Protein AF-0000000068387873 (afdb_homodimer)

pLDDT: mean 82.8, std 13.61, range [32.81, 97.12]

Foldseek 3Di:
DQVVLVVVLLVVLVVLLVVLVVCVVCCVPVNVVVSLVVLQVCLVVLLLQQVPPWDHHPVARTARPSLLVLLSSLLSLLVSCLVPNLLVSLVSLVVNLVVLVVVLVVLVVCLVDDDDDPDPPPDDPNVSSVVSSVLSNQLSVLSSVLSLQLNLQLLVCCVPPVQPNLVSSLVSQLVSVLVSLVSSVVVCCVPPVDDCRHSVNHSVSNNVSSVSVSVVVVVVCVVVVPSDDSRDNDHSVVSSCSNVVVPPPLCSQFPVAADPLQRFGEQSSCVRRVQVLLLVLVVVPAKKKKKKKFWPPLVVLCVVPNVVLSSVLLNVLSVLCCVLQVVFFGWYDNDDGMIMGMGTRADQVRVQVSVLVSQVSQQPPDARPVRHGIGMAMFMFMPDVQHRGSVSNVVRSVVQSVVCNVVPHRWYGYPPDIGRD/DQVVLVVVLLVVLVVLLVVLVVCVVCCVPVNVVVSLVVLQVCLVVLLLQQVPPWDHHPVARTARPSLLVLLSSLLSLLVSCLVPNLLVSLVSLVVNLVVLVVVLVVLVVCLPDDDDDPDPPPDDPNVSSPVSSVLSNQLSVLSSVLSLQLNLQLLVCCVPPVQPNLVSSLVSQLVSVLVSLVSSVVVCCVPPVDDCRHSVNHSVSNNVSSVSVSVVVVVVCVVVVPNDDSRDNDHSVVSSCSNVVVPPPLCSQFPVAADPLQRFGEQSSCVRRVQVLLLVLVVVPAKKKKKKKFWPPLVVLCVPPNVVLSSVLLNVLSVLCCVLQVVFFGWYDNDDGMIMGMGTRADQVRVQVSVLVSQVSQQPPDARPVRHGIGMAMFMFMPDPQHRGPVSNVVRSVVQSVVCNVVPGRWYGYPPDIGND

Secondary structure (DSSP, 8-state):
-HHHHHHHHHHHHHHHHHHHHHHHHTHHHH-HHHHHHHHHHTHHHHHHHHHH-EE--TT-S-EETTHHHHHHHHHHHHHHHHHS-HHHHHHHHHHHHHHHHHHHHHHHHHTTS-B--SSTT----HHHHHHHHHHHHHHHHHHHHHHHHHHHHHHHHTTT-SS-HHHHHHHHHHHHHHHHHHHHHHHHHHHH---HHHHHHHHHHHHHHHHHHHHHHHHHHHHHT--STT-----HHHHHHHHTT-S-HHHHTTGGGB-TTT-SB-HHHHHHHHHHHHHHHHHTT--EEEEEEEETTHHHHHHHH-HHHHHHHHHHHHHHHHHHHTTTSEEEE-SSSEEEEEEET--HHHHHHHHHHHHHHHHHH-B-TTSPBP-EEEEEEEETTT-SSHHHHHHHHHHHHHHHHHTTSSEEEETTEEEE-/-HHHHHHHHHHHHHHHHHHHHHHHHTHHHH-HHHHHHHHHHTHHHHHHHHHH-EE--TT-S-EETTHHHHHHHHHHHHHHHHHS-HHHHHHHHHHHHHHHHHHHHHHHHHTTS-B--SSTT----HHHHHHHHHHHHHHHHHHHHHHHHHHHHHHHHHTT-SS-HHHHHHHHHHHHHHHHHHHHHHHHHHHH---HHHHHHHHHHHHHHHHHHHHHHHHHHHHHT--STT-----HHHHHHHHTT-S-HHHHHHHTTB-TTT-SB-HHHHHHHHHHHHHHHHHTT--EEEEEEEETTHHHHHHHH-HHHHHHHHHHHHHHHHHHHTTTSEEEE-SSSEEEEEEET--HHHHHHHHHHHHHHHHHH-B-TTSPBP-EEEEEEEETTT-SSHHHHHHHHHHHHHHHHHTTSSEEEETTEEEE-

Sequence (842 aa):
MQWANLALFLTEAIVYFSVMTAFLHYRHILGIGVFLTALGVMHFLETYLAAVFYVQLPFGVASPGSSILFAGKLMMILMLYMREDAAVVRQPIYGLFLGNILTVIMAQIIRFHQTVAIVPGQSVSTGFLDEMGILMVWGTSLLYIDAIAIILFYEKLGRYLQRHIVLRFAICGVVILSFDQAGFYGALRLLFNAPVDVFYDGWKAKMAAVGIYSLLFATYLWLTAAKGRFLTRRSVADVFNDLTFRERYEELLSRSGRDMLTGVSDRARMELDAPSLVVECLEKRRPVSVLIVDIDHFKTVNDTFGHLQGDEILREFAAVLKRAVQPLGHLYRFGGEEFVALLPAMTHETALAFSASLRVAVLAELQRPDGSPLTVSIGVATAFEDGQLFRALLSEADAWLYAAKNNGRDQVHGRHGMWVGMQWANLALFLTEAIVYFSVMTAFLHYRHILGIGVFLTALGVMHFLETYLAAVFYVQLPFGVASPGSSILFAGKLMMILMLYMREDAAVVRQPIYGLFLGNILTVIMAQIIRFHQTVAIVPGQSVSTGFLDEMGILMVWGTSLLYIDAIAIILFYEKLGRYLQRHIVLRFAICGVVILSFDQAGFYGALRLLFNAPVDVFYDGWKAKMAAVGIYSLLFATYLWLTAAKGRFLTRRSVADVFNDLTFRERYEELLSRSGRDMLTGVSDRARMELDAPSLVVECLEKRRPVSVLIVDIDHFKTVNDTFGHLQGDEILREFAAVLKRAVQPLGHLYRFGGEEFVALLPAMTHETALAFSASLRVAVLAELQRPDGSPLTVSIGVATAFEDGQLFRALLSEADAWLYAAKNNGRDQVHGRHGMWVG

Organism: Agrobacterium fabrum (strain C58 / ATCC 33970) (NCBI:txid176299)

Nearest PDB structures (foldseek):
  6et7-assembly1_B  TM=7.549E-01  e=6.777E-12  Idiomarina sp. A28L
  6zxc-assembly2_D  TM=7.690E-01  e=3.737E-11  Leptospira biflexa serovar Patoc strain 'Patoc 1 (Paris)'
  6eib-assembly4_D  TM=9.244E-01  e=1.897E-08  Vibrio cholerae O395
  5xge-assembly1_A  TM=8.518E-01  e=3.790E-08  Pseudomonas aeruginosa PAO1
  7e6g-assembly1_B  TM=6.036E-01  e=5.210E-09  Pseudomonas aeruginosa

InterPro domains:
  IPR000160 GGDEF domain [PF00990] (258-411)
  IPR000160 GGDEF domain [PS50887] (286-417)
  IPR000160 GGDEF domain [SM00267] (246-415)
  IPR000160 GGDEF domain [TIGR00254] (255-413)
  IPR000160 GGDEF domain [cd01949] (258-413)
  IPR029787 Nucleotide cyclase [SSF55073] (261-413)
  IPR043128 Reverse transcriptase/Diguanylate cyclase domain [G3DSA:3.30.70.270] (244-414)
  IPR048533 Vitamin uptake-like sensor [PF20973] (17-221)
  IPR050469 Diguanylate cyclase Dgc-like, bacteria [PTHR45138] (224-412)

Solvent-accessible surface area (backbone atoms only — not comparable to full-atom values): 42074 Å² total; per-residue (Å²): 110,26,63,57,35,46,52,48,50,51,49,50,46,50,52,52,49,52,54,52,47,47,36,57,71,44,15,70,56,59,32,59,41,22,38,34,3,20,58,11,28,40,43,45,57,35,50,51,25,57,72,55,34,24,26,32,35,85,85,34,75,40,19,47,58,17,34,49,55,50,49,46,51,53,50,48,50,48,50,45,32,46,74,52,40,47,68,61,43,31,10,41,47,50,5,44,38,54,19,44,51,51,43,44,54,48,52,59,55,56,60,73,46,66,71,47,69,86,53,91,86,55,65,76,65,61,65,57,53,55,63,45,36,57,52,41,52,51,51,38,52,48,46,44,51,44,52,54,47,36,49,41,47,43,41,58,44,41,78,77,39,66,85,39,58,57,58,46,52,35,51,36,42,49,53,44,51,49,52,48,42,54,54,52,41,51,51,39,35,73,75,66,63,52,59,70,61,45,45,56,14,34,44,52,46,37,50,50,34,34,53,51,52,36,51,51,48,46,50,50,40,65,72,58,67,62,72,68,78,61,72,68,92,59,57,46,67,59,44,49,27,46,51,60,61,62,40,54,82,58,52,47,51,23,67,95,6,46,32,86,81,55,64,39,32,12,44,67,17,40,68,64,33,45,46,58,54,44,48,54,32,50,74,68,71,36,33,32,24,33,36,32,38,35,53,58,65,47,67,55,46,26,73,72,66,30,59,70,54,39,47,51,49,48,31,53,51,40,49,56,47,44,68,65,38,49,86,56,36,45,56,24,38,65,50,84,63,29,34,33,35,41,28,61,71,27,46,59,68,56,46,52,54,48,48,48,51,49,43,49,48,41,42,71,74,37,61,41,95,87,66,48,70,37,45,37,20,27,3,36,21,25,41,70,85,50,25,82,43,43,68,44,21,50,52,44,5,48,52,22,24,52,49,16,53,74,71,72,35,46,19,32,20,37,82,101,41,72,48,71,113,112,26,64,60,35,47,53,48,50,49,49,50,47,49,52,53,49,53,54,53,47,48,35,57,71,43,15,70,57,58,31,59,41,23,37,34,4,19,57,11,29,39,44,46,58,35,49,52,26,58,71,54,33,25,27,33,37,83,85,34,75,39,20,48,59,17,33,48,54,50,51,48,50,52,51,48,51,47,51,45,32,44,75,52,41,46,70,61,41,32,9,41,45,50,5,44,40,54,20,45,50,51,43,46,54,48,52,59,55,56,61,72,47,65,71,46,68,86,53,88,87,54,64,75,64,60,67,57,53,53,64,45,38,56,51,41,53,51,51,38,52,47,46,43,52,44,51,52,47,37,50,41,48,44,42,58,44,40,77,77,39,66,86,39,58,56,58,45,51,34,50,35,42,49,53,45,52,50,53,47,42,54,54,53,41,51,50,39,35,72,74,63,63,52,61,70,61,45,46,56,14,34,44,50,45,38,49,50,34,35,53,50,52,35,51,50,48,46,49,49,40,64,72,59,68,63,73,70,79,59,72,68,91,58,57,45,68,60,45,49,26,46,51,61,62,61,40,54,81,61,50,47,52,24,66,95,7,46,32,86,83,55,64,39,31,13,44,64,18,41,69,64,36,45,44,57,54,44,47,53,30,52,75,68,73,36,32,32,24,33,37,33,39,34,53,58,67,47,66,56,46,25,73,71,66,30,60,69,53,39,48,51,48,47,30,52,51,41,50,56,47,45,68,66,36,51,86,56,35,45,57,25,38,65,50,85,64,28,32,34,35,42,28,61,71,26,46,57,68,58,46,50,53,49,49,50,52,49,44,51,48,41,42,73,73,36,60,41,95,87,66,46,70,38,46,36,21,27,3,36,21,24,41,69,86,49,25,83,43,45,68,44,20,51,52,44,5,49,51,22,24,50,50,15,52,74,69,73,34,46,18,32,19,38,83,100,39,72,48,70,113

Radius of gyration: 30.12 Å; Cα contacts (8 Å, |Δi|>4): 1404; chains: 2; bounding box: 59×88×73 Å

Structure (mmCIF, N/CA/C/O backbone):
data_AF-0000000068387873-model_v1
#
loop_
_entity.id
_entity.type
_entity.pdbx_description
1 polymer 'diguanylate cyclase'
#
loop_
_atom_site.group_PDB
_atom_site.id
_atom_site.type_symbol
_atom_site.label_atom_id
_atom_site.label_alt_id
_atom_site.label_comp_id
_atom_site.label_asym_id
_atom_site.label_entity_id
_atom_site.label_seq_id
_atom_site.pdbx_PDB_ins_code
_atom_site.Cartn_x
_atom_site.Cartn_y
_atom_site.Cartn_z
_atom_site.occupancy
_atom_site.B_iso_or_equiv
_atom_site.auth_seq_id
_atom_site.auth_comp_id
_atom_site.auth_asym_id
_atom_site.auth_atom_id
_atom_site.pdbx_PDB_model_num
ATOM 1 N N . MET A 1 1 ? -22.75 -35.125 -9.477 1 79.44 1 MET A N 1
ATOM 2 C CA . MET A 1 1 ? -21.406 -34.625 -9.742 1 79.44 1 MET A CA 1
ATOM 3 C C . MET A 1 1 ? -21.438 -33.125 -10.023 1 79.44 1 MET A C 1
ATOM 5 O O . MET A 1 1 ? -20.688 -32.344 -9.406 1 79.44 1 MET A O 1
ATOM 9 N N . GLN A 1 2 ? -22.516 -32.688 -10.633 1 84.06 2 GLN A N 1
ATOM 10 C CA . GLN A 1 2 ? -22.625 -31.297 -11.055 1 84.06 2 GLN A CA 1
ATOM 11 C C . GLN A 1 2 ? -23.016 -30.391 -9.883 1 84.06 2 GLN A C 1
ATOM 13 O O . GLN A 1 2 ? -22.453 -29.297 -9.719 1 84.06 2 GLN A O 1
ATOM 18 N N . TRP A 1 3 ? -23.859 -30.969 -9.016 1 87.62 3 TRP A N 1
ATOM 19 C CA . TRP A 1 3 ? -24.312 -30.172 -7.883 1 87.62 3 TRP A CA 1
ATOM 20 C C . TRP A 1 3 ? -23.219 -30.047 -6.828 1 87.62 3 TRP A C 1
ATOM 22 O O . TRP A 1 3 ? -23.125 -29.031 -6.145 1 87.62 3 TRP A O 1
ATOM 32 N N . ALA A 1 4 ? -22.469 -31.047 -6.73 1 88 4 ALA A N 1
ATOM 33 C CA . ALA A 1 4 ? -21.344 -31 -5.805 1 88 4 ALA A CA 1
ATOM 34 C C . ALA A 1 4 ? -20.312 -29.953 -6.234 1 88 4 ALA A C 1
ATOM 36 O O . ALA A 1 4 ? -19.766 -29.234 -5.395 1 88 4 ALA A O 1
ATOM 37 N N . ASN A 1 5 ? -20.109 -29.906 -7.492 1 87.88 5 ASN A N 1
ATOM 38 C CA . ASN A 1 5 ? -19.188 -28.906 -8.016 1 87.88 5 ASN A CA 1
ATOM 39 C C . ASN A 1 5 ? -19.703 -27.484 -7.773 1 87.88 5 ASN A C 1
ATOM 41 O O . ASN A 1 5 ? -18.922 -26.578 -7.48 1 87.88 5 ASN A O 1
ATOM 45 N N . LEU A 1 6 ? -20.969 -27.375 -7.852 1 87.69 6 LEU A N 1
ATOM 46 C CA . LEU A 1 6 ? -21.562 -26.062 -7.598 1 87.69 6 LEU A CA 1
ATOM 47 C C . LEU A 1 6 ? -21.406 -25.688 -6.125 1 87.69 6 LEU A C 1
ATOM 49 O O . LEU A 1 6 ? -21.141 -24.531 -5.805 1 87.69 6 LEU A O 1
ATOM 53 N N . ALA A 1 7 ? -21.641 -26.641 -5.277 1 90.56 7 ALA A N 1
ATOM 54 C CA . ALA A 1 7 ? -21.469 -26.391 -3.848 1 90.56 7 ALA A CA 1
ATOM 55 C C . ALA A 1 7 ? -20.031 -26 -3.52 1 90.56 7 ALA A C 1
ATOM 57 O O . ALA A 1 7 ? -19.797 -25.141 -2.668 1 90.56 7 ALA A O 1
ATOM 58 N N . LEU A 1 8 ? -19.125 -26.609 -4.188 1 89.12 8 LEU A N 1
ATOM 59 C CA . LEU A 1 8 ? -17.719 -26.297 -3.99 1 89.12 8 LEU A CA 1
ATOM 60 C C . LEU A 1 8 ? -17.406 -24.891 -4.504 1 89.12 8 LEU A C 1
ATOM 62 O O . LEU A 1 8 ? -16.625 -24.156 -3.885 1 89.12 8 LEU A O 1
ATOM 66 N N . PHE A 1 9 ? -18.047 -24.547 -5.551 1 88.56 9 PHE A N 1
ATOM 67 C CA . PHE A 1 9 ? -17.891 -23.203 -6.094 1 88.56 9 PHE A CA 1
ATOM 68 C C . PHE A 1 9 ? -18.375 -22.156 -5.098 1 88.56 9 PHE A C 1
ATOM 70 O O . PHE A 1 9 ? -17.719 -21.125 -4.914 1 88.56 9 PHE A O 1
ATOM 77 N N . LEU A 1 10 ? -19.422 -22.469 -4.551 1 91.19 10 LEU A N 1
ATOM 78 C CA . LEU A 1 10 ? -19.984 -21.562 -3.561 1 91.19 10 LEU A CA 1
ATOM 79 C C . LEU A 1 10 ? -19.078 -21.438 -2.344 1 91.19 10 LEU A C 1
ATOM 81 O O . LEU A 1 10 ? -18.875 -20.344 -1.822 1 91.19 10 LEU A O 1
ATOM 85 N N . THR A 1 11 ? -18.562 -22.516 -1.93 1 93.06 11 THR A N 1
ATOM 86 C CA . THR A 1 11 ? -17.656 -22.516 -0.786 1 93.06 11 THR A CA 1
ATOM 87 C C . THR A 1 11 ? -16.391 -21.719 -1.088 1 93.06 11 THR A C 1
ATOM 89 O O . THR A 1 11 ? -15.922 -20.953 -0.241 1 93.06 11 THR A O 1
ATOM 92 N N . GLU A 1 12 ? -15.883 -21.891 -2.297 1 92.69 12 GLU A N 1
ATOM 93 C CA . GLU A 1 12 ? -14.711 -21.141 -2.727 1 92.69 12 GLU A CA 1
ATOM 94 C C . GLU A 1 12 ? -14.977 -19.625 -2.678 1 92.69 12 GLU A C 1
ATOM 96 O O . GLU A 1 12 ? -14.156 -18.859 -2.17 1 92.69 12 GLU A O 1
ATOM 101 N N . ALA A 1 13 ? -16.125 -19.328 -3.17 1 93.62 13 ALA A N 1
ATOM 102 C CA . ALA A 1 13 ? -16.484 -17.906 -3.223 1 93.62 13 ALA A CA 1
ATOM 103 C C . ALA A 1 13 ? -16.609 -17.328 -1.819 1 93.62 13 ALA A C 1
ATOM 105 O O . ALA A 1 13 ? -16.141 -16.219 -1.554 1 93.62 13 ALA A O 1
ATOM 106 N N . ILE A 1 14 ? -17.203 -18.062 -0.958 1 94.25 14 ILE A N 1
ATOM 107 C CA . ILE A 1 14 ? -17.453 -17.594 0.403 1 94.25 14 ILE A CA 1
ATOM 108 C C . ILE A 1 14 ? -16.125 -17.438 1.139 1 94.25 14 ILE A C 1
ATOM 110 O O . ILE A 1 14 ? -15.883 -16.422 1.791 1 94.25 14 ILE A O 1
ATOM 114 N N . VAL A 1 15 ? -15.258 -18.375 1.021 1 94.25 15 VAL A N 1
ATOM 115 C CA . VAL A 1 15 ? -13.969 -18.344 1.707 1 94.25 15 VAL A CA 1
ATOM 116 C C . VAL A 1 15 ? -13.125 -17.188 1.164 1 94.25 15 VAL A C 1
ATOM 118 O O . VAL A 1 15 ? -12.602 -16.375 1.932 1 94.25 15 VAL A O 1
ATOM 121 N N . TYR A 1 16 ? -13.039 -17.141 -0.125 1 94.44 16 TYR A N 1
ATOM 122 C CA . TYR A 1 16 ? -12.25 -16.078 -0.759 1 94.44 16 TYR A CA 1
ATOM 123 C C . TYR A 1 16 ? -12.773 -14.703 -0.375 1 94.44 16 TYR A C 1
ATOM 125 O O . TYR A 1 16 ? -12.008 -13.836 0.042 1 94.44 16 TYR A O 1
ATOM 133 N N . PHE A 1 17 ? -14.047 -14.562 -0.47 1 94.75 17 PHE A N 1
ATOM 134 C CA . PHE A 1 17 ? -14.672 -13.273 -0.192 1 94.75 17 PHE A CA 1
ATOM 135 C C . PHE A 1 17 ? -14.492 -12.883 1.271 1 94.75 17 PHE A C 1
ATOM 137 O O . PHE A 1 17 ? -14.164 -11.734 1.581 1 94.75 17 PHE A O 1
ATOM 144 N N . SER A 1 18 ? -14.688 -13.805 2.129 1 93.88 18 SER A N 1
ATOM 145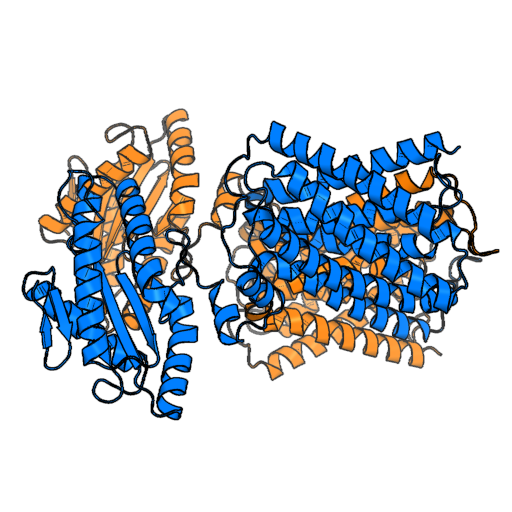 C CA . SER A 1 18 ? -14.633 -13.523 3.561 1 93.88 18 SER A CA 1
ATOM 146 C C . SER A 1 18 ? -13.227 -13.117 3.988 1 93.88 18 SER A C 1
ATOM 148 O O . SER A 1 18 ? -13.055 -12.133 4.711 1 93.88 18 SER A O 1
ATOM 150 N N . VAL A 1 19 ? -12.242 -13.758 3.498 1 94.44 19 VAL A N 1
ATOM 151 C CA . VAL A 1 19 ? -10.867 -13.484 3.902 1 94.44 19 VAL A CA 1
ATOM 152 C C . VAL A 1 19 ? -10.398 -12.164 3.291 1 94.44 19 VAL A C 1
ATOM 154 O O . VAL A 1 19 ? -9.867 -11.297 3.994 1 94.44 19 VAL A O 1
ATOM 157 N N . MET A 1 20 ? -10.656 -12 2.041 1 94.94 20 MET A N 1
ATOM 158 C CA . MET A 1 20 ? -10.195 -10.797 1.358 1 94.94 20 MET A CA 1
ATOM 159 C C . MET A 1 20 ? -10.922 -9.562 1.882 1 94.94 20 MET A C 1
ATOM 161 O O . MET A 1 20 ? -10.32 -8.5 2.035 1 94.94 20 MET A O 1
ATOM 165 N N . THR A 1 21 ? -12.211 -9.703 2.152 1 92.06 21 THR A N 1
ATOM 166 C CA . THR A 1 21 ? -12.961 -8.578 2.689 1 92.06 21 THR A CA 1
ATOM 167 C C . THR A 1 21 ? -12.508 -8.25 4.105 1 92.06 21 THR A C 1
ATOM 169 O O . THR A 1 21 ? -12.484 -7.078 4.5 1 92.06 21 THR A O 1
ATOM 172 N N . ALA A 1 22 ? -12.117 -9.258 4.82 1 91 22 ALA A N 1
ATOM 173 C CA . ALA A 1 22 ? -11.562 -9.008 6.148 1 91 22 ALA A CA 1
ATOM 174 C C . ALA A 1 22 ? -10.289 -8.172 6.066 1 91 22 ALA A C 1
ATOM 176 O O . ALA A 1 22 ? -10.102 -7.238 6.852 1 91 22 ALA A O 1
ATOM 177 N N . PHE A 1 23 ? -9.438 -8.508 5.098 1 92.69 23 PHE A N 1
ATOM 178 C CA . PHE A 1 23 ? -8.219 -7.727 4.898 1 92.69 23 PHE A CA 1
ATOM 179 C C . PHE A 1 23 ? -8.562 -6.281 4.555 1 92.69 23 PHE A C 1
ATOM 181 O O . PHE A 1 23 ? -7.914 -5.352 5.043 1 92.69 23 PHE A O 1
ATOM 188 N N . LEU A 1 24 ? -9.547 -6.172 3.73 1 88.81 24 LEU A N 1
ATOM 189 C CA . LEU A 1 24 ? -9.953 -4.84 3.291 1 88.81 24 LEU A CA 1
ATOM 190 C C . LEU A 1 24 ? -10.617 -4.07 4.426 1 88.81 24 LEU A C 1
ATOM 192 O O . LEU A 1 24 ? -10.375 -2.875 4.598 1 88.81 24 LEU A O 1
ATOM 196 N N . HIS A 1 25 ? -11.422 -4.742 5.16 1 83.31 25 HIS A N 1
ATOM 197 C CA . HIS A 1 25 ? -12.164 -4.125 6.258 1 83.31 25 HIS A CA 1
ATOM 198 C C . HIS A 1 25 ? -11.219 -3.646 7.355 1 83.31 25 HIS A C 1
ATOM 200 O O . HIS A 1 25 ? -11.391 -2.555 7.902 1 83.31 25 HIS A O 1
ATOM 206 N N . TYR A 1 26 ? -10.219 -4.398 7.637 1 79.44 26 TYR A N 1
ATOM 207 C CA . TYR A 1 26 ? -9.289 -4.07 8.711 1 79.44 26 TYR A CA 1
ATOM 208 C C . TYR A 1 26 ? -8.023 -3.428 8.164 1 79.44 26 TYR A C 1
ATOM 210 O O . TYR A 1 26 ? -6.961 -3.492 8.797 1 79.44 26 TYR A O 1
ATOM 218 N N . ARG A 1 27 ? -8.094 -2.859 6.988 1 81.62 27 ARG A N 1
ATOM 219 C CA . ARG A 1 27 ? -6.934 -2.307 6.305 1 81.62 27 ARG A CA 1
ATOM 220 C C . ARG A 1 27 ? -6.316 -1.164 7.105 1 81.62 27 ARG A C 1
ATOM 222 O O . ARG A 1 27 ? -5.121 -0.887 6.984 1 81.62 27 ARG A O 1
ATOM 229 N N . HIS A 1 28 ? -7.094 -0.566 7.875 1 68.06 28 HIS A N 1
ATOM 230 C CA . HIS A 1 28 ? -6.582 0.554 8.656 1 68.06 28 HIS A CA 1
ATOM 231 C C . HIS A 1 28 ? -5.691 0.068 9.797 1 68.06 28 HIS A C 1
ATOM 233 O O . HIS A 1 28 ? -4.828 0.81 10.273 1 68.06 28 HIS A O 1
ATOM 239 N N . ILE A 1 29 ? -5.887 -1.182 10.164 1 67.31 29 ILE A N 1
ATOM 240 C CA . ILE A 1 29 ? -5.086 -1.786 11.219 1 67.31 29 ILE A CA 1
ATOM 241 C C . ILE A 1 29 ? -3.938 -2.582 10.609 1 67.31 29 ILE A C 1
ATOM 243 O O . ILE A 1 29 ? -2.781 -2.416 11 1 67.31 29 ILE A O 1
ATOM 247 N N . LEU A 1 30 ? -4.199 -3.324 9.594 1 78.06 30 LEU A N 1
ATOM 248 C CA . LEU A 1 30 ? -3.236 -4.23 8.984 1 78.06 30 LEU A CA 1
ATOM 249 C C . LEU A 1 30 ? -2.383 -3.504 7.949 1 78.06 30 LEU A C 1
ATOM 251 O O . LEU A 1 30 ? -1.238 -3.887 7.703 1 78.06 30 LEU A O 1
ATOM 255 N N . GLY A 1 31 ? -2.922 -2.416 7.457 1 78.94 31 GLY A N 1
ATOM 256 C CA . GLY A 1 31 ? -2.354 -1.806 6.266 1 78.94 31 GLY A CA 1
ATOM 257 C C . GLY A 1 31 ? -2.959 -2.336 4.98 1 78.94 31 GLY A C 1
ATOM 258 O O . GLY A 1 31 ? -3.203 -3.537 4.852 1 78.94 31 GLY A O 1
ATOM 259 N N . ILE A 1 32 ? -3.152 -1.51 4.039 1 88 32 ILE A N 1
ATOM 260 C CA . ILE A 1 32 ? -3.805 -1.87 2.783 1 88 32 ILE A CA 1
ATOM 261 C C . ILE A 1 32 ? -2.904 -2.812 1.986 1 88 32 ILE A C 1
ATOM 263 O O . ILE A 1 32 ? -3.383 -3.559 1.129 1 88 32 ILE A O 1
ATOM 267 N N . GLY A 1 33 ? -1.578 -2.793 2.314 1 91.31 33 GLY A N 1
ATOM 268 C CA . GLY A 1 33 ? -0.607 -3.619 1.617 1 91.31 33 GLY A CA 1
ATOM 269 C C . GLY A 1 33 ? -0.833 -5.105 1.82 1 91.31 33 GLY A C 1
ATOM 270 O O . GLY A 1 33 ? -0.466 -5.918 0.968 1 91.31 33 GLY A O 1
ATOM 271 N N . VAL A 1 34 ? -1.408 -5.441 2.982 1 91.88 34 VAL A N 1
ATOM 272 C CA . VAL A 1 34 ? -1.714 -6.844 3.234 1 91.88 34 VAL A CA 1
ATOM 273 C C . VAL A 1 34 ? -2.719 -7.348 2.203 1 91.88 34 VAL A C 1
ATOM 275 O O . VAL A 1 34 ? -2.529 -8.414 1.613 1 91.88 34 VAL A O 1
ATOM 278 N N . PHE A 1 35 ? -3.773 -6.539 2.01 1 95 35 PHE A N 1
ATOM 279 C CA . PHE A 1 35 ? -4.785 -6.863 1.014 1 95 35 PHE A CA 1
ATOM 280 C C . PHE A 1 35 ? -4.176 -6.914 -0.382 1 95 35 PHE A C 1
ATOM 282 O O . PHE A 1 35 ? -4.43 -7.848 -1.146 1 95 35 PHE A O 1
ATOM 289 N N . LEU A 1 36 ? -3.342 -5.953 -0.775 1 94.81 36 LEU A N 1
ATOM 290 C CA . LEU A 1 36 ? -2.758 -5.844 -2.107 1 94.81 36 LEU A CA 1
ATOM 291 C C . LEU A 1 36 ? -1.817 -7.012 -2.385 1 94.81 36 LEU A C 1
ATOM 293 O O . LEU A 1 36 ? -1.847 -7.594 -3.471 1 94.81 36 LEU A O 1
ATOM 297 N N . THR A 1 37 ? -1.011 -7.359 -1.461 1 95.19 37 THR A N 1
ATOM 298 C CA . THR A 1 37 ? -0.068 -8.461 -1.62 1 95.19 37 THR A CA 1
ATOM 299 C C . THR A 1 37 ? -0.807 -9.789 -1.735 1 95.19 37 THR A C 1
ATOM 301 O O . THR A 1 37 ? -0.449 -10.633 -2.559 1 95.19 37 THR A O 1
ATOM 304 N N . ALA A 1 38 ? -1.806 -9.953 -0.896 1 94.38 38 ALA A N 1
ATOM 305 C CA . ALA A 1 38 ? -2.59 -11.18 -0.945 1 94.38 38 ALA A CA 1
ATOM 306 C C . ALA A 1 38 ? -3.283 -11.336 -2.295 1 94.38 38 ALA A C 1
ATOM 308 O O . ALA A 1 38 ? -3.402 -12.445 -2.816 1 94.38 38 ALA A O 1
ATOM 309 N N . LEU A 1 39 ? -3.812 -10.242 -2.795 1 94.06 39 LEU A N 1
ATOM 310 C CA . LEU A 1 39 ? -4.426 -10.25 -4.121 1 94.06 39 LEU A CA 1
ATOM 311 C C . LEU A 1 39 ? -3.443 -10.75 -5.172 1 94.06 39 LEU A C 1
ATOM 313 O O . LEU A 1 39 ? -3.828 -11.492 -6.082 1 94.06 39 LEU A O 1
ATOM 317 N N . GLY A 1 40 ? -2.188 -10.398 -5.07 1 92.69 40 GLY A N 1
ATOM 318 C CA . GLY A 1 40 ? -1.149 -10.852 -5.984 1 92.69 40 GLY A CA 1
ATOM 319 C C . GLY A 1 40 ? -0.808 -12.32 -5.828 1 92.69 40 GLY A C 1
ATOM 320 O O . GLY A 1 40 ? -0.604 -13.023 -6.816 1 92.69 40 GLY A O 1
ATOM 321 N N . VAL A 1 41 ? -0.789 -12.758 -4.621 1 91.12 41 VAL A N 1
ATOM 322 C CA . VAL A 1 41 ? -0.406 -14.133 -4.32 1 91.12 41 VAL A CA 1
ATOM 323 C C . VAL A 1 41 ? -1.373 -15.102 -5.004 1 91.12 41 VAL A C 1
ATOM 325 O O . VAL A 1 41 ? -0.96 -16.141 -5.52 1 91.12 41 VAL A O 1
ATOM 328 N N . MET A 1 42 ? -2.553 -14.734 -5.086 1 88.38 42 MET A N 1
ATOM 329 C CA . MET A 1 42 ? -3.586 -15.617 -5.617 1 88.38 42 MET A CA 1
ATOM 330 C C . MET A 1 42 ? -3.592 -15.594 -7.141 1 88.38 42 MET A C 1
ATOM 332 O O . MET A 1 42 ? -4.195 -16.453 -7.781 1 88.38 42 MET A O 1
ATOM 336 N N . HIS A 1 43 ? -2.895 -14.719 -7.684 1 85.44 43 HIS A N 1
ATOM 337 C CA . HIS A 1 43 ? -3.014 -14.445 -9.109 1 85.44 43 HIS A CA 1
ATOM 338 C C . HIS A 1 43 ? -2.561 -15.641 -9.945 1 85.44 43 HIS A C 1
ATOM 340 O O . HIS A 1 43 ? -3.199 -15.984 -10.938 1 85.44 43 HIS A O 1
ATOM 346 N N . PHE A 1 44 ? -1.527 -16.25 -9.586 1 73.38 44 PHE A N 1
ATOM 347 C CA . PHE A 1 44 ? -1.03 -17.375 -10.367 1 73.38 44 PHE A CA 1
ATOM 348 C C . PHE A 1 44 ? -2.023 -18.531 -10.352 1 73.38 44 PHE A C 1
ATOM 350 O O . PHE A 1 44 ? -2.252 -19.172 -11.375 1 73.38 44 PHE A O 1
ATOM 357 N N . LEU A 1 45 ? -2.518 -18.797 -9.156 1 75.88 45 LEU A N 1
ATOM 358 C CA . LEU A 1 45 ? -3.488 -19.875 -9.062 1 75.88 45 LEU A CA 1
ATOM 359 C C . LEU A 1 45 ? -4.66 -19.656 -10.008 1 75.88 45 LEU A C 1
ATOM 361 O O . LEU A 1 45 ? -5.113 -20.578 -10.68 1 75.88 45 LEU A O 1
ATOM 365 N N . GLU A 1 46 ? -5.082 -18.484 -10.023 1 81.12 46 GLU A N 1
ATOM 366 C CA . GLU A 1 46 ? -6.195 -18.109 -10.898 1 81.12 46 GLU A CA 1
ATOM 367 C C . GLU A 1 46 ? -5.848 -18.359 -12.367 1 81.12 46 GLU A C 1
ATOM 369 O O . GLU A 1 46 ? -6.652 -18.922 -13.117 1 81.12 46 GLU A O 1
ATOM 374 N N . THR A 1 47 ? -4.754 -17.953 -12.742 1 73 47 THR A N 1
ATOM 375 C CA . THR A 1 47 ? -4.324 -18.094 -14.133 1 73 47 THR A CA 1
ATOM 376 C C . THR A 1 47 ? -4.082 -19.562 -14.484 1 73 47 THR A C 1
ATOM 378 O O . THR A 1 47 ? -4.398 -20 -15.594 1 73 47 THR A O 1
ATOM 381 N N . TYR A 1 48 ? -3.543 -20.266 -13.516 1 70.44 48 TYR A N 1
ATOM 382 C CA . TYR A 1 48 ? -3.301 -21.688 -13.711 1 70.44 48 TYR A CA 1
ATOM 383 C C . TYR A 1 48 ? -4.613 -22.438 -13.891 1 70.44 48 TYR A C 1
ATOM 385 O O . TYR A 1 48 ? -4.738 -23.281 -14.789 1 70.44 48 TYR A O 1
ATOM 393 N N . LEU A 1 49 ? -5.539 -22.109 -13.102 1 75.38 49 LEU A N 1
ATOM 394 C CA . LEU A 1 49 ? -6.828 -22.797 -13.172 1 75.38 49 LEU A CA 1
ATOM 395 C C . LEU A 1 49 ? -7.559 -22.453 -14.461 1 75.38 49 LEU A C 1
ATOM 397 O O . LEU A 1 49 ? -8.297 -23.281 -15 1 75.38 49 LEU A O 1
ATOM 401 N N . ALA A 1 50 ? -7.328 -21.281 -14.914 1 73.62 50 ALA A N 1
ATOM 402 C CA . ALA A 1 50 ? -7.984 -20.859 -16.156 1 73.62 50 ALA A CA 1
ATOM 403 C C . ALA A 1 50 ? -7.48 -21.656 -17.344 1 73.62 50 ALA A C 1
ATOM 405 O O . ALA A 1 50 ? -8.219 -21.875 -18.312 1 73.62 50 ALA A O 1
ATOM 406 N N . ALA A 1 51 ? -6.332 -22.203 -17.188 1 67.25 51 ALA A N 1
ATOM 407 C CA . ALA A 1 51 ? -5.711 -22.891 -18.328 1 67.25 51 ALA A CA 1
ATOM 408 C C . ALA A 1 51 ? -6.008 -24.375 -18.312 1 67.25 51 ALA A C 1
ATOM 410 O O . ALA A 1 51 ? -6.164 -25 -19.359 1 67.25 51 ALA A O 1
ATOM 411 N N . VAL A 1 52 ? -6.195 -24.922 -17.078 1 68.31 52 VAL A N 1
ATOM 412 C CA . VAL A 1 52 ? -6.125 -26.391 -17.109 1 68.31 52 VAL A CA 1
ATOM 413 C C . VAL A 1 52 ? -7.305 -26.969 -16.328 1 68.31 52 VAL A C 1
ATOM 415 O O . VAL A 1 52 ? -7.59 -28.172 -16.438 1 68.31 52 VAL A O 1
ATOM 418 N N . PHE A 1 53 ? -8.078 -26.141 -15.688 1 75.31 53 PHE A N 1
ATOM 419 C CA . PHE A 1 53 ? -9.055 -26.672 -14.75 1 75.31 53 PHE A CA 1
ATOM 420 C C . PHE A 1 53 ? -10.477 -26.359 -15.211 1 75.31 53 PHE A C 1
ATOM 422 O O . PHE A 1 53 ? -10.922 -25.219 -15.133 1 75.31 53 PHE A O 1
ATOM 429 N N . TYR A 1 54 ? -11.141 -27.453 -15.625 1 79.44 54 TYR A N 1
ATOM 430 C CA . TYR A 1 54 ? -12.523 -27.312 -16.062 1 79.44 54 TYR A CA 1
ATOM 431 C C . TYR A 1 54 ? -13.43 -28.297 -15.336 1 79.44 54 TYR A C 1
ATOM 433 O O . TYR A 1 54 ? -13.047 -29.438 -15.102 1 79.44 54 TYR A O 1
ATOM 441 N N . VAL A 1 55 ? -14.562 -27.797 -14.906 1 80.69 55 VAL A N 1
ATOM 442 C CA . VAL A 1 55 ? -15.492 -28.609 -14.133 1 80.69 55 VAL A CA 1
ATOM 443 C C . VAL A 1 55 ? -16.875 -28.547 -14.758 1 80.69 55 VAL A C 1
ATOM 445 O O . VAL A 1 55 ? -17.219 -27.578 -15.445 1 80.69 55 VAL A O 1
ATOM 448 N N . GLN A 1 56 ? -17.594 -29.641 -14.508 1 80.62 56 GLN A N 1
ATOM 449 C CA . GLN A 1 56 ? -18.984 -29.703 -14.992 1 80.62 56 GLN A CA 1
ATOM 450 C C . GLN A 1 56 ? -19.938 -29.125 -13.953 1 80.62 56 GLN A C 1
ATOM 452 O O . GLN A 1 56 ? -19.953 -29.547 -12.797 1 80.62 56 GLN A O 1
ATOM 457 N N . LEU A 1 57 ? -20.75 -28.109 -14.391 1 81.88 57 LEU A N 1
ATOM 458 C CA . LEU A 1 57 ? -21.797 -27.516 -13.562 1 81.88 57 LEU A CA 1
ATOM 459 C C . LEU A 1 57 ? -23.172 -27.922 -14.055 1 81.88 57 LEU A C 1
ATOM 461 O O . LEU A 1 57 ? -23.312 -28.453 -15.148 1 81.88 57 LEU A O 1
ATOM 465 N N . PRO A 1 58 ? -24.188 -27.75 -13.164 1 83.12 58 PRO A N 1
ATOM 466 C CA . PRO A 1 58 ? -25.531 -28.188 -13.547 1 83.12 58 PRO A CA 1
ATOM 467 C C . PRO A 1 58 ? -26.047 -27.5 -14.805 1 83.12 58 PRO A C 1
ATOM 469 O O . PRO A 1 58 ? -26.953 -28.016 -15.469 1 83.12 58 PRO A O 1
ATOM 472 N N . PHE A 1 59 ? -25.453 -26.406 -15.188 1 78.19 59 PHE A N 1
ATOM 473 C CA . PHE A 1 59 ? -25.969 -25.641 -16.312 1 78.19 59 PHE A CA 1
ATOM 474 C C . PHE A 1 59 ? -24.984 -25.672 -17.484 1 78.19 59 PHE A C 1
ATOM 476 O O . PHE A 1 59 ? -25.094 -24.875 -18.422 1 78.19 59 PHE A O 1
ATOM 483 N N . GLY A 1 60 ? -23.984 -26.531 -17.359 1 75.25 60 GLY A N 1
ATOM 484 C CA . GLY A 1 60 ? -23.031 -26.578 -18.438 1 75.25 60 GLY A CA 1
ATOM 485 C C . GLY A 1 60 ? -22.188 -27.828 -18.453 1 75.25 60 GLY A C 1
ATOM 486 O O . GLY A 1 60 ? -22.25 -28.641 -17.516 1 75.25 60 GLY A O 1
ATOM 487 N N . VAL A 1 61 ? -21.375 -28.031 -19.547 1 69.06 61 VAL A N 1
ATOM 488 C CA . VAL A 1 61 ? -20.562 -29.219 -19.75 1 69.06 61 VAL A CA 1
ATOM 489 C C . VAL A 1 61 ? -19.172 -28.984 -19.203 1 69.06 61 VAL A C 1
ATOM 491 O O . VAL A 1 61 ? -18.578 -29.875 -18.578 1 69.06 61 VAL A O 1
ATOM 494 N N . ALA A 1 62 ? -18.594 -27.781 -19.375 1 72.06 62 ALA A N 1
ATOM 495 C CA . ALA A 1 62 ? -17.234 -27.484 -18.922 1 72.06 62 ALA A CA 1
ATOM 496 C C . ALA A 1 62 ? -17.078 -26.016 -18.578 1 72.06 62 ALA A C 1
ATOM 498 O O . ALA A 1 62 ? -16.969 -25.172 -19.469 1 72.06 62 ALA A O 1
ATOM 499 N N . SER A 1 63 ? -17.078 -25.812 -17.344 1 75.69 63 SER A N 1
ATOM 500 C CA . SER A 1 63 ? -16.859 -24.453 -16.844 1 75.69 63 SER A CA 1
ATOM 501 C C . SER A 1 63 ? -15.453 -24.281 -16.281 1 75.69 63 SER A C 1
ATOM 503 O O . SER A 1 63 ? -14.938 -25.172 -15.609 1 75.69 63 SER A O 1
ATOM 505 N N . PRO A 1 64 ? -14.852 -23.156 -16.781 1 74.75 64 PRO A N 1
ATOM 506 C CA . PRO A 1 64 ? -13.523 -22.938 -16.203 1 74.75 64 PRO A CA 1
ATOM 507 C C . PRO A 1 64 ? -13.562 -22.812 -14.672 1 74.75 64 PRO A C 1
ATOM 509 O O . PRO A 1 64 ? -14.398 -22.109 -14.125 1 74.75 64 PRO A O 1
ATOM 512 N N . GLY A 1 65 ? -12.695 -23.531 -14.078 1 73.19 65 GLY A N 1
ATOM 513 C CA . GLY A 1 65 ? -12.617 -23.531 -12.625 1 73.19 65 GLY A CA 1
ATOM 514 C C . GLY A 1 65 ? -12.188 -22.203 -12.047 1 73.19 65 GLY A C 1
ATOM 515 O O . GLY A 1 65 ? -12.438 -21.922 -10.875 1 73.19 65 GLY A O 1
ATOM 516 N N . SER A 1 66 ? -11.586 -21.359 -12.867 1 79.69 66 SER A N 1
ATOM 517 C CA . SER A 1 66 ? -11.062 -20.078 -12.406 1 79.69 66 SER A CA 1
ATOM 518 C C . SER A 1 66 ? -12.148 -19.016 -12.375 1 79.69 66 SER A C 1
ATOM 520 O O . SER A 1 66 ? -11.914 -17.891 -11.906 1 79.69 66 SER A O 1
ATOM 522 N N . SER A 1 67 ? -13.312 -19.312 -12.82 1 81.75 67 SER A N 1
ATOM 523 C CA . SER A 1 67 ? -14.352 -18.297 -13.008 1 81.75 67 SER A CA 1
ATOM 524 C C . SER A 1 67 ? -14.68 -17.594 -11.695 1 81.75 67 SER A C 1
ATOM 526 O O . SER A 1 67 ? -14.805 -16.375 -11.648 1 81.75 67 SER A O 1
ATOM 528 N N . ILE A 1 68 ? -14.703 -18.375 -10.695 1 84 68 ILE A N 1
ATOM 529 C CA . ILE A 1 68 ? -15.078 -17.828 -9.391 1 84 68 ILE A CA 1
ATOM 530 C C . ILE A 1 68 ? -13.961 -16.922 -8.875 1 84 68 ILE A C 1
ATOM 532 O O . ILE A 1 68 ? -14.227 -15.844 -8.352 1 84 68 ILE A O 1
ATOM 536 N N . LEU A 1 69 ? -12.781 -17.391 -9.055 1 87.12 69 LEU A N 1
ATOM 537 C CA . LEU A 1 69 ? -11.656 -16.625 -8.523 1 87.12 69 LEU A CA 1
ATOM 538 C C . LEU A 1 69 ? -11.406 -15.367 -9.344 1 87.12 69 LEU A C 1
ATOM 540 O O . LEU A 1 69 ? -11.086 -14.32 -8.789 1 87.12 69 LEU A O 1
ATOM 544 N N . PHE A 1 70 ? -11.57 -15.531 -10.594 1 88.69 70 PHE A N 1
ATOM 545 C CA . PHE A 1 70 ? -11.383 -14.367 -11.453 1 88.69 70 PHE A CA 1
ATOM 546 C C . PHE A 1 70 ? -12.453 -13.32 -11.18 1 88.69 70 PHE A C 1
ATOM 548 O O . PHE A 1 70 ? -12.148 -12.133 -11.047 1 88.69 70 PHE A O 1
ATOM 555 N N . ALA A 1 71 ? -13.656 -13.766 -11.195 1 91.12 71 ALA A N 1
ATOM 556 C CA . ALA A 1 71 ? -14.75 -12.852 -10.883 1 91.12 71 ALA A CA 1
ATOM 557 C C . ALA A 1 71 ? -14.562 -12.211 -9.516 1 91.12 71 ALA A C 1
ATOM 559 O O . ALA A 1 71 ? -14.797 -11.008 -9.344 1 91.12 71 ALA A O 1
ATOM 560 N N . GLY A 1 72 ? -14.203 -13.047 -8.625 1 92.5 72 GLY A N 1
ATOM 561 C CA . GLY A 1 72 ? -13.953 -12.539 -7.281 1 92.5 72 GLY A CA 1
ATOM 562 C C . GLY A 1 72 ? -12.891 -11.453 -7.242 1 92.5 72 GLY A C 1
ATOM 563 O O . GLY A 1 72 ? -13.055 -10.445 -6.543 1 92.5 72 GLY A O 1
ATOM 564 N N . LYS A 1 73 ? -11.852 -11.617 -7.902 1 93.88 73 LYS A N 1
ATOM 565 C CA . LYS A 1 73 ? -10.766 -10.641 -7.941 1 93.88 73 LYS A CA 1
ATOM 566 C C . LYS A 1 73 ? -11.242 -9.305 -8.516 1 93.88 73 LYS A C 1
ATOM 568 O O . LYS A 1 73 ? -10.922 -8.242 -7.984 1 93.88 73 LYS A O 1
ATOM 573 N N . LEU A 1 74 ? -11.938 -9.391 -9.617 1 93.56 74 LEU A N 1
ATOM 574 C CA . LEU A 1 74 ? -12.453 -8.172 -10.234 1 93.56 74 LEU A CA 1
ATOM 575 C C . LEU A 1 74 ? -13.398 -7.441 -9.289 1 93.56 74 LEU A C 1
ATOM 577 O O . LEU A 1 74 ? -13.336 -6.219 -9.156 1 93.56 74 LEU A O 1
ATOM 581 N N . MET A 1 75 ? -14.203 -8.234 -8.664 1 93.06 75 MET A N 1
ATOM 582 C CA . MET A 1 75 ? -15.156 -7.648 -7.723 1 93.06 75 MET A CA 1
ATOM 583 C C . MET A 1 75 ? -14.438 -7.07 -6.512 1 93.06 75 MET A C 1
ATOM 585 O O . MET A 1 75 ? -14.852 -6.047 -5.965 1 93.06 75 MET A O 1
ATOM 589 N N . MET A 1 76 ? -13.383 -7.715 -6.102 1 94.06 76 MET A N 1
ATOM 590 C CA . MET A 1 76 ? -12.578 -7.195 -5 1 94.06 76 MET A CA 1
ATOM 591 C C . MET A 1 76 ? -11.922 -5.871 -5.379 1 94.06 76 MET A C 1
ATOM 593 O O . MET A 1 76 ? -11.812 -4.973 -4.543 1 94.06 76 MET A O 1
ATOM 597 N N . ILE A 1 77 ? -11.477 -5.773 -6.578 1 93.94 77 ILE A N 1
ATOM 598 C CA . ILE A 1 77 ? -10.875 -4.535 -7.07 1 93.94 77 ILE A CA 1
ATOM 599 C C . ILE A 1 77 ? -11.914 -3.418 -7.051 1 93.94 77 ILE A C 1
ATOM 601 O O . ILE A 1 77 ? -11.617 -2.291 -6.648 1 93.94 77 ILE A O 1
ATOM 605 N N . LEU A 1 78 ? -13.102 -3.752 -7.445 1 92.81 78 LEU A N 1
ATOM 606 C CA . LEU A 1 78 ? -14.18 -2.768 -7.41 1 92.81 78 LEU A CA 1
ATOM 607 C C . LEU A 1 78 ? -14.484 -2.344 -5.98 1 92.81 78 LEU A C 1
ATOM 609 O O . LEU A 1 78 ? -14.672 -1.156 -5.703 1 92.81 78 LEU A O 1
ATOM 613 N N . MET A 1 79 ? -14.5 -3.301 -5.086 1 90.81 79 MET A N 1
ATOM 614 C CA . MET A 1 79 ? -14.75 -2.996 -3.682 1 90.81 79 MET A CA 1
ATOM 615 C C . MET A 1 79 ? -13.633 -2.121 -3.111 1 90.81 79 MET A C 1
ATOM 617 O O . MET A 1 79 ? -13.898 -1.229 -2.303 1 90.81 79 MET A O 1
ATOM 621 N N . LEU A 1 80 ? -12.453 -2.441 -3.5 1 90.12 80 LEU A N 1
ATOM 622 C CA . LEU A 1 80 ? -11.336 -1.604 -3.086 1 90.12 80 LEU A CA 1
ATOM 623 C C . LEU A 1 80 ? -11.539 -0.161 -3.537 1 90.12 80 LEU A C 1
ATOM 625 O O . LEU A 1 80 ? -11.281 0.773 -2.773 1 90.12 80 LEU A O 1
ATOM 629 N N . TYR A 1 81 ? -11.969 0.028 -4.746 1 87.06 81 TYR A N 1
ATOM 630 C CA . TYR A 1 81 ? -12.227 1.366 -5.266 1 87.06 81 TYR A CA 1
ATOM 631 C C . TYR A 1 81 ? -13.32 2.061 -4.465 1 87.06 81 TYR A C 1
ATOM 633 O O . TYR A 1 81 ? -13.219 3.254 -4.164 1 87.06 81 TYR A O 1
ATOM 641 N N . MET A 1 82 ? -14.305 1.31 -4.164 1 81.56 82 MET A N 1
ATOM 642 C CA . MET A 1 82 ? -15.438 1.861 -3.436 1 81.56 82 MET A CA 1
ATOM 643 C C . MET A 1 82 ? -15.016 2.334 -2.047 1 81.56 82 MET A C 1
ATOM 645 O O . MET A 1 82 ? -15.578 3.295 -1.519 1 81.56 82 MET A O 1
ATOM 649 N N . ARG A 1 83 ? -14 1.714 -1.533 1 77.94 83 ARG A N 1
ATOM 650 C CA . ARG A 1 83 ? -13.586 2.01 -0.166 1 77.94 83 ARG A CA 1
ATOM 651 C C . ARG A 1 83 ? -12.43 3.01 -0.147 1 77.94 83 ARG A C 1
ATOM 653 O O . ARG A 1 83 ? -12.227 3.709 0.847 1 77.94 83 ARG A O 1
ATOM 660 N N . GLU A 1 84 ? -11.781 2.965 -1.237 1 79.5 84 GLU A N 1
ATOM 661 C CA . GLU A 1 84 ? -10.625 3.857 -1.337 1 79.5 84 GLU A CA 1
ATOM 662 C C . GLU A 1 84 ? -10.773 4.816 -2.514 1 79.5 84 GLU A C 1
ATOM 664 O O . GLU A 1 84 ? -11.875 5.281 -2.809 1 79.5 84 GLU A O 1
ATOM 669 N N . ASP A 1 85 ? -9.781 5.129 -3.25 1 73.88 85 ASP A N 1
ATOM 670 C CA . ASP A 1 85 ? -9.875 6.012 -4.406 1 73.88 85 ASP A CA 1
ATOM 671 C C . ASP A 1 85 ? -9.109 5.445 -5.598 1 73.88 85 ASP A C 1
ATOM 673 O O . ASP A 1 85 ? -8.57 4.336 -5.527 1 73.88 85 ASP A O 1
ATOM 677 N N . ALA A 1 86 ? -9.188 6.105 -6.719 1 75.5 86 ALA A N 1
ATOM 678 C CA . ALA A 1 86 ? -8.609 5.648 -7.98 1 75.5 86 ALA A CA 1
ATOM 679 C C . ALA A 1 86 ? -7.09 5.527 -7.879 1 75.5 86 ALA A C 1
ATOM 681 O O . ALA A 1 86 ? -6.492 4.637 -8.484 1 75.5 86 ALA A O 1
ATOM 682 N N . ALA A 1 87 ? -6.492 6.355 -7.02 1 72.75 87 ALA A N 1
ATOM 683 C CA . ALA A 1 87 ? -5.043 6.332 -6.863 1 72.75 87 ALA A CA 1
ATOM 684 C C . ALA A 1 87 ? -4.586 5.07 -6.133 1 72.75 87 ALA A C 1
ATOM 686 O O . ALA A 1 87 ? -3.516 4.531 -6.418 1 72.75 87 ALA A O 1
ATOM 687 N N . VAL A 1 88 ? -5.41 4.625 -5.242 1 79.62 88 VAL A N 1
ATOM 688 C CA . VAL A 1 88 ? -5.074 3.438 -4.465 1 79.62 88 VAL A CA 1
ATOM 689 C C . VAL A 1 88 ? -5.363 2.184 -5.281 1 79.62 88 VAL A C 1
ATOM 691 O O . VAL A 1 88 ? -4.539 1.27 -5.348 1 79.62 88 VAL A O 1
ATOM 694 N N . VAL A 1 89 ? -6.48 2.197 -5.996 1 87.56 89 VAL A N 1
ATOM 695 C CA . VAL A 1 89 ? -6.926 0.979 -6.664 1 87.56 89 VAL A CA 1
ATOM 696 C C . VAL A 1 89 ? -6.074 0.73 -7.906 1 87.56 89 VAL A C 1
ATOM 698 O O . VAL A 1 89 ? -5.934 -0.41 -8.352 1 87.56 89 VAL A O 1
ATOM 701 N N . ARG A 1 90 ? -5.469 1.766 -8.43 1 88.25 90 ARG A N 1
ATOM 702 C CA . ARG A 1 90 ? -4.648 1.554 -9.617 1 88.25 90 ARG A CA 1
ATOM 703 C C . ARG A 1 90 ? -3.395 0.75 -9.281 1 88.25 90 ARG A C 1
ATOM 705 O O . ARG A 1 90 ? -2.82 0.093 -10.156 1 88.25 90 ARG A O 1
ATOM 712 N N . GLN A 1 91 ? -2.979 0.799 -8.07 1 89.44 91 GLN A N 1
ATOM 713 C CA . GLN A 1 91 ? -1.729 0.164 -7.656 1 89.44 91 GLN A CA 1
ATOM 714 C C . GLN A 1 91 ? -1.8 -1.351 -7.836 1 89.44 91 GLN A C 1
ATOM 716 O O . GLN A 1 91 ? -0.967 -1.938 -8.531 1 89.44 91 GLN A O 1
ATOM 721 N N . PRO A 1 92 ? -2.832 -2.016 -7.316 1 92.81 92 PRO A N 1
ATOM 722 C CA . PRO A 1 92 ? -2.891 -3.457 -7.57 1 92.81 92 PRO A CA 1
ATOM 723 C C . PRO A 1 92 ? -3.17 -3.787 -9.039 1 92.81 92 PRO A C 1
ATOM 725 O O . PRO A 1 92 ? -2.742 -4.832 -9.531 1 92.81 92 PRO A O 1
ATOM 728 N N . ILE A 1 93 ? -3.867 -2.916 -9.742 1 92.38 93 ILE A N 1
ATOM 729 C CA . ILE A 1 93 ? -4.141 -3.166 -11.156 1 92.38 93 ILE A CA 1
ATOM 730 C C . ILE A 1 93 ? -2.826 -3.221 -11.93 1 92.38 93 ILE A C 1
ATOM 732 O O . ILE A 1 93 ? -2.566 -4.184 -12.656 1 92.38 93 ILE A O 1
ATOM 736 N N . TYR A 1 94 ? -1.983 -2.246 -11.727 1 90.75 94 TYR A N 1
ATOM 737 C CA . TYR A 1 94 ? -0.692 -2.223 -12.406 1 90.75 94 TYR A CA 1
ATOM 738 C C . TYR A 1 94 ? 0.257 -3.254 -11.805 1 90.75 94 TYR A C 1
ATOM 740 O O . TYR A 1 94 ? 1.068 -3.848 -12.523 1 90.75 94 TYR A O 1
ATOM 748 N N . GLY A 1 95 ? 0.185 -3.459 -10.523 1 92.62 95 GLY A N 1
ATOM 749 C CA . GLY A 1 95 ? 1.007 -4.477 -9.891 1 92.62 95 GLY A CA 1
ATOM 750 C C . GLY A 1 95 ? 0.733 -5.875 -10.406 1 92.62 95 GLY A C 1
ATOM 751 O O . GLY A 1 95 ? 1.663 -6.656 -10.625 1 92.62 95 GLY A O 1
ATOM 752 N N . LEU A 1 96 ? -0.536 -6.172 -10.547 1 92.75 96 LEU A N 1
ATOM 753 C CA . LEU A 1 96 ? -0.915 -7.469 -11.094 1 92.75 96 LEU A CA 1
ATOM 754 C C . LEU A 1 96 ? -0.433 -7.613 -12.531 1 92.75 96 LEU A C 1
ATOM 756 O O . LEU A 1 96 ? 0.096 -8.656 -12.914 1 92.75 96 LEU A O 1
ATOM 760 N N . PHE A 1 97 ? -0.597 -6.574 -13.273 1 90.81 97 PHE A N 1
ATOM 761 C CA . PHE A 1 97 ? -0.225 -6.602 -14.68 1 90.81 97 PHE A CA 1
ATOM 762 C C . PHE A 1 97 ? 1.285 -6.734 -14.844 1 90.81 97 PHE A C 1
ATOM 764 O O . PHE A 1 97 ? 1.768 -7.652 -15.508 1 90.81 97 PHE A O 1
ATOM 771 N N . LEU A 1 98 ? 2.023 -5.836 -14.219 1 90.69 98 LEU A N 1
ATOM 772 C CA . LEU A 1 98 ? 3.477 -5.82 -14.344 1 90.69 98 LEU A CA 1
ATOM 773 C C . LEU A 1 98 ? 4.094 -7.035 -13.656 1 90.69 98 LEU A C 1
ATOM 775 O O . LEU A 1 98 ? 5.098 -7.578 -14.125 1 90.69 98 LEU A O 1
ATOM 779 N N . GLY A 1 99 ? 3.543 -7.438 -12.508 1 89.88 99 GLY A N 1
ATOM 780 C CA . GLY A 1 99 ? 4.008 -8.648 -11.852 1 89.88 99 GLY A CA 1
ATOM 781 C C . GLY A 1 99 ? 3.848 -9.891 -12.703 1 89.88 99 GLY A C 1
ATOM 782 O O . GLY A 1 99 ? 4.715 -10.766 -12.703 1 89.88 99 GLY A O 1
ATOM 783 N N . ASN A 1 100 ? 2.785 -9.938 -13.398 1 88.12 100 ASN A N 1
ATOM 784 C CA . ASN A 1 100 ? 2.559 -11.078 -14.281 1 88.12 100 ASN A CA 1
ATOM 785 C C . ASN A 1 100 ? 3.52 -11.07 -15.461 1 88.12 100 ASN A C 1
ATOM 787 O O . ASN A 1 100 ? 3.98 -12.125 -15.898 1 88.12 100 ASN A O 1
ATOM 791 N N . ILE A 1 101 ? 3.723 -9.922 -15.992 1 87.31 101 ILE A N 1
ATOM 792 C CA . ILE A 1 101 ? 4.695 -9.82 -17.078 1 87.31 101 ILE A CA 1
ATOM 793 C C . ILE A 1 101 ? 6.059 -10.305 -16.594 1 87.31 101 ILE A C 1
ATOM 795 O O . ILE A 1 101 ? 6.734 -11.07 -17.281 1 87.31 101 ILE A O 1
ATOM 799 N N . LEU A 1 102 ? 6.43 -9.891 -15.43 1 90 102 LEU A N 1
ATOM 800 C CA . LEU A 1 102 ? 7.691 -10.336 -14.844 1 90 102 LEU A CA 1
ATOM 801 C C . LEU A 1 102 ? 7.695 -11.852 -14.664 1 90 102 LEU A C 1
ATOM 803 O O . LEU A 1 102 ? 8.695 -12.516 -14.953 1 90 102 LEU A O 1
ATOM 807 N N . THR A 1 103 ? 6.578 -12.391 -14.188 1 87.12 103 THR A N 1
ATOM 808 C CA . THR A 1 103 ? 6.461 -13.828 -13.969 1 87.12 103 THR A CA 1
ATOM 809 C C . THR A 1 103 ? 6.637 -14.594 -15.273 1 87.12 103 THR A C 1
ATOM 811 O O . THR A 1 103 ? 7.316 -15.617 -15.32 1 87.12 103 THR A O 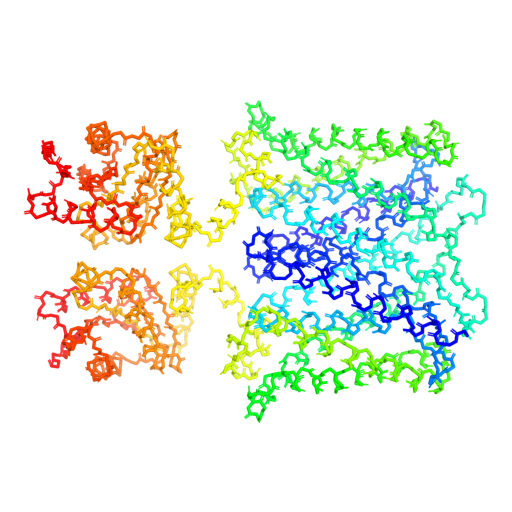1
ATOM 814 N N . VAL A 1 104 ? 6.039 -14.086 -16.297 1 84.06 104 VAL A N 1
ATOM 815 C CA . VAL A 1 104 ? 6.121 -14.742 -17.594 1 84.06 104 VAL A CA 1
ATOM 816 C C . VAL A 1 104 ? 7.551 -14.664 -18.125 1 84.06 104 VAL A C 1
ATOM 818 O O . VAL A 1 104 ? 8.07 -15.633 -18.688 1 84.06 104 VAL A O 1
ATOM 821 N N . ILE A 1 105 ? 8.164 -13.484 -18 1 86.88 105 ILE A N 1
ATOM 822 C CA . ILE A 1 105 ? 9.555 -13.328 -18.406 1 86.88 105 ILE A CA 1
ATOM 823 C C . ILE A 1 105 ? 10.438 -14.32 -17.656 1 86.88 105 ILE A C 1
ATOM 825 O O . ILE A 1 105 ? 11.273 -15 -18.25 1 86.88 105 ILE A O 1
ATOM 829 N N . MET A 1 106 ? 10.242 -14.469 -16.391 1 87.56 106 MET A N 1
ATOM 830 C CA . MET A 1 106 ? 11 -15.391 -15.555 1 87.56 106 MET A CA 1
ATOM 831 C C . MET A 1 106 ? 10.766 -16.828 -15.992 1 87.56 106 MET A C 1
ATOM 833 O O . MET A 1 106 ? 11.703 -17.625 -16.078 1 87.56 106 MET A O 1
ATOM 837 N N . ALA A 1 107 ? 9.523 -17.156 -16.25 1 81.12 107 ALA A N 1
ATOM 838 C CA . ALA A 1 107 ? 9.18 -18.5 -16.688 1 81.12 107 ALA A CA 1
ATOM 839 C C . ALA A 1 107 ? 9.867 -18.844 -18 1 81.12 107 ALA A C 1
ATOM 841 O O . ALA A 1 107 ? 10.312 -19.984 -18.203 1 81.12 107 ALA A O 1
ATOM 842 N N . GLN A 1 108 ? 9.93 -17.844 -18.875 1 83.25 108 GLN A N 1
ATOM 843 C CA . GLN A 1 108 ? 10.586 -18.062 -20.156 1 83.25 108 GLN A CA 1
ATOM 844 C C . GLN A 1 108 ? 12.078 -18.328 -19.969 1 83.25 108 GLN A C 1
ATOM 846 O O . GLN A 1 108 ? 12.664 -19.141 -20.688 1 83.25 108 GLN A O 1
ATOM 851 N N . ILE A 1 109 ? 12.711 -17.656 -19.031 1 86.12 109 ILE A N 1
ATOM 852 C CA . ILE A 1 109 ? 14.125 -17.859 -18.75 1 86.12 109 ILE A CA 1
ATOM 853 C C . ILE A 1 109 ? 14.336 -19.234 -18.125 1 86.12 109 ILE A C 1
ATOM 855 O O . ILE A 1 109 ? 15.273 -19.953 -18.484 1 86.12 109 ILE A O 1
ATOM 859 N N . ILE A 1 110 ? 13.531 -19.625 -17.266 1 83.19 110 ILE A N 1
ATOM 860 C CA . ILE A 1 110 ? 13.633 -20.875 -16.516 1 83.19 110 ILE A CA 1
ATOM 861 C C . ILE A 1 110 ? 13.523 -22.062 -17.469 1 83.19 110 ILE A C 1
ATOM 863 O O . ILE A 1 110 ? 14.164 -23.094 -17.25 1 83.19 110 ILE A O 1
ATOM 867 N N . ARG A 1 111 ? 12.844 -21.891 -18.5 1 80.56 111 ARG A N 1
ATOM 868 C CA . ARG A 1 111 ? 12.641 -22.953 -19.469 1 80.56 111 ARG A CA 1
ATOM 869 C C . ARG A 1 111 ? 13.953 -23.359 -20.125 1 80.56 111 ARG A C 1
ATOM 871 O O . ARG A 1 111 ? 14.094 -24.484 -20.609 1 80.56 111 ARG A O 1
ATOM 878 N N . PHE A 1 112 ? 14.852 -22.484 -20.141 1 84.19 112 PHE A N 1
ATOM 879 C CA . PHE A 1 112 ? 16.109 -22.75 -20.828 1 84.19 112 PHE A CA 1
ATOM 880 C C . PHE A 1 112 ? 17.047 -23.562 -19.938 1 84.19 112 PHE A C 1
ATOM 882 O O . PHE A 1 112 ? 18.062 -24.078 -20.391 1 84.19 112 PHE A O 1
ATOM 889 N N . HIS A 1 113 ? 16.609 -23.766 -18.672 1 85.06 113 HIS A N 1
ATOM 890 C CA . HIS A 1 113 ? 17.438 -24.547 -17.766 1 85.06 113 HIS A CA 1
ATOM 891 C C . HIS A 1 113 ? 17.391 -26.031 -18.109 1 85.06 113 HIS A C 1
ATOM 893 O O . HIS A 1 113 ? 16.328 -26.547 -18.484 1 85.06 113 HIS A O 1
ATOM 899 N N . GLN A 1 114 ? 18.5 -26.656 -18 1 80.12 114 GLN A N 1
ATOM 900 C CA . GLN A 1 114 ? 18.531 -28.109 -18.016 1 80.12 114 GLN A CA 1
ATOM 901 C C . GLN A 1 114 ? 18.312 -28.688 -16.625 1 80.12 114 GLN A C 1
ATOM 903 O O . GLN A 1 114 ? 19.125 -28.453 -15.719 1 80.12 114 GLN A O 1
ATOM 908 N N . THR A 1 115 ? 17.172 -29.359 -16.453 1 80.25 115 THR A N 1
ATOM 909 C CA . THR A 1 115 ? 16.75 -29.797 -15.125 1 80.25 115 THR A CA 1
ATOM 910 C C . THR A 1 115 ? 17.234 -31.219 -14.844 1 80.25 115 THR A C 1
ATOM 912 O O . THR A 1 115 ? 17.609 -31.953 -15.766 1 80.25 115 THR A O 1
ATOM 915 N N . VAL A 1 116 ? 17.438 -31.422 -13.539 1 74.69 116 VAL A N 1
ATOM 916 C CA . VAL A 1 116 ? 17.766 -32.75 -13.055 1 74.69 116 VAL A CA 1
ATOM 917 C C . VAL A 1 116 ? 16.609 -33.281 -12.195 1 74.69 116 VAL A C 1
ATOM 919 O O . VAL A 1 116 ? 16.016 -32.562 -11.422 1 74.69 116 VAL A O 1
ATOM 922 N N . ALA A 1 117 ? 16.094 -34.438 -12.508 1 67.94 117 ALA A N 1
ATOM 923 C CA . ALA A 1 117 ? 15 -35.031 -11.742 1 67.94 117 ALA A CA 1
ATOM 924 C C . ALA A 1 117 ? 15.5 -35.625 -10.438 1 67.94 117 ALA A C 1
ATOM 926 O O . ALA A 1 117 ? 16.438 -36.469 -10.445 1 67.94 117 ALA A O 1
ATOM 927 N N . ILE A 1 118 ? 15.172 -35.031 -9.273 1 62.06 118 ILE A N 1
ATOM 928 C CA . ILE A 1 118 ? 15.555 -35.625 -7.992 1 62.06 118 ILE A CA 1
ATOM 929 C C . ILE A 1 118 ? 14.617 -36.781 -7.652 1 62.06 118 ILE A C 1
ATOM 931 O O . ILE A 1 118 ? 15.055 -37.844 -7.176 1 62.06 118 ILE A O 1
ATOM 935 N N . VAL A 1 119 ? 13.289 -36.5 -7.824 1 56.72 119 VAL A N 1
ATOM 936 C CA . VAL A 1 119 ? 12.305 -37.562 -7.602 1 56.72 119 VAL A CA 1
ATOM 937 C C . VAL A 1 119 ? 11.922 -38.188 -8.938 1 56.72 119 VAL A C 1
ATOM 939 O O . VAL A 1 119 ? 11.602 -37.469 -9.898 1 56.72 119 VAL A O 1
ATOM 942 N N . PRO A 1 120 ? 12.219 -39.469 -9.109 1 53.81 120 PRO A N 1
ATOM 943 C CA . PRO A 1 120 ? 11.805 -40.125 -10.344 1 53.81 120 PRO A CA 1
ATOM 944 C C . PRO A 1 120 ? 10.359 -39.844 -10.727 1 53.81 120 PRO A C 1
ATOM 946 O O . PRO A 1 120 ? 9.469 -39.906 -9.875 1 53.81 120 PRO A O 1
ATOM 949 N N . GLY A 1 121 ? 10.055 -39.25 -11.977 1 52.41 121 GLY A N 1
ATOM 950 C CA . GLY A 1 121 ? 8.711 -39.062 -12.5 1 52.41 121 GLY A CA 1
ATOM 951 C C . GLY A 1 121 ? 8.242 -37.625 -12.414 1 52.41 121 GLY A C 1
ATOM 952 O O . GLY A 1 121 ? 7.219 -37.25 -13 1 52.41 121 GLY A O 1
ATOM 953 N N . GLN A 1 122 ? 8.875 -36.875 -11.508 1 53.84 122 GLN A N 1
ATOM 954 C CA . GLN A 1 122 ? 8.352 -35.531 -11.352 1 53.84 122 GLN A CA 1
ATOM 955 C C . GLN A 1 122 ? 9.102 -34.531 -12.242 1 53.84 122 GLN A C 1
ATOM 957 O O . GLN A 1 122 ? 10.211 -34.125 -11.914 1 53.84 122 GLN A O 1
ATOM 962 N N . SER A 1 123 ? 9 -34.781 -13.594 1 54.09 123 SER A N 1
ATOM 963 C CA . SER A 1 123 ? 9.648 -33.812 -14.453 1 54.09 123 SER A CA 1
ATOM 964 C C . SER A 1 123 ? 8.727 -32.625 -14.727 1 54.09 123 SER A C 1
ATOM 966 O O . SER A 1 123 ? 7.508 -32.781 -14.781 1 54.09 123 SER A O 1
ATOM 968 N N . VAL A 1 124 ? 9.32 -31.438 -14.523 1 56.53 124 VAL A N 1
ATOM 969 C CA . VAL A 1 124 ? 8.594 -30.219 -14.875 1 56.53 124 VAL A CA 1
ATOM 970 C C . VAL A 1 124 ? 8.281 -30.203 -16.359 1 56.53 124 VAL A C 1
ATOM 972 O O . VAL A 1 124 ? 9.18 -30.359 -17.203 1 56.53 124 VAL A O 1
ATOM 975 N N . SER A 1 125 ? 6.961 -30.5 -16.703 1 56.53 125 SER A N 1
ATOM 976 C CA . SER A 1 125 ? 6.602 -30.344 -18.109 1 56.53 125 SER A CA 1
ATOM 977 C C . SER A 1 125 ? 6.715 -28.875 -18.547 1 56.53 125 SER A C 1
ATOM 979 O O . SER A 1 125 ? 5.965 -28.031 -18.078 1 56.53 125 SER A O 1
ATOM 981 N N . THR A 1 126 ? 7.84 -28.5 -19.188 1 57.81 126 THR A N 1
ATOM 982 C CA . THR A 1 126 ? 8.07 -27.156 -19.703 1 57.81 126 THR A CA 1
ATOM 983 C C . THR A 1 126 ? 6.984 -26.781 -20.719 1 57.81 126 THR A C 1
ATOM 985 O O . THR A 1 126 ? 6.781 -25.594 -21 1 57.81 126 THR A O 1
ATOM 988 N N . GLY A 1 127 ? 6.348 -27.75 -21.359 1 58 127 GLY A N 1
ATOM 989 C CA . GLY A 1 127 ? 5.27 -27.453 -22.297 1 58 127 GLY A CA 1
ATOM 990 C C . GLY A 1 127 ? 4.117 -26.703 -21.656 1 58 127 GLY A C 1
ATOM 991 O O . GLY A 1 127 ? 3.57 -25.766 -22.25 1 58 127 GLY A O 1
ATOM 992 N N . PHE A 1 128 ? 3.963 -27 -20.5 1 58.69 128 PHE A N 1
ATOM 993 C CA . PHE A 1 128 ? 2.898 -26.359 -19.734 1 58.69 128 PHE A CA 1
ATOM 994 C C . PHE A 1 128 ? 3.184 -24.875 -19.562 1 58.69 128 PHE A C 1
ATOM 996 O O . PHE A 1 128 ? 2.287 -24.047 -19.734 1 58.69 128 PHE A O 1
ATOM 1003 N N . LEU A 1 129 ? 4.395 -24.578 -19.531 1 61.59 129 LEU A N 1
ATOM 1004 C CA . LEU A 1 129 ? 4.758 -23.188 -19.281 1 61.59 129 LEU A CA 1
ATOM 1005 C C . LEU A 1 129 ? 4.598 -22.344 -20.562 1 61.59 129 LEU A C 1
ATOM 1007 O O . LEU A 1 129 ? 4.277 -21.156 -20.484 1 61.59 129 LEU A O 1
ATOM 1011 N N . ASP A 1 130 ? 4.746 -22.984 -21.688 1 64.19 130 ASP A N 1
ATOM 1012 C CA . ASP A 1 130 ? 4.625 -22.234 -22.938 1 64.19 130 ASP A CA 1
ATOM 1013 C C . ASP A 1 130 ? 3.176 -21.828 -23.188 1 64.19 130 ASP A C 1
ATOM 1015 O O . ASP A 1 130 ? 2.893 -20.641 -23.438 1 64.19 130 ASP A O 1
ATOM 1019 N N . GLU A 1 131 ? 2.318 -22.812 -23.281 1 62.97 131 GLU A N 1
ATOM 1020 C CA . GLU A 1 131 ? 0.917 -22.5 -23.562 1 62.97 131 GLU A CA 1
ATOM 1021 C C . GLU A 1 131 ? 0.293 -21.688 -22.438 1 62.97 131 GLU A C 1
ATOM 1023 O O . GLU A 1 131 ? -0.469 -20.75 -22.688 1 62.97 131 GLU A O 1
ATOM 1028 N N . MET A 1 132 ? 0.782 -21.922 -21.312 1 65.44 132 MET A N 1
ATOM 1029 C CA . MET A 1 132 ? 0.241 -21.219 -20.141 1 65.44 132 MET A CA 1
ATOM 1030 C C . MET A 1 132 ? 0.728 -19.781 -20.109 1 65.44 132 MET A C 1
ATOM 1032 O O . MET A 1 132 ? -0.002 -18.891 -19.672 1 65.44 132 MET A O 1
ATOM 1036 N N . GLY A 1 133 ? 1.884 -19.672 -20.781 1 70.56 133 GLY A N 1
ATOM 1037 C CA . GLY A 1 133 ? 2.469 -18.328 -20.734 1 70.56 133 GLY A CA 1
ATOM 1038 C C . GLY A 1 133 ? 1.701 -17.312 -21.547 1 70.56 133 GLY A C 1
ATOM 1039 O O . GLY A 1 133 ? 1.447 -16.203 -21.078 1 70.56 133 GLY A O 1
ATOM 1040 N N . ILE A 1 134 ? 1.266 -17.75 -22.766 1 74.69 134 ILE A N 1
ATOM 1041 C CA . ILE A 1 134 ? 0.553 -16.812 -23.641 1 74.69 134 ILE A CA 1
ATOM 1042 C C . ILE A 1 134 ? -0.826 -16.516 -23.047 1 74.69 134 ILE A C 1
ATOM 1044 O O . ILE A 1 134 ? -1.281 -15.367 -23.062 1 74.69 134 ILE A O 1
ATOM 1048 N N . LEU A 1 135 ? -1.422 -17.5 -22.547 1 74.56 135 LEU A N 1
ATOM 1049 C CA . LEU A 1 135 ? -2.744 -17.328 -21.969 1 74.56 135 LEU A CA 1
ATOM 1050 C C . LEU A 1 135 ? -2.664 -16.484 -20.703 1 74.56 135 LEU A C 1
ATOM 1052 O O . LEU A 1 135 ? -3.57 -15.688 -20.422 1 74.56 135 LEU A O 1
ATOM 1056 N N . MET A 1 136 ? -1.568 -16.609 -20.047 1 76.31 136 MET A N 1
ATOM 1057 C CA . MET A 1 136 ? -1.373 -15.836 -18.828 1 76.31 136 MET A CA 1
ATOM 1058 C C . MET A 1 136 ? -1.231 -14.352 -19.141 1 76.31 136 MET A C 1
ATOM 1060 O O . MET A 1 136 ? -1.819 -13.508 -18.453 1 76.31 136 MET A O 1
ATOM 1064 N N . VAL A 1 137 ? -0.519 -14.117 -20.172 1 78.5 137 VAL A N 1
ATOM 1065 C CA . VAL A 1 137 ? -0.303 -12.719 -20.547 1 78.5 137 VAL A CA 1
ATOM 1066 C C . VAL A 1 137 ? -1.607 -12.117 -21.062 1 78.5 137 VAL A C 1
ATOM 1068 O O . VAL A 1 137 ? -1.951 -10.984 -20.719 1 78.5 137 VAL A O 1
ATOM 1071 N N . TRP A 1 138 ? -2.283 -12.844 -21.828 1 85.12 138 TRP A N 1
ATOM 1072 C CA . TRP A 1 138 ? -3.555 -12.367 -22.359 1 85.12 138 TRP A CA 1
ATOM 1073 C C . TRP A 1 138 ? -4.578 -12.188 -21.25 1 85.12 138 TRP A C 1
ATOM 1075 O O . TRP A 1 138 ? -5.293 -11.188 -21.203 1 85.12 138 TRP A O 1
ATOM 1085 N N . GLY A 1 139 ? -4.648 -13.172 -20.422 1 83.44 139 GLY A N 1
ATOM 1086 C CA . GLY A 1 139 ? -5.586 -13.102 -19.312 1 83.44 139 GLY A CA 1
ATOM 1087 C C . GLY A 1 139 ? -5.348 -11.898 -18.406 1 83.44 139 GLY A C 1
ATOM 1088 O O . GLY A 1 139 ? -6.297 -11.234 -17.984 1 83.44 139 GLY A O 1
ATOM 1089 N N . THR A 1 140 ? -4.145 -11.656 -18.203 1 83.62 140 THR A N 1
ATOM 1090 C CA . THR A 1 140 ? -3.826 -10.539 -17.312 1 83.62 140 THR A CA 1
ATOM 1091 C C . THR A 1 140 ? -4.062 -9.203 -18.016 1 83.62 140 THR A C 1
ATOM 1093 O O . THR A 1 140 ? -4.469 -8.227 -17.375 1 83.62 140 THR A O 1
ATOM 1096 N N . SER A 1 141 ? -3.742 -9.18 -19.297 1 88.19 141 SER A N 1
ATOM 1097 C CA . SER A 1 141 ? -4.055 -7.977 -20.062 1 88.19 141 SER A CA 1
ATOM 1098 C C . SER A 1 141 ? -5.551 -7.684 -20.047 1 88.19 141 SER A C 1
ATOM 1100 O O . SER A 1 141 ? -5.961 -6.531 -19.891 1 88.19 141 SER A O 1
ATOM 1102 N N . LEU A 1 142 ? -6.297 -8.695 -20.141 1 90.19 142 LEU A N 1
ATOM 1103 C CA . LEU A 1 142 ? -7.746 -8.539 -20.078 1 90.19 142 LEU A CA 1
ATOM 1104 C C . LEU A 1 142 ? -8.18 -8.055 -18.703 1 90.19 142 LEU A C 1
ATOM 1106 O O . LEU A 1 142 ? -9.078 -7.219 -18.578 1 90.19 142 LEU A O 1
ATOM 1110 N N . LEU A 1 143 ? -7.574 -8.656 -17.719 1 89.19 143 LEU A N 1
ATOM 1111 C CA . LEU A 1 143 ? -7.902 -8.25 -16.359 1 89.19 143 LEU A CA 1
ATOM 1112 C C . LEU A 1 143 ? -7.598 -6.77 -16.156 1 89.19 143 LEU A C 1
ATOM 1114 O O . LEU A 1 143 ? -8.336 -6.074 -15.453 1 89.19 143 LEU A O 1
ATOM 1118 N N . TYR A 1 144 ? -6.5 -6.352 -16.688 1 90.88 144 TYR A N 1
ATOM 1119 C CA . TYR A 1 144 ? -6.121 -4.945 -16.609 1 90.88 144 TYR A CA 1
ATOM 1120 C C . TYR A 1 144 ? -7.203 -4.059 -17.219 1 90.88 144 TYR A C 1
ATOM 1122 O O . TYR A 1 144 ? -7.648 -3.096 -16.594 1 90.88 144 TYR A O 1
ATOM 1130 N N . ILE A 1 145 ? -7.633 -4.395 -18.359 1 92.12 145 ILE A N 1
ATOM 1131 C CA . ILE A 1 145 ? -8.648 -3.627 -19.062 1 92.12 145 ILE A CA 1
ATOM 1132 C C . ILE A 1 145 ? -9.977 -3.709 -18.312 1 92.12 145 ILE A C 1
ATOM 1134 O O . ILE A 1 145 ? -10.656 -2.695 -18.125 1 92.12 145 ILE A O 1
ATOM 1138 N N . ASP A 1 146 ? -10.305 -4.871 -17.859 1 95 146 ASP A N 1
ATOM 1139 C CA . ASP A 1 146 ? -11.562 -5.098 -17.141 1 95 146 ASP A CA 1
ATOM 1140 C C . ASP A 1 146 ? -11.602 -4.297 -15.836 1 95 146 ASP A C 1
ATOM 1142 O O . ASP A 1 146 ? -12.648 -3.764 -15.461 1 95 146 ASP A O 1
ATOM 1146 N N . ALA A 1 147 ? -10.484 -4.297 -15.203 1 93.75 147 ALA A N 1
ATOM 1147 C CA . ALA A 1 147 ? -10.43 -3.588 -13.922 1 93.75 147 ALA A CA 1
ATOM 1148 C C . ALA A 1 147 ? -10.672 -2.094 -14.109 1 93.75 147 ALA A C 1
ATOM 1150 O O . ALA A 1 147 ? -11.422 -1.479 -13.352 1 93.75 147 ALA A O 1
ATOM 1151 N N . ILE A 1 148 ? -10.094 -1.542 -15.102 1 90.5 148 ILE A N 1
ATOM 1152 C CA . ILE A 1 148 ? -10.289 -0.126 -15.391 1 90.5 148 ILE A CA 1
ATOM 1153 C C . ILE A 1 148 ? -11.734 0.114 -15.844 1 90.5 148 ILE A C 1
ATOM 1155 O O . ILE A 1 148 ? -12.391 1.039 -15.367 1 90.5 148 ILE A O 1
ATOM 1159 N N . ALA A 1 149 ? -12.203 -0.719 -16.656 1 92.56 149 ALA A N 1
ATOM 1160 C CA . ALA A 1 149 ? -13.531 -0.57 -17.234 1 92.56 149 ALA A CA 1
ATOM 1161 C C . ALA A 1 149 ? -14.617 -0.681 -16.172 1 92.56 149 ALA A C 1
ATOM 1163 O O . ALA A 1 149 ? -15.609 0.049 -16.203 1 92.56 149 ALA A O 1
ATOM 1164 N N . ILE A 1 150 ? -14.469 -1.617 -15.266 1 94.12 150 ILE A N 1
ATOM 1165 C CA . ILE A 1 150 ? -15.516 -1.85 -14.281 1 94.12 150 ILE A CA 1
ATOM 1166 C C . ILE A 1 150 ? -15.641 -0.635 -13.359 1 94.12 150 ILE A C 1
ATOM 1168 O O . ILE A 1 150 ? -16.734 -0.288 -12.922 1 94.12 150 ILE A O 1
ATOM 1172 N N . ILE A 1 151 ? -14.531 -0.021 -13.07 1 90.75 151 ILE A N 1
ATOM 1173 C CA . ILE A 1 151 ? -14.531 1.159 -12.211 1 90.75 151 ILE A CA 1
ATOM 1174 C C . ILE A 1 151 ? -15.188 2.328 -12.938 1 90.75 151 ILE A C 1
ATOM 1176 O O . ILE A 1 151 ? -16.031 3.029 -12.367 1 90.75 151 ILE A O 1
ATOM 1180 N N . LEU A 1 152 ? -14.797 2.531 -14.203 1 89.31 152 LEU A N 1
ATOM 1181 C CA . LEU A 1 152 ? -15.383 3.607 -14.992 1 89.31 152 LEU A CA 1
ATOM 1182 C C . LEU A 1 152 ? -16.875 3.4 -15.172 1 89.31 152 LEU A C 1
ATOM 1184 O O . LEU A 1 152 ? -17.656 4.355 -15.094 1 89.31 152 LEU A O 1
ATOM 1188 N N . PHE A 1 153 ? -17.234 2.186 -15.398 1 91.38 153 PHE A N 1
ATOM 1189 C CA . PHE A 1 153 ? -18.641 1.857 -15.57 1 91.38 153 PHE A CA 1
ATOM 1190 C C . PHE A 1 153 ? -19.406 2.074 -14.273 1 91.38 153 PHE A C 1
ATOM 1192 O O . PHE A 1 153 ? -20.562 2.525 -14.289 1 91.38 153 PHE A O 1
ATOM 1199 N N . TYR A 1 154 ? -18.797 1.689 -13.211 1 89.81 154 TYR A N 1
ATOM 1200 C CA . TYR A 1 154 ? -19.422 1.907 -11.906 1 89.81 154 TYR A CA 1
ATOM 1201 C C . TYR A 1 154 ? -19.688 3.389 -11.672 1 89.81 154 TYR A C 1
ATOM 1203 O O . TYR A 1 154 ? -20.75 3.754 -11.156 1 89.81 154 TYR A O 1
ATOM 1211 N N . GLU A 1 155 ? -18.828 4.199 -12.047 1 84.25 155 GLU A N 1
ATOM 1212 C CA . GLU A 1 155 ? -18.984 5.641 -11.891 1 84.25 155 GLU A CA 1
ATOM 1213 C C . GLU A 1 155 ? -20.062 6.18 -12.82 1 84.25 155 GLU A C 1
ATOM 1215 O O . GLU A 1 155 ? -20.828 7.062 -12.445 1 84.25 155 GLU A O 1
ATOM 1220 N N . LYS A 1 156 ? -20.016 5.762 -13.984 1 86.56 156 LYS A N 1
ATOM 1221 C CA . LYS A 1 156 ? -21.016 6.191 -14.953 1 86.56 156 LYS A CA 1
ATOM 1222 C C . LYS A 1 156 ? -22.422 5.816 -14.492 1 86.56 156 LYS A C 1
ATOM 1224 O O . LYS A 1 156 ? -23.344 6.621 -14.602 1 86.56 156 LYS A O 1
ATOM 1229 N N . LEU A 1 157 ? -22.578 4.609 -13.969 1 87.75 157 LEU A N 1
ATOM 1230 C CA . LEU A 1 157 ? -23.875 4.117 -13.523 1 87.75 157 LEU A CA 1
ATOM 1231 C C . LEU A 1 157 ? -24.312 4.832 -12.25 1 87.75 157 LEU A C 1
ATOM 1233 O O . LEU A 1 157 ? -25.5 4.832 -11.914 1 87.75 157 LEU A O 1
ATOM 1237 N N . GLY A 1 158 ? -23.297 5.312 -11.555 1 81.38 158 GLY A N 1
ATOM 1238 C CA . GLY A 1 158 ? -23.594 6.031 -10.328 1 81.38 158 GLY A CA 1
ATOM 1239 C C . GLY A 1 158 ? -24.5 7.227 -10.547 1 81.38 158 GLY A C 1
ATOM 1240 O O . GLY A 1 158 ? -25.219 7.645 -9.633 1 81.38 158 GLY A O 1
ATOM 1241 N N . ARG A 1 159 ? -24.594 7.754 -11.727 1 77.62 159 ARG A N 1
ATOM 1242 C CA . ARG A 1 159 ? -25.469 8.875 -12.062 1 77.62 159 ARG A CA 1
ATOM 1243 C C . ARG A 1 159 ? -26.922 8.43 -12.109 1 77.62 159 ARG A C 1
ATOM 1245 O O . ARG A 1 159 ? -27.828 9.227 -11.828 1 77.62 159 ARG A O 1
ATOM 1252 N N . TYR A 1 160 ? -27.109 7.199 -12.375 1 80.56 160 TYR A N 1
ATOM 1253 C CA . TYR A 1 160 ? -28.469 6.695 -12.578 1 80.56 160 TYR A CA 1
ATOM 1254 C C . TYR A 1 160 ? -28.922 5.855 -11.391 1 80.56 160 TYR A C 1
ATOM 1256 O O . TYR A 1 160 ? -30.109 5.816 -11.07 1 80.56 160 TYR A O 1
ATOM 1264 N N . LEU A 1 161 ? -28.047 5.125 -10.727 1 79.94 161 LEU A N 1
ATOM 1265 C CA . LEU A 1 161 ? -28.359 4.184 -9.656 1 79.94 161 LEU A CA 1
ATOM 1266 C C . LEU A 1 161 ? -27.625 4.559 -8.375 1 79.94 161 LEU A C 1
ATOM 1268 O O . LEU A 1 161 ? -26.969 3.713 -7.754 1 79.94 161 LEU A O 1
ATOM 1272 N N . GLN A 1 162 ? -27.797 5.723 -7.965 1 73.31 162 GLN A N 1
ATOM 1273 C CA . GLN A 1 162 ? -27.047 6.238 -6.82 1 73.31 162 GLN A CA 1
ATOM 1274 C C . GLN A 1 162 ? -27.469 5.531 -5.531 1 73.31 162 GLN A C 1
ATOM 1276 O O . GLN A 1 162 ? -26.625 5.25 -4.676 1 73.31 162 GLN A O 1
ATOM 1281 N N . ARG A 1 163 ? -28.703 5.176 -5.414 1 75.81 163 ARG A N 1
ATOM 1282 C CA . ARG A 1 163 ? -29.234 4.668 -4.152 1 75.81 163 ARG A CA 1
ATOM 1283 C C . ARG A 1 163 ? -29.141 3.146 -4.094 1 75.81 163 ARG A C 1
ATOM 1285 O O . ARG A 1 163 ? -29.25 2.555 -3.02 1 75.81 163 ARG A O 1
ATOM 1292 N N . HIS A 1 164 ? -28.891 2.508 -5.176 1 85.62 164 HIS A N 1
ATOM 1293 C CA . HIS A 1 164 ? -28.859 1.052 -5.234 1 85.62 164 HIS A CA 1
ATOM 1294 C C . HIS A 1 164 ? -27.453 0.542 -5.477 1 85.62 164 HIS A C 1
ATOM 1296 O O . HIS A 1 164 ? -27.141 0.039 -6.559 1 85.62 164 HIS A O 1
ATOM 1302 N N . ILE A 1 165 ? -26.719 0.471 -4.473 1 86 165 ILE A N 1
ATOM 1303 C CA . ILE A 1 165 ? -25.297 0.186 -4.57 1 86 165 ILE A CA 1
ATOM 1304 C C . ILE A 1 165 ? -25.078 -1.277 -4.953 1 86 165 ILE A C 1
ATOM 1306 O O . ILE A 1 165 ? -24.219 -1.595 -5.766 1 86 165 ILE A O 1
ATOM 1310 N N . VAL A 1 166 ? -25.906 -2.178 -4.414 1 89.81 166 VAL A N 1
ATOM 1311 C CA . VAL A 1 166 ? -25.75 -3.605 -4.676 1 89.81 166 VAL A CA 1
ATOM 1312 C C . VAL A 1 166 ? -26.141 -3.912 -6.117 1 89.81 166 VAL A C 1
ATOM 1314 O O . VAL A 1 166 ? -25.484 -4.699 -6.793 1 89.81 166 VAL A O 1
ATOM 1317 N N . LEU A 1 167 ? -27.172 -3.277 -6.523 1 92.19 167 LEU A N 1
ATOM 1318 C CA . LEU A 1 167 ? -27.594 -3.461 -7.906 1 92.19 167 LEU A CA 1
ATOM 1319 C C . LEU A 1 167 ? -26.547 -2.924 -8.875 1 92.19 167 LEU A C 1
ATOM 1321 O O . LEU A 1 167 ? -26.266 -3.543 -9.906 1 92.19 167 LEU A O 1
ATOM 1325 N N . ARG A 1 168 ? -26.047 -1.774 -8.586 1 91.69 168 ARG A N 1
ATOM 1326 C CA . ARG A 1 168 ? -24.969 -1.193 -9.383 1 91.69 168 ARG A CA 1
ATOM 1327 C C . ARG A 1 168 ? -23.766 -2.123 -9.438 1 91.69 168 ARG A C 1
ATOM 1329 O O . ARG A 1 168 ? -23.172 -2.318 -10.508 1 91.69 168 ARG A O 1
ATOM 1336 N N . PHE A 1 169 ? -23.469 -2.646 -8.32 1 92.31 169 PHE A N 1
ATOM 1337 C CA . PHE A 1 169 ? -22.375 -3.602 -8.195 1 92.31 169 PHE A CA 1
ATOM 1338 C C . PHE A 1 169 ? -22.625 -4.82 -9.078 1 92.31 169 PHE A C 1
ATOM 1340 O O . PHE A 1 169 ? -21.734 -5.246 -9.82 1 92.31 169 PHE A O 1
ATOM 1347 N N . ALA A 1 170 ? -23.781 -5.348 -9.086 1 95.38 170 ALA A N 1
ATOM 1348 C CA . ALA A 1 170 ? -24.141 -6.543 -9.844 1 95.38 170 ALA A CA 1
ATOM 1349 C C . ALA A 1 170 ? -24.156 -6.262 -11.344 1 95.38 170 ALA A C 1
ATOM 1351 O O . ALA A 1 170 ? -23.656 -7.059 -12.133 1 95.38 170 ALA A O 1
ATOM 1352 N N . ILE A 1 171 ? -24.641 -5.129 -11.703 1 95.81 171 ILE A N 1
ATOM 1353 C CA . ILE A 1 171 ? -24.734 -4.777 -13.117 1 95.81 171 ILE A CA 1
ATOM 1354 C C . ILE A 1 171 ? -23.344 -4.598 -13.703 1 95.81 171 ILE A C 1
ATOM 1356 O O . ILE A 1 171 ? -23.062 -5.055 -14.812 1 95.81 171 ILE A O 1
ATOM 1360 N N . CYS A 1 172 ? -22.484 -3.975 -12.992 1 94.69 172 CYS A N 1
ATOM 1361 C CA . CYS A 1 172 ? -21.109 -3.803 -13.438 1 94.69 172 CYS A CA 1
ATOM 1362 C C . CYS A 1 172 ? -20.422 -5.152 -13.641 1 94.69 172 CYS A C 1
ATOM 1364 O O . CYS A 1 172 ? -19.734 -5.363 -14.641 1 94.69 172 CYS A O 1
ATOM 1366 N N . GLY A 1 173 ? -20.672 -6.039 -12.672 1 95.94 173 GLY A N 1
ATOM 1367 C CA . GLY A 1 173 ? -20.109 -7.371 -12.789 1 95.94 173 GLY A CA 1
ATOM 1368 C C . GLY A 1 173 ? -20.609 -8.133 -14.008 1 95.94 173 GLY A C 1
ATOM 1369 O O . GLY A 1 173 ? -19.812 -8.719 -14.75 1 95.94 173 GLY A O 1
ATOM 1370 N N . VAL A 1 174 ? -21.906 -8.031 -14.188 1 96.44 174 VAL A N 1
ATOM 1371 C CA . VAL A 1 174 ? -22.531 -8.766 -15.281 1 96.44 174 VAL A CA 1
ATOM 1372 C C . VAL A 1 174 ? -21.984 -8.258 -16.625 1 96.44 174 VAL A C 1
ATOM 1374 O O . VAL A 1 174 ? -21.609 -9.055 -17.484 1 96.44 174 VAL A O 1
ATOM 1377 N N . VAL A 1 175 ? -21.906 -7 -16.781 1 96.75 175 VAL A N 1
ATOM 1378 C CA . VAL A 1 175 ? -21.531 -6.406 -18.047 1 96.75 175 VAL A CA 1
ATOM 1379 C C . VAL A 1 175 ? -20.047 -6.648 -18.328 1 96.75 175 VAL A C 1
ATOM 1381 O O . VAL A 1 175 ? -19.672 -7.141 -19.391 1 96.75 175 VAL A O 1
ATOM 1384 N N . ILE A 1 176 ? -19.188 -6.375 -17.406 1 96.06 176 ILE A N 1
ATOM 1385 C CA . ILE A 1 176 ? -17.75 -6.422 -17.641 1 96.06 176 ILE A CA 1
ATOM 1386 C C . ILE A 1 176 ? -17.297 -7.871 -17.734 1 96.06 176 ILE A C 1
ATOM 1388 O O . ILE A 1 176 ? -16.438 -8.203 -18.562 1 96.06 176 ILE A O 1
ATOM 1392 N N . LEU A 1 177 ? -17.859 -8.766 -16.922 1 95.06 177 LEU A N 1
ATOM 1393 C CA . LEU A 1 177 ? -17.453 -10.164 -16.984 1 95.06 177 LEU A CA 1
ATOM 1394 C C . LEU A 1 177 ? -17.953 -10.828 -18.25 1 95.06 177 LEU A C 1
ATOM 1396 O O . LEU A 1 177 ? -17.391 -11.812 -18.719 1 95.06 177 LEU A O 1
ATOM 1400 N N . SER A 1 178 ? -19.062 -10.312 -18.781 1 95.62 178 SER A N 1
ATOM 1401 C CA . SER A 1 178 ? -19.516 -10.789 -20.094 1 95.62 178 SER A CA 1
ATOM 1402 C C . SER A 1 178 ? -18.516 -10.43 -21.188 1 95.62 178 SER A C 1
ATOM 1404 O O . SER A 1 178 ? -18.203 -11.258 -22.031 1 95.62 178 SER A O 1
ATOM 1406 N N . PHE A 1 179 ? -18.031 -9.242 -21.156 1 94.25 179 PHE A N 1
ATOM 1407 C CA . PHE A 1 179 ? -17.016 -8.82 -22.109 1 94.25 179 PHE A CA 1
ATOM 1408 C C . PHE A 1 179 ? -15.719 -9.594 -21.906 1 94.25 179 PHE A C 1
ATOM 1410 O O . PHE A 1 179 ? -15.039 -9.938 -22.859 1 94.25 179 PHE A O 1
ATOM 1417 N N . ASP A 1 180 ? -15.391 -9.789 -20.641 1 93.12 180 ASP A N 1
ATOM 1418 C CA . ASP A 1 180 ? -14.195 -10.562 -20.312 1 93.12 180 ASP A CA 1
ATOM 1419 C C . ASP A 1 180 ? -14.281 -11.969 -20.891 1 93.12 180 ASP A C 1
ATOM 1421 O O . ASP A 1 180 ? -13.297 -12.484 -21.438 1 93.12 180 ASP A O 1
ATOM 1425 N N . GLN A 1 181 ? -15.445 -12.57 -20.703 1 91.81 181 GLN A N 1
ATOM 1426 C CA . GLN A 1 181 ? -15.641 -13.922 -21.219 1 91.81 181 GLN A CA 1
ATOM 1427 C C . GLN A 1 181 ? -15.516 -13.953 -22.734 1 91.81 181 GLN A C 1
ATOM 1429 O O . GLN A 1 181 ? -14.953 -14.898 -23.297 1 91.81 181 GLN A O 1
ATOM 1434 N N . ALA A 1 182 ? -16.078 -12.984 -23.391 1 93.75 182 ALA A N 1
ATOM 1435 C CA . ALA A 1 182 ? -15.961 -12.891 -24.844 1 93.75 182 ALA A CA 1
ATOM 1436 C C . ALA A 1 182 ? -14.5 -12.781 -25.281 1 93.75 182 ALA A C 1
ATOM 1438 O O . ALA A 1 182 ? -14.07 -13.445 -26.219 1 93.75 182 ALA A O 1
ATOM 1439 N N . GLY A 1 183 ? -13.734 -11.961 -24.594 1 91.62 183 GLY A N 1
ATOM 1440 C CA . GLY A 1 183 ? -12.32 -11.789 -24.891 1 91.62 183 GLY A CA 1
ATOM 1441 C C . GLY A 1 183 ? -11.5 -13.031 -24.609 1 91.62 183 GLY A C 1
ATOM 1442 O O . GLY A 1 183 ? -10.641 -13.406 -25.422 1 91.62 183 GLY A O 1
ATOM 1443 N N . PHE A 1 184 ? -11.734 -13.625 -23.5 1 87.69 184 PHE A N 1
ATOM 1444 C CA . PHE A 1 184 ? -10.969 -14.805 -23.125 1 87.69 184 PHE A CA 1
ATOM 1445 C C . PHE A 1 184 ? -11.273 -15.969 -24.062 1 87.69 184 PHE A C 1
ATOM 1447 O O . PHE A 1 184 ? -10.367 -16.703 -24.453 1 87.69 184 PHE A O 1
ATOM 1454 N N . TYR A 1 185 ? -12.516 -16.172 -24.328 1 88.12 185 TYR A N 1
ATOM 1455 C CA . TYR A 1 185 ? -12.891 -17.234 -25.25 1 88.12 185 TYR A CA 1
ATOM 1456 C C . TYR A 1 185 ? -12.281 -17 -26.625 1 88.12 185 TYR A C 1
ATOM 1458 O O . TYR A 1 185 ? -11.891 -17.953 -27.312 1 88.12 185 TYR A O 1
ATOM 1466 N N . GLY A 1 186 ? -12.289 -15.758 -27.078 1 88.56 186 GLY A N 1
ATOM 1467 C CA . GLY A 1 186 ? -11.633 -15.461 -28.344 1 88.56 186 GLY A CA 1
ATOM 1468 C C . GLY A 1 186 ? -10.227 -16.016 -28.422 1 88.56 186 GLY A C 1
ATOM 1469 O O . GLY A 1 186 ? -9.844 -16.578 -29.453 1 88.56 186 GLY A O 1
ATOM 1470 N N . ALA A 1 187 ? -9.5 -15.898 -27.359 1 85 187 ALA A N 1
ATOM 1471 C CA . ALA A 1 187 ? -8.141 -16.422 -27.312 1 85 187 ALA A CA 1
ATOM 1472 C C . ALA A 1 187 ? -8.141 -17.953 -27.312 1 85 187 ALA A C 1
ATOM 1474 O O . ALA A 1 187 ? -7.293 -18.578 -27.953 1 85 187 ALA A O 1
ATOM 1475 N N . LEU A 1 188 ? -9.062 -18.547 -26.578 1 82.44 188 LEU A N 1
ATOM 1476 C CA . LEU A 1 188 ? -9.156 -20 -26.516 1 82.44 188 LEU A CA 1
ATOM 1477 C C . LEU A 1 188 ? -9.516 -20.594 -27.875 1 82.44 188 LEU A C 1
ATOM 1479 O O . LEU A 1 188 ? -9.016 -21.641 -28.25 1 82.44 188 LEU A O 1
ATOM 1483 N N . ARG A 1 189 ? -10.391 -19.922 -28.531 1 87.5 189 ARG A N 1
ATOM 1484 C CA . ARG A 1 189 ? -10.797 -20.375 -29.859 1 87.5 189 ARG A CA 1
ATOM 1485 C C . ARG A 1 189 ? -9.641 -20.266 -30.859 1 87.5 189 ARG A C 1
ATOM 1487 O O . ARG A 1 189 ? -9.414 -21.188 -31.641 1 87.5 189 ARG A O 1
ATOM 1494 N N . LEU A 1 190 ? -8.93 -19.203 -30.797 1 85.38 190 LEU A N 1
ATOM 1495 C CA . LEU A 1 190 ? -7.844 -18.953 -31.734 1 85.38 190 LEU A CA 1
ATOM 1496 C C . LEU A 1 190 ? -6.664 -19.875 -31.469 1 85.38 190 LEU A C 1
ATOM 1498 O O . LEU A 1 190 ? -6.035 -20.375 -32.406 1 85.38 190 LEU A O 1
ATOM 1502 N N . LEU A 1 191 ? -6.379 -20.172 -30.219 1 77.31 191 LEU A N 1
ATOM 1503 C CA . LEU A 1 191 ? -5.176 -20.906 -29.844 1 77.31 191 LEU A CA 1
ATOM 1504 C C . LEU A 1 191 ? -5.461 -22.406 -29.766 1 77.31 191 LEU A C 1
ATOM 1506 O O . LEU A 1 191 ? -4.594 -23.219 -30.062 1 77.31 191 LEU A O 1
ATOM 1510 N N . PHE A 1 192 ? -6.68 -22.766 -29.297 1 77.38 192 PHE A N 1
ATOM 1511 C CA . PHE A 1 192 ? -6.918 -24.156 -28.984 1 77.38 192 PHE A CA 1
ATOM 1512 C C . PHE A 1 192 ? -8.156 -24.672 -29.703 1 77.38 192 PHE A C 1
ATOM 1514 O O . PHE A 1 192 ? -8.586 -25.812 -29.484 1 77.38 192 PHE A O 1
ATOM 1521 N N . ASN A 1 193 ? -8.766 -23.938 -30.5 1 84.12 193 ASN A N 1
ATOM 1522 C CA . ASN A 1 193 ? -9.984 -24.312 -31.219 1 84.12 193 ASN A CA 1
ATOM 1523 C C . ASN A 1 193 ? -11.055 -24.812 -30.25 1 84.12 193 ASN A C 1
ATOM 1525 O O . ASN A 1 193 ? -11.656 -25.875 -30.484 1 84.12 193 ASN A O 1
ATOM 1529 N N . ALA A 1 194 ? -11.242 -24.094 -29.188 1 82.31 194 ALA A N 1
ATOM 1530 C CA . ALA A 1 194 ? -12.219 -24.469 -28.172 1 82.31 194 ALA A CA 1
ATOM 1531 C C . ALA A 1 194 ? -13.641 -24.406 -28.719 1 82.31 194 ALA A C 1
ATOM 1533 O O . ALA A 1 194 ? -13.984 -23.5 -29.484 1 82.31 194 ALA A O 1
ATOM 1534 N N . PRO A 1 195 ? -14.445 -25.359 -28.391 1 84.62 195 PRO A N 1
ATOM 1535 C CA . PRO A 1 195 ? -15.836 -25.375 -28.859 1 84.62 195 PRO A CA 1
ATOM 1536 C C . PRO A 1 195 ? -16.672 -24.234 -28.266 1 84.62 195 PRO A C 1
ATOM 1538 O O . PRO A 1 195 ? -16.266 -23.625 -27.266 1 84.62 195 PRO A O 1
ATOM 1541 N N . VAL A 1 196 ? -17.75 -23.891 -28.875 1 87.94 196 VAL A N 1
ATOM 1542 C CA . VAL A 1 196 ? -18.609 -22.766 -28.5 1 87.94 196 VAL A CA 1
ATOM 1543 C C . VAL A 1 196 ? -19.25 -23.031 -27.141 1 87.94 196 VAL A C 1
ATOM 1545 O O . VAL A 1 196 ? -19.594 -22.109 -26.406 1 87.94 196 VAL A O 1
ATOM 1548 N N . ASP A 1 197 ? -19.359 -24.281 -26.734 1 84.88 197 ASP A N 1
ATOM 1549 C CA . ASP A 1 197 ? -19.938 -24.641 -25.438 1 84.88 197 ASP A CA 1
ATOM 1550 C C . ASP A 1 197 ? -19.109 -24.109 -24.281 1 84.88 197 ASP A C 1
ATOM 1552 O O . ASP A 1 197 ? -19.625 -23.797 -23.219 1 84.88 197 ASP A O 1
ATOM 1556 N N . VAL A 1 198 ? -17.859 -23.969 -24.562 1 82.69 198 VAL A N 1
ATOM 1557 C CA . VAL A 1 198 ? -16.969 -23.438 -23.547 1 82.69 198 VAL A CA 1
ATOM 1558 C C . VAL A 1 198 ? -17.312 -21.984 -23.266 1 82.69 198 VAL A C 1
ATOM 1560 O O . VAL A 1 198 ? -17.203 -21.516 -22.125 1 82.69 198 VAL A O 1
ATOM 1563 N N . PHE A 1 199 ? -17.719 -21.281 -24.312 1 89.12 199 PHE A N 1
ATOM 1564 C CA . PHE A 1 199 ? -18.109 -19.891 -24.141 1 89.12 199 PHE A CA 1
ATOM 1565 C C . PHE A 1 199 ? -19.359 -19.797 -23.25 1 89.12 199 PHE A C 1
ATOM 1567 O O . PHE A 1 199 ? -19.359 -19.062 -22.266 1 89.12 199 PHE A O 1
ATOM 1574 N N . TYR A 1 200 ? -20.359 -20.516 -23.594 1 90.62 200 TYR A N 1
ATOM 1575 C CA . TYR A 1 200 ? -21.641 -20.406 -22.891 1 90.62 200 TYR A CA 1
ATOM 1576 C C . TYR A 1 200 ? -21.516 -20.906 -21.469 1 90.62 200 TYR A C 1
ATOM 1578 O O . TYR A 1 200 ? -22.078 -20.312 -20.547 1 90.62 200 TYR A O 1
ATOM 1586 N N . ASP A 1 201 ? -20.766 -21.953 -21.266 1 86.81 201 ASP A N 1
ATOM 1587 C CA . ASP A 1 201 ? -20.594 -22.5 -19.922 1 86.81 201 ASP A CA 1
ATOM 1588 C C . ASP A 1 201 ? -19.766 -21.547 -19.047 1 86.81 201 ASP A C 1
ATOM 1590 O O . ASP A 1 201 ? -20.062 -21.391 -17.859 1 86.81 201 ASP A O 1
ATOM 1594 N N . GLY A 1 202 ? -18.75 -21.016 -19.672 1 87.75 202 GLY A N 1
ATOM 1595 C CA . GLY A 1 202 ? -17.969 -20.031 -18.938 1 87.75 202 GLY A CA 1
ATOM 1596 C C . GLY A 1 202 ? -18.75 -18.797 -18.578 1 87.75 202 GLY A C 1
ATOM 1597 O O . GLY A 1 202 ? -18.609 -18.25 -17.484 1 87.75 202 GLY A O 1
ATOM 1598 N N . TRP A 1 203 ? -19.547 -18.422 -19.531 1 92.25 203 TRP A N 1
ATOM 1599 C CA . TRP A 1 203 ? -20.391 -17.234 -19.312 1 92.25 203 TRP A CA 1
ATOM 1600 C C . TRP A 1 203 ? -21.375 -17.484 -18.172 1 92.25 203 TRP A C 1
ATOM 1602 O O . TRP A 1 203 ? -21.547 -16.641 -17.297 1 92.25 203 TRP A O 1
ATOM 1612 N N . LYS A 1 204 ? -22.016 -18.609 -18.172 1 91.44 204 LYS A N 1
ATOM 1613 C CA . LYS A 1 204 ? -22.969 -18.953 -17.109 1 91.44 204 LYS A CA 1
ATOM 1614 C C . LYS A 1 204 ? -22.266 -19.016 -15.75 1 91.44 204 LYS A C 1
ATOM 1616 O O . LYS A 1 204 ? -22.828 -18.594 -14.742 1 91.44 204 LYS A O 1
ATOM 1621 N N . ALA A 1 205 ? -21.109 -19.547 -15.773 1 88.62 205 ALA A N 1
ATOM 1622 C CA . ALA A 1 205 ? -20.344 -19.656 -14.531 1 88.62 205 ALA A CA 1
ATOM 1623 C C . ALA A 1 205 ? -20.016 -18.281 -13.977 1 88.62 205 ALA A C 1
ATOM 1625 O O . ALA A 1 205 ? -20.125 -18.047 -12.773 1 88.62 205 ALA A O 1
ATOM 1626 N N . LYS A 1 206 ? -19.594 -17.438 -14.836 1 91.88 206 LYS A N 1
ATOM 1627 C CA . LYS A 1 206 ? -19.234 -16.094 -14.406 1 91.88 206 LYS A CA 1
ATOM 1628 C C . LYS A 1 206 ? -20.453 -15.305 -13.945 1 91.88 206 LYS A C 1
ATOM 1630 O O . LYS A 1 206 ? -20.375 -14.523 -13 1 91.88 206 LYS A O 1
ATOM 1635 N N . MET A 1 207 ? -21.609 -15.516 -14.617 1 93 207 MET A N 1
ATOM 1636 C CA . MET A 1 207 ? -22.844 -14.867 -14.18 1 93 207 MET A CA 1
ATOM 1637 C C . MET A 1 207 ? -23.266 -15.367 -12.805 1 93 207 MET A C 1
ATOM 1639 O O . MET A 1 207 ? -23.703 -14.586 -11.961 1 93 207 MET A O 1
ATOM 1643 N N . ALA A 1 208 ? -23.109 -16.656 -12.633 1 90.5 208 ALA A N 1
ATOM 1644 C CA . ALA A 1 208 ? -23.391 -17.219 -11.32 1 90.5 208 ALA A CA 1
ATOM 1645 C C . ALA A 1 208 ? -22.469 -16.625 -10.258 1 90.5 208 ALA A C 1
ATOM 1647 O O . ALA A 1 208 ? -22.906 -16.344 -9.141 1 90.5 208 ALA A O 1
ATOM 1648 N N . ALA A 1 209 ? -21.234 -16.484 -10.633 1 92.62 209 ALA A N 1
ATOM 1649 C CA . ALA A 1 209 ? -20.266 -15.906 -9.711 1 92.62 209 ALA A CA 1
ATOM 1650 C C . ALA A 1 209 ? -20.641 -14.484 -9.312 1 92.62 209 ALA A C 1
ATOM 1652 O O . ALA A 1 209 ? -20.547 -14.109 -8.148 1 92.62 209 ALA A O 1
ATOM 1653 N N . VAL A 1 210 ? -21.094 -13.711 -10.273 1 94.94 210 VAL A N 1
ATOM 1654 C CA . VAL A 1 210 ? -21.516 -12.344 -9.992 1 94.94 210 VAL A CA 1
ATOM 1655 C C . VAL A 1 210 ? -22.672 -12.352 -9 1 94.94 210 VAL A C 1
ATOM 1657 O O . VAL A 1 210 ? -22.703 -11.547 -8.07 1 94.94 210 VAL A O 1
ATOM 1660 N N . GLY A 1 211 ? -23.625 -13.273 -9.242 1 94.44 211 GLY A N 1
ATOM 1661 C CA . GLY A 1 211 ? -24.734 -13.398 -8.32 1 94.44 211 GLY A CA 1
ATOM 1662 C C . GLY A 1 211 ? -24.297 -13.719 -6.898 1 94.44 211 GLY A C 1
ATOM 1663 O O . GLY A 1 211 ? -24.766 -13.094 -5.945 1 94.44 211 GLY A O 1
ATOM 1664 N N . ILE A 1 212 ? -23.391 -14.617 -6.789 1 93.56 212 ILE A N 1
ATOM 1665 C CA . ILE A 1 212 ? -22.891 -15.047 -5.488 1 93.56 212 ILE A CA 1
ATOM 1666 C C . ILE A 1 212 ? -22.156 -13.891 -4.812 1 93.56 212 ILE A C 1
ATOM 1668 O O . ILE A 1 212 ? -22.438 -13.555 -3.66 1 93.56 212 ILE A O 1
ATOM 1672 N N . TYR A 1 213 ? -21.234 -13.281 -5.492 1 94.56 213 TYR A N 1
ATOM 1673 C CA . TYR A 1 213 ? -20.422 -12.211 -4.91 1 94.56 213 TYR A CA 1
ATOM 1674 C C . TYR A 1 213 ? -21.281 -10.992 -4.59 1 94.56 213 TYR A C 1
ATOM 1676 O O . TYR A 1 213 ? -21.016 -10.273 -3.621 1 94.56 213 TYR A O 1
ATOM 1684 N N . SER A 1 214 ? -22.328 -10.727 -5.422 1 95 214 SER A N 1
ATOM 1685 C CA . SER A 1 214 ? -23.234 -9.633 -5.117 1 95 214 SER A CA 1
ATOM 1686 C C . SER A 1 214 ? -24.016 -9.891 -3.83 1 95 214 SER A C 1
ATOM 1688 O O . SER A 1 214 ? -24.234 -8.977 -3.035 1 95 214 SER A O 1
ATOM 1690 N N . LEU A 1 215 ? -24.422 -11.109 -3.654 1 94.19 215 LEU A N 1
ATOM 1691 C CA . LEU A 1 215 ? -25.109 -11.492 -2.426 1 94.19 215 LEU A CA 1
ATOM 1692 C C . LEU A 1 215 ? -24.188 -11.359 -1.221 1 94.19 215 LEU A C 1
ATOM 1694 O O . LEU A 1 215 ? -24.594 -10.883 -0.163 1 94.19 215 LEU A O 1
ATOM 1698 N N . LEU A 1 216 ? -23.016 -11.82 -1.377 1 94.38 216 LEU A N 1
ATOM 1699 C CA . LEU A 1 216 ? -22.031 -11.703 -0.304 1 94.38 216 LEU A CA 1
ATOM 1700 C C . LEU A 1 216 ? -21.734 -10.242 0.012 1 94.38 216 LEU A C 1
ATOM 1702 O O . LEU A 1 216 ? -21.578 -9.875 1.179 1 94.38 216 LEU A O 1
ATOM 1706 N N . PHE A 1 217 ? -21.641 -9.477 -1.042 1 93.25 217 PHE A N 1
ATOM 1707 C CA . PHE A 1 217 ? -21.438 -8.047 -0.867 1 93.25 217 PHE A CA 1
ATOM 1708 C C . PHE A 1 217 ? -22.609 -7.414 -0.117 1 93.25 217 PHE A C 1
ATOM 1710 O O . PHE A 1 217 ? -22.406 -6.598 0.783 1 93.25 217 PHE A O 1
ATOM 1717 N N . ALA A 1 218 ? -23.797 -7.746 -0.457 1 91.62 218 ALA A N 1
ATOM 1718 C CA . ALA A 1 218 ? -24.984 -7.254 0.231 1 91.62 218 ALA A CA 1
ATOM 1719 C C . ALA A 1 218 ? -24.969 -7.641 1.707 1 91.62 218 ALA A C 1
ATOM 1721 O O . ALA A 1 218 ? -25.312 -6.828 2.572 1 91.62 218 ALA A O 1
ATOM 1722 N N . THR A 1 219 ? -24.578 -8.812 1.97 1 91.5 219 THR A N 1
ATOM 1723 C CA . THR A 1 219 ? -24.484 -9.289 3.344 1 91.5 219 THR A CA 1
ATOM 1724 C C . THR A 1 219 ? -23.422 -8.508 4.117 1 91.5 219 THR A C 1
ATOM 1726 O O . THR A 1 219 ? -23.625 -8.172 5.285 1 91.5 219 THR A O 1
ATOM 1729 N N . TYR A 1 220 ? -22.312 -8.32 3.43 1 88.81 220 TYR A N 1
ATOM 1730 C CA . TYR A 1 220 ? -21.234 -7.543 4.039 1 88.81 220 TYR A CA 1
ATOM 1731 C C . TYR A 1 220 ? -21.719 -6.145 4.41 1 88.81 220 TYR A C 1
ATOM 1733 O O . TYR A 1 220 ? -21.453 -5.652 5.504 1 88.81 220 TYR A O 1
ATOM 1741 N N . LEU A 1 221 ? -22.438 -5.48 3.482 1 84.44 221 LEU A N 1
ATOM 1742 C CA . LEU A 1 221 ? -22.969 -4.145 3.736 1 84.44 221 LEU A CA 1
ATOM 1743 C C . LEU A 1 221 ? -23.984 -4.168 4.879 1 84.44 221 LEU A C 1
ATOM 1745 O O . LEU A 1 221 ? -24.031 -3.238 5.691 1 84.44 221 LEU A O 1
ATOM 1749 N N . TRP A 1 222 ? -24.688 -5.133 4.895 1 84.44 222 TRP A N 1
ATOM 1750 C CA . TRP A 1 222 ? -25.703 -5.277 5.93 1 84.44 222 TRP A CA 1
ATOM 1751 C C . TRP A 1 222 ? -25.062 -5.457 7.301 1 84.44 222 TRP A C 1
ATOM 1753 O O . TRP A 1 222 ? -25.547 -4.895 8.289 1 84.44 222 TRP A O 1
ATOM 1763 N N . LEU A 1 223 ? -24.016 -6.16 7.344 1 80.75 223 LEU A N 1
ATOM 1764 C CA . LEU A 1 223 ? -23.344 -6.461 8.602 1 80.75 223 LEU A CA 1
ATOM 1765 C C . LEU A 1 223 ? -22.547 -5.262 9.094 1 80.75 223 LEU A C 1
ATOM 1767 O O . LEU A 1 223 ? -22.391 -5.062 10.297 1 80.75 223 LEU A O 1
ATOM 1771 N N . THR A 1 224 ? -21.984 -4.551 8.211 1 74.31 224 THR A N 1
ATOM 1772 C CA . THR A 1 224 ? -21.078 -3.484 8.609 1 74.31 224 THR A CA 1
ATOM 1773 C C . THR A 1 224 ? -21.797 -2.139 8.625 1 74.31 224 THR A C 1
ATOM 1775 O O . THR A 1 224 ? -21.234 -1.131 9.055 1 74.31 224 THR A O 1
ATOM 1778 N N . ALA A 1 225 ? -23.078 -2.066 8.469 1 58.78 225 ALA A N 1
ATOM 1779 C CA . ALA A 1 225 ? -23.828 -0.814 8.406 1 58.78 225 ALA A CA 1
ATOM 1780 C C . ALA A 1 225 ? -23.062 0.244 7.621 1 58.78 225 ALA A C 1
ATOM 1782 O O . ALA A 1 225 ? -23.078 1.427 7.969 1 58.78 225 ALA A O 1
ATOM 1783 N N . ALA A 1 226 ? -22.125 -0.156 6.859 1 54.69 226 ALA A N 1
ATOM 1784 C CA . ALA A 1 226 ? -21.234 0.734 6.125 1 54.69 226 ALA A CA 1
ATOM 1785 C C . ALA A 1 226 ? -21.984 1.478 5.023 1 54.69 226 ALA A C 1
ATOM 1787 O O . ALA A 1 226 ? -22.047 1.01 3.883 1 54.69 226 ALA A O 1
ATOM 1788 N N . LYS A 1 227 ? -23.172 1.954 5.164 1 49.69 227 LYS A N 1
ATOM 1789 C CA . LYS A 1 227 ? -23.953 2.639 4.137 1 49.69 227 LYS A CA 1
ATOM 1790 C C . LYS A 1 227 ? -23.188 3.818 3.553 1 49.69 227 LYS A C 1
ATOM 1792 O O . LYS A 1 227 ? -23.516 4.316 2.477 1 49.69 227 LYS A O 1
ATOM 1797 N N . GLY A 1 228 ? -22.328 4.406 4.188 1 45.62 228 GLY A N 1
ATOM 1798 C CA . GLY A 1 228 ? -22.047 5.801 3.879 1 45.62 228 GLY A CA 1
ATOM 1799 C C . GLY A 1 228 ? -21.312 5.984 2.564 1 45.62 228 GLY A C 1
ATOM 1800 O O . GLY A 1 228 ? -21.812 6.656 1.657 1 45.62 228 GLY A O 1
ATOM 1801 N N . ARG A 1 229 ? -19.984 5.926 2.51 1 48.44 229 ARG A N 1
ATOM 1802 C CA . ARG A 1 229 ? -19.141 6.812 1.712 1 48.44 229 ARG A CA 1
ATOM 1803 C C . ARG A 1 229 ? -18.891 6.23 0.326 1 48.44 229 ARG A C 1
ATOM 1805 O O . ARG A 1 229 ? -17.953 6.625 -0.357 1 48.44 229 ARG A O 1
ATOM 1812 N N . PHE A 1 230 ? -19.75 5.27 -0.18 1 55.44 230 PHE A N 1
ATOM 1813 C CA . PHE A 1 230 ? -19.359 4.652 -1.442 1 55.44 230 PHE A CA 1
ATOM 1814 C C . PHE A 1 230 ? -19.734 5.543 -2.619 1 55.44 230 PHE A C 1
ATOM 1816 O O . PHE A 1 230 ? -19.531 5.172 -3.777 1 55.44 230 PHE A O 1
ATOM 1823 N N . LEU A 1 231 ? -20.406 6.637 -2.354 1 47.25 231 LEU A N 1
ATOM 1824 C CA . LEU A 1 231 ? -20.875 7.461 -3.461 1 47.25 231 LEU A CA 1
ATOM 1825 C C . LEU A 1 231 ? -19.812 8.477 -3.867 1 47.25 231 LEU A C 1
ATOM 1827 O O . LEU A 1 231 ? -19.312 9.234 -3.029 1 47.25 231 LEU A O 1
ATOM 1831 N N . THR A 1 232 ? -18.984 8.07 -4.773 1 52.88 232 THR A N 1
ATOM 1832 C CA . THR A 1 232 ? -18.062 9.094 -5.246 1 52.88 232 THR A CA 1
ATOM 1833 C C . THR A 1 232 ? -18.688 9.891 -6.395 1 52.88 232 THR A C 1
ATOM 1835 O O . THR A 1 232 ? -19.281 9.312 -7.301 1 52.88 232 THR A O 1
ATOM 1838 N N . ARG A 1 233 ? -19.047 11.133 -6.262 1 55.53 233 ARG A N 1
ATOM 1839 C CA . ARG A 1 233 ? -19.516 12.031 -7.305 1 55.53 233 ARG A CA 1
ATOM 1840 C C . ARG A 1 233 ? -18.375 12.484 -8.203 1 55.53 233 ARG A C 1
ATOM 1842 O O . ARG A 1 233 ? -18.375 13.602 -8.719 1 55.53 233 ARG A O 1
ATOM 1849 N N . ARG A 1 234 ? -17.578 11.609 -8.617 1 62.84 234 ARG A N 1
ATOM 1850 C CA . ARG A 1 234 ? -16.484 12.031 -9.477 1 62.84 234 ARG A CA 1
ATOM 1851 C C . ARG A 1 234 ? -16.797 11.75 -10.938 1 62.84 234 ARG A C 1
ATOM 1853 O O . ARG A 1 234 ? -17.578 10.852 -11.258 1 62.84 234 ARG A O 1
ATOM 1860 N N . SER A 1 235 ? -16.25 12.641 -11.867 1 70.5 235 SER A N 1
ATOM 1861 C CA . SER A 1 235 ? -16.406 12.422 -13.305 1 70.5 235 SER A CA 1
ATOM 1862 C C . SER A 1 235 ? -15.633 11.195 -13.766 1 70.5 235 SER A C 1
ATOM 1864 O O . SER A 1 235 ? -14.57 10.883 -13.219 1 70.5 235 SER A O 1
ATOM 1866 N N . VAL A 1 236 ? -16.203 10.461 -14.68 1 70.88 236 VAL A N 1
ATOM 1867 C CA . VAL A 1 236 ? -15.609 9.266 -15.273 1 70.88 236 VAL A CA 1
ATOM 1868 C C . VAL A 1 236 ? -14.242 9.609 -15.859 1 70.88 236 VAL A C 1
ATOM 1870 O O . VAL A 1 236 ? -13.305 8.82 -15.766 1 70.88 236 VAL A O 1
ATOM 1873 N N . ALA A 1 237 ? -14.188 10.727 -16.469 1 65.88 237 ALA A N 1
ATOM 1874 C CA . ALA A 1 237 ? -12.93 11.141 -17.094 1 65.88 237 ALA A CA 1
ATOM 1875 C C . ALA A 1 237 ? -11.828 11.305 -16.047 1 65.88 237 ALA A C 1
ATOM 1877 O O . ALA A 1 237 ? -10.688 10.891 -16.281 1 65.88 237 ALA A O 1
ATOM 1878 N N . ASP A 1 238 ? -12.195 11.891 -14.914 1 66.06 238 ASP A N 1
ATOM 1879 C CA . ASP A 1 238 ? -11.234 12.086 -13.836 1 66.06 238 ASP A CA 1
ATOM 1880 C C . ASP A 1 238 ? -10.766 10.75 -13.266 1 66.06 238 ASP A C 1
ATOM 1882 O O . ASP A 1 238 ? -9.578 10.562 -12.992 1 66.06 238 ASP A O 1
ATOM 1886 N N . VAL A 1 239 ? -11.68 9.867 -13.188 1 72.44 239 VAL A N 1
ATOM 1887 C CA . VAL A 1 239 ? -11.359 8.547 -12.664 1 72.44 239 VAL A CA 1
ATOM 1888 C C . VAL A 1 239 ? -10.461 7.805 -13.648 1 72.44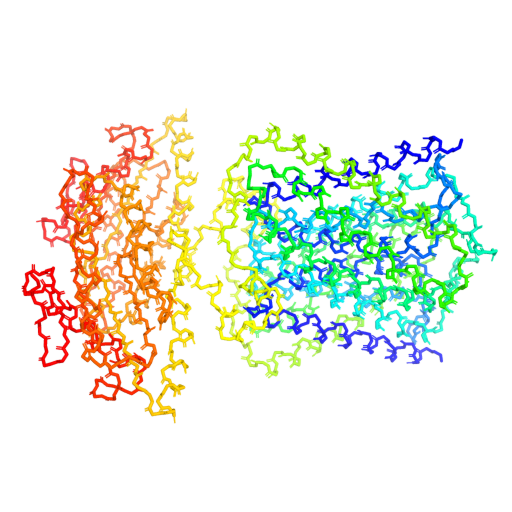 239 VAL A C 1
ATOM 1890 O O . VAL A 1 239 ? -9.477 7.168 -13.25 1 72.44 239 VAL A O 1
ATOM 1893 N N . PHE A 1 240 ? -10.797 7.902 -14.961 1 66.06 240 PHE A N 1
ATOM 1894 C CA . PHE A 1 240 ? -9.992 7.25 -15.984 1 66.06 240 PHE A CA 1
ATOM 1895 C C . PHE A 1 240 ? -8.562 7.781 -15.969 1 66.06 240 PHE A C 1
ATOM 1897 O O . PHE A 1 240 ? -7.605 7.004 -16.031 1 66.06 240 PHE A O 1
ATOM 1904 N N . ASN A 1 241 ? -8.406 9.039 -15.812 1 62.72 241 ASN A N 1
ATOM 1905 C CA . ASN A 1 241 ? -7.078 9.641 -15.789 1 62.72 241 ASN A CA 1
ATOM 1906 C C . ASN A 1 241 ? -6.277 9.188 -14.578 1 62.72 241 ASN A C 1
ATOM 1908 O O . ASN A 1 241 ? -5.074 8.945 -14.68 1 62.72 241 ASN A O 1
ATOM 1912 N N . ASP A 1 242 ? -6.957 9.109 -13.508 1 65 242 ASP A N 1
ATOM 1913 C CA . ASP A 1 242 ? -6.312 8.656 -12.281 1 65 242 ASP A CA 1
ATOM 1914 C C . ASP A 1 242 ? -5.852 7.203 -12.406 1 65 242 ASP A C 1
ATOM 1916 O O . ASP A 1 242 ? -4.762 6.852 -11.953 1 65 242 ASP A O 1
ATOM 1920 N N . LEU A 1 243 ? -6.691 6.434 -13.156 1 66.19 243 LEU A N 1
ATOM 1921 C CA . LEU A 1 243 ? -6.406 5.008 -13.281 1 66.19 243 LEU A CA 1
ATOM 1922 C C . LEU A 1 243 ? -5.273 4.762 -14.266 1 66.19 243 LEU A C 1
ATOM 1924 O O . LEU A 1 243 ? -4.555 3.764 -14.164 1 66.19 243 LEU A O 1
ATOM 1928 N N . THR A 1 244 ? -5.18 5.625 -15.328 1 62.62 244 THR A N 1
ATOM 1929 C CA . THR A 1 244 ? -4.203 5.383 -16.375 1 62.62 244 THR A CA 1
ATOM 1930 C C . THR A 1 244 ? -3.016 6.332 -16.25 1 62.62 244 THR A C 1
ATOM 1932 O O . THR A 1 244 ? -2.242 6.504 -17.188 1 62.62 244 THR A O 1
ATOM 1935 N N . PHE A 1 245 ? -2.725 6.789 -15.117 1 49.28 245 PHE A N 1
ATOM 1936 C CA . PHE A 1 245 ? -1.615 7.691 -14.828 1 49.28 245 PHE A CA 1
ATOM 1937 C C . PHE A 1 245 ? -1.529 8.797 -15.867 1 49.28 245 PHE A C 1
ATOM 1939 O O . PHE A 1 245 ? -0.433 9.211 -16.25 1 49.28 245 PHE A O 1
ATOM 1946 N N . ARG A 1 246 ? -2.486 8.742 -16.75 1 41.16 246 ARG A N 1
ATOM 1947 C CA . ARG A 1 246 ? -2.471 9.797 -17.75 1 41.16 246 ARG A CA 1
ATOM 1948 C C . ARG A 1 246 ? -2.553 11.172 -17.094 1 41.16 246 ARG A C 1
ATOM 1950 O O . ARG A 1 246 ? -2.305 12.188 -17.75 1 41.16 246 ARG A O 1
ATOM 1957 N N . GLU A 1 247 ? -3.121 10.992 -16.078 1 46.38 247 GLU A N 1
ATOM 1958 C CA . GLU A 1 247 ? -3.016 12.312 -15.461 1 46.38 247 GLU A CA 1
ATOM 1959 C C . GLU A 1 247 ? -1.557 12.695 -15.227 1 46.38 247 GLU A C 1
ATOM 1961 O O . GLU A 1 247 ? -0.708 11.828 -15.008 1 46.38 247 GLU A O 1
ATOM 1966 N N . ARG A 1 248 ? -1.128 13.789 -15.68 1 35.47 248 ARG A N 1
ATOM 1967 C CA . ARG A 1 248 ? 0.244 14.281 -15.742 1 35.47 248 ARG A CA 1
ATOM 1968 C C . ARG A 1 248 ? 1.063 13.766 -14.562 1 35.47 248 ARG A C 1
ATOM 1970 O O . ARG A 1 248 ? 0.524 13.531 -13.477 1 35.47 248 ARG A O 1
ATOM 1977 N N . TYR A 1 249 ? 2.377 12.992 -14.766 1 33.88 249 TYR A N 1
ATOM 1978 C CA . TYR A 1 249 ? 3.561 12.844 -13.93 1 33.88 249 TYR A CA 1
ATOM 1979 C C . TYR A 1 249 ? 3.473 13.734 -12.695 1 33.88 249 TYR A C 1
ATOM 1981 O O . TYR A 1 249 ? 3.988 13.391 -11.633 1 33.88 249 TYR A O 1
ATOM 1989 N N . GLU A 1 250 ? 2.963 14.812 -12.922 1 32.81 250 GLU A N 1
ATOM 1990 C CA . GLU A 1 250 ? 2.912 15.945 -12.008 1 32.81 250 GLU A CA 1
ATOM 1991 C C . GLU A 1 250 ? 1.973 15.672 -10.836 1 32.81 250 GLU A C 1
ATOM 1993 O O . GLU A 1 250 ? 2.254 16.062 -9.703 1 32.81 250 GLU A O 1
ATOM 1998 N N . GLU A 1 251 ? 0.799 15.062 -11.062 1 34.88 251 GLU A N 1
ATOM 1999 C CA . GLU A 1 251 ? -0.244 14.867 -10.055 1 34.88 251 GLU A CA 1
ATOM 2000 C C . GLU A 1 251 ? 0.023 13.617 -9.219 1 34.88 251 GLU A C 1
ATOM 2002 O O . GLU A 1 251 ? -0.528 13.469 -8.125 1 34.88 251 GLU A O 1
ATOM 2007 N N . LEU A 1 252 ? 0.433 12.562 -9.836 1 36.12 252 LEU A N 1
ATOM 2008 C CA . LEU A 1 252 ? 0.835 11.32 -9.18 1 36.12 252 LEU A CA 1
ATOM 2009 C C . LEU A 1 252 ? 1.671 11.602 -7.941 1 36.12 252 LEU A C 1
ATOM 2011 O O . LEU A 1 252 ? 1.5 10.945 -6.91 1 36.12 252 LEU A O 1
ATOM 2015 N N . LEU A 1 253 ? 2.52 12.5 -8.148 1 34.25 253 LEU A N 1
ATOM 2016 C CA . LEU A 1 253 ? 3.33 13.023 -7.051 1 34.25 253 LEU A CA 1
ATOM 2017 C C . LEU A 1 253 ? 2.453 13.695 -6 1 34.25 253 LEU A C 1
ATOM 2019 O O . LEU A 1 253 ? 2.926 14.023 -4.91 1 34.25 253 LEU A O 1
ATOM 2023 N N . SER A 1 254 ? 1.161 14.047 -6.289 1 34.47 254 SER A N 1
ATOM 2024 C CA . SER A 1 254 ? 0.248 14.891 -5.531 1 34.47 254 SER A CA 1
ATOM 2025 C C . SER A 1 254 ? -0.397 14.125 -4.383 1 34.47 254 SER A C 1
ATOM 2027 O O . SER A 1 254 ? -0.791 14.719 -3.375 1 34.47 254 SER A O 1
ATOM 2029 N N . ARG A 1 255 ? -0.993 12.82 -4.512 1 39.66 255 ARG A N 1
ATOM 2030 C CA . ARG A 1 255 ? -1.853 12.109 -3.568 1 39.66 255 ARG A CA 1
ATOM 2031 C C . ARG A 1 255 ? -1.115 11.82 -2.268 1 39.66 255 ARG A C 1
ATOM 2033 O O . ARG A 1 255 ? -1.71 11.859 -1.188 1 39.66 255 ARG A O 1
ATOM 2040 N N . SER A 1 256 ? -0 11.391 -2.291 1 44.62 256 SER A N 1
ATOM 2041 C CA . SER A 1 256 ? 0.877 11.445 -1.126 1 44.62 256 SER A CA 1
ATOM 2042 C C . SER A 1 256 ? 1.06 12.875 -0.638 1 44.62 256 SER A C 1
ATOM 2044 O O . SER A 1 256 ? 1.682 13.109 0.401 1 44.62 256 SER A O 1
ATOM 2046 N N . GLY A 1 257 ? -0.011 13.742 -1.341 1 48.66 257 GLY A N 1
ATOM 2047 C CA . GLY A 1 257 ? 0.171 15.172 -1.142 1 48.66 257 GLY A CA 1
ATOM 2048 C C . GLY A 1 257 ? -1.124 15.898 -0.846 1 48.66 257 GLY A C 1
ATOM 2049 O O . GLY A 1 257 ? -1.265 17.078 -1.17 1 48.66 257 GLY A O 1
ATOM 2050 N N . ARG A 1 258 ? -2.244 14.883 -0.263 1 58.5 258 ARG A N 1
ATOM 2051 C CA . ARG A 1 258 ? -3.475 15.586 0.076 1 58.5 258 ARG A CA 1
ATOM 2052 C C . ARG A 1 258 ? -3.633 15.719 1.588 1 58.5 258 ARG A C 1
ATOM 2054 O O . ARG A 1 258 ? -3.236 14.82 2.338 1 58.5 258 ARG A O 1
ATOM 2061 N N . ASP A 1 259 ? -4.387 16.766 1.889 1 66.88 259 ASP A N 1
ATOM 2062 C CA . ASP A 1 259 ? -4.695 17.031 3.289 1 66.88 259 ASP A CA 1
ATOM 2063 C C . ASP A 1 259 ? -5.863 16.172 3.77 1 66.88 259 ASP A C 1
ATOM 2065 O O . ASP A 1 259 ? -6.945 16.203 3.178 1 66.88 259 ASP A O 1
ATOM 2069 N N . MET A 1 260 ? -5.68 15.406 4.746 1 58.59 260 MET A N 1
ATOM 2070 C CA . MET A 1 260 ? -6.652 14.43 5.23 1 58.59 260 MET A CA 1
ATOM 2071 C C . MET A 1 260 ? -7.91 15.125 5.738 1 58.59 260 MET A C 1
ATOM 2073 O O . MET A 1 260 ? -9 14.555 5.699 1 58.59 260 MET A O 1
ATOM 2077 N N . LEU A 1 261 ? -7.848 16.281 6.25 1 66 261 LEU A N 1
ATOM 2078 C CA . LEU A 1 261 ? -8.969 17 6.844 1 66 261 LEU A CA 1
ATOM 2079 C C . LEU A 1 261 ? -9.875 17.594 5.762 1 66 261 LEU A C 1
ATOM 2081 O O . LEU A 1 261 ? -11.102 17.484 5.852 1 66 261 LEU A O 1
ATOM 2085 N N . THR A 1 262 ? -9.242 18.078 4.723 1 82.06 262 THR A N 1
ATOM 2086 C CA . THR A 1 262 ? -10.008 18.906 3.789 1 82.06 262 THR A CA 1
ATOM 2087 C C . THR A 1 262 ? -10.102 18.219 2.426 1 82.06 262 THR A C 1
ATOM 2089 O O . THR A 1 262 ? -10.938 18.594 1.6 1 82.06 262 THR A O 1
ATOM 2092 N N . GLY A 1 263 ? -9.125 17.328 2.207 1 71.75 263 GLY A N 1
ATOM 2093 C CA . GLY A 1 263 ? -9.125 16.609 0.941 1 71.75 263 GLY A CA 1
ATOM 2094 C C . GLY A 1 263 ? -8.406 17.359 -0.168 1 71.75 263 GLY A C 1
ATOM 2095 O O . GLY A 1 263 ? -8.234 16.828 -1.268 1 71.75 263 GLY A O 1
ATOM 2096 N N . VAL A 1 264 ? -8.062 18.578 0.083 1 82.19 264 VAL A N 1
ATOM 2097 C CA . VAL A 1 264 ? -7.32 19.344 -0.917 1 82.19 264 VAL A CA 1
ATOM 2098 C C . VAL A 1 264 ? -5.852 18.922 -0.911 1 82.19 264 VAL A C 1
ATOM 2100 O O . VAL A 1 264 ? -5.418 18.172 -0.028 1 82.19 264 VAL A O 1
ATOM 2103 N N . SER A 1 265 ? -5.129 19.25 -2.01 1 81.31 265 SER A N 1
ATOM 2104 C CA . SER A 1 265 ? -3.707 18.922 -2.059 1 81.31 265 SER A CA 1
ATOM 2105 C C . SER A 1 265 ? -2.959 19.516 -0.875 1 81.31 265 SER A C 1
ATOM 2107 O O . SER A 1 265 ? -3.26 20.641 -0.448 1 81.31 265 SER A O 1
ATOM 2109 N N . ASP A 1 266 ? -2.002 18.797 -0.373 1 74.12 266 ASP A N 1
ATOM 2110 C CA . ASP A 1 266 ? -1.273 19.281 0.799 1 74.12 266 ASP A CA 1
ATOM 2111 C C . ASP A 1 266 ? -0.041 20.078 0.39 1 74.12 266 ASP A C 1
ATOM 2113 O O . ASP A 1 266 ? 0.206 20.297 -0.8 1 74.12 266 ASP A O 1
ATOM 2117 N N . ARG A 1 267 ? 0.61 20.594 1.389 1 75.06 267 ARG A N 1
ATOM 2118 C CA . ARG A 1 267 ? 1.766 21.453 1.177 1 75.06 267 ARG A CA 1
ATOM 2119 C C . ARG A 1 267 ? 2.861 20.734 0.407 1 75.06 267 ARG A C 1
ATOM 2121 O O . ARG A 1 267 ? 3.527 21.328 -0.446 1 75.06 267 ARG A O 1
ATOM 2128 N N . ALA A 1 268 ? 3.041 19.547 0.717 1 64.88 268 ALA A N 1
ATOM 2129 C CA . ALA A 1 268 ? 4.078 18.781 0.037 1 64.88 268 ALA A CA 1
ATOM 2130 C C . ALA A 1 268 ? 3.811 18.703 -1.463 1 64.88 268 ALA A C 1
ATOM 2132 O O . ALA A 1 268 ? 4.734 18.828 -2.271 1 64.88 268 ALA A O 1
ATOM 2133 N N . ARG A 1 269 ? 2.592 18.484 -1.723 1 72.5 269 ARG A N 1
ATOM 2134 C CA . ARG A 1 269 ? 2.195 18.453 -3.127 1 72.5 269 ARG A CA 1
ATOM 2135 C C . ARG A 1 269 ? 2.416 19.812 -3.789 1 72.5 269 ARG A C 1
ATOM 2137 O O . ARG A 1 269 ? 2.834 19.891 -4.949 1 72.5 269 ARG A O 1
ATOM 2144 N N . MET A 1 270 ? 2.129 20.781 -3.1 1 83.69 270 MET A N 1
ATOM 2145 C CA . MET A 1 270 ? 2.354 22.125 -3.609 1 83.69 270 MET A CA 1
ATOM 2146 C C . MET A 1 270 ? 3.818 22.328 -3.979 1 83.69 270 MET A C 1
ATOM 2148 O O . MET A 1 270 ? 4.129 22.844 -5.059 1 83.69 270 MET A O 1
ATOM 2152 N N . GLU A 1 271 ? 4.637 21.922 -3.102 1 72.31 271 GLU A N 1
ATOM 2153 C CA . GLU A 1 271 ? 6.07 22.125 -3.283 1 72.31 271 GLU A CA 1
ATOM 2154 C C . GLU A 1 271 ? 6.594 21.297 -4.461 1 72.31 271 GLU A C 1
ATOM 2156 O O . GLU A 1 271 ? 7.559 21.703 -5.121 1 72.31 271 GLU A O 1
ATOM 2161 N N . LEU A 1 272 ? 5.922 20.328 -4.668 1 66.12 272 LEU A N 1
ATOM 2162 C CA . LEU A 1 272 ? 6.344 19.422 -5.734 1 66.12 272 LEU A CA 1
ATOM 2163 C C . LEU A 1 272 ? 5.828 19.906 -7.086 1 66.12 272 LEU A C 1
ATOM 2165 O O . LEU A 1 272 ? 6.562 19.891 -8.078 1 66.12 272 LEU A O 1
ATOM 2169 N N . ASP A 1 273 ? 4.605 20.344 -7.09 1 75.44 273 ASP A N 1
ATOM 2170 C CA . ASP A 1 273 ? 3.939 20.578 -8.367 1 75.44 273 ASP A CA 1
ATOM 2171 C C . ASP A 1 273 ? 3.994 22.047 -8.75 1 75.44 273 ASP A C 1
ATOM 2173 O O . ASP A 1 273 ? 4.148 22.391 -9.93 1 75.44 273 ASP A O 1
ATOM 2177 N N . ALA A 1 274 ? 3.83 22.891 -7.887 1 85 274 ALA A N 1
ATOM 2178 C CA . ALA A 1 274 ? 3.574 24.297 -8.148 1 85 274 ALA A CA 1
ATOM 2179 C C . ALA A 1 274 ? 4.742 24.938 -8.898 1 85 274 ALA A C 1
ATOM 2181 O O . ALA A 1 274 ? 4.535 25.703 -9.852 1 85 274 ALA A O 1
ATOM 2182 N N . PRO A 1 275 ? 5.988 24.578 -8.523 1 80.25 275 PRO A N 1
ATOM 2183 C CA . PRO A 1 275 ? 7.105 25.203 -9.242 1 80.25 275 PRO A CA 1
ATOM 2184 C C . PRO A 1 275 ? 7.113 24.859 -10.734 1 80.25 275 PRO A C 1
ATOM 2186 O O . PRO A 1 275 ? 7.332 25.734 -11.57 1 80.25 275 PRO A O 1
ATOM 2189 N N . SER A 1 276 ? 6.863 23.625 -11.008 1 78.25 276 SER A N 1
ATOM 2190 C CA . SER A 1 276 ? 6.859 23.188 -12.406 1 78.25 276 SER A CA 1
ATOM 2191 C C . SER A 1 276 ? 5.723 23.844 -13.18 1 78.25 276 SER A C 1
ATOM 2193 O O . SER A 1 276 ? 5.887 24.203 -14.352 1 78.25 276 SER A O 1
ATOM 2195 N N . LEU A 1 277 ? 4.598 23.984 -12.586 1 82.19 277 LEU A N 1
ATOM 2196 C CA . LEU A 1 277 ? 3.438 24.609 -13.227 1 82.19 277 LEU A CA 1
ATOM 2197 C C . LEU A 1 277 ? 3.709 26.078 -13.555 1 82.19 277 LEU A C 1
ATOM 2199 O O . LEU A 1 277 ? 3.314 26.562 -14.609 1 82.19 277 LEU A O 1
ATOM 2203 N N . VAL A 1 278 ? 4.367 26.734 -12.703 1 88.88 278 VAL A N 1
ATOM 2204 C CA . VAL A 1 278 ? 4.707 28.141 -12.914 1 88.88 278 VAL A CA 1
ATOM 2205 C C . VAL A 1 278 ? 5.684 28.266 -14.078 1 88.88 278 VAL A C 1
ATOM 2207 O O . VAL A 1 278 ? 5.512 29.109 -14.953 1 88.88 278 VAL A O 1
ATOM 2210 N N . VAL A 1 279 ? 6.656 27.391 -14.102 1 81.5 279 VAL A N 1
ATOM 2211 C CA . VAL A 1 279 ? 7.656 27.406 -15.164 1 81.5 279 VAL A CA 1
ATOM 2212 C C . VAL A 1 279 ? 6.988 27.156 -16.516 1 81.5 279 VAL A C 1
ATOM 2214 O O . VAL A 1 279 ? 7.305 27.812 -17.5 1 81.5 279 VAL A O 1
ATOM 2217 N N . GLU A 1 280 ? 6.121 26.25 -16.531 1 81.94 280 GLU A N 1
ATOM 2218 C CA . GLU A 1 280 ? 5.402 25.922 -17.75 1 81.94 280 GLU A CA 1
ATOM 2219 C C . GLU A 1 280 ? 4.613 27.109 -18.281 1 81.94 280 GLU A C 1
ATOM 2221 O O . GLU A 1 280 ? 4.586 27.359 -19.484 1 81.94 280 GLU A O 1
ATOM 2226 N N . CYS A 1 281 ? 3.934 27.781 -17.438 1 87.12 281 CYS A N 1
ATOM 2227 C CA . CYS A 1 281 ? 3.16 28.953 -17.812 1 87.12 281 CYS A CA 1
ATOM 2228 C C . CYS A 1 281 ? 4.07 30.062 -18.359 1 87.12 281 CYS A C 1
ATOM 2230 O O . CYS A 1 281 ? 3.746 30.703 -19.344 1 87.12 281 CYS A O 1
ATOM 2232 N N . LEU A 1 282 ? 5.152 30.188 -17.75 1 83.38 282 LEU A N 1
ATOM 2233 C CA . LEU A 1 282 ? 6.074 31.25 -18.125 1 83.38 282 LEU A CA 1
ATOM 2234 C C . LEU A 1 282 ? 6.719 30.953 -19.469 1 83.38 282 LEU A C 1
ATOM 2236 O O . LEU A 1 282 ? 6.961 31.859 -20.266 1 83.38 282 LEU A O 1
ATOM 2240 N N . GLU A 1 283 ? 7.012 29.719 -19.641 1 80.56 283 GLU A N 1
ATOM 2241 C CA . GLU A 1 283 ? 7.578 29.312 -20.922 1 80.56 283 GLU A CA 1
ATOM 2242 C C . GLU A 1 283 ? 6.621 29.625 -22.078 1 80.56 283 GLU A C 1
ATOM 2244 O O . GLU A 1 283 ? 7.059 29.969 -23.172 1 80.56 283 GLU A O 1
ATOM 2249 N N . LYS A 1 284 ? 5.395 29.5 -21.797 1 85.31 284 LYS A N 1
ATOM 2250 C CA . LYS A 1 284 ? 4.371 29.781 -22.797 1 85.31 284 LYS A CA 1
ATOM 2251 C C . LYS A 1 284 ? 3.949 31.25 -22.781 1 85.31 284 LYS A C 1
ATOM 2253 O O . LYS A 1 284 ? 2.959 31.625 -23.406 1 85.31 284 LYS A O 1
ATOM 2258 N N . ARG A 1 285 ? 4.539 32.062 -21.984 1 86.56 285 ARG A N 1
ATOM 2259 C CA . ARG A 1 285 ? 4.293 33.5 -21.828 1 86.56 285 ARG A CA 1
ATOM 2260 C C . ARG A 1 285 ? 2.859 33.75 -21.375 1 86.56 285 ARG A C 1
ATOM 2262 O O . ARG A 1 285 ? 2.199 34.656 -21.891 1 86.56 285 ARG A O 1
ATOM 2269 N N . ARG A 1 286 ? 2.334 32.844 -20.594 1 89.88 286 ARG A N 1
ATOM 2270 C CA . ARG A 1 286 ? 1.011 33 -20 1 89.88 286 ARG A CA 1
ATOM 2271 C C . ARG A 1 286 ? 1.113 33.469 -18.547 1 89.88 286 ARG A C 1
ATOM 2273 O O . ARG A 1 286 ? 2.018 33.031 -17.812 1 89.88 286 ARG A O 1
ATOM 2280 N N . PRO A 1 287 ? 0.196 34.375 -18.219 1 92.88 287 PRO A N 1
ATOM 2281 C CA . PRO A 1 287 ? 0.222 34.781 -16.812 1 92.88 287 PRO A CA 1
ATOM 2282 C C . PRO A 1 287 ? -0.189 33.656 -15.859 1 92.88 287 PRO A C 1
ATOM 2284 O O . PRO A 1 287 ? -0.908 32.719 -16.266 1 92.88 287 PRO A O 1
ATOM 2287 N N . VAL A 1 288 ? 0.384 33.688 -14.742 1 94.62 288 VAL A N 1
ATOM 2288 C CA . VAL A 1 288 ? 0.018 32.781 -13.672 1 94.62 288 VAL A CA 1
ATOM 2289 C C . VAL A 1 288 ? -0.098 33.531 -12.352 1 94.62 288 VAL A C 1
ATOM 2291 O O . VAL A 1 288 ? 0.763 34.344 -12.016 1 94.62 288 VAL A O 1
ATOM 2294 N N . SER A 1 289 ? -1.188 33.344 -11.656 1 96.44 289 SER A N 1
ATOM 2295 C CA . SE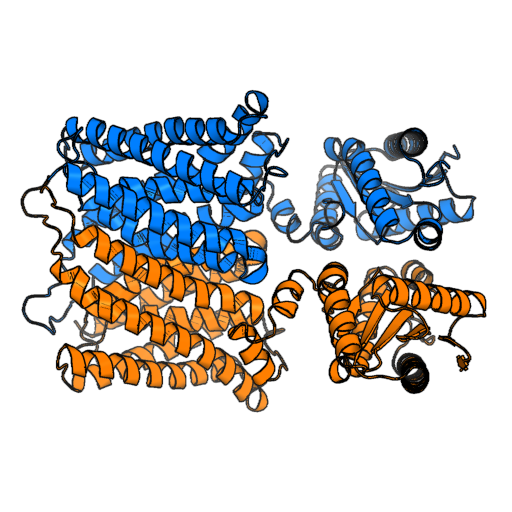R A 1 289 ? -1.424 34.031 -10.383 1 96.44 289 SER A CA 1
ATOM 2296 C C . SER A 1 289 ? -1.459 33.031 -9.227 1 96.44 289 SER A C 1
ATOM 2298 O O . SER A 1 289 ? -1.933 31.906 -9.375 1 96.44 289 SER A O 1
ATOM 2300 N N . VAL A 1 290 ? -0.909 33.5 -8.094 1 96.19 290 VAL A N 1
ATOM 2301 C CA . VAL A 1 290 ? -0.914 32.75 -6.848 1 96.19 290 VAL A CA 1
ATOM 2302 C C . VAL A 1 290 ? -1.71 33.5 -5.789 1 96.19 290 VAL A C 1
ATOM 2304 O O . VAL A 1 290 ? -1.487 34.688 -5.578 1 96.19 290 VAL A O 1
ATOM 2307 N N . LEU A 1 291 ? -2.674 32.812 -5.16 1 97.06 291 LEU A N 1
ATOM 2308 C CA . LEU A 1 291 ? -3.463 33.344 -4.059 1 97.06 291 LEU A CA 1
ATOM 2309 C C . LEU A 1 291 ? -3.139 32.625 -2.752 1 97.06 291 LEU A C 1
ATOM 2311 O O . LEU A 1 291 ? -2.986 31.406 -2.73 1 97.06 291 LEU A O 1
ATOM 2315 N N . ILE A 1 292 ? -2.934 33.375 -1.742 1 95.5 292 ILE A N 1
ATOM 2316 C CA . ILE A 1 292 ? -2.928 32.781 -0.405 1 95.5 292 ILE A CA 1
ATOM 2317 C C . ILE A 1 292 ? -4.137 33.281 0.382 1 95.5 292 ILE A C 1
ATOM 2319 O O . ILE A 1 292 ? -4.383 34.5 0.453 1 95.5 292 ILE A O 1
ATOM 2323 N N . VAL A 1 293 ? -4.914 32.375 0.865 1 96.38 293 VAL A N 1
ATOM 2324 C CA . VAL A 1 293 ? -6.16 32.688 1.564 1 96.38 293 VAL A CA 1
ATOM 2325 C C . VAL A 1 293 ? -6.062 32.219 3.018 1 96.38 293 VAL A C 1
ATOM 2327 O O . VAL A 1 293 ? -5.609 31.109 3.293 1 96.38 293 VAL A O 1
ATOM 2330 N N . ASP A 1 294 ? -6.406 33.062 3.887 1 94.44 294 ASP A N 1
ATOM 2331 C CA . ASP A 1 294 ? -6.363 32.75 5.312 1 94.44 294 ASP A CA 1
ATOM 2332 C C . ASP A 1 294 ? -7.691 33.094 5.988 1 94.44 294 ASP A C 1
ATOM 2334 O O . ASP A 1 294 ? -8.281 34.125 5.707 1 94.44 294 ASP A O 1
ATOM 2338 N N . ILE A 1 295 ? -8.156 32.219 6.84 1 94.69 295 ILE A N 1
ATOM 2339 C CA . ILE A 1 295 ? -9.375 32.469 7.602 1 94.69 295 ILE A CA 1
ATOM 2340 C C . ILE A 1 295 ? -9.07 33.438 8.734 1 94.69 295 ILE A C 1
ATOM 2342 O O . ILE A 1 295 ? -8.203 33.188 9.562 1 94.69 295 ILE A O 1
ATOM 2346 N N . ASP A 1 296 ? -9.828 34.531 8.758 1 94 296 ASP A N 1
ATOM 2347 C CA . ASP A 1 296 ? -9.594 35.562 9.758 1 94 296 ASP A CA 1
ATOM 2348 C C . ASP A 1 296 ? -9.992 35.062 11.148 1 94 296 ASP A C 1
ATOM 2350 O O . ASP A 1 296 ? -11.102 34.562 11.344 1 94 296 ASP A O 1
ATOM 2354 N N . HIS A 1 297 ? -9.039 35.156 12.062 1 90.75 297 HIS A N 1
ATOM 2355 C CA . HIS A 1 297 ? -9.258 34.875 13.477 1 90.75 297 HIS A CA 1
ATOM 2356 C C . HIS A 1 297 ? -9.68 33.438 13.688 1 90.75 297 HIS A C 1
ATOM 2358 O O . HIS A 1 297 ? -10.578 33.156 14.477 1 90.75 297 HIS A O 1
ATOM 2364 N N . PHE A 1 298 ? -9.102 32.625 12.977 1 89.38 298 PHE A N 1
ATOM 2365 C CA . PHE A 1 298 ? -9.508 31.219 13.062 1 89.38 298 PHE A CA 1
ATOM 2366 C C . PHE A 1 298 ? -9.125 30.625 14.406 1 89.38 298 PHE A C 1
ATOM 2368 O O . PHE A 1 298 ? -9.828 29.766 14.938 1 89.38 298 PHE A O 1
ATOM 2375 N N . LYS A 1 299 ? -7.996 31.047 14.898 1 79.25 299 LYS A N 1
ATOM 2376 C CA . LYS A 1 299 ? -7.59 30.578 16.219 1 79.25 299 LYS A CA 1
ATOM 2377 C C . LYS A 1 299 ? -8.664 30.875 17.266 1 79.25 299 LYS A C 1
ATOM 2379 O O . LYS A 1 299 ? -8.922 30.062 18.156 1 79.25 299 LYS A O 1
ATOM 2384 N N . THR A 1 300 ? -9.203 32 17.156 1 83 300 THR A N 1
ATOM 2385 C CA . THR A 1 300 ? -10.273 32.375 18.078 1 83 300 THR A CA 1
ATOM 2386 C C . THR A 1 300 ? -11.461 31.422 17.938 1 83 300 THR A C 1
ATOM 2388 O O . THR A 1 300 ? -12.125 31.109 18.938 1 83 300 THR A O 1
ATOM 2391 N N . VAL A 1 301 ? -11.75 31.047 16.781 1 85.38 301 VAL A N 1
ATOM 2392 C CA . VAL A 1 301 ? -12.828 30.078 16.547 1 85.38 301 VAL A CA 1
ATOM 2393 C C . VAL A 1 301 ? -12.508 28.766 17.25 1 85.38 301 VAL A C 1
ATOM 2395 O O . VAL A 1 301 ? -13.367 28.203 17.922 1 85.38 301 VAL A O 1
ATOM 2398 N N . ASN A 1 302 ? -11.32 28.344 17.078 1 79.69 302 ASN A N 1
ATOM 2399 C CA . ASN A 1 302 ? -10.906 27.094 17.719 1 79.69 302 ASN A CA 1
ATOM 2400 C C . ASN A 1 302 ? -10.961 27.203 19.234 1 79.69 302 ASN A C 1
ATOM 2402 O O . ASN A 1 302 ? -11.391 26.266 19.906 1 79.69 302 ASN A O 1
ATOM 2406 N N . ASP A 1 303 ? -10.508 28.312 19.719 1 73.62 303 ASP A N 1
ATOM 2407 C CA . ASP A 1 303 ? -10.453 28.531 21.172 1 73.62 303 ASP A CA 1
ATOM 2408 C C . ASP A 1 303 ? -11.852 28.625 21.766 1 73.62 303 ASP A C 1
ATOM 2410 O O . ASP A 1 303 ? -12.078 28.188 22.891 1 73.62 303 ASP A O 1
ATOM 2414 N N . THR A 1 304 ? -12.719 29.188 21 1 78.19 304 THR A N 1
ATOM 2415 C CA . THR A 1 304 ? -14.055 29.453 21.516 1 78.19 304 THR A CA 1
ATOM 2416 C C . THR A 1 304 ? -14.945 28.219 21.359 1 78.19 304 THR A C 1
ATOM 2418 O O . THR A 1 304 ? -15.727 27.891 22.266 1 78.19 304 THR A O 1
ATOM 2421 N N . PHE A 1 305 ? -14.867 27.516 20.266 1 78.06 305 PHE A N 1
ATOM 2422 C CA . PHE A 1 305 ? -15.859 26.484 19.953 1 78.06 305 PHE A CA 1
ATOM 2423 C C . PHE A 1 305 ? -15.219 25.094 19.969 1 78.06 305 PHE A C 1
ATOM 2425 O O . PHE A 1 305 ? -15.914 24.078 19.891 1 78.06 305 PHE A O 1
ATOM 2432 N N . GLY A 1 306 ? -13.953 25.078 20 1 73.94 306 GLY A N 1
ATOM 2433 C CA . GLY A 1 306 ? -13.25 23.797 19.984 1 73.94 306 GLY A CA 1
ATOM 2434 C C . GLY A 1 306 ? -12.648 23.469 18.641 1 73.94 306 GLY A C 1
ATOM 2435 O O . GLY A 1 306 ? -13.133 23.922 17.594 1 73.94 306 GLY A O 1
ATOM 2436 N N . HIS A 1 307 ? -11.727 22.578 18.609 1 71.75 307 HIS A N 1
ATOM 2437 C CA . HIS A 1 307 ? -10.992 22.203 17.406 1 71.75 307 HIS A CA 1
ATOM 2438 C C . HIS A 1 307 ? -11.859 21.375 16.469 1 71.75 307 HIS A C 1
ATOM 2440 O O . HIS A 1 307 ? -11.688 21.438 15.25 1 71.75 307 HIS A O 1
ATOM 2446 N N . LEU A 1 308 ? -12.672 20.641 17.031 1 67.69 308 LEU A N 1
ATOM 2447 C CA . LEU A 1 308 ? -13.531 19.828 16.172 1 67.69 308 LEU A CA 1
ATOM 2448 C C . LEU A 1 308 ? -14.422 20.719 15.305 1 67.69 308 LEU A C 1
ATOM 2450 O O . LEU A 1 308 ? -14.633 20.422 14.125 1 67.69 308 LEU A O 1
ATOM 2454 N N . GLN A 1 309 ? -14.961 21.703 16 1 77.62 309 GLN A N 1
ATOM 2455 C CA . GLN A 1 309 ? -15.758 22.672 15.242 1 77.62 309 GLN A CA 1
ATOM 2456 C C . GLN A 1 309 ? -14.906 23.422 14.234 1 77.62 309 GLN A C 1
ATOM 2458 O O . GLN A 1 309 ? -15.359 23.734 13.125 1 77.62 309 GLN A O 1
ATOM 2463 N N . GLY A 1 310 ? -13.781 23.734 14.625 1 86.12 310 GLY A N 1
ATOM 2464 C CA . GLY A 1 310 ? -12.836 24.328 13.688 1 86.12 310 GLY A CA 1
ATOM 2465 C C . GLY A 1 310 ? -12.57 23.453 12.477 1 86.12 310 GLY A C 1
ATOM 2466 O O . GLY A 1 310 ? -12.5 23.953 11.352 1 86.12 310 GLY A O 1
ATOM 2467 N N . ASP A 1 311 ? -12.508 22.203 12.703 1 79.19 311 ASP A N 1
ATOM 2468 C CA . ASP A 1 311 ? -12.297 21.266 11.609 1 79.19 311 ASP A CA 1
ATOM 2469 C C . ASP A 1 311 ? -13.461 21.297 10.625 1 79.19 311 ASP A C 1
ATOM 2471 O O . ASP A 1 311 ? -13.258 21.188 9.414 1 79.19 311 ASP A O 1
ATOM 2475 N N . GLU A 1 312 ? -14.523 21.375 11.195 1 81.31 312 GLU A N 1
ATOM 2476 C CA . GLU A 1 312 ? -15.711 21.422 10.344 1 81.31 312 GLU A CA 1
ATOM 2477 C C . GLU A 1 312 ? -15.719 22.672 9.477 1 81.31 312 GLU A C 1
ATOM 2479 O O . GLU A 1 312 ? -16.094 22.625 8.305 1 81.31 312 GLU A O 1
ATOM 2484 N N . ILE A 1 313 ? -15.383 23.734 10.086 1 91 313 ILE A N 1
ATOM 2485 C CA . ILE A 1 313 ? -15.305 24.984 9.359 1 91 313 ILE A CA 1
ATOM 2486 C C . ILE A 1 313 ? -14.25 24.891 8.266 1 91 313 ILE A C 1
ATOM 2488 O O . ILE A 1 313 ? -14.461 25.359 7.141 1 91 313 ILE A O 1
ATOM 2492 N N . LEU A 1 314 ? -13.18 24.312 8.586 1 91.38 314 LEU A N 1
ATOM 2493 C CA . LEU A 1 314 ? -12.102 24.156 7.613 1 91.38 314 LEU A CA 1
ATOM 2494 C C . LEU A 1 314 ? -12.57 23.312 6.43 1 91.38 314 LEU A C 1
ATOM 2496 O O . LEU A 1 314 ? -12.211 23.594 5.285 1 91.38 314 LEU A O 1
ATOM 2500 N N . ARG A 1 315 ? -13.273 22.297 6.711 1 88.56 315 ARG A N 1
ATOM 2501 C CA . ARG A 1 315 ? -13.805 21.438 5.652 1 88.56 315 ARG A CA 1
ATOM 2502 C C . ARG A 1 315 ? -14.734 22.219 4.73 1 88.56 315 ARG A C 1
ATOM 2504 O O . ARG A 1 315 ? -14.625 22.125 3.508 1 88.56 315 ARG A O 1
ATOM 2511 N N . GLU A 1 316 ? -15.594 22.906 5.395 1 91.69 316 GLU A N 1
ATOM 2512 C CA . GLU A 1 316 ? -16.547 23.703 4.629 1 91.69 316 GLU A CA 1
ATOM 2513 C C . GLU A 1 316 ? -15.844 24.797 3.82 1 91.69 316 GLU A C 1
ATOM 2515 O O . GLU A 1 316 ? -16.188 25.031 2.662 1 91.69 316 GLU A O 1
ATOM 2520 N N . PHE A 1 317 ? -14.914 25.438 4.441 1 94.56 317 PHE A N 1
ATOM 2521 C CA . PHE A 1 317 ? -14.117 26.453 3.779 1 94.56 317 PHE A CA 1
ATOM 2522 C C . PHE A 1 317 ? -13.398 25.875 2.564 1 94.56 317 PHE A C 1
ATOM 2524 O O . PHE A 1 317 ? -13.43 26.469 1.48 1 94.56 317 PHE A O 1
ATOM 2531 N N . ALA A 1 318 ? -12.828 24.781 2.734 1 93.5 318 ALA A N 1
ATOM 2532 C CA . ALA A 1 318 ? -12.109 24.125 1.649 1 93.5 318 ALA A CA 1
ATOM 2533 C C . ALA A 1 318 ? -13.055 23.781 0.5 1 93.5 318 ALA A C 1
ATOM 2535 O O . ALA A 1 318 ? -12.68 23.859 -0.67 1 93.5 318 ALA A O 1
ATOM 2536 N N . ALA A 1 319 ? -14.203 23.391 0.847 1 90 319 ALA A N 1
ATOM 2537 C CA . ALA A 1 319 ? -15.195 23.031 -0.166 1 90 319 ALA A CA 1
ATOM 2538 C C . ALA A 1 319 ? -15.555 24.234 -1.027 1 90 319 ALA A C 1
ATOM 2540 O O . ALA A 1 319 ? -15.688 24.125 -2.248 1 90 319 ALA A O 1
ATOM 2541 N N . VAL A 1 320 ? -15.781 25.359 -0.391 1 93.75 320 VAL A N 1
ATOM 2542 C CA . VAL A 1 320 ? -16.094 26.594 -1.11 1 93.75 320 VAL A CA 1
ATOM 2543 C C . VAL A 1 320 ? -14.938 26.953 -2.031 1 93.75 320 VAL A C 1
ATOM 2545 O O . VAL A 1 320 ? -15.156 27.312 -3.193 1 93.75 320 VAL A O 1
ATOM 2548 N N . LEU A 1 321 ? -13.758 26.891 -1.532 1 95.38 321 LEU A N 1
ATOM 2549 C CA . LEU A 1 321 ? -12.578 27.203 -2.32 1 95.38 321 LEU A CA 1
ATOM 2550 C C . LEU A 1 321 ? -12.43 26.25 -3.496 1 95.38 321 LEU A C 1
ATOM 2552 O O . LEU A 1 321 ? -12.094 26.672 -4.605 1 95.38 321 LEU A O 1
ATOM 2556 N N . LYS A 1 322 ? -12.594 25.062 -3.178 1 91.56 322 LYS A N 1
ATOM 2557 C CA . LYS A 1 322 ? -12.445 24.031 -4.195 1 91.56 322 LYS A CA 1
ATOM 2558 C C . LYS A 1 322 ? -13.406 24.266 -5.359 1 91.56 322 LYS A C 1
ATOM 2560 O O . LYS A 1 322 ? -13.016 24.141 -6.523 1 91.56 322 LYS A O 1
ATOM 2565 N N . ARG A 1 323 ? -14.617 24.562 -5.039 1 88.69 323 ARG A N 1
ATOM 2566 C CA . ARG A 1 323 ? -15.633 24.812 -6.055 1 88.69 323 ARG A CA 1
ATOM 2567 C C . ARG A 1 323 ? -15.234 26 -6.941 1 88.69 323 ARG A C 1
ATOM 2569 O O . ARG A 1 323 ? -15.469 25.969 -8.148 1 88.69 323 ARG A O 1
ATOM 2576 N N . ALA A 1 324 ? -14.664 26.906 -6.391 1 92.19 324 ALA A N 1
ATOM 2577 C CA . ALA A 1 324 ? -14.32 28.125 -7.117 1 92.19 324 ALA A CA 1
ATOM 2578 C C . ALA A 1 324 ? -13.016 27.969 -7.879 1 92.19 324 ALA A C 1
ATOM 2580 O O . ALA A 1 324 ? -12.883 28.438 -9.016 1 92.19 324 ALA A O 1
ATOM 2581 N N . VAL A 1 325 ? -12.031 27.312 -7.297 1 92.88 325 VAL A N 1
ATOM 2582 C CA . VAL A 1 325 ? -10.656 27.328 -7.793 1 92.88 325 VAL A CA 1
ATOM 2583 C C . VAL A 1 325 ? -10.422 26.141 -8.727 1 92.88 325 VAL A C 1
ATOM 2585 O O . VAL A 1 325 ? -9.688 26.25 -9.711 1 92.88 325 VAL A O 1
ATOM 2588 N N . GLN A 1 326 ? -10.984 25.031 -8.422 1 84.5 326 GLN A N 1
ATOM 2589 C CA . GLN A 1 326 ? -10.664 23.766 -9.078 1 84.5 326 GLN A CA 1
ATOM 2590 C C . GLN A 1 326 ? -10.859 23.859 -10.586 1 84.5 326 GLN A C 1
ATOM 2592 O O . GLN A 1 326 ? -10.055 23.328 -11.352 1 84.5 326 GLN A O 1
ATOM 2597 N N . PRO A 1 327 ? -11.93 24.531 -11.039 1 81.88 327 PRO A N 1
ATOM 2598 C CA . PRO A 1 327 ? -12.102 24.656 -12.492 1 81.88 327 PRO A CA 1
ATOM 2599 C C . PRO A 1 327 ? -11.031 25.531 -13.141 1 81.88 327 PRO A C 1
ATOM 2601 O O . PRO A 1 327 ? -10.805 25.438 -14.352 1 81.88 327 PRO A O 1
ATOM 2604 N N . LEU A 1 328 ? -10.375 26.328 -12.406 1 85.38 328 LEU A N 1
ATOM 2605 C CA . LEU A 1 328 ? -9.5 27.375 -12.945 1 85.38 328 LEU A CA 1
ATOM 2606 C C . LEU A 1 328 ? -8.039 27.047 -12.672 1 85.38 328 LEU A C 1
ATOM 2608 O O . LEU A 1 328 ? -7.141 27.578 -13.336 1 85.38 328 LEU A O 1
ATOM 2612 N N . GLY A 1 329 ? -7.84 26.203 -11.656 1 90.75 329 GLY A N 1
ATOM 2613 C CA . GLY A 1 329 ? -6.461 25.953 -11.266 1 90.75 329 GLY A CA 1
ATOM 2614 C C . GLY A 1 329 ? -6.328 24.906 -10.18 1 90.75 329 GLY A C 1
ATOM 2615 O O . GLY A 1 329 ? -7.031 23.891 -10.195 1 90.75 329 GLY A O 1
ATOM 2616 N N . HIS A 1 330 ? -5.27 25.188 -9.312 1 91.75 330 HIS A N 1
ATOM 2617 C CA . HIS A 1 330 ? -4.918 24.219 -8.289 1 91.75 330 HIS A CA 1
ATOM 2618 C C . HIS A 1 330 ? -5.059 24.812 -6.891 1 91.75 330 HIS A C 1
ATOM 2620 O O . HIS A 1 330 ? -4.727 25.984 -6.676 1 91.75 330 HIS A O 1
ATOM 2626 N N . LEU A 1 331 ? -5.605 24 -5.973 1 93.56 331 LEU A N 1
ATOM 2627 C CA . LEU A 1 331 ? -5.805 24.406 -4.586 1 93.56 331 LEU A CA 1
ATOM 2628 C C . LEU A 1 331 ? -5 23.531 -3.635 1 93.56 331 LEU A C 1
ATOM 2630 O O . LEU A 1 331 ? -5.02 22.297 -3.752 1 93.56 331 LEU A O 1
ATOM 2634 N N . TYR A 1 332 ? -4.262 24.172 -2.73 1 90.88 332 TYR A N 1
ATOM 2635 C CA . TYR A 1 332 ? -3.42 23.5 -1.753 1 90.88 332 TYR A CA 1
ATOM 2636 C C . TYR A 1 332 ? -3.705 24 -0.343 1 90.88 332 TYR A C 1
ATOM 2638 O O . TYR A 1 332 ? -3.945 25.188 -0.141 1 90.88 332 TYR A O 1
ATOM 2646 N N . ARG A 1 333 ? -3.715 23.109 0.607 1 89.12 333 ARG A N 1
ATOM 2647 C CA . ARG A 1 333 ? -3.666 23.547 1.996 1 89.12 333 ARG A CA 1
ATOM 2648 C C . ARG A 1 333 ? -2.227 23.781 2.447 1 89.12 333 ARG A C 1
ATOM 2650 O O . ARG A 1 333 ? -1.435 22.828 2.508 1 89.12 333 ARG A O 1
ATOM 2657 N N . PHE A 1 334 ? -1.907 25 2.705 1 84.5 334 PHE A N 1
ATOM 2658 C CA . PHE A 1 334 ? -0.541 25.453 2.957 1 84.5 334 PHE A CA 1
ATOM 2659 C C . PHE A 1 334 ? -0.221 25.391 4.445 1 84.5 334 PHE A C 1
ATOM 2661 O O . PHE A 1 334 ? 0.898 25.047 4.836 1 84.5 334 PHE A O 1
ATOM 2668 N N . GLY A 1 335 ? -1.109 25.688 5.246 1 75.56 335 GLY A N 1
ATOM 2669 C CA . GLY A 1 335 ? -1.019 25.688 6.699 1 75.56 335 GLY A CA 1
ATOM 2670 C C . GLY A 1 335 ? -2.295 25.219 7.375 1 75.56 335 GLY A C 1
ATOM 2671 O O . GLY A 1 335 ? -3.135 24.578 6.746 1 75.56 335 GLY A O 1
ATOM 2672 N N . GLY A 1 336 ? -2.363 25.406 8.641 1 77.69 336 GLY A N 1
ATOM 2673 C CA . GLY A 1 336 ? -3.564 25.016 9.367 1 77.69 336 GLY A CA 1
ATOM 2674 C C . GLY A 1 336 ? -4.828 25.625 8.789 1 77.69 336 GLY A C 1
ATOM 2675 O O . GLY A 1 336 ? -5.781 24.922 8.477 1 77.69 336 GLY A O 1
ATOM 2676 N N . GLU A 1 337 ? -4.805 26.906 8.633 1 89.44 337 GLU A N 1
ATOM 2677 C CA . GLU A 1 337 ? -5.973 27.641 8.133 1 89.44 337 GLU A CA 1
ATOM 2678 C C . GLU A 1 337 ? -5.664 28.359 6.832 1 89.44 337 GLU A C 1
ATOM 2680 O O . GLU A 1 337 ? -6.457 29.172 6.363 1 89.44 337 GLU A O 1
ATOM 2685 N N . GLU A 1 338 ? -4.496 28.062 6.277 1 91.44 338 GLU A N 1
ATOM 2686 C CA . GLU A 1 338 ? -4.055 28.766 5.074 1 91.44 338 GLU A CA 1
ATOM 2687 C C . GLU A 1 338 ? -4.137 27.859 3.85 1 91.44 338 GLU A C 1
ATOM 2689 O O . GLU A 1 338 ? -3.781 26.672 3.92 1 91.44 338 GLU A O 1
ATOM 2694 N N . PHE A 1 339 ? -4.66 28.438 2.791 1 95.38 339 PHE A N 1
ATOM 2695 C CA . PHE A 1 339 ? -4.773 27.734 1.516 1 95.38 339 PHE A CA 1
ATOM 2696 C C . PHE A 1 339 ? -4.102 28.531 0.402 1 95.38 339 PHE A C 1
ATOM 2698 O O . PHE A 1 339 ? -4.086 29.766 0.437 1 95.38 339 PHE A O 1
ATOM 2705 N N . VAL A 1 340 ? -3.543 27.859 -0.52 1 95.5 340 VAL A N 1
ATOM 2706 C CA . VAL A 1 340 ? -2.896 28.484 -1.67 1 95.5 340 VAL A CA 1
ATOM 2707 C C . VAL A 1 340 ? -3.57 28.016 -2.957 1 95.5 340 VAL A C 1
ATOM 2709 O O . VAL A 1 340 ? -3.869 26.828 -3.113 1 95.5 340 VAL A O 1
ATOM 2712 N N . ALA A 1 341 ? -3.93 28.922 -3.758 1 96.44 341 ALA A N 1
ATOM 2713 C CA . ALA A 1 341 ? -4.457 28.609 -5.086 1 96.44 341 ALA A CA 1
ATOM 2714 C C . ALA A 1 341 ? -3.48 29.031 -6.176 1 96.44 341 ALA A C 1
ATOM 2716 O O . ALA A 1 341 ? -2.895 30.125 -6.102 1 96.44 341 ALA A O 1
ATOM 2717 N N . LEU A 1 342 ? -3.217 28.172 -7.02 1 95.12 342 LEU A N 1
ATOM 2718 C CA . LEU A 1 342 ? -2.438 28.453 -8.219 1 95.12 342 LEU A CA 1
ATOM 2719 C C . LEU A 1 342 ? -3.338 28.516 -9.453 1 95.12 342 LEU A C 1
ATOM 2721 O O . LEU A 1 342 ? -3.99 27.531 -9.797 1 95.12 342 LEU A O 1
ATOM 2725 N N . LEU A 1 343 ? -3.418 29.656 -10.094 1 95.62 343 LEU A N 1
ATOM 2726 C CA . LEU A 1 343 ? -4.332 29.906 -11.203 1 95.62 343 LEU A CA 1
ATOM 2727 C C . LEU A 1 343 ? -3.559 30.188 -12.484 1 95.62 343 LEU A C 1
ATOM 2729 O O . LEU A 1 343 ? -3.168 31.328 -12.742 1 95.62 343 LEU A O 1
ATOM 2733 N N . PRO A 1 344 ? -3.465 29.156 -13.273 1 93.25 344 PRO A N 1
ATOM 2734 C CA . PRO A 1 344 ? -2.779 29.344 -14.555 1 93.25 344 PRO A CA 1
ATOM 2735 C C . PRO A 1 344 ? -3.574 30.219 -15.523 1 93.25 344 PRO A C 1
ATOM 2737 O O . PRO A 1 344 ? -4.809 30.172 -15.531 1 93.25 344 PRO A O 1
ATOM 2740 N N . ALA A 1 345 ? -2.941 31.031 -16.266 1 90.12 345 ALA A N 1
ATOM 2741 C CA . ALA A 1 345 ? -3.502 31.844 -17.344 1 90.12 345 ALA A CA 1
ATOM 2742 C C . ALA A 1 345 ? -4.449 32.906 -16.781 1 90.12 345 ALA A C 1
ATOM 2744 O O . ALA A 1 345 ? -5.484 33.188 -17.375 1 90.12 345 ALA A O 1
ATOM 2745 N N . MET A 1 346 ? -4.152 33.312 -15.57 1 93.06 346 MET A N 1
ATOM 2746 C CA . MET A 1 346 ? -4.957 34.375 -14.961 1 93.06 346 MET A CA 1
ATOM 2747 C C . MET A 1 346 ? -4.113 35.625 -14.688 1 93.06 346 MET A C 1
ATOM 2749 O O . MET A 1 346 ? -3.076 35.531 -14.031 1 93.06 346 MET A O 1
ATOM 2753 N N . THR A 1 347 ? -4.605 36.719 -15.273 1 93.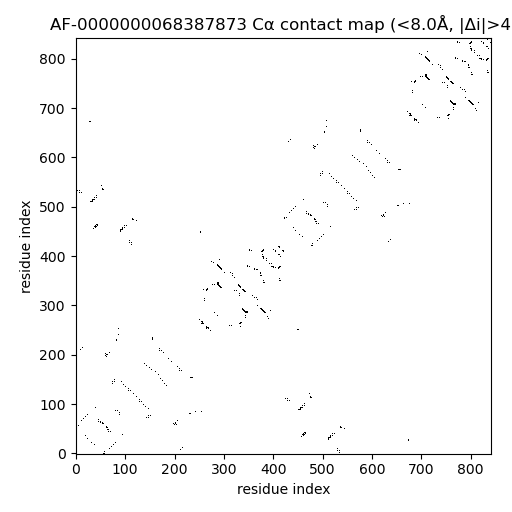38 347 THR A N 1
ATOM 2754 C CA . THR A 1 347 ? -3.895 37.969 -15.086 1 93.38 347 THR A CA 1
ATOM 2755 C C . THR A 1 347 ? -4.082 38.5 -13.664 1 93.38 347 THR A C 1
ATOM 2757 O O . THR A 1 347 ? -4.953 38.031 -12.93 1 93.38 347 THR A O 1
ATOM 2760 N N . HIS A 1 348 ? -3.217 39.438 -13.312 1 94.31 348 HIS A N 1
ATOM 2761 C CA . HIS A 1 348 ? -3.264 40 -11.969 1 94.31 348 HIS A CA 1
ATOM 2762 C C . HIS A 1 348 ? -4.629 40.625 -11.68 1 94.31 348 HIS A C 1
ATOM 2764 O O . HIS A 1 348 ? -5.199 40.406 -10.609 1 94.31 348 HIS A O 1
ATOM 2770 N N . GLU A 1 349 ? -5.156 41.344 -12.648 1 92.88 349 GLU A N 1
ATOM 2771 C CA . GLU A 1 349 ? -6.434 42.031 -12.477 1 92.88 349 GLU A CA 1
ATOM 2772 C C . GLU A 1 349 ? -7.578 41.031 -12.328 1 92.88 349 GLU A C 1
ATOM 2774 O O . GLU A 1 349 ? -8.445 41.188 -11.477 1 92.88 349 GLU A O 1
ATOM 2779 N N . THR A 1 350 ? -7.531 40.031 -13.156 1 93.62 350 THR A N 1
ATOM 2780 C CA . THR A 1 350 ? -8.57 39 -13.094 1 93.62 350 THR A CA 1
ATOM 2781 C C . THR A 1 350 ? -8.484 38.219 -11.781 1 93.62 350 THR A C 1
ATOM 2783 O O . THR A 1 350 ? -9.508 37.844 -11.219 1 93.62 350 THR A O 1
ATOM 2786 N N . ALA A 1 351 ? -7.262 38.031 -11.32 1 95.25 351 ALA A N 1
ATOM 2787 C CA . ALA A 1 351 ? -7.059 37.281 -10.07 1 95.25 351 ALA A CA 1
ATOM 2788 C C . ALA A 1 351 ? -7.566 38.094 -8.875 1 95.25 351 ALA A C 1
ATOM 2790 O O . ALA A 1 351 ? -8.125 37.531 -7.934 1 95.25 351 ALA A O 1
ATOM 2791 N N . LEU A 1 352 ? -7.344 39.375 -8.961 1 94.81 352 LEU A N 1
ATOM 2792 C CA . LEU A 1 352 ? -7.852 40.25 -7.902 1 94.81 352 LEU A CA 1
ATOM 2793 C C . LEU A 1 352 ? -9.375 40.219 -7.859 1 94.81 352 LEU A C 1
ATOM 2795 O O . LEU A 1 352 ? -9.969 40.125 -6.777 1 94.81 352 LEU A O 1
ATOM 2799 N N . ALA A 1 353 ? -9.969 40.344 -9 1 93.94 353 ALA A N 1
ATOM 2800 C CA . ALA A 1 353 ? -11.422 40.281 -9.086 1 93.94 353 ALA A CA 1
ATOM 2801 C C . ALA A 1 353 ? -11.953 38.938 -8.609 1 93.94 353 ALA A C 1
ATOM 2803 O O . ALA A 1 353 ? -12.961 38.875 -7.906 1 93.94 353 ALA A O 1
ATOM 2804 N N . PHE A 1 354 ? -11.273 37.938 -9.062 1 94.75 354 PHE A N 1
ATOM 2805 C CA . PHE A 1 354 ? -11.633 36.594 -8.656 1 94.75 354 PHE A CA 1
ATOM 2806 C C . PHE A 1 354 ? -11.539 36.438 -7.141 1 94.75 354 PHE A C 1
ATOM 2808 O O . PHE A 1 354 ? -12.422 35.844 -6.512 1 94.75 354 PHE A O 1
ATOM 2815 N N . SER A 1 355 ? -10.477 36.969 -6.523 1 96.31 355 SER A N 1
ATOM 2816 C CA . SER A 1 355 ? -10.273 36.875 -5.082 1 96.31 355 SER A CA 1
ATOM 2817 C C . SER A 1 355 ? -11.359 37.625 -4.328 1 96.31 355 SER A C 1
ATOM 2819 O O . SER A 1 355 ? -11.812 37.188 -3.27 1 96.31 355 SER A O 1
ATOM 2821 N N . ALA A 1 356 ? -11.727 38.75 -4.883 1 94.5 356 ALA A N 1
ATOM 2822 C CA . ALA A 1 356 ? -12.82 39.531 -4.281 1 94.5 356 ALA A CA 1
ATOM 2823 C C . ALA A 1 356 ? -14.117 38.719 -4.301 1 94.5 356 ALA A C 1
ATOM 2825 O O . ALA A 1 356 ? -14.875 38.75 -3.324 1 94.5 356 ALA A O 1
ATOM 2826 N N . SER A 1 357 ? -14.367 38.094 -5.422 1 94.88 357 SER A N 1
ATOM 2827 C CA . SER A 1 357 ? -15.562 37.281 -5.527 1 94.88 357 SER A CA 1
ATOM 2828 C C . SER A 1 357 ? -15.516 36.094 -4.547 1 94.88 357 SER A C 1
ATOM 2830 O O . SER A 1 357 ? -16.547 35.719 -3.988 1 94.88 357 SER A O 1
ATOM 2832 N N . LEU A 1 358 ? -14.352 35.594 -4.43 1 94.94 358 LEU A N 1
ATOM 2833 C CA . LEU A 1 358 ? -14.156 34.5 -3.496 1 94.94 358 LEU A CA 1
ATOM 2834 C C . LEU A 1 358 ? -14.43 34.938 -2.064 1 94.94 358 LEU A C 1
ATOM 2836 O O . LEU A 1 358 ? -15.07 34.219 -1.297 1 94.94 358 LEU A O 1
ATOM 2840 N N . ARG A 1 359 ? -13.883 36.062 -1.687 1 94.81 359 ARG A N 1
ATOM 2841 C CA . ARG A 1 359 ? -14.109 36.656 -0.365 1 94.81 359 ARG A CA 1
ATOM 2842 C C . ARG A 1 359 ? -15.602 36.812 -0.09 1 94.81 359 ARG A C 1
ATOM 2844 O O . ARG A 1 359 ? -16.078 36.469 0.989 1 94.81 359 ARG A O 1
ATOM 2851 N N . VAL A 1 360 ? -16.312 37.281 -1.07 1 94.06 360 VAL A N 1
ATOM 2852 C CA . VAL A 1 360 ? -17.75 37.5 -0.945 1 94.06 360 VAL A CA 1
ATOM 2853 C C . VAL A 1 360 ? -18.484 36.188 -0.811 1 94.06 360 VAL A C 1
ATOM 2855 O O . VAL A 1 360 ? -19.453 36.062 -0.052 1 94.06 360 VAL A O 1
ATOM 2858 N N . ALA A 1 361 ? -18.062 35.281 -1.59 1 94.19 361 ALA A N 1
ATOM 2859 C CA . ALA A 1 361 ? -18.688 33.938 -1.528 1 94.19 361 ALA A CA 1
ATOM 2860 C C . ALA A 1 361 ? -18.531 33.344 -0.139 1 94.19 361 ALA A C 1
ATOM 2862 O O . ALA A 1 361 ? -19.484 32.75 0.388 1 94.19 361 ALA A O 1
ATOM 2863 N N . VAL A 1 362 ? -17.391 33.438 0.427 1 94.81 362 VAL A N 1
ATOM 2864 C CA . VAL A 1 362 ? -17.141 32.906 1.76 1 94.81 362 VAL A CA 1
ATOM 2865 C C . VAL A 1 362 ? -18 33.625 2.783 1 94.81 362 VAL A C 1
ATOM 2867 O O . VAL A 1 362 ? -18.609 33 3.648 1 94.81 362 VAL A O 1
ATOM 2870 N N . LEU A 1 363 ? -18.016 34.938 2.658 1 93.06 363 LEU A N 1
ATOM 2871 C CA . LEU A 1 363 ? -18.812 35.75 3.566 1 93.06 363 LEU A CA 1
ATOM 2872 C C . LEU A 1 363 ? -20.281 35.375 3.492 1 93.06 363 LEU A C 1
ATOM 2874 O O . LEU A 1 363 ? -20.984 35.375 4.508 1 93.06 363 LEU A O 1
ATOM 2878 N N . ALA A 1 364 ? -20.75 35.031 2.352 1 92.38 364 ALA A N 1
ATOM 2879 C CA . ALA A 1 364 ? -22.156 34.719 2.121 1 92.38 364 ALA A CA 1
ATOM 2880 C C . ALA A 1 364 ? -22.516 33.312 2.547 1 92.38 364 ALA A C 1
ATOM 2882 O O . ALA A 1 364 ? -23.609 33.062 3.055 1 92.38 364 ALA A O 1
ATOM 2883 N N . GLU A 1 365 ? -21.609 32.406 2.367 1 92.56 365 GLU A N 1
ATOM 2884 C CA . GLU A 1 365 ? -21.969 31 2.465 1 92.56 365 GLU A CA 1
ATOM 2885 C C . GLU A 1 365 ? -21.562 30.422 3.814 1 92.56 365 GLU A C 1
ATOM 2887 O O . GLU A 1 365 ? -22.109 29.406 4.258 1 92.56 365 GLU A O 1
ATOM 2892 N N . LEU A 1 366 ? -20.594 31.016 4.434 1 93.31 366 LEU A N 1
ATOM 2893 C CA . LEU A 1 366 ? -20.047 30.375 5.629 1 93.31 366 LEU A CA 1
ATOM 2894 C C . LEU A 1 366 ? -20.266 31.25 6.859 1 93.31 366 LEU A C 1
ATOM 2896 O O . LEU A 1 366 ? -20.203 32.469 6.777 1 93.31 366 LEU A O 1
ATOM 2900 N N . GLN A 1 367 ? -20.547 30.516 7.988 1 92.25 367 GLN A N 1
ATOM 2901 C CA . GLN A 1 367 ? -20.766 31.188 9.266 1 92.25 367 GLN A CA 1
ATOM 2902 C C . GLN A 1 367 ? -20.047 30.453 10.398 1 92.25 367 GLN A C 1
ATOM 2904 O O . GLN A 1 367 ? -19.828 29.25 10.328 1 92.25 367 GLN A O 1
ATOM 2909 N N . ARG A 1 368 ? -19.688 31.219 11.352 1 89.94 368 ARG A N 1
ATOM 2910 C CA . ARG A 1 368 ? -19.188 30.625 12.594 1 89.94 368 ARG A CA 1
ATOM 2911 C C . ARG A 1 368 ? -20.297 29.906 13.352 1 89.94 368 ARG A C 1
ATOM 2913 O O . ARG A 1 368 ? -21.469 30.094 13.055 1 89.94 368 ARG A O 1
ATOM 2920 N N . PRO A 1 369 ? -19.844 29.125 14.242 1 86.12 369 PRO A N 1
ATOM 2921 C CA . PRO A 1 369 ? -20.875 28.391 14.984 1 86.12 369 PRO A CA 1
ATOM 2922 C C . PRO A 1 369 ? -21.828 29.312 15.734 1 86.12 369 PRO A C 1
ATOM 2924 O O . PRO A 1 369 ? -22.984 28.953 15.984 1 86.12 369 PRO A O 1
ATOM 2927 N N . ASP A 1 370 ? -21.484 30.484 16.109 1 88.81 370 ASP A N 1
ATOM 2928 C CA . ASP A 1 370 ? -22.328 31.438 16.828 1 88.81 370 ASP A CA 1
ATOM 2929 C C . ASP A 1 370 ? -23.172 32.25 15.875 1 88.81 370 ASP A C 1
ATOM 2931 O O . ASP A 1 370 ? -23.906 33.156 16.297 1 88.81 370 ASP A O 1
ATOM 2935 N N . GLY A 1 371 ? -23.094 32.031 14.602 1 88.5 371 GLY A N 1
ATOM 2936 C CA . GLY A 1 371 ? -23.906 32.719 13.617 1 88.5 371 GLY A CA 1
ATOM 2937 C C . GLY A 1 371 ? -23.188 33.875 12.969 1 88.5 371 GLY A C 1
ATOM 2938 O O . GLY A 1 371 ? -23.672 34.438 11.984 1 88.5 371 GLY A O 1
ATOM 2939 N N . SER A 1 372 ? -22.094 34.312 13.523 1 91 372 SER A N 1
ATOM 2940 C CA . SER A 1 372 ? -21.328 35.406 12.938 1 91 372 SER A CA 1
ATOM 2941 C C . SER A 1 372 ? -20.656 34.969 11.633 1 91 372 SER A C 1
ATOM 2943 O O . SER A 1 372 ? -20.375 33.781 11.422 1 91 372 SER A O 1
ATOM 2945 N N . PRO A 1 373 ? -20.5 35.969 10.734 1 90.88 373 PRO A N 1
ATOM 2946 C CA . PRO A 1 373 ? -19.922 35.625 9.43 1 90.88 373 PRO A CA 1
ATOM 2947 C C . PRO A 1 373 ? -18.453 35.219 9.523 1 90.88 373 PRO A C 1
ATOM 2949 O O . PRO A 1 373 ? -17.734 35.688 10.406 1 90.88 373 PRO A O 1
ATOM 2952 N N . LEU A 1 374 ? -18.062 34.375 8.695 1 93.5 374 LEU A N 1
ATOM 2953 C CA . LEU A 1 374 ? -16.672 33.969 8.531 1 93.5 374 LEU A CA 1
ATOM 2954 C C . LEU A 1 374 ? -15.992 34.844 7.473 1 93.5 374 LEU A C 1
ATOM 2956 O O . LEU A 1 374 ? -16.516 35 6.371 1 93.5 374 LEU A O 1
ATOM 2960 N N . THR A 1 375 ? -14.938 35.5 7.832 1 95.06 375 THR A N 1
ATOM 2961 C CA . THR A 1 375 ? -14.242 36.344 6.875 1 95.06 375 THR A CA 1
ATOM 2962 C C . THR A 1 375 ? -12.867 35.781 6.547 1 95.06 375 THR A C 1
ATOM 2964 O O . THR A 1 375 ? -12.328 34.969 7.293 1 95.06 375 THR A O 1
ATOM 2967 N N . VAL A 1 376 ? -12.383 36.188 5.379 1 96.25 376 VAL A N 1
ATOM 2968 C CA . VAL A 1 376 ? -11.078 35.719 4.945 1 96.25 376 VAL A CA 1
ATOM 2969 C C . VAL A 1 376 ? -10.25 36.875 4.414 1 96.25 376 VAL A C 1
ATOM 2971 O O . VAL A 1 376 ? -10.797 37.906 3.984 1 96.25 376 VAL A O 1
ATOM 2974 N N . SER A 1 377 ? -8.953 36.812 4.488 1 96.31 377 SER A N 1
ATOM 2975 C CA . SER A 1 377 ? -7.984 37.688 3.873 1 96.31 377 SER A CA 1
ATOM 2976 C C . SER A 1 377 ? -7.199 37 2.77 1 96.31 377 SER A C 1
ATOM 2978 O O . SER A 1 377 ? -6.848 35.812 2.902 1 96.31 377 SER A O 1
ATOM 2980 N N . ILE A 1 378 ? -7.016 37.719 1.695 1 96.44 378 ILE A N 1
ATOM 2981 C CA . ILE A 1 378 ? -6.402 37.094 0.54 1 96.44 378 ILE A CA 1
ATOM 2982 C C . ILE A 1 378 ? -5.254 37.938 0.014 1 96.44 378 ILE A C 1
ATOM 2984 O O . ILE A 1 378 ? -5.383 39.156 -0.087 1 96.44 378 ILE A O 1
ATOM 2988 N N . GLY A 1 379 ? -4.117 37.344 -0.21 1 96.5 379 GLY A N 1
ATOM 2989 C CA . GLY A 1 379 ? -2.996 37.938 -0.911 1 96.5 379 GLY A CA 1
ATOM 2990 C C . GLY A 1 379 ? -2.818 37.406 -2.322 1 96.5 379 GLY A C 1
ATOM 2991 O O . GLY A 1 379 ? -2.912 36.188 -2.557 1 96.5 379 GLY A O 1
ATOM 2992 N N . VAL A 1 380 ? -2.541 38.312 -3.27 1 95.94 380 VAL A N 1
ATOM 2993 C CA . VAL A 1 380 ? -2.469 37.906 -4.676 1 95.94 380 VAL A CA 1
ATOM 2994 C C . VAL A 1 380 ? -1.129 38.344 -5.262 1 95.94 380 VAL A C 1
ATOM 2996 O O . VAL A 1 380 ? -0.678 39.469 -5.031 1 95.94 380 VAL A O 1
ATOM 2999 N N . ALA A 1 381 ? -0.483 37.406 -5.938 1 95.56 381 ALA A N 1
ATOM 3000 C CA . ALA A 1 381 ? 0.731 37.719 -6.699 1 95.56 381 ALA A CA 1
ATOM 3001 C C . ALA A 1 381 ? 0.68 37.062 -8.078 1 95.56 381 ALA A C 1
ATOM 3003 O O . ALA A 1 381 ? 0.124 35.969 -8.242 1 95.56 381 ALA A O 1
ATOM 3004 N N . THR A 1 382 ? 1.178 37.688 -9.062 1 94.88 382 THR A N 1
ATOM 3005 C CA . THR A 1 382 ? 1.106 37.219 -10.438 1 94.88 382 THR A CA 1
ATOM 3006 C C . THR A 1 382 ? 2.461 37.344 -11.125 1 94.88 382 THR A C 1
ATOM 3008 O O . THR A 1 382 ? 3.166 38.312 -10.945 1 94.88 382 THR A O 1
ATOM 3011 N N . ALA A 1 383 ? 2.762 36.344 -11.828 1 90.94 383 ALA A N 1
ATOM 3012 C CA . ALA A 1 383 ? 3.93 36.406 -12.703 1 90.94 383 ALA A CA 1
ATOM 3013 C C . ALA A 1 383 ? 3.6 37.156 -14 1 90.94 383 ALA A C 1
ATOM 3015 O O . ALA A 1 383 ? 2.469 37.094 -14.484 1 90.94 383 ALA A O 1
ATOM 3016 N N . PHE A 1 384 ? 4.566 38.188 -14.461 1 82.12 384 PHE A N 1
ATOM 3017 C CA . PHE A 1 384 ? 6.008 38.188 -14.234 1 82.12 384 PHE A CA 1
ATOM 3018 C C . PHE A 1 384 ? 6.398 39.312 -13.258 1 82.12 384 PHE A C 1
ATOM 3020 O O . PHE A 1 384 ? 7.504 39.281 -12.711 1 82.12 384 PHE A O 1
ATOM 3027 N N . GLU A 1 385 ? 5.48 40.125 -12.984 1 85.81 385 GLU A N 1
ATOM 3028 C CA . GLU A 1 385 ? 5.836 41.344 -12.266 1 85.81 385 GLU A CA 1
ATOM 3029 C C . GLU A 1 385 ? 6.188 41.062 -10.812 1 85.81 385 GLU A C 1
ATOM 3031 O O . GLU A 1 385 ? 7.059 41.688 -10.234 1 85.81 385 GLU A O 1
ATOM 3036 N N . ASP A 1 386 ? 5.602 40.062 -10.234 1 89.06 386 ASP A N 1
ATOM 3037 C CA . ASP A 1 386 ? 5.785 39.781 -8.812 1 89.06 386 ASP A CA 1
ATOM 3038 C C . ASP A 1 386 ? 6.844 38.719 -8.594 1 89.06 386 ASP A C 1
ATOM 3040 O O . ASP A 1 386 ? 7.211 38.406 -7.453 1 89.06 386 ASP A O 1
ATOM 3044 N N . GLY A 1 387 ? 7.266 38.094 -9.641 1 85.94 387 GLY A N 1
ATOM 3045 C CA . GLY A 1 387 ? 8.25 37.031 -9.555 1 85.94 387 GLY A CA 1
ATOM 3046 C C . GLY A 1 387 ? 8.156 36.031 -10.688 1 85.94 387 GLY A C 1
ATOM 3047 O O . GLY A 1 387 ? 7.137 35.969 -11.383 1 85.94 387 GLY A O 1
ATOM 3048 N N . GLN A 1 388 ? 9.242 35.281 -10.797 1 84.06 388 GLN A N 1
ATOM 3049 C CA . GLN A 1 388 ? 9.273 34.344 -11.922 1 84.06 388 GLN A CA 1
ATOM 3050 C C . GLN A 1 388 ? 9.391 32.906 -11.438 1 84.06 388 GLN A C 1
ATOM 3052 O O . GLN A 1 388 ? 9.383 31.969 -12.242 1 84.06 388 GLN A O 1
ATOM 3057 N N . LEU A 1 389 ? 9.555 32.844 -10.227 1 84.06 389 LEU A N 1
ATOM 3058 C CA . LEU A 1 389 ? 9.578 31.516 -9.594 1 84.06 389 LEU A CA 1
ATOM 3059 C C . LEU A 1 389 ? 8.422 31.359 -8.609 1 84.06 389 LEU A C 1
ATOM 3061 O O . LEU A 1 389 ? 7.988 32.344 -7.996 1 84.06 389 LEU A O 1
ATOM 3065 N N . PHE A 1 390 ? 7.945 30.172 -8.422 1 88.5 390 PHE A N 1
ATOM 3066 C CA . PHE A 1 390 ? 6.82 29.906 -7.531 1 88.5 390 PHE A CA 1
ATOM 3067 C C . PHE A 1 390 ? 7.109 30.422 -6.129 1 88.5 390 PHE A C 1
ATOM 3069 O O . PHE A 1 390 ? 6.246 31.047 -5.508 1 88.5 390 PHE A O 1
ATOM 3076 N N . ARG A 1 391 ? 8.328 30.203 -5.699 1 79.81 391 ARG A N 1
ATOM 3077 C CA . ARG A 1 391 ? 8.695 30.609 -4.344 1 79.81 391 ARG A CA 1
ATOM 3078 C C . ARG A 1 391 ? 8.625 32.125 -4.191 1 79.81 391 ARG A C 1
ATOM 3080 O O . ARG A 1 391 ? 8.219 32.625 -3.141 1 79.81 391 ARG A O 1
ATOM 3087 N N . ALA A 1 392 ? 9.047 32.781 -5.191 1 83.56 392 ALA A N 1
ATOM 3088 C CA . ALA A 1 392 ? 8.984 34.219 -5.176 1 83.56 392 ALA A CA 1
ATOM 3089 C C . ALA A 1 392 ? 7.535 34.719 -5.195 1 83.56 392 ALA A C 1
ATOM 3091 O O . ALA A 1 392 ? 7.18 35.656 -4.477 1 83.56 392 ALA A O 1
ATOM 3092 N N . LEU A 1 393 ? 6.742 34.094 -6.031 1 91.5 393 LEU A N 1
ATOM 3093 C CA . LEU A 1 393 ? 5.336 34.469 -6.125 1 91.5 393 LEU A CA 1
ATOM 3094 C C . LEU A 1 393 ? 4.617 34.219 -4.805 1 91.5 393 LEU A C 1
ATOM 3096 O O . LEU A 1 393 ? 3.814 35.031 -4.355 1 91.5 393 LEU A O 1
ATOM 3100 N N . LEU A 1 394 ? 4.93 33.094 -4.234 1 90.38 394 LEU A N 1
ATOM 3101 C CA . LEU A 1 394 ? 4.324 32.719 -2.959 1 90.38 394 LEU A CA 1
ATOM 3102 C C . LEU A 1 394 ? 4.715 33.719 -1.864 1 90.38 394 LEU A C 1
ATOM 3104 O O . LEU A 1 394 ? 3.881 34.094 -1.042 1 90.38 394 LEU A O 1
ATOM 3108 N N . SER A 1 395 ? 5.957 34.062 -1.831 1 85.25 395 SER A N 1
ATOM 3109 C CA . SER A 1 395 ? 6.449 35.031 -0.859 1 85.25 395 SER A CA 1
ATOM 3110 C C . SER A 1 395 ? 5.758 36.375 -1.026 1 85.25 395 SER A C 1
ATOM 3112 O O . SER A 1 395 ? 5.391 37.031 -0.04 1 85.25 395 SER A O 1
ATOM 3114 N N . GLU A 1 396 ? 5.613 36.75 -2.215 1 89.56 396 GLU A N 1
ATOM 3115 C CA . GLU A 1 396 ? 4.941 38.031 -2.488 1 89.56 396 GLU A CA 1
ATOM 3116 C C . GLU A 1 396 ? 3.471 37.969 -2.086 1 89.56 396 GLU A C 1
ATOM 3118 O O . GLU A 1 396 ? 2.936 38.906 -1.52 1 89.56 396 GLU A O 1
ATOM 3123 N N . ALA A 1 397 ? 2.824 36.906 -2.496 1 93.5 397 ALA A N 1
ATOM 3124 C CA . ALA A 1 397 ? 1.426 36.75 -2.111 1 93.5 397 ALA A CA 1
ATOM 3125 C C . ALA A 1 397 ? 1.27 36.75 -0.593 1 93.5 397 ALA A C 1
ATOM 3127 O O . ALA A 1 397 ? 0.299 37.312 -0.067 1 93.5 397 ALA A O 1
ATOM 3128 N N . ASP A 1 398 ? 2.184 36.156 0.076 1 87.81 398 ASP A N 1
ATOM 3129 C CA . ASP A 1 398 ? 2.182 36.094 1.535 1 87.81 398 ASP A CA 1
ATOM 3130 C C . ASP A 1 398 ? 2.344 37.5 2.129 1 87.81 398 ASP A C 1
ATOM 3132 O O . ASP A 1 398 ? 1.74 37.812 3.156 1 87.81 398 ASP A O 1
ATOM 3136 N N . ALA A 1 399 ? 3.219 38.25 1.534 1 87.06 399 ALA A N 1
ATOM 3137 C CA . ALA A 1 399 ? 3.396 39.656 1.969 1 87.06 399 ALA A CA 1
ATOM 3138 C C . ALA A 1 399 ? 2.1 40.438 1.824 1 87.06 399 ALA A C 1
ATOM 3140 O O . ALA A 1 399 ? 1.754 41.25 2.693 1 87.06 399 ALA A O 1
ATOM 3141 N N . TRP A 1 400 ? 1.42 40.188 0.715 1 91.75 400 TRP A N 1
ATOM 3142 C CA . TRP A 1 400 ? 0.15 40.875 0.492 1 91.75 400 TRP A CA 1
ATOM 3143 C C . TRP A 1 400 ? -0.91 40.375 1.476 1 91.75 400 TRP A C 1
ATOM 3145 O O . TRP A 1 400 ? -1.768 41.156 1.905 1 91.75 400 TRP A O 1
ATOM 3155 N N . LEU A 1 401 ? -0.86 39.125 1.765 1 92.38 401 LEU A N 1
ATOM 3156 C CA . LEU A 1 401 ? -1.758 38.625 2.789 1 92.38 401 LEU A CA 1
ATOM 3157 C C . LEU A 1 401 ? -1.508 39.281 4.129 1 92.38 401 LEU A C 1
ATOM 3159 O O . LEU A 1 401 ? -2.453 39.625 4.844 1 92.38 401 LEU A O 1
ATOM 3163 N N . TYR A 1 402 ? -0.25 39.438 4.449 1 86.81 402 TYR A N 1
ATOM 3164 C CA . TYR A 1 402 ? 0.126 40.094 5.691 1 86.81 402 TYR A CA 1
ATOM 3165 C C . TYR A 1 402 ? -0.397 41.531 5.723 1 86.81 402 TYR A C 1
ATOM 3167 O O . TYR A 1 402 ? -0.865 42 6.762 1 86.81 402 TYR A O 1
ATOM 3175 N N . ALA A 1 403 ? -0.266 42.156 4.645 1 89.19 403 ALA A N 1
ATOM 3176 C CA . ALA A 1 403 ? -0.799 43.5 4.527 1 89.19 403 ALA A CA 1
ATOM 3177 C C . ALA A 1 403 ? -2.311 43.531 4.738 1 89.19 403 ALA A C 1
ATOM 3179 O O . ALA A 1 403 ? -2.84 44.406 5.414 1 89.19 403 ALA A O 1
ATOM 3180 N N . ALA A 1 404 ? -2.977 42.594 4.191 1 92 404 ALA A N 1
ATOM 3181 C CA . ALA A 1 404 ? -4.426 42.5 4.348 1 92 404 ALA A CA 1
ATOM 3182 C C . ALA A 1 404 ? -4.805 42.281 5.809 1 92 404 ALA A C 1
ATOM 3184 O O . ALA A 1 404 ? -5.766 42.875 6.301 1 92 404 ALA A O 1
ATOM 3185 N N . LYS A 1 405 ? -4.09 41.406 6.504 1 88.62 405 LYS A N 1
ATOM 3186 C CA . LYS A 1 405 ? -4.336 41.125 7.918 1 88.62 405 LYS A CA 1
ATOM 3187 C C . LYS A 1 405 ? -4.102 42.375 8.773 1 88.62 405 LYS A C 1
ATOM 3189 O O . LYS A 1 405 ? -4.855 42.625 9.711 1 88.62 405 LYS A O 1
ATOM 3194 N N . ASN A 1 406 ? -3.107 43.156 8.445 1 87.31 406 ASN A N 1
ATOM 3195 C CA . ASN A 1 406 ? -2.725 44.312 9.234 1 87.31 406 ASN A CA 1
ATOM 3196 C C . ASN A 1 406 ? -3.617 45.5 8.93 1 87.31 406 ASN A C 1
ATOM 3198 O O . ASN A 1 406 ? -3.674 46.469 9.711 1 87.31 406 ASN A O 1
ATOM 3202 N N . ASN A 1 407 ? -4.242 45.469 7.773 1 89.69 407 ASN A N 1
ATOM 3203 C CA . ASN A 1 407 ? -5.102 46.562 7.375 1 89.69 407 ASN A CA 1
ATOM 3204 C C . ASN A 1 407 ? -6.562 46.312 7.738 1 89.69 407 ASN A C 1
ATOM 3206 O O . ASN A 1 407 ? -7.469 46.844 7.09 1 89.69 407 ASN A O 1
ATOM 3210 N N . GLY A 1 408 ? -6.836 45.375 8.742 1 89.88 408 GLY A N 1
ATOM 3211 C CA . GLY A 1 408 ? -8.188 45.188 9.25 1 89.88 408 GLY A CA 1
ATOM 3212 C C . GLY A 1 408 ? -8.812 43.875 8.875 1 89.88 408 GLY A C 1
ATOM 3213 O O . GLY A 1 408 ? -9.93 43.562 9.289 1 89.88 408 GLY A O 1
ATOM 3214 N N . ARG A 1 409 ? -8.148 43.125 8.078 1 92.25 409 ARG A N 1
ATOM 3215 C CA . ARG A 1 409 ? -8.602 41.781 7.688 1 92.25 409 ARG A CA 1
ATOM 3216 C C . ARG A 1 409 ? -9.852 41.844 6.82 1 92.25 409 ARG A C 1
ATOM 3218 O O . ARG A 1 409 ? -10.312 42.938 6.477 1 92.25 409 ARG A O 1
ATOM 3225 N N . ASP A 1 410 ? -10.305 40.812 6.281 1 94.12 410 ASP A N 1
ATOM 3226 C CA . ASP A 1 410 ? -11.469 40.75 5.402 1 94.12 410 ASP A CA 1
ATOM 3227 C C . ASP A 1 410 ? -11.25 41.594 4.145 1 94.12 410 ASP A C 1
ATOM 3229 O O . ASP A 1 410 ? -12.086 42.406 3.799 1 94.12 410 ASP A O 1
ATOM 3233 N N . GLN A 1 411 ? -10.07 41.406 3.559 1 94.88 411 GLN A N 1
ATOM 3234 C CA . GLN A 1 411 ? -9.719 42.188 2.377 1 94.88 411 GLN A CA 1
ATOM 3235 C C . GLN A 1 411 ? -8.82 41.375 1.436 1 94.88 411 GLN A C 1
ATOM 3237 O O . GLN A 1 411 ? -8.273 40.344 1.818 1 94.88 411 GLN A O 1
ATOM 3242 N N . VAL A 1 412 ? -8.781 41.875 0.205 1 95.75 412 VAL A N 1
ATOM 3243 C CA . VAL A 1 412 ? -7.891 41.344 -0.816 1 95.75 412 VAL A CA 1
ATOM 3244 C C . VAL A 1 412 ? -6.793 42.375 -1.132 1 95.75 412 VAL A C 1
ATOM 3246 O O . VAL A 1 412 ? -7.078 43.531 -1.358 1 95.75 412 VAL A O 1
ATOM 3249 N N . HIS A 1 413 ? -5.574 41.875 -1.05 1 95.25 413 HIS A N 1
ATOM 3250 C CA . HIS A 1 413 ? -4.465 42.781 -1.358 1 95.25 413 HIS A CA 1
ATOM 3251 C C . HIS A 1 413 ? -3.58 42.219 -2.461 1 95.25 413 HIS A C 1
ATOM 3253 O O . HIS A 1 413 ? -3.336 41 -2.498 1 95.25 413 HIS A O 1
ATOM 3259 N N . GLY A 1 414 ? -3.152 42.875 -3.42 1 93.56 414 GLY A N 1
ATOM 3260 C CA . GLY A 1 414 ? -2.188 42.594 -4.469 1 93.56 414 GLY A CA 1
ATOM 3261 C C . GLY A 1 414 ? -1.459 43.844 -4.961 1 93.56 414 GLY A C 1
ATOM 3262 O O . GLY A 1 414 ? -1.603 44.906 -4.391 1 93.56 414 GLY A O 1
ATOM 3263 N N . ARG A 1 415 ? -0.715 43.625 -5.977 1 86.44 415 ARG A N 1
ATOM 3264 C CA . ARG A 1 415 ? -0.033 44.781 -6.559 1 86.44 415 ARG A CA 1
ATOM 3265 C C . ARG A 1 415 ? -1.036 45.781 -7.102 1 86.44 415 ARG A C 1
ATOM 3267 O O . ARG A 1 415 ? -1.96 45.438 -7.832 1 86.44 415 ARG A O 1
ATOM 3274 N N . HIS A 1 416 ? -0.893 47.062 -6.953 1 73.88 416 HIS A N 1
ATOM 3275 C CA . HIS A 1 416 ? -1.65 48.219 -7.426 1 73.88 416 HIS A CA 1
ATOM 3276 C C . HIS A 1 416 ? -3.121 48.094 -7.039 1 73.88 416 HIS A C 1
ATOM 3278 O O . HIS A 1 416 ? -3.965 48.844 -7.578 1 73.88 416 HIS A O 1
ATOM 3284 N N . GLY A 1 417 ? -3.508 47.031 -6.168 1 64.62 417 GLY A N 1
ATOM 3285 C CA . GLY A 1 417 ? -4.934 46.906 -5.902 1 64.62 417 GLY A CA 1
ATOM 3286 C C . GLY A 1 417 ? -5.242 46.375 -4.516 1 64.62 417 GLY A C 1
ATOM 3287 O O . GLY A 1 417 ? -4.492 45.562 -3.975 1 64.62 417 GLY A O 1
ATOM 3288 N N . MET A 1 418 ? -5.922 47.125 -3.688 1 66 418 MET A N 1
ATOM 3289 C CA . MET A 1 418 ? -6.562 46.688 -2.443 1 66 418 MET A CA 1
ATOM 3290 C C . MET A 1 418 ? -8.078 46.625 -2.607 1 66 418 MET A C 1
ATOM 3292 O O . MET A 1 418 ? -8.672 47.5 -3.262 1 66 418 MET A O 1
ATOM 3296 N N . TRP A 1 419 ? -8.594 45.375 -2.723 1 58.53 419 TRP A N 1
ATOM 3297 C CA . TRP A 1 419 ? -10.055 45.406 -2.637 1 58.53 419 TRP A CA 1
ATOM 3298 C C . TRP A 1 419 ? -10.516 45.188 -1.198 1 58.53 419 TRP A C 1
ATOM 3300 O O . TRP A 1 419 ? -10.109 44.219 -0.548 1 58.53 419 TRP A O 1
ATOM 3310 N N . VAL A 1 420 ? -10.789 46.219 -0.494 1 49.03 420 VAL A N 1
ATOM 3311 C CA . VAL A 1 420 ? -11.422 46.25 0.821 1 49.03 420 VAL A CA 1
ATOM 3312 C C . VAL A 1 420 ? -12.93 46.031 0.677 1 49.03 420 VAL A C 1
ATOM 3314 O O . VAL A 1 420 ? -13.586 46.719 -0.109 1 49.03 420 VAL A O 1
ATOM 3317 N N . GLY A 1 421 ? -13.43 44.75 0.701 1 42.47 421 GLY A N 1
ATOM 3318 C CA . GLY A 1 421 ? -14.883 44.688 0.791 1 42.47 421 GLY A CA 1
ATOM 3319 C C . GLY A 1 421 ? -15.43 45.469 1.969 1 42.47 421 GLY A C 1
ATOM 3320 O O . GLY A 1 421 ? -14.719 45.719 2.951 1 42.47 421 GLY A O 1
ATOM 3321 N N . MET B 1 1 ? 26.719 -27.703 -19.438 1 79.44 1 MET B N 1
ATOM 3322 C CA . MET B 1 1 ? 25.344 -27.703 -18.938 1 79.44 1 MET B CA 1
ATOM 3323 C C . MET B 1 1 ? 25.25 -26.938 -17.625 1 79.44 1 MET B C 1
ATOM 3325 O O . MET B 1 1 ? 24.406 -26.047 -17.484 1 79.44 1 MET B O 1
ATOM 3329 N N . GLN B 1 2 ? 26.297 -27.016 -16.859 1 84.12 2 GLN B N 1
ATOM 3330 C CA . GLN B 1 2 ? 26.281 -26.422 -15.523 1 84.12 2 GLN B CA 1
ATOM 3331 C C . GLN B 1 2 ? 26.531 -24.906 -15.602 1 84.12 2 GLN B C 1
ATOM 3333 O O . GLN B 1 2 ? 25.875 -24.141 -14.906 1 84.12 2 GLN B O 1
ATOM 3338 N N . TRP B 1 3 ? 27.406 -24.547 -16.547 1 87.81 3 TRP B N 1
ATOM 3339 C CA . TRP B 1 3 ? 27.734 -23.125 -16.672 1 87.81 3 TRP B CA 1
ATOM 3340 C C . TRP B 1 3 ? 26.578 -22.359 -17.312 1 87.81 3 TRP B C 1
ATOM 3342 O O . TRP B 1 3 ? 26.359 -21.188 -17 1 87.81 3 TRP B O 1
ATOM 3352 N N . ALA B 1 4 ? 25.922 -23 -18.172 1 88.06 4 ALA B N 1
ATOM 3353 C CA . ALA B 1 4 ? 24.75 -22.391 -18.797 1 88.06 4 ALA B CA 1
ATOM 3354 C C . ALA B 1 4 ? 23.656 -22.125 -17.766 1 88.06 4 ALA B C 1
ATOM 3356 O O . ALA B 1 4 ? 23 -21.078 -17.781 1 88.06 4 ALA B O 1
ATOM 3357 N N . ASN B 1 5 ? 23.5 -23.062 -16.891 1 87.88 5 ASN B N 1
ATOM 3358 C CA . ASN B 1 5 ? 22.516 -22.891 -15.836 1 87.88 5 ASN B CA 1
ATOM 3359 C C . ASN B 1 5 ? 22.891 -21.734 -14.898 1 87.88 5 ASN B C 1
ATOM 3361 O O . ASN B 1 5 ? 22.016 -21 -14.438 1 87.88 5 ASN B O 1
ATOM 3365 N N . LEU B 1 6 ? 24.141 -21.609 -14.719 1 87.62 6 LEU B N 1
ATOM 3366 C CA . LEU B 1 6 ? 24.578 -20.516 -13.875 1 87.62 6 LEU B CA 1
ATOM 3367 C C . LEU B 1 6 ? 24.328 -19.172 -14.547 1 87.62 6 LEU B C 1
ATOM 3369 O O . LEU B 1 6 ? 23.938 -18.203 -13.891 1 87.62 6 LEU B O 1
ATOM 3373 N N . ALA B 1 7 ? 24.609 -19.109 -15.82 1 90.56 7 ALA B N 1
ATOM 3374 C CA . ALA B 1 7 ? 24.359 -17.891 -16.578 1 90.56 7 ALA B CA 1
ATOM 3375 C C . ALA B 1 7 ? 22.875 -17.531 -16.562 1 90.56 7 ALA B C 1
ATOM 3377 O O . ALA B 1 7 ? 22.516 -16.344 -16.469 1 90.56 7 ALA B O 1
ATOM 3378 N N . LEU B 1 8 ? 22.062 -18.531 -16.625 1 89.25 8 LEU B N 1
ATOM 3379 C CA . LEU B 1 8 ? 20.625 -18.297 -16.562 1 89.25 8 LEU B CA 1
ATOM 3380 C C . LEU B 1 8 ? 20.203 -17.812 -15.188 1 89.25 8 LEU B C 1
ATOM 3382 O O . LEU B 1 8 ? 19.328 -16.938 -15.07 1 89.25 8 LEU B O 1
ATOM 3386 N N . PHE B 1 9 ? 20.859 -18.312 -14.219 1 88.56 9 PHE B N 1
ATOM 3387 C CA . PHE B 1 9 ? 20.594 -17.875 -12.852 1 88.56 9 PHE B CA 1
ATOM 3388 C C . PHE B 1 9 ? 20.938 -16.391 -12.688 1 88.56 9 PHE B C 1
ATOM 3390 O O . PHE B 1 9 ? 20.188 -15.648 -12.062 1 88.56 9 PHE B O 1
ATOM 3397 N N . LEU B 1 10 ? 21.984 -16.078 -13.234 1 91.19 10 LEU B N 1
ATOM 3398 C CA . LEU B 1 10 ? 22.422 -14.695 -13.172 1 91.19 10 LEU B CA 1
ATOM 3399 C C . LEU B 1 10 ? 21.453 -13.789 -13.914 1 91.19 10 LEU B C 1
ATOM 3401 O O . LEU B 1 10 ? 21.109 -12.695 -13.438 1 91.19 10 LEU B O 1
ATOM 3405 N N . THR B 1 11 ? 21.016 -14.203 -15.023 1 93.06 11 THR B N 1
ATOM 3406 C CA . THR B 1 11 ? 20.062 -13.438 -15.82 1 93.06 11 THR B CA 1
ATOM 3407 C C . THR B 1 11 ? 18.75 -13.258 -15.062 1 93.06 11 THR B C 1
ATOM 3409 O O . THR B 1 11 ? 18.156 -12.172 -15.062 1 93.06 11 THR B O 1
ATOM 3412 N N . GLU B 1 12 ? 18.312 -14.336 -14.43 1 92.75 12 GLU B N 1
ATOM 3413 C CA . GLU B 1 12 ? 17.094 -14.281 -13.625 1 92.75 12 GLU B CA 1
ATOM 3414 C C . GLU B 1 12 ? 17.219 -13.242 -12.508 1 92.75 12 GLU B C 1
ATOM 3416 O O . GLU B 1 12 ? 16.297 -12.445 -12.297 1 92.75 12 GLU B O 1
ATOM 3421 N N . ALA B 1 13 ? 18.344 -13.312 -11.898 1 93.69 13 ALA B N 1
ATOM 3422 C CA . ALA B 1 13 ? 18.578 -12.398 -10.781 1 93.69 13 ALA B CA 1
ATOM 3423 C C . ALA B 1 13 ? 18.594 -10.953 -11.25 1 93.69 13 ALA B C 1
ATOM 3425 O O . ALA B 1 13 ? 18 -10.078 -10.609 1 93.69 13 ALA B O 1
ATOM 3426 N N . ILE B 1 14 ? 19.203 -10.719 -12.352 1 94.31 14 ILE B N 1
ATOM 3427 C CA . ILE B 1 14 ? 19.344 -9.367 -12.883 1 94.31 14 ILE B CA 1
ATOM 3428 C C . ILE B 1 14 ? 17.984 -8.828 -13.297 1 94.31 14 ILE B C 1
ATOM 3430 O O . ILE B 1 14 ? 17.625 -7.699 -12.961 1 94.31 14 ILE B O 1
ATOM 3434 N N . VAL B 1 15 ? 17.203 -9.602 -13.961 1 94.25 15 VAL B N 1
ATOM 3435 C CA . VAL B 1 15 ? 15.891 -9.18 -14.438 1 94.25 15 VAL B CA 1
ATOM 3436 C C . VAL B 1 15 ? 14.969 -8.922 -13.25 1 94.25 15 VAL B C 1
ATOM 3438 O O . VAL B 1 15 ? 14.336 -7.867 -13.164 1 94.25 15 VAL B O 1
ATOM 3441 N N . TYR B 1 16 ? 14.938 -9.867 -12.375 1 94.44 16 TYR B N 1
ATOM 3442 C CA . TYR B 1 16 ? 14.086 -9.742 -11.195 1 94.44 16 TYR B CA 1
ATOM 3443 C C . TYR B 1 16 ? 14.453 -8.508 -10.383 1 94.44 16 TYR B C 1
ATOM 3445 O O . TYR B 1 16 ? 13.594 -7.703 -10.031 1 94.44 16 TYR B O 1
ATOM 3453 N N . PHE B 1 17 ? 15.711 -8.375 -10.148 1 94.75 17 PHE B N 1
ATOM 3454 C CA . PHE B 1 17 ? 16.203 -7.273 -9.328 1 94.75 17 PHE B CA 1
ATOM 3455 C C . PHE B 1 17 ? 15.922 -5.934 -10 1 94.75 17 PHE B C 1
ATOM 3457 O O . PHE B 1 17 ? 15.477 -4.988 -9.352 1 94.75 17 PHE B O 1
ATOM 3464 N N . SER B 1 18 ? 16.156 -5.859 -11.25 1 93.81 18 SER B N 1
ATOM 3465 C CA . SER B 1 18 ? 16.016 -4.602 -11.977 1 93.81 18 SER B CA 1
ATOM 3466 C C . SER B 1 18 ? 14.562 -4.148 -12.008 1 93.81 18 SER B C 1
ATOM 3468 O O . SER B 1 18 ? 14.258 -2.984 -11.742 1 93.81 18 SER B O 1
ATOM 3470 N N . VAL B 1 19 ? 13.664 -5.027 -12.219 1 94.44 19 VAL B N 1
ATOM 3471 C CA . VAL B 1 19 ? 12.258 -4.676 -12.336 1 94.44 19 VAL B CA 1
ATOM 3472 C C . VAL B 1 19 ? 11.695 -4.328 -10.961 1 94.44 19 VAL B C 1
ATOM 3474 O O . VAL B 1 19 ? 11.055 -3.287 -10.789 1 94.44 19 VAL B O 1
ATOM 3477 N N . MET B 1 20 ? 12 -5.137 -10.008 1 94.94 20 MET B N 1
ATOM 3478 C CA . MET B 1 20 ? 11.453 -4.918 -8.672 1 94.94 20 MET B CA 1
ATOM 3479 C C . MET B 1 20 ? 12.031 -3.656 -8.047 1 94.94 20 MET B C 1
ATOM 3481 O O . MET B 1 20 ? 11.328 -2.91 -7.371 1 94.94 20 MET B O 1
ATOM 3485 N N . THR B 1 21 ? 13.312 -3.426 -8.273 1 92.12 21 THR B N 1
ATOM 3486 C CA . THR B 1 21 ? 13.93 -2.219 -7.738 1 92.12 21 THR B CA 1
ATOM 3487 C C . THR B 1 21 ? 13.383 -0.975 -8.43 1 92.12 21 THR B C 1
ATOM 3489 O O . THR B 1 21 ? 13.234 0.077 -7.805 1 92.12 21 THR B O 1
ATOM 3492 N N . ALA B 1 22 ? 13.055 -1.124 -9.688 1 91 22 ALA B N 1
ATOM 3493 C CA . ALA B 1 22 ? 12.422 -0.01 -10.391 1 91 22 ALA B CA 1
ATOM 3494 C C . ALA B 1 22 ? 11.078 0.347 -9.758 1 91 22 ALA B C 1
ATOM 3496 O O . ALA B 1 22 ? 10.773 1.525 -9.57 1 91 22 ALA B O 1
ATOM 3497 N N . PHE B 1 23 ? 10.305 -0.68 -9.422 1 92.75 23 PHE B N 1
ATOM 3498 C CA . PHE B 1 23 ? 9.031 -0.441 -8.75 1 92.75 23 PHE B CA 1
ATOM 3499 C C . PHE B 1 23 ? 9.242 0.264 -7.418 1 92.75 23 PHE B C 1
ATOM 3501 O O . PHE B 1 23 ? 8.492 1.173 -7.062 1 92.75 23 PHE B O 1
ATOM 3508 N N . LEU B 1 24 ? 10.266 -0.2 -6.754 1 89.06 24 LEU B N 1
ATOM 3509 C CA . LEU B 1 24 ? 10.555 0.365 -5.441 1 89.06 24 LEU B CA 1
ATOM 3510 C C . LEU B 1 24 ? 11.094 1.786 -5.57 1 89.06 24 LEU B C 1
ATOM 3512 O O . LEU B 1 24 ? 10.727 2.666 -4.789 1 89.06 24 LEU B O 1
ATOM 3516 N N . HIS B 1 25 ? 11.922 1.986 -6.52 1 83.5 25 HIS B N 1
ATOM 3517 C CA . HIS B 1 25 ? 12.547 3.287 -6.734 1 83.5 25 HIS B CA 1
ATOM 3518 C C . HIS B 1 25 ? 11.516 4.336 -7.133 1 83.5 25 HIS B C 1
ATOM 3520 O O . HIS B 1 25 ? 11.562 5.473 -6.652 1 83.5 25 HIS B O 1
ATOM 3526 N N . TYR B 1 26 ? 10.578 3.965 -7.93 1 79.62 26 TYR B N 1
ATOM 3527 C CA . TYR B 1 26 ? 9.578 4.902 -8.43 1 79.62 26 TYR B CA 1
ATOM 3528 C C . TYR B 1 26 ? 8.273 4.781 -7.645 1 79.62 26 TYR B C 1
ATOM 3530 O O . TYR B 1 26 ? 7.203 5.117 -8.156 1 79.62 26 TYR B O 1
ATOM 3538 N N . ARG B 1 27 ? 8.352 4.273 -6.445 1 81.88 27 ARG B N 1
ATOM 3539 C CA . ARG B 1 27 ? 7.168 4.004 -5.633 1 81.88 27 ARG B CA 1
ATOM 3540 C C . ARG B 1 27 ? 6.41 5.289 -5.32 1 81.88 27 ARG B C 1
ATOM 3542 O O . ARG B 1 27 ? 5.199 5.262 -5.09 1 81.88 27 ARG B O 1
ATOM 3549 N N . HIS B 1 28 ? 7.086 6.34 -5.332 1 68.88 28 HIS B N 1
ATOM 3550 C CA . HIS B 1 28 ? 6.434 7.605 -5.02 1 68.88 28 HIS B CA 1
ATOM 3551 C C . HIS B 1 28 ? 5.547 8.062 -6.172 1 68.88 28 HIS B C 1
ATOM 3553 O O . HIS B 1 28 ? 4.598 8.82 -5.965 1 68.88 28 HIS B O 1
ATOM 3559 N N . ILE B 1 29 ? 5.852 7.559 -7.348 1 67.69 29 ILE B N 1
ATOM 3560 C CA . ILE B 1 29 ? 5.066 7.891 -8.531 1 67.69 29 ILE B CA 1
ATOM 3561 C C . ILE B 1 29 ? 4.027 6.801 -8.781 1 67.69 29 ILE B C 1
ATOM 3563 O O . ILE B 1 29 ? 2.842 7.094 -8.961 1 67.69 29 ILE B O 1
ATOM 3567 N N . LEU B 1 30 ? 4.406 5.582 -8.664 1 78.44 30 LEU B N 1
ATOM 3568 C CA . LEU B 1 30 ? 3.562 4.438 -9 1 78.44 30 LEU B CA 1
ATOM 3569 C C . LEU B 1 30 ? 2.686 4.051 -7.812 1 78.44 30 LEU B C 1
ATOM 3571 O O . LEU B 1 30 ? 1.591 3.512 -7.992 1 78.44 30 LEU B O 1
ATOM 3575 N N . GLY B 1 31 ? 3.141 4.43 -6.648 1 79.25 31 GLY B N 1
ATOM 3576 C CA . GLY B 1 31 ? 2.57 3.869 -5.434 1 79.25 31 GLY B CA 1
ATOM 3577 C C . GLY B 1 31 ? 3.277 2.613 -4.965 1 79.25 31 GLY B C 1
ATOM 3578 O O . GLY B 1 31 ? 3.645 1.762 -5.777 1 79.25 31 GLY B O 1
ATOM 3579 N N . ILE B 1 32 ? 3.432 2.441 -3.719 1 88.19 32 ILE B N 1
ATOM 3580 C CA . ILE B 1 32 ? 4.172 1.323 -3.143 1 88.19 32 ILE B CA 1
ATOM 3581 C C . ILE B 1 32 ? 3.402 0.024 -3.373 1 88.19 32 ILE B C 1
ATOM 3583 O O . ILE B 1 32 ? 3.988 -1.062 -3.355 1 88.19 32 ILE B O 1
ATOM 3587 N N . GLY B 1 33 ? 2.072 0.153 -3.639 1 91.38 33 GLY B N 1
ATOM 3588 C CA . GLY B 1 33 ? 1.217 -1.004 -3.85 1 91.38 33 GLY B CA 1
ATOM 3589 C C . GLY B 1 33 ? 1.574 -1.791 -5.098 1 91.38 33 GLY B C 1
ATOM 3590 O O . GLY B 1 33 ? 1.324 -2.996 -5.168 1 91.38 33 GLY B O 1
ATOM 3591 N N . VAL B 1 34 ? 2.125 -1.069 -6.082 1 92 34 VAL B N 1
ATOM 3592 C CA . VAL B 1 34 ? 2.553 -1.759 -7.297 1 92 34 VAL B CA 1
ATOM 3593 C C . VAL B 1 34 ? 3.645 -2.771 -6.957 1 92 34 VAL B C 1
ATOM 3595 O O . VAL B 1 34 ? 3.586 -3.926 -7.387 1 92 34 VAL B O 1
ATOM 3598 N N . PHE B 1 35 ? 4.633 -2.289 -6.168 1 95 35 PHE B N 1
ATOM 3599 C CA . PHE B 1 35 ? 5.711 -3.158 -5.719 1 95 35 PHE B CA 1
ATOM 3600 C C . PHE B 1 35 ? 5.168 -4.301 -4.871 1 95 35 PHE B C 1
ATOM 3602 O O . PHE B 1 35 ? 5.539 -5.461 -5.066 1 95 35 PHE B O 1
ATOM 3609 N N . LEU B 1 36 ? 4.27 -4.055 -3.93 1 94.88 36 LEU B N 1
ATOM 3610 C CA . LEU B 1 36 ? 3.732 -5.047 -3.004 1 94.88 36 LEU B CA 1
ATOM 3611 C C . LEU B 1 36 ? 2.92 -6.102 -3.748 1 94.88 36 LEU B C 1
ATOM 3613 O O . LEU B 1 36 ? 3.053 -7.297 -3.479 1 94.88 36 LEU B O 1
ATOM 3617 N N . THR B 1 37 ? 2.105 -5.711 -4.656 1 95.19 37 THR B N 1
ATOM 3618 C CA . THR B 1 37 ? 1.278 -6.633 -5.426 1 95.19 37 THR B CA 1
ATOM 3619 C C . THR B 1 37 ? 2.143 -7.512 -6.324 1 95.19 37 THR B C 1
ATOM 3621 O O . THR B 1 37 ? 1.903 -8.711 -6.441 1 95.19 37 THR B O 1
ATOM 3624 N N . ALA B 1 38 ? 3.123 -6.883 -6.938 1 94.31 38 ALA B N 1
ATOM 3625 C CA . ALA B 1 38 ? 4.02 -7.641 -7.805 1 94.31 38 ALA B CA 1
ATOM 3626 C C . ALA B 1 38 ? 4.781 -8.695 -7.012 1 94.31 38 ALA B C 1
ATOM 3628 O O . ALA B 1 38 ? 5.023 -9.805 -7.508 1 94.31 38 ALA B O 1
ATOM 3629 N N . LEU B 1 39 ? 5.227 -8.312 -5.836 1 94 39 LEU B N 1
ATOM 3630 C CA . LEU B 1 39 ? 5.891 -9.258 -4.945 1 94 39 LEU B CA 1
ATOM 3631 C C . LEU B 1 39 ? 5.004 -10.477 -4.68 1 94 39 LEU B C 1
ATOM 3633 O O . LEU B 1 39 ? 5.492 -11.609 -4.629 1 94 39 LEU B O 1
ATOM 3637 N N . GLY B 1 40 ? 3.719 -10.289 -4.539 1 92.75 40 GLY B N 1
ATOM 3638 C CA . GLY B 1 40 ? 2.766 -11.367 -4.324 1 92.75 40 GLY B CA 1
ATOM 3639 C C . GLY B 1 40 ? 2.561 -12.234 -5.555 1 92.75 40 GLY B C 1
ATOM 3640 O O . GLY B 1 40 ? 2.467 -13.453 -5.449 1 92.75 40 GLY B O 1
ATOM 3641 N N . VAL B 1 41 ? 2.539 -11.617 -6.676 1 91.12 41 VAL B N 1
ATOM 3642 C CA . VAL B 1 41 ? 2.279 -12.32 -7.93 1 91.12 41 VAL B CA 1
ATOM 3643 C C . VAL B 1 41 ? 3.363 -13.367 -8.172 1 91.12 41 VAL B C 1
ATOM 3645 O O . VAL B 1 41 ? 3.076 -14.469 -8.633 1 91.12 41 VAL B O 1
ATOM 3648 N N . MET B 1 42 ? 4.508 -13.07 -7.785 1 88.38 42 MET B N 1
ATOM 3649 C CA . MET B 1 42 ? 5.645 -13.945 -8.062 1 88.38 42 MET B CA 1
ATOM 3650 C C . MET B 1 42 ? 5.715 -15.078 -7.043 1 88.38 42 MET B C 1
ATOM 3652 O O . MET B 1 42 ? 6.426 -16.062 -7.25 1 88.38 42 MET B O 1
ATOM 3656 N N . HIS B 1 43 ? 4.961 -14.984 -6.062 1 85.56 43 HIS B N 1
ATOM 3657 C CA . HIS B 1 43 ? 5.117 -15.875 -4.914 1 85.56 43 HIS B CA 1
ATOM 3658 C C . HIS B 1 43 ? 4.816 -17.312 -5.289 1 85.56 43 HIS B C 1
ATOM 3660 O O . HIS B 1 43 ? 5.535 -18.234 -4.875 1 85.56 43 HIS B O 1
ATOM 3666 N N . PHE B 1 44 ? 3.828 -17.547 -6.023 1 73.38 44 PHE B N 1
ATOM 3667 C CA . PHE B 1 44 ? 3.477 -18.906 -6.375 1 73.38 44 PHE B CA 1
ATOM 3668 C C . PHE B 1 44 ? 4.57 -19.547 -7.219 1 73.38 44 PHE B C 1
ATOM 3670 O O . PHE B 1 44 ? 4.91 -20.719 -7.027 1 73.38 44 PHE B O 1
ATOM 3677 N N . LEU B 1 45 ? 5.039 -18.781 -8.188 1 75.88 45 LEU B N 1
ATOM 3678 C CA . LEU B 1 45 ? 6.105 -19.312 -9.031 1 75.88 45 LEU B CA 1
ATOM 3679 C C . LEU B 1 45 ? 7.293 -19.766 -8.188 1 75.88 45 LEU B C 1
ATOM 3681 O O . LEU B 1 45 ? 7.863 -20.828 -8.43 1 75.88 45 LEU B O 1
ATOM 3685 N N . GLU B 1 46 ? 7.602 -18.984 -7.27 1 81.12 46 GLU B N 1
ATOM 3686 C CA . GLU B 1 46 ? 8.711 -19.297 -6.379 1 81.12 46 GLU B CA 1
ATOM 3687 C C . GLU B 1 46 ? 8.453 -20.594 -5.613 1 81.12 46 GLU B C 1
ATOM 3689 O O . GLU B 1 46 ? 9.344 -21.453 -5.504 1 81.12 46 GLU B O 1
ATOM 3694 N N . THR B 1 47 ? 7.348 -20.734 -5.117 1 73 47 THR B N 1
ATOM 3695 C CA . THR B 1 47 ? 6.992 -21.906 -4.328 1 73 47 THR B CA 1
ATOM 3696 C C . THR B 1 47 ? 6.906 -23.141 -5.215 1 73 47 THR B C 1
ATOM 3698 O O . THR B 1 47 ? 7.312 -24.234 -4.809 1 73 47 THR B O 1
ATOM 3701 N N . TYR B 1 48 ? 6.387 -22.922 -6.402 1 70.5 48 TYR B N 1
ATOM 3702 C CA . TYR B 1 48 ? 6.289 -24.016 -7.355 1 70.5 48 TYR B CA 1
ATOM 3703 C C . TYR B 1 48 ? 7.672 -24.516 -7.754 1 70.5 48 TYR B C 1
ATOM 3705 O O . TYR B 1 48 ? 7.914 -25.719 -7.793 1 70.5 48 TYR B O 1
ATOM 3713 N N . LEU B 1 49 ? 8.531 -23.625 -7.98 1 75.44 49 LEU B N 1
ATOM 3714 C CA . LEU B 1 49 ? 9.883 -24 -8.398 1 75.44 49 LEU B CA 1
ATOM 3715 C C . LEU B 1 49 ? 10.633 -24.688 -7.262 1 75.44 49 LEU B C 1
ATOM 3717 O O . LEU B 1 49 ? 11.461 -25.562 -7.504 1 75.44 49 LEU B O 1
ATOM 3721 N N . ALA B 1 50 ? 10.32 -24.281 -6.09 1 73.62 50 ALA B N 1
ATOM 3722 C CA . ALA B 1 50 ? 10.984 -24.875 -4.934 1 73.62 50 ALA B CA 1
ATOM 3723 C C . ALA B 1 50 ? 10.617 -26.344 -4.777 1 73.62 50 ALA B C 1
ATOM 3725 O O . ALA B 1 50 ? 11.414 -27.141 -4.277 1 73.62 50 ALA B O 1
ATOM 3726 N N . ALA B 1 51 ? 9.516 -26.688 -5.352 1 67.25 51 ALA B N 1
ATOM 3727 C CA . ALA B 1 51 ? 9.008 -28.047 -5.145 1 67.25 51 ALA B CA 1
ATOM 3728 C C . ALA B 1 51 ? 9.453 -28.969 -6.273 1 67.25 51 ALA B C 1
ATOM 3730 O O . ALA B 1 51 ? 9.727 -30.156 -6.043 1 67.25 51 ALA B O 1
ATOM 3731 N N . VAL B 1 52 ? 9.641 -28.391 -7.477 1 68.31 52 VAL B N 1
ATOM 3732 C CA . VAL B 1 52 ? 9.711 -29.359 -8.562 1 68.31 52 VAL B CA 1
ATOM 3733 C C . VAL B 1 52 ? 10.914 -29.047 -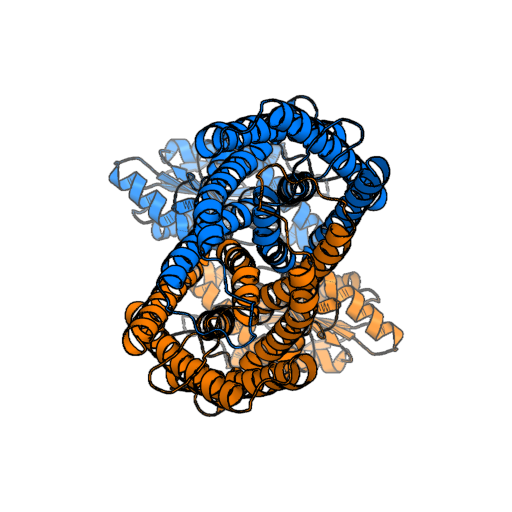9.453 1 68.31 52 VAL B C 1
ATOM 3735 O O . VAL B 1 52 ? 11.312 -29.875 -10.273 1 68.31 52 VAL B O 1
ATOM 3738 N N . PHE B 1 53 ? 11.555 -27.938 -9.211 1 75.25 53 PHE B N 1
ATOM 3739 C CA . PHE B 1 53 ? 12.539 -27.484 -10.188 1 75.25 53 PHE B CA 1
ATOM 3740 C C . PHE B 1 53 ? 13.938 -27.5 -9.594 1 75.25 53 PHE B C 1
ATOM 3742 O O . PHE B 1 53 ? 14.281 -26.656 -8.758 1 75.25 53 PHE B O 1
ATOM 3749 N N . TYR B 1 54 ? 14.734 -28.469 -10.102 1 79.69 54 TYR B N 1
ATOM 3750 C CA . TYR B 1 54 ? 16.109 -28.578 -9.648 1 79.69 54 TYR B CA 1
ATOM 3751 C C . TYR B 1 54 ? 17.078 -28.578 -10.836 1 79.69 54 TYR B C 1
ATOM 3753 O O . TYR B 1 54 ? 16.797 -29.172 -11.875 1 79.69 54 TYR B O 1
ATOM 3761 N N . VAL B 1 55 ? 18.125 -27.812 -10.68 1 80.5 55 VAL B N 1
ATOM 3762 C CA . VAL B 1 55 ? 19.094 -27.656 -11.766 1 80.5 55 VAL B CA 1
ATOM 3763 C C . VAL B 1 55 ? 20.5 -27.969 -11.258 1 80.5 55 VAL B C 1
ATOM 3765 O O . VAL B 1 55 ? 20.781 -27.828 -10.062 1 80.5 55 VAL B O 1
ATOM 3768 N N . GLN B 1 56 ? 21.312 -28.422 -12.227 1 80.69 56 GLN B N 1
ATOM 3769 C CA . GLN B 1 56 ? 22.703 -28.688 -11.891 1 80.69 56 GLN B CA 1
ATOM 3770 C C . GLN B 1 56 ? 23.562 -27.438 -12.086 1 80.69 56 GLN B C 1
ATOM 3772 O O . GLN B 1 56 ? 23.562 -26.844 -13.164 1 80.69 56 GLN B O 1
ATOM 3777 N N . LEU B 1 57 ? 24.297 -27.031 -11.008 1 82 57 LEU B N 1
ATOM 3778 C CA . LEU B 1 57 ? 25.234 -25.922 -11.047 1 82 57 LEU B CA 1
ATOM 3779 C C . LEU B 1 57 ? 26.672 -26.422 -10.977 1 82 57 LEU B C 1
ATOM 3781 O O . LEU B 1 57 ? 26.906 -27.594 -10.656 1 82 57 LEU B O 1
ATOM 3785 N N . PRO B 1 58 ? 27.625 -25.547 -11.398 1 83 58 PRO B N 1
ATOM 3786 C CA . PRO B 1 58 ? 29.016 -25.984 -11.422 1 83 58 PRO B CA 1
ATOM 3787 C C . PRO B 1 58 ? 29.516 -26.438 -10.055 1 83 58 PRO B C 1
ATOM 3789 O O . PRO B 1 58 ? 30.5 -27.188 -9.969 1 83 58 PRO B O 1
ATOM 3792 N N . PHE B 1 59 ? 28.828 -26.078 -9 1 78.31 59 PHE B N 1
ATOM 3793 C CA . PHE B 1 59 ? 29.328 -26.391 -7.66 1 78.31 59 PHE B CA 1
ATOM 3794 C C . PHE B 1 59 ? 28.391 -27.391 -6.965 1 78.31 59 PHE B C 1
ATOM 3796 O O . PHE B 1 59 ? 28.469 -27.578 -5.75 1 78.31 59 PHE B O 1
ATOM 3803 N N . GLY B 1 60 ? 27.484 -27.938 -7.746 1 75.25 60 GLY B N 1
ATOM 3804 C CA . GLY B 1 60 ? 26.578 -28.875 -7.109 1 75.25 60 GLY B CA 1
ATOM 3805 C C . GLY B 1 60 ? 25.859 -29.766 -8.102 1 75.25 60 GLY B C 1
ATOM 3806 O O . GLY B 1 60 ? 25.938 -29.562 -9.312 1 75.25 60 GLY B O 1
ATOM 3807 N N . VAL B 1 61 ? 25.141 -30.828 -7.551 1 68.88 61 VAL B N 1
ATOM 3808 C CA . VAL B 1 61 ? 24.453 -31.828 -8.359 1 68.88 61 VAL B CA 1
ATOM 3809 C C . VAL B 1 61 ? 23.016 -31.391 -8.594 1 68.88 61 VAL B C 1
ATOM 3811 O O . VAL B 1 61 ? 22.484 -31.531 -9.703 1 68.88 61 VAL B O 1
ATOM 3814 N N . ALA B 1 62 ? 22.344 -30.797 -7.598 1 71.5 62 ALA B N 1
ATOM 3815 C CA . ALA B 1 62 ? 20.938 -30.422 -7.727 1 71.5 62 ALA B CA 1
ATOM 3816 C C . ALA B 1 62 ? 20.625 -29.203 -6.844 1 71.5 62 ALA B C 1
ATOM 3818 O O . ALA B 1 62 ? 20.469 -29.344 -5.629 1 71.5 62 ALA B O 1
ATOM 3819 N N . SER B 1 63 ? 20.547 -28.125 -7.488 1 75.56 63 SER B N 1
ATOM 3820 C CA . SER B 1 63 ? 20.188 -26.906 -6.793 1 75.56 63 SER B CA 1
ATOM 3821 C C . SER B 1 63 ? 18.75 -26.5 -7.09 1 75.56 63 SER B C 1
ATOM 3823 O O . SER B 1 63 ? 18.297 -26.609 -8.227 1 75.56 63 SER B O 1
ATOM 3825 N N . PRO B 1 64 ? 18.078 -26.203 -5.945 1 74.62 64 PRO B N 1
ATOM 3826 C CA . PRO B 1 64 ? 16.703 -25.734 -6.215 1 74.62 64 PRO B CA 1
ATOM 3827 C C . PRO B 1 64 ? 16.672 -24.516 -7.121 1 74.62 64 PRO B C 1
ATOM 3829 O O . PRO B 1 64 ? 17.406 -23.547 -6.898 1 74.62 64 PRO B O 1
ATOM 3832 N N . GLY B 1 65 ? 15.844 -24.609 -8.086 1 72.75 65 GLY B N 1
ATOM 3833 C CA . GLY B 1 65 ? 15.711 -23.516 -9.047 1 72.75 65 GLY B CA 1
ATOM 3834 C C . GLY B 1 65 ? 15.125 -22.266 -8.445 1 72.75 65 GLY B C 1
ATOM 3835 O O . GLY B 1 65 ? 15.289 -21.172 -8.992 1 72.75 65 GLY B O 1
ATOM 3836 N N . SER B 1 66 ? 14.492 -22.391 -7.293 1 79.69 66 SER B N 1
ATOM 3837 C CA . SER B 1 66 ? 13.82 -21.266 -6.66 1 79.69 66 SER B CA 1
ATOM 3838 C C . SER B 1 66 ? 14.797 -20.438 -5.82 1 79.69 66 SER B C 1
ATOM 3840 O O . SER B 1 66 ? 14.438 -19.391 -5.293 1 79.69 66 SER B O 1
ATOM 3842 N N . SER B 1 67 ? 16 -20.875 -5.711 1 81.88 67 SER B N 1
ATOM 3843 C CA . SER B 1 67 ? 16.938 -20.25 -4.777 1 81.88 67 SER B CA 1
ATOM 3844 C C . SER B 1 67 ? 17.141 -18.781 -5.094 1 81.88 67 SER B C 1
ATOM 3846 O O . SER B 1 67 ? 17.141 -17.938 -4.191 1 81.88 67 SER B O 1
ATOM 3848 N N . ILE B 1 68 ? 17.188 -18.516 -6.332 1 83.88 68 ILE B N 1
ATOM 3849 C CA . ILE B 1 68 ? 17.453 -17.141 -6.754 1 83.88 68 ILE B CA 1
ATOM 3850 C C . ILE B 1 68 ? 16.234 -16.266 -6.461 1 83.88 68 ILE B C 1
ATOM 3852 O O . ILE B 1 68 ? 16.375 -15.141 -5.973 1 83.88 68 ILE B O 1
ATOM 3856 N N . LEU B 1 69 ? 15.117 -16.828 -6.746 1 87.12 69 LEU B N 1
ATOM 3857 C CA . LEU B 1 69 ? 13.898 -16.047 -6.57 1 87.12 69 LEU B CA 1
ATOM 3858 C C . LEU B 1 69 ? 13.57 -15.867 -5.094 1 87.12 69 LEU B C 1
ATOM 3860 O O . LEU B 1 69 ? 13.125 -14.797 -4.676 1 87.12 69 LEU B O 1
ATOM 3864 N N . PHE B 1 70 ? 13.797 -16.906 -4.395 1 88.75 70 PHE B N 1
ATOM 3865 C CA . PHE B 1 70 ? 13.539 -16.812 -2.965 1 88.75 70 PHE B CA 1
ATOM 3866 C C . PHE B 1 70 ? 14.492 -15.828 -2.297 1 88.75 70 PHE B C 1
ATOM 3868 O O . PHE B 1 70 ? 14.062 -14.984 -1.507 1 88.75 70 PHE B O 1
ATOM 3875 N N . ALA B 1 71 ? 15.734 -16 -2.57 1 91.06 71 ALA B N 1
ATOM 3876 C CA . ALA B 1 71 ? 16.719 -15.078 -2.033 1 91.06 71 ALA B CA 1
ATOM 3877 C C . ALA B 1 71 ? 16.406 -13.641 -2.455 1 91.06 71 ALA B C 1
ATOM 3879 O O . ALA B 1 71 ? 16.516 -12.711 -1.649 1 91.06 71 ALA B O 1
ATOM 3880 N N . GLY B 1 72 ? 16.094 -13.547 -3.691 1 92.5 72 GLY B N 1
ATOM 3881 C CA . GLY B 1 72 ? 15.742 -12.227 -4.195 1 92.5 72 GLY B CA 1
ATOM 3882 C C . GLY B 1 72 ? 14.586 -11.594 -3.447 1 92.5 72 GLY B C 1
ATOM 3883 O O . GLY B 1 72 ? 14.609 -10.398 -3.143 1 92.5 72 GLY B O 1
ATOM 3884 N N . LYS B 1 73 ? 13.594 -12.305 -3.191 1 93.88 73 LYS B N 1
ATOM 3885 C CA . LYS B 1 73 ? 12.422 -11.797 -2.475 1 93.88 73 LYS B CA 1
ATOM 3886 C C . LYS B 1 73 ? 12.797 -11.328 -1.074 1 93.88 73 LYS B C 1
ATOM 3888 O O . LYS B 1 73 ? 12.352 -10.266 -0.629 1 93.88 73 LYS B O 1
ATOM 3893 N N . LEU B 1 74 ? 13.539 -12.141 -0.381 1 93.62 74 LEU B N 1
ATOM 3894 C CA . LEU B 1 74 ? 13.969 -11.766 0.963 1 93.62 74 LEU B CA 1
ATOM 3895 C C . LEU B 1 74 ? 14.797 -10.484 0.936 1 93.62 74 LEU B C 1
ATOM 3897 O O . LEU B 1 74 ? 14.602 -9.602 1.776 1 93.62 74 LEU B O 1
ATOM 3901 N N . MET B 1 75 ? 15.633 -10.453 -0.03 1 93 75 MET B N 1
ATOM 3902 C CA . MET B 1 75 ? 16.484 -9.273 -0.161 1 93 75 MET B CA 1
ATOM 3903 C C . MET B 1 75 ? 15.648 -8.047 -0.546 1 93 75 MET B C 1
ATOM 3905 O O . MET B 1 75 ? 15.945 -6.934 -0.114 1 93 75 MET B O 1
ATOM 3909 N N . MET B 1 76 ? 14.648 -8.258 -1.349 1 94.06 76 MET B N 1
ATOM 3910 C CA . MET B 1 76 ? 13.75 -7.172 -1.714 1 94.06 76 MET B CA 1
ATOM 3911 C C . MET B 1 76 ? 12.992 -6.66 -0.493 1 94.06 76 MET B C 1
ATOM 3913 O O . MET B 1 76 ? 12.75 -5.461 -0.362 1 94.06 76 MET B O 1
ATOM 3917 N N . ILE B 1 77 ? 12.594 -7.551 0.345 1 94 77 ILE B N 1
ATOM 3918 C CA . ILE B 1 77 ? 11.898 -7.18 1.575 1 94 77 ILE B CA 1
ATOM 3919 C C . ILE B 1 77 ? 12.828 -6.34 2.455 1 94 77 ILE B C 1
ATOM 3921 O O . ILE B 1 77 ? 12.398 -5.336 3.031 1 94 77 ILE B O 1
ATOM 3925 N N . LEU B 1 78 ? 14.055 -6.738 2.521 1 92.75 78 LEU B N 1
ATOM 3926 C CA . LEU B 1 78 ? 15.023 -5.973 3.293 1 92.75 78 LEU B CA 1
ATOM 3927 C C . LEU B 1 78 ? 15.219 -4.586 2.691 1 92.75 78 LEU B C 1
ATOM 3929 O O . LEU B 1 78 ? 15.281 -3.59 3.418 1 92.75 78 LEU B O 1
ATOM 3933 N N . MET B 1 79 ? 15.297 -4.527 1.382 1 90.94 79 MET B N 1
ATOM 3934 C CA . MET B 1 79 ? 15.445 -3.244 0.706 1 90.94 79 MET B CA 1
ATOM 3935 C C . MET B 1 79 ? 14.234 -2.354 0.946 1 90.94 79 MET B C 1
ATOM 3937 O O . MET B 1 79 ? 14.367 -1.14 1.105 1 90.94 79 MET B O 1
ATOM 3941 N N . LEU B 1 80 ? 13.109 -2.971 0.902 1 90.19 80 LEU B N 1
ATOM 3942 C CA . LEU B 1 80 ? 11.891 -2.223 1.217 1 90.19 80 LEU B CA 1
ATOM 3943 C C . LEU B 1 80 ? 11.977 -1.613 2.613 1 90.19 80 LEU B C 1
ATOM 3945 O O . LEU B 1 80 ? 11.602 -0.456 2.812 1 90.19 80 LEU B O 1
ATOM 3949 N N . TYR B 1 81 ? 12.445 -2.361 3.561 1 87.19 81 TYR B N 1
ATOM 3950 C CA . TYR B 1 81 ? 12.594 -1.865 4.926 1 87.19 81 TYR B CA 1
ATOM 3951 C C . TYR B 1 81 ? 13.578 -0.703 4.98 1 87.19 81 TYR B C 1
ATOM 3953 O O . TYR B 1 81 ? 13.352 0.283 5.684 1 87.19 81 TYR B O 1
ATOM 3961 N N . MET B 1 82 ? 14.602 -0.864 4.254 1 81.69 82 MET B N 1
ATOM 3962 C CA . MET B 1 82 ? 15.648 0.155 4.246 1 81.69 82 MET B CA 1
ATOM 3963 C C . MET B 1 82 ? 15.117 1.471 3.682 1 81.69 82 MET B C 1
ATOM 3965 O O . MET B 1 82 ? 15.562 2.547 4.09 1 81.69 82 MET B O 1
ATOM 3969 N N . ARG B 1 83 ? 14.148 1.365 2.826 1 78.12 83 ARG B N 1
ATOM 3970 C CA . ARG B 1 83 ? 13.648 2.551 2.141 1 78.12 83 ARG B CA 1
ATOM 3971 C C . ARG B 1 83 ? 12.406 3.1 2.836 1 78.12 83 ARG B C 1
ATOM 3973 O O . ARG B 1 83 ? 12.094 4.285 2.713 1 78.12 83 ARG B O 1
ATOM 3980 N N . GLU B 1 84 ? 11.812 2.184 3.482 1 79.69 84 GLU B N 1
ATOM 3981 C CA . GLU B 1 84 ? 10.586 2.572 4.172 1 79.69 84 GLU B CA 1
ATOM 3982 C C . GLU B 1 84 ? 10.688 2.316 5.672 1 79.69 84 GLU B C 1
ATOM 3984 O O . GLU B 1 84 ? 11.758 2.488 6.266 1 79.69 84 GLU B O 1
ATOM 3989 N N . ASP B 1 85 ? 9.695 1.872 6.352 1 74.19 85 ASP B N 1
ATOM 3990 C CA . ASP B 1 85 ? 9.758 1.578 7.781 1 74.19 85 ASP B CA 1
ATOM 3991 C C . ASP B 1 85 ? 9.102 0.235 8.094 1 74.19 85 ASP B C 1
ATOM 3993 O O . ASP B 1 85 ? 8.672 -0.476 7.184 1 74.19 85 ASP B O 1
ATOM 3997 N N . ALA B 1 86 ? 9.164 -0.176 9.32 1 75.69 86 ALA B N 1
ATOM 3998 C CA . ALA B 1 86 ? 8.695 -1.481 9.773 1 75.69 86 ALA B CA 1
ATOM 3999 C C . ALA B 1 86 ? 7.191 -1.63 9.547 1 75.69 86 ALA B C 1
ATOM 4001 O O . ALA B 1 86 ? 6.707 -2.725 9.242 1 75.69 86 ALA B O 1
ATOM 4002 N N . ALA B 1 87 ? 6.488 -0.502 9.586 1 72.69 87 ALA B N 1
ATOM 4003 C CA . ALA B 1 87 ? 5.039 -0.539 9.398 1 72.69 87 ALA B CA 1
ATOM 4004 C C . ALA B 1 87 ? 4.676 -0.847 7.949 1 72.69 87 ALA B C 1
ATOM 4006 O O . ALA B 1 87 ? 3.674 -1.514 7.684 1 72.69 87 ALA B O 1
ATOM 4007 N N . VAL B 1 88 ? 5.496 -0.389 7.07 1 79.62 88 VAL B N 1
ATOM 4008 C CA . VAL B 1 88 ? 5.242 -0.601 5.652 1 79.62 88 VAL B CA 1
ATOM 4009 C C . VAL B 1 88 ? 5.688 -2.004 5.25 1 79.62 88 VAL B C 1
ATOM 4011 O O . VAL B 1 88 ? 4.957 -2.723 4.562 1 79.62 88 VAL B O 1
ATOM 4014 N N . VAL B 1 89 ? 6.832 -2.424 5.785 1 87.62 89 VAL B N 1
ATOM 4015 C CA . VAL B 1 89 ? 7.422 -3.676 5.32 1 87.62 89 VAL B CA 1
ATOM 4016 C C . VAL B 1 89 ? 6.656 -4.859 5.906 1 87.62 89 VAL B C 1
ATOM 4018 O O . VAL B 1 89 ? 6.645 -5.945 5.328 1 87.62 89 VAL B O 1
ATOM 4021 N N . ARG B 1 90 ? 5.977 -4.648 6.996 1 88.25 90 ARG B N 1
ATOM 4022 C CA . ARG B 1 90 ? 5.234 -5.762 7.578 1 88.25 90 ARG B CA 1
ATOM 4023 C C . ARG B 1 90 ? 4.051 -6.152 6.699 1 88.25 90 ARG B C 1
ATOM 4025 O O . ARG B 1 90 ? 3.588 -7.293 6.742 1 88.25 90 ARG B O 1
ATOM 4032 N N . GLN B 1 91 ? 3.57 -5.246 5.926 1 89.5 91 GLN B N 1
ATOM 4033 C CA . GLN B 1 91 ? 2.371 -5.465 5.125 1 89.5 91 GLN B CA 1
ATOM 4034 C C . GLN B 1 91 ? 2.592 -6.574 4.098 1 89.5 91 GLN B C 1
ATOM 4036 O O . GLN B 1 91 ? 1.853 -7.559 4.074 1 89.5 91 GLN B O 1
ATOM 4041 N N . PRO B 1 92 ? 3.664 -6.508 3.299 1 92.75 92 PRO B N 1
ATOM 4042 C CA . PRO B 1 92 ? 3.871 -7.629 2.377 1 92.75 92 PRO B CA 1
ATOM 4043 C C . PRO B 1 92 ? 4.246 -8.922 3.098 1 92.75 92 PRO B C 1
ATOM 4045 O O . PRO B 1 92 ? 3.941 -10.016 2.611 1 92.75 92 PRO B O 1
ATOM 4048 N N . ILE B 1 93 ? 4.887 -8.828 4.242 1 92.38 93 ILE B N 1
ATOM 4049 C CA . ILE B 1 93 ? 5.246 -10.031 4.984 1 92.38 93 ILE B CA 1
ATOM 4050 C C . ILE B 1 93 ? 3.982 -10.781 5.395 1 92.38 93 ILE B C 1
ATOM 4052 O O . ILE B 1 93 ? 3.848 -11.977 5.121 1 92.38 93 ILE B O 1
ATOM 4056 N N . TYR B 1 94 ? 3.047 -10.078 5.953 1 90.75 94 TYR B N 1
ATOM 4057 C CA . TYR B 1 94 ? 1.792 -10.703 6.355 1 90.75 94 TYR B CA 1
ATOM 4058 C C . TYR B 1 94 ? 0.922 -11.008 5.145 1 90.75 94 TYR B C 1
ATOM 4060 O O . TYR B 1 94 ? 0.209 -12.016 5.125 1 90.75 94 TYR B O 1
ATOM 4068 N N . GLY B 1 95 ? 0.946 -10.164 4.16 1 92.69 95 GLY B N 1
ATOM 4069 C CA . GLY B 1 95 ? 0.198 -10.414 2.941 1 92.69 95 GLY B CA 1
ATOM 4070 C C . GLY B 1 95 ? 0.627 -11.688 2.232 1 92.69 95 GLY B C 1
ATOM 4071 O O . GLY B 1 95 ? -0.213 -12.445 1.745 1 92.69 95 GLY B O 1
ATOM 4072 N N . LEU B 1 96 ? 1.928 -11.859 2.154 1 92.94 96 LEU B N 1
ATOM 4073 C CA . LEU B 1 96 ? 2.453 -13.078 1.547 1 92.94 96 LEU B CA 1
ATOM 4074 C C . LEU B 1 96 ? 2.051 -14.305 2.355 1 92.94 96 LEU B C 1
ATOM 4076 O O . LEU B 1 96 ? 1.64 -15.32 1.788 1 92.94 96 LEU B O 1
ATOM 4080 N N . PHE B 1 97 ? 2.15 -14.18 3.633 1 90.81 97 PHE B N 1
ATOM 4081 C CA . PHE B 1 97 ? 1.847 -15.305 4.516 1 90.81 97 PHE B CA 1
ATOM 4082 C C . PHE B 1 97 ? 0.364 -15.648 4.457 1 90.81 97 PHE B C 1
ATOM 4084 O O . PHE B 1 97 ? -0 -16.797 4.172 1 90.81 97 PHE B O 1
ATOM 4091 N N . LEU B 1 98 ? -0.483 -14.672 4.688 1 90.69 98 LEU B N 1
ATOM 4092 C CA . LEU B 1 98 ? -1.924 -14.898 4.723 1 90.69 98 LEU B CA 1
ATOM 4093 C C . LEU B 1 98 ? -2.457 -15.219 3.332 1 90.69 98 LEU B C 1
ATOM 4095 O O . LEU B 1 98 ? -3.379 -16.031 3.188 1 90.69 98 LEU B O 1
ATOM 4099 N N . GLY B 1 99 ? -1.929 -14.562 2.301 1 90 99 GLY B N 1
ATOM 4100 C CA . GLY B 1 99 ? -2.309 -14.891 0.936 1 90 99 GLY B CA 1
ATOM 4101 C C . GLY B 1 99 ? -1.99 -16.328 0.556 1 90 99 GLY B C 1
ATOM 4102 O O . GLY B 1 99 ? -2.77 -16.969 -0.142 1 90 99 GLY B O 1
ATOM 4103 N N . ASN B 1 100 ? -0.885 -16.781 1.021 1 88.19 100 ASN B N 1
ATOM 4104 C CA . ASN B 1 100 ? -0.513 -18.156 0.742 1 88.19 100 ASN B CA 1
ATOM 4105 C C . ASN B 1 100 ? -1.417 -19.141 1.479 1 88.19 100 ASN B C 1
ATOM 4107 O O . ASN B 1 100 ? -1.757 -20.203 0.944 1 88.19 100 ASN B O 1
ATOM 4111 N N . ILE B 1 101 ? -1.703 -18.812 2.689 1 87.38 101 ILE B N 1
ATOM 4112 C CA . ILE B 1 101 ? -2.631 -19.672 3.43 1 87.38 101 ILE B CA 1
ATOM 4113 C C . ILE B 1 101 ? -3.963 -19.75 2.686 1 87.38 101 ILE B C 1
ATOM 4115 O O . ILE B 1 101 ? -4.531 -20.828 2.531 1 87.38 101 ILE B O 1
ATOM 4119 N N . LEU B 1 102 ? -4.434 -18.641 2.236 1 90.06 102 LEU B N 1
ATOM 4120 C CA . LEU B 1 102 ? -5.668 -18.609 1.463 1 90.06 102 LEU B CA 1
ATOM 4121 C C . LEU B 1 102 ? -5.539 -19.453 0.197 1 90.06 102 LEU B C 1
ATOM 4123 O O . LEU B 1 102 ? -6.453 -20.188 -0.155 1 90.06 102 LEU B O 1
ATOM 4127 N N . THR B 1 103 ? -4.398 -19.312 -0.485 1 87.25 103 THR B N 1
ATOM 4128 C CA . THR B 1 103 ? -4.16 -20.062 -1.712 1 87.25 103 THR B CA 1
ATOM 4129 C C . THR B 1 103 ? -4.199 -21.562 -1.442 1 87.25 103 THR B C 1
ATOM 4131 O O . THR B 1 103 ? -4.777 -22.328 -2.225 1 87.25 103 THR B O 1
ATOM 4134 N N . VAL B 1 104 ? -3.609 -21.969 -0.362 1 84.12 104 VAL B N 1
ATOM 4135 C CA . VAL B 1 104 ? -3.57 -23.375 -0.021 1 84.12 104 VAL B CA 1
ATOM 4136 C C . VAL B 1 104 ? -4.977 -23.859 0.33 1 84.12 104 VAL B C 1
ATOM 4138 O O . VAL B 1 104 ? -5.379 -24.969 -0.067 1 84.12 104 VAL B O 1
ATOM 4141 N N . ILE B 1 105 ? -5.699 -23.062 1.117 1 86.94 105 ILE B N 1
ATOM 4142 C CA . ILE B 1 105 ? -7.078 -23.406 1.45 1 86.94 105 ILE B CA 1
ATOM 4143 C C . ILE B 1 105 ? -7.895 -23.562 0.169 1 86.94 105 ILE B C 1
ATOM 4145 O O . ILE B 1 105 ? -8.633 -24.531 0.009 1 86.94 105 ILE B O 1
ATOM 4149 N N . MET B 1 106 ? -7.75 -22.688 -0.758 1 87.56 106 MET B N 1
ATOM 4150 C CA . MET B 1 106 ? -8.461 -22.719 -2.031 1 87.56 106 MET B CA 1
ATOM 4151 C C . MET B 1 106 ? -8.07 -23.969 -2.832 1 87.56 106 MET B C 1
ATOM 4153 O O . MET B 1 106 ? -8.93 -24.625 -3.408 1 87.56 106 MET B O 1
ATOM 4157 N N . ALA B 1 107 ? -6.793 -24.25 -2.865 1 81.19 107 ALA B N 1
ATOM 4158 C CA . ALA B 1 107 ? -6.309 -25.422 -3.586 1 81.19 107 ALA B CA 1
ATOM 4159 C C . ALA B 1 107 ? -6.898 -26.703 -3.008 1 81.19 107 ALA B C 1
ATOM 4161 O O . ALA B 1 107 ? -7.223 -27.625 -3.748 1 81.19 107 ALA B O 1
ATOM 4162 N N . GLN B 1 108 ? -7.016 -26.719 -1.685 1 83.44 108 GLN B N 1
ATOM 4163 C CA . GLN B 1 108 ? -7.59 -27.891 -1.037 1 83.44 108 GLN B CA 1
ATOM 4164 C C . GLN B 1 108 ? -9.062 -28.062 -1.411 1 83.44 108 GLN B C 1
ATOM 4166 O O . GLN B 1 108 ? -9.531 -29.188 -1.584 1 83.44 108 GLN B O 1
ATOM 4171 N N . ILE B 1 109 ? -9.789 -26.984 -1.556 1 86.38 109 ILE B N 1
ATOM 4172 C CA . ILE B 1 109 ? -11.188 -27.031 -1.944 1 86.38 109 ILE B CA 1
ATOM 4173 C C . ILE B 1 109 ? -11.305 -27.469 -3.402 1 86.38 109 ILE B C 1
ATOM 4175 O O . ILE B 1 109 ? -12.148 -28.312 -3.744 1 86.38 109 ILE B O 1
ATOM 4179 N N . ILE B 1 110 ? -10.5 -26.984 -4.227 1 83.19 110 ILE B N 1
ATOM 4180 C CA . ILE B 1 110 ? -10.523 -27.234 -5.664 1 83.19 110 ILE B CA 1
ATOM 4181 C C . ILE B 1 110 ? -10.258 -28.719 -5.938 1 83.19 110 ILE B C 1
ATOM 4183 O O . ILE B 1 110 ? -10.805 -29.281 -6.887 1 83.19 110 ILE B O 1
ATOM 4187 N N . ARG B 1 111 ? -9.555 -29.328 -5.098 1 80.56 111 ARG B N 1
ATOM 4188 C CA . ARG B 1 111 ? -9.203 -30.734 -5.273 1 80.56 111 ARG B CA 1
ATOM 4189 C C . ARG B 1 111 ? -10.445 -31.609 -5.207 1 80.56 111 ARG B C 1
ATOM 4191 O O . ARG B 1 111 ? -10.453 -32.719 -5.734 1 80.56 111 ARG B O 1
ATOM 4198 N N . PHE B 1 112 ? -11.422 -31.156 -4.566 1 84.38 112 PHE B N 1
ATOM 4199 C CA . PHE B 1 112 ? -12.617 -31.969 -4.383 1 84.38 112 PHE B CA 1
ATOM 4200 C C . PHE B 1 112 ? -13.508 -31.906 -5.621 1 84.38 112 PHE B C 1
ATOM 4202 O O . PHE B 1 112 ? -14.453 -32.688 -5.746 1 84.38 112 PHE B O 1
ATOM 4209 N N . HIS B 1 113 ? -13.109 -31.047 -6.566 1 85.06 113 HIS B N 1
ATOM 4210 C CA . HIS B 1 113 ? -13.906 -30.938 -7.785 1 85.06 113 HIS B CA 1
ATOM 4211 C C . HIS B 1 113 ? -13.695 -32.156 -8.68 1 85.06 113 HIS B C 1
ATOM 4213 O O . HIS B 1 113 ? -12.578 -32.688 -8.789 1 85.06 113 HIS B O 1
ATOM 4219 N N . GLN B 1 114 ? -14.742 -32.594 -9.273 1 80.25 114 GLN B N 1
ATOM 4220 C CA . GLN B 1 114 ? -14.633 -33.562 -10.359 1 80.25 114 GLN B CA 1
ATOM 4221 C C . GLN B 1 114 ? -14.422 -32.844 -11.703 1 80.25 114 GLN B C 1
ATOM 4223 O O . GLN B 1 114 ? -15.289 -32.094 -12.156 1 80.25 114 GLN B O 1
ATOM 4228 N N . THR B 1 115 ? -13.227 -33.062 -12.273 1 80.25 115 THR B N 1
ATOM 4229 C CA . THR B 1 115 ? -12.82 -32.281 -13.445 1 80.25 115 THR B CA 1
ATOM 4230 C C . THR B 1 115 ? -13.172 -33.031 -14.727 1 80.25 115 THR B C 1
ATOM 4232 O O . THR B 1 115 ? -13.43 -34.25 -14.688 1 80.25 115 THR B O 1
ATOM 4235 N N . VAL B 1 116 ? -13.398 -32.219 -15.742 1 74.81 116 VAL B N 1
ATOM 4236 C CA . VAL B 1 116 ? -13.617 -32.75 -17.078 1 74.81 116 VAL B CA 1
ATOM 4237 C C . VAL B 1 116 ? -12.461 -32.344 -17.984 1 74.81 116 VAL B C 1
ATOM 4239 O O . VAL B 1 116 ? -11.969 -31.203 -17.906 1 74.81 116 VAL B O 1
ATOM 4242 N N . ALA B 1 117 ? -11.828 -33.281 -18.641 1 67.56 117 ALA B N 1
ATOM 4243 C CA . ALA B 1 117 ? -10.711 -32.969 -19.531 1 67.56 117 ALA B CA 1
ATOM 4244 C C . ALA B 1 117 ? -11.211 -32.406 -20.859 1 67.56 117 ALA B C 1
ATOM 4246 O O . ALA B 1 117 ? -12.055 -33.031 -21.516 1 67.56 117 ALA B O 1
ATOM 4247 N N . ILE B 1 118 ? -10.992 -31.109 -21.156 1 62.03 118 ILE B N 1
ATOM 4248 C CA . ILE B 1 118 ? -11.367 -30.562 -22.453 1 62.03 118 ILE B CA 1
ATOM 4249 C C . ILE B 1 118 ? -10.336 -30.953 -23.516 1 62.03 118 ILE B C 1
ATOM 4251 O O . ILE B 1 118 ? -10.688 -31.312 -24.641 1 62.03 118 ILE B O 1
ATOM 4255 N N . VAL B 1 119 ? -9.031 -30.766 -23.109 1 56.59 119 VAL B N 1
ATOM 4256 C CA . VAL B 1 119 ? -7.961 -31.188 -24 1 56.59 119 VAL B CA 1
ATOM 4257 C C . VAL B 1 119 ? -7.449 -32.562 -23.594 1 56.59 119 VAL B C 1
ATOM 4259 O O . VAL B 1 119 ? -7.164 -32.812 -22.406 1 56.59 119 VAL B O 1
ATOM 4262 N N . PRO B 1 120 ? -7.613 -33.562 -24.453 1 53.72 120 PRO B N 1
ATOM 4263 C CA . PRO B 1 120 ? -7.082 -34.875 -24.141 1 53.72 120 PRO B CA 1
ATOM 4264 C C . PRO B 1 120 ? -5.656 -34.844 -23.594 1 53.72 120 PRO B C 1
ATOM 4266 O O . PRO B 1 120 ? -4.801 -34.156 -24.156 1 53.72 120 PRO B O 1
ATOM 4269 N N . GLY B 1 121 ? -5.355 -35.344 -22.312 1 52.31 121 GLY B N 1
ATOM 4270 C CA . GLY B 1 121 ? -4.016 -35.5 -21.766 1 52.31 121 GLY B CA 1
ATOM 4271 C C . GLY B 1 121 ? -3.695 -34.438 -20.703 1 52.31 121 GLY B C 1
ATOM 4272 O O . GLY B 1 121 ? -2.689 -34.562 -20 1 52.31 121 GLY B O 1
ATOM 4273 N N . GLN B 1 122 ? -4.441 -33.344 -20.781 1 53.72 122 GLN B N 1
ATOM 4274 C CA . GLN B 1 122 ? -4.062 -32.312 -19.844 1 53.72 122 GLN B CA 1
ATOM 4275 C C . GLN B 1 122 ? -4.855 -32.406 -18.547 1 53.72 122 GLN B C 1
ATOM 4277 O O . GLN B 1 122 ? -6.016 -32 -18.484 1 53.72 122 GLN B O 1
ATOM 4282 N N . SER B 1 123 ? -4.684 -33.594 -17.859 1 54 123 SER B N 1
ATOM 4283 C CA . SER B 1 123 ? -5.383 -33.656 -16.578 1 54 123 SER B CA 1
ATOM 4284 C C . SER B 1 123 ? -4.562 -33.031 -15.461 1 54 123 SER B C 1
ATOM 4286 O O . SER B 1 123 ? -3.332 -33.062 -15.492 1 54 123 SER B O 1
ATOM 4288 N N . VAL B 1 124 ? -5.262 -32.156 -14.719 1 56.38 124 VAL B N 1
ATOM 4289 C CA . VAL B 1 124 ? -4.637 -31.562 -13.531 1 56.38 124 VAL B CA 1
ATOM 4290 C C . VAL B 1 124 ? -4.27 -32.656 -12.547 1 56.38 124 VAL B C 1
ATOM 4292 O O . VAL B 1 124 ? -5.121 -33.469 -12.164 1 56.38 124 VAL B O 1
ATOM 4295 N N . SER B 1 125 ? -2.914 -33 -12.484 1 56.69 125 SER B N 1
ATOM 4296 C CA . SER B 1 125 ? -2.521 -33.938 -11.43 1 56.69 125 SER B CA 1
ATOM 4297 C C . SER B 1 125 ? -2.752 -33.344 -10.047 1 56.69 125 SER B C 1
ATOM 4299 O O . SER B 1 125 ? -2.1 -32.344 -9.672 1 56.69 125 SER B O 1
ATOM 4301 N N . THR B 1 126 ? -3.879 -33.656 -9.391 1 58.25 126 THR B N 1
ATOM 4302 C CA . THR B 1 126 ? -4.211 -33.219 -8.039 1 58.25 126 THR B CA 1
ATOM 4303 C C . THR B 1 126 ? -3.121 -33.625 -7.055 1 58.25 126 THR B C 1
ATOM 4305 O O . THR B 1 126 ? -3.008 -33.031 -5.973 1 58.25 126 THR B O 1
ATOM 4308 N N . GLY B 1 127 ? -2.375 -34.688 -7.348 1 58.31 127 GLY B N 1
ATOM 4309 C CA . GLY B 1 127 ? -1.285 -35.094 -6.477 1 58.31 127 GLY B CA 1
ATOM 4310 C C . GLY B 1 127 ? -0.24 -34 -6.281 1 58.31 127 GLY B C 1
ATOM 4311 O O . GLY B 1 127 ? 0.252 -33.812 -5.168 1 58.31 127 GLY B O 1
ATOM 4312 N N . PHE B 1 128 ? -0.109 -33.312 -7.27 1 58.94 128 PHE B N 1
ATOM 4313 C CA . PHE B 1 128 ? 0.853 -32.219 -7.234 1 58.94 128 PHE B CA 1
ATOM 4314 C C . PHE B 1 128 ? 0.419 -31.156 -6.242 1 58.94 128 PHE B C 1
ATOM 4316 O O . PHE B 1 128 ? 1.235 -30.656 -5.465 1 58.94 128 PHE B O 1
ATOM 4323 N N . LEU B 1 129 ? -0.816 -31.047 -6.102 1 61.72 129 LEU B N 1
ATOM 4324 C CA . LEU B 1 129 ? -1.323 -30 -5.23 1 61.72 129 LEU B CA 1
ATOM 4325 C C . LEU B 1 129 ? -1.188 -30.391 -3.764 1 61.72 129 LEU B C 1
ATOM 4327 O O . LEU B 1 129 ? -0.988 -29.531 -2.898 1 61.72 129 LEU B O 1
ATOM 4331 N N . ASP B 1 130 ? -1.226 -31.672 -3.504 1 64.19 130 ASP B N 1
ATOM 4332 C CA . ASP B 1 130 ? -1.122 -32.094 -2.117 1 64.19 130 ASP B CA 1
ATOM 4333 C C . ASP B 1 130 ? 0.291 -31.891 -1.578 1 64.19 130 ASP B C 1
ATOM 4335 O O . ASP B 1 130 ? 0.473 -31.297 -0.516 1 64.19 130 ASP B O 1
ATOM 4339 N N . GLU B 1 131 ? 1.239 -32.5 -2.229 1 63.12 131 GLU B N 1
ATOM 4340 C CA . GLU B 1 131 ? 2.619 -32.406 -1.765 1 63.12 131 GLU B CA 1
ATOM 4341 C C . GLU B 1 131 ? 3.113 -30.953 -1.853 1 63.12 131 GLU B C 1
ATOM 4343 O O . GLU B 1 131 ? 3.791 -30.469 -0.945 1 63.12 131 GLU B O 1
ATOM 4348 N N . MET B 1 132 ? 2.609 -30.312 -2.783 1 65.69 132 MET B N 1
ATOM 4349 C CA . MET B 1 132 ? 3.035 -28.922 -2.994 1 65.69 132 MET B CA 1
ATOM 4350 C C . MET B 1 132 ? 2.412 -28 -1.956 1 65.69 132 MET B C 1
ATOM 4352 O O . MET B 1 132 ? 3.035 -27.016 -1.535 1 65.69 132 MET B O 1
ATOM 4356 N N . GLY B 1 133 ? 1.285 -28.562 -1.481 1 70.88 133 GLY B N 1
ATOM 4357 C CA . GLY B 1 133 ? 0.571 -27.719 -0.536 1 70.88 133 GLY B CA 1
ATOM 4358 C C . GLY B 1 133 ? 1.272 -27.594 0.805 1 70.88 133 GLY B C 1
ATOM 4359 O O . GLY B 1 133 ? 1.397 -26.5 1.35 1 70.88 133 GLY B O 1
ATOM 4360 N N . ILE B 1 134 ? 1.801 -28.75 1.301 1 74.88 134 ILE B N 1
ATOM 4361 C CA . ILE B 1 134 ? 2.453 -28.719 2.605 1 74.88 134 ILE B CA 1
ATOM 4362 C C . ILE B 1 134 ? 3.773 -27.953 2.51 1 74.88 134 ILE B C 1
ATOM 4364 O O . ILE B 1 134 ? 4.117 -27.188 3.406 1 74.88 134 ILE B O 1
ATOM 4368 N N . LEU B 1 135 ? 4.441 -28.188 1.464 1 74.75 135 LEU B N 1
ATOM 4369 C CA . LEU B 1 135 ? 5.715 -27.5 1.275 1 74.75 135 LEU B CA 1
ATOM 4370 C C . LEU B 1 135 ? 5.5 -26 1.08 1 74.75 135 LEU B C 1
ATOM 4372 O O . LEU B 1 135 ? 6.312 -25.188 1.529 1 74.75 135 LEU B O 1
ATOM 4376 N N . MET B 1 136 ? 4.395 -25.703 0.508 1 76.75 136 MET B N 1
ATOM 4377 C CA . MET B 1 136 ? 4.074 -24.297 0.279 1 76.75 136 MET B CA 1
ATOM 4378 C C . MET B 1 136 ? 3.801 -23.578 1.597 1 76.75 136 MET B C 1
ATOM 4380 O O . MET B 1 136 ? 4.273 -22.453 1.809 1 76.75 136 MET B O 1
ATOM 4384 N N . VAL B 1 137 ? 3.115 -24.266 2.424 1 78.81 137 VAL B N 1
ATOM 4385 C CA . VAL B 1 137 ? 2.781 -23.672 3.713 1 78.81 137 VAL B CA 1
ATOM 4386 C C . VAL B 1 137 ? 4.043 -23.547 4.566 1 78.81 137 VAL B C 1
ATOM 4388 O O . VAL B 1 137 ? 4.258 -22.516 5.211 1 78.81 137 VAL B O 1
ATOM 4391 N N . TRP B 1 138 ? 4.816 -24.531 4.547 1 85.19 138 TRP B N 1
ATOM 4392 C CA . TRP B 1 138 ? 6.059 -24.5 5.309 1 85.19 138 TRP B CA 1
ATOM 4393 C C . TRP B 1 138 ? 7.012 -23.438 4.762 1 85.19 138 TRP B C 1
ATOM 4395 O O . TRP B 1 138 ? 7.629 -22.688 5.527 1 85.19 138 TRP B O 1
ATOM 4405 N N . GLY B 1 139 ? 7.141 -23.453 3.475 1 83.56 139 GLY B N 1
ATOM 4406 C CA . GLY B 1 139 ? 8.016 -22.469 2.848 1 83.56 139 GLY B CA 1
ATOM 4407 C C . GLY B 1 139 ? 7.629 -21.031 3.152 1 83.56 139 GLY B C 1
ATOM 4408 O O . GLY B 1 139 ? 8.492 -20.203 3.428 1 83.56 139 GLY B O 1
ATOM 4409 N N . THR B 1 140 ? 6.402 -20.828 3.156 1 84.12 140 THR B N 1
ATOM 4410 C CA . THR B 1 140 ? 5.945 -19.469 3.402 1 84.12 140 THR B CA 1
ATOM 4411 C C . THR B 1 140 ? 6.074 -19.109 4.883 1 84.12 140 THR B C 1
ATOM 4413 O O . THR B 1 140 ? 6.355 -17.969 5.227 1 84.12 140 THR B O 1
ATOM 4416 N N . SER B 1 141 ? 5.809 -20.109 5.723 1 88.31 141 SER B N 1
ATOM 4417 C CA . SER B 1 141 ? 6.035 -19.875 7.145 1 88.31 141 SER B CA 1
ATOM 4418 C C . SER B 1 141 ? 7.492 -19.516 7.422 1 88.31 141 SER B C 1
ATOM 4420 O O . SER B 1 141 ? 7.781 -18.609 8.211 1 88.31 141 SER B O 1
ATOM 4422 N N . LEU B 1 142 ? 8.336 -20.188 6.766 1 90.31 142 LEU B N 1
ATOM 4423 C CA . LEU B 1 142 ? 9.758 -19.891 6.906 1 90.31 142 LEU B CA 1
ATOM 4424 C C . LEU B 1 142 ? 10.078 -18.5 6.391 1 90.31 142 LEU B C 1
ATOM 4426 O O . LEU B 1 142 ? 10.891 -17.781 6.992 1 90.31 142 LEU B O 1
ATOM 4430 N N . LEU B 1 143 ? 9.492 -18.203 5.27 1 89.38 143 LEU B N 1
ATOM 4431 C CA . LEU B 1 143 ? 9.727 -16.875 4.703 1 89.38 143 LEU B CA 1
ATOM 4432 C C . LEU B 1 143 ? 9.266 -15.789 5.668 1 89.38 143 LEU B C 1
ATOM 4434 O O . LEU B 1 143 ? 9.906 -14.742 5.773 1 89.38 143 LEU B O 1
ATOM 4438 N N . TYR B 1 144 ? 8.164 -16.031 6.285 1 91.06 144 TYR B N 1
ATOM 4439 C CA . TYR B 1 144 ? 7.652 -15.102 7.285 1 91.06 144 TYR B CA 1
ATOM 4440 C C . TYR B 1 144 ? 8.664 -14.883 8.398 1 91.06 144 TYR B C 1
ATOM 4442 O O . TYR B 1 144 ? 8.992 -13.742 8.734 1 91.06 144 TYR B O 1
ATOM 4450 N N . ILE B 1 145 ? 9.172 -15.914 8.914 1 92.19 145 ILE B N 1
ATOM 4451 C CA . ILE B 1 145 ? 10.141 -15.859 10 1 92.19 145 ILE B CA 1
ATOM 4452 C C . ILE B 1 145 ? 11.438 -15.219 9.508 1 92.19 145 ILE B C 1
ATOM 4454 O O . ILE B 1 145 ? 12 -14.352 10.18 1 92.19 145 ILE B O 1
ATOM 4458 N N . ASP B 1 146 ? 11.859 -15.594 8.352 1 95.06 146 ASP B N 1
ATOM 4459 C CA . ASP B 1 146 ? 13.094 -15.078 7.766 1 95.06 146 ASP B CA 1
ATOM 4460 C C . ASP B 1 146 ? 13 -13.578 7.523 1 95.06 146 ASP B C 1
ATOM 4462 O O . ASP B 1 146 ? 13.977 -12.844 7.73 1 95.06 146 ASP B O 1
ATOM 4466 N N . ALA B 1 147 ? 11.867 -13.195 7.051 1 93.88 147 ALA B N 1
ATOM 4467 C CA . ALA B 1 147 ? 11.68 -11.781 6.75 1 93.88 147 ALA B CA 1
ATOM 4468 C C . ALA B 1 147 ? 11.789 -10.93 8.016 1 93.88 147 ALA B C 1
ATOM 4470 O O . ALA B 1 147 ? 12.445 -9.883 8.016 1 93.88 147 ALA B O 1
ATOM 4471 N N . ILE B 1 148 ? 11.203 -11.375 9.055 1 90.56 148 ILE B N 1
ATOM 4472 C CA . ILE B 1 148 ? 11.273 -10.664 10.32 1 90.56 148 ILE B CA 1
ATOM 4473 C C . ILE B 1 148 ? 12.703 -10.711 10.859 1 90.56 148 ILE B C 1
ATOM 4475 O O . ILE B 1 148 ? 13.25 -9.688 11.281 1 90.56 148 ILE B O 1
ATOM 4479 N N . ALA B 1 149 ? 13.281 -11.82 10.789 1 92.62 149 ALA B N 1
ATOM 4480 C CA . ALA B 1 149 ? 14.617 -12.039 11.336 1 92.62 149 ALA B CA 1
ATOM 4481 C C . ALA B 1 149 ? 15.656 -11.195 10.602 1 92.62 149 ALA B C 1
ATOM 4483 O O . ALA B 1 149 ? 16.562 -10.648 11.219 1 92.62 149 ALA B O 1
ATOM 4484 N N . ILE B 1 150 ? 15.562 -11.141 9.305 1 94.12 150 ILE B N 1
ATOM 4485 C CA . ILE B 1 150 ? 16.578 -10.445 8.523 1 94.12 150 ILE B CA 1
ATOM 4486 C C . ILE B 1 150 ? 16.547 -8.953 8.844 1 94.12 150 ILE B C 1
ATOM 4488 O O . ILE B 1 150 ? 17.578 -8.289 8.875 1 94.12 150 ILE B O 1
ATOM 4492 N N . ILE B 1 151 ? 15.359 -8.438 9.078 1 90.75 151 ILE B N 1
ATOM 4493 C CA . ILE B 1 151 ? 15.211 -7.023 9.406 1 90.75 151 ILE B CA 1
ATOM 4494 C C . ILE B 1 151 ? 15.789 -6.754 10.797 1 90.75 151 ILE B C 1
ATOM 4496 O O . ILE B 1 151 ? 16.531 -5.785 10.984 1 90.75 151 ILE B O 1
ATOM 4500 N N . LEU B 1 152 ? 15.438 -7.609 11.75 1 89.38 152 LEU B N 1
ATOM 4501 C CA . LEU B 1 152 ? 15.945 -7.453 13.109 1 89.38 152 LEU B CA 1
ATOM 4502 C C . LEU B 1 152 ? 17.469 -7.582 13.133 1 89.38 152 LEU B C 1
ATOM 4504 O O . LEU B 1 152 ? 18.141 -6.832 13.836 1 89.38 152 LEU B O 1
ATOM 4508 N N . PHE B 1 153 ? 17.938 -8.508 12.383 1 91.44 153 PHE B N 1
ATOM 4509 C CA . PHE B 1 153 ? 19.391 -8.719 12.312 1 91.44 153 PHE B CA 1
ATOM 4510 C C . PHE B 1 153 ? 20.062 -7.523 11.664 1 91.44 153 PHE B C 1
ATOM 4512 O O . PHE B 1 153 ? 21.172 -7.133 12.062 1 91.44 153 PHE B O 1
ATOM 4519 N N . TYR B 1 154 ? 19.453 -7.023 10.641 1 89.62 154 TYR B N 1
ATOM 4520 C CA . TYR B 1 154 ? 19.984 -5.84 9.984 1 89.62 154 TYR B CA 1
ATOM 4521 C C . TYR B 1 154 ? 20.109 -4.68 10.961 1 89.62 154 TYR B C 1
ATOM 4523 O O . TYR B 1 154 ? 21.094 -3.951 10.953 1 89.62 154 TYR B O 1
ATOM 4531 N N . GLU B 1 155 ? 19.172 -4.516 11.781 1 84.19 155 GLU B N 1
ATOM 4532 C CA . GLU B 1 155 ? 19.188 -3.447 12.781 1 84.19 155 GLU B CA 1
ATOM 4533 C C . GLU B 1 155 ? 20.25 -3.701 13.844 1 84.19 155 GLU B C 1
ATOM 4535 O O . GLU B 1 155 ? 20.922 -2.77 14.305 1 84.19 155 GLU B O 1
ATOM 4540 N N . LYS B 1 156 ? 20.297 -4.855 14.273 1 86.56 156 LYS B N 1
ATOM 4541 C CA . LYS B 1 156 ? 21.297 -5.211 15.273 1 86.56 156 LYS B CA 1
ATOM 4542 C C . LYS B 1 156 ? 22.703 -4.969 14.75 1 86.56 156 LYS B C 1
ATOM 4544 O O . LYS B 1 156 ? 23.562 -4.438 15.469 1 86.56 156 LYS B O 1
ATOM 4549 N N . LEU B 1 157 ? 22.953 -5.348 13.508 1 87.69 157 LEU B N 1
ATOM 4550 C CA . LEU B 1 157 ? 24.266 -5.199 12.906 1 87.69 157 LEU B CA 1
ATOM 4551 C C . LEU B 1 157 ? 24.578 -3.73 12.633 1 87.69 157 LEU B C 1
ATOM 4553 O O . LEU B 1 157 ? 25.75 -3.359 12.461 1 87.69 157 LEU B O 1
ATOM 4557 N N . GLY B 1 158 ? 23.5 -2.992 12.492 1 81.25 158 GLY B N 1
ATOM 4558 C CA . GLY B 1 158 ? 23.672 -1.569 12.25 1 81.25 158 GLY B CA 1
ATOM 4559 C C . GLY B 1 158 ? 24.469 -0.869 13.328 1 81.25 158 GLY B C 1
ATOM 4560 O O . GLY B 1 158 ? 25.094 0.16 13.078 1 81.25 158 GLY B O 1
ATOM 4561 N N . ARG B 1 159 ? 24.547 -1.415 14.508 1 77.62 159 ARG B N 1
ATOM 4562 C CA . ARG B 1 159 ? 25.312 -0.859 15.609 1 77.62 159 ARG B CA 1
ATOM 4563 C C . ARG B 1 159 ? 26.812 -1.034 15.375 1 77.62 159 ARG B C 1
ATOM 4565 O O . ARG B 1 159 ? 27.609 -0.212 15.82 1 77.62 159 ARG B O 1
ATOM 4572 N N . TYR B 1 160 ? 27.125 -2.023 14.625 1 80.5 160 TYR B N 1
ATOM 4573 C CA . TYR B 1 160 ? 28.531 -2.365 14.438 1 80.5 160 TYR B CA 1
ATOM 4574 C C . TYR B 1 160 ? 29.016 -1.966 13.047 1 80.5 160 TYR B C 1
ATOM 4576 O O . TYR B 1 160 ? 30.188 -1.632 12.859 1 80.5 160 TYR B O 1
ATOM 4584 N N . LEU B 1 161 ? 28.188 -2.023 12.023 1 79.81 161 LEU B N 1
ATOM 4585 C CA . LEU B 1 161 ? 28.547 -1.794 10.633 1 79.81 161 LEU B CA 1
ATOM 4586 C C . LEU B 1 161 ? 27.734 -0.65 10.039 1 79.81 161 LEU B C 1
ATOM 4588 O O . LEU B 1 161 ? 27.141 -0.791 8.969 1 79.81 161 LEU B O 1
ATOM 4592 N N . GLN B 1 162 ? 27.766 0.435 10.648 1 73.06 162 GLN B N 1
ATOM 4593 C CA . GLN B 1 162 ? 26.922 1.562 10.258 1 73.06 162 GLN B CA 1
ATOM 4594 C C . GLN B 1 162 ? 27.344 2.111 8.891 1 73.06 162 GLN B C 1
ATOM 4596 O O . GLN B 1 162 ? 26.5 2.486 8.086 1 73.06 162 GLN B O 1
ATOM 4601 N N . ARG B 1 163 ? 28.609 2.082 8.617 1 75.81 163 ARG B N 1
ATOM 4602 C CA . ARG B 1 163 ? 29.125 2.756 7.434 1 75.81 163 ARG B CA 1
ATOM 4603 C C . ARG B 1 163 ? 29.188 1.802 6.246 1 75.81 163 ARG B C 1
ATOM 4605 O O . ARG B 1 163 ? 29.297 2.238 5.098 1 75.81 163 ARG B O 1
ATOM 4612 N N . HIS B 1 164 ? 29.062 0.56 6.461 1 85.69 164 HIS B N 1
ATOM 4613 C CA . HIS B 1 164 ? 29.172 -0.433 5.398 1 85.69 164 HIS B CA 1
ATOM 4614 C C . HIS B 1 164 ? 27.828 -1.083 5.105 1 85.69 164 HIS B C 1
ATOM 4616 O O . HIS B 1 164 ? 27.609 -2.256 5.422 1 85.69 164 HIS B O 1
ATOM 4622 N N . ILE B 1 165 ? 27.062 -0.45 4.363 1 86 165 ILE B N 1
ATOM 4623 C CA . ILE B 1 165 ? 25.672 -0.849 4.148 1 86 165 ILE B CA 1
ATOM 4624 C C . ILE B 1 165 ? 25.625 -2.107 3.283 1 86 165 ILE B C 1
ATOM 4626 O O . ILE B 1 165 ? 24.828 -3.014 3.537 1 86 165 ILE B O 1
ATOM 4630 N N . VAL B 1 166 ? 26.5 -2.195 2.289 1 89.88 166 VAL B N 1
ATOM 4631 C CA . VAL B 1 166 ? 26.5 -3.334 1.375 1 89.88 166 VAL B CA 1
ATOM 4632 C C . VAL B 1 166 ? 26.984 -4.586 2.107 1 89.88 166 VAL B C 1
ATOM 4634 O O . VAL B 1 166 ? 26.422 -5.672 1.924 1 89.88 166 VAL B O 1
ATOM 4637 N N . LEU B 1 167 ? 27.953 -4.383 2.891 1 92.06 167 LEU B N 1
ATOM 4638 C CA . LEU B 1 167 ? 28.469 -5.504 3.676 1 92.06 167 LEU B CA 1
ATOM 4639 C C . LEU B 1 167 ? 27.406 -5.988 4.668 1 92.06 167 LEU B C 1
ATOM 4641 O O . LEU B 1 167 ? 27.234 -7.195 4.863 1 92.06 167 LEU B O 1
ATOM 4645 N N . ARG B 1 168 ? 26.797 -5.078 5.328 1 91.62 168 ARG B N 1
ATOM 4646 C CA . ARG B 1 168 ? 25.703 -5.406 6.242 1 91.62 168 ARG B CA 1
ATOM 4647 C C . ARG B 1 168 ? 24.594 -6.172 5.523 1 91.62 168 ARG B C 1
ATOM 4649 O O . ARG B 1 168 ? 24.078 -7.156 6.047 1 91.62 168 ARG B O 1
ATOM 4656 N N . PHE B 1 169 ? 24.297 -5.688 4.383 1 92.19 169 PHE B N 1
ATOM 4657 C CA . PHE B 1 169 ? 23.297 -6.32 3.531 1 92.19 169 PHE B CA 1
ATOM 4658 C C . PHE B 1 169 ? 23.703 -7.754 3.199 1 92.19 169 PHE B C 1
ATOM 4660 O O . PHE B 1 169 ? 22.891 -8.672 3.322 1 92.19 169 PHE B O 1
ATOM 4667 N N . ALA B 1 170 ? 24.906 -7.992 2.863 1 95.31 170 ALA B N 1
ATOM 4668 C CA . ALA B 1 170 ? 25.422 -9.305 2.475 1 95.31 170 ALA B CA 1
ATOM 4669 C C . ALA B 1 170 ? 25.469 -10.25 3.67 1 95.31 170 ALA B C 1
ATOM 4671 O O . ALA B 1 170 ? 25.078 -11.414 3.562 1 95.31 170 ALA B O 1
ATOM 4672 N N . ILE B 1 171 ? 25.859 -9.742 4.777 1 95.75 171 ILE B N 1
ATOM 4673 C CA . ILE B 1 171 ? 25.984 -10.57 5.973 1 95.75 171 ILE B CA 1
ATOM 4674 C C . ILE B 1 171 ? 24.594 -11.031 6.426 1 95.75 171 ILE B C 1
ATOM 4676 O O . ILE B 1 171 ? 24.422 -12.195 6.797 1 95.75 171 ILE B O 1
ATOM 4680 N N . CYS B 1 172 ? 23.656 -10.18 6.402 1 94.69 172 CYS B N 1
ATOM 4681 C CA . CYS B 1 172 ? 22.297 -10.539 6.762 1 94.69 172 CYS B CA 1
ATOM 4682 C C . CYS B 1 172 ? 21.75 -11.633 5.844 1 94.69 172 CYS B C 1
ATOM 4684 O O . CYS B 1 172 ? 21.141 -12.586 6.305 1 94.69 172 CYS B O 1
ATOM 4686 N N . GLY B 1 173 ? 22.047 -11.453 4.543 1 96 173 GLY B N 1
ATOM 4687 C CA . GLY B 1 173 ? 21.609 -12.453 3.588 1 96 173 GLY B CA 1
ATOM 4688 C C . GLY B 1 173 ? 22.234 -13.82 3.832 1 96 173 GLY B C 1
ATOM 4689 O O . GLY B 1 173 ? 21.547 -14.836 3.836 1 96 173 GLY B O 1
ATOM 4690 N N . VAL B 1 174 ? 23.531 -13.766 4.08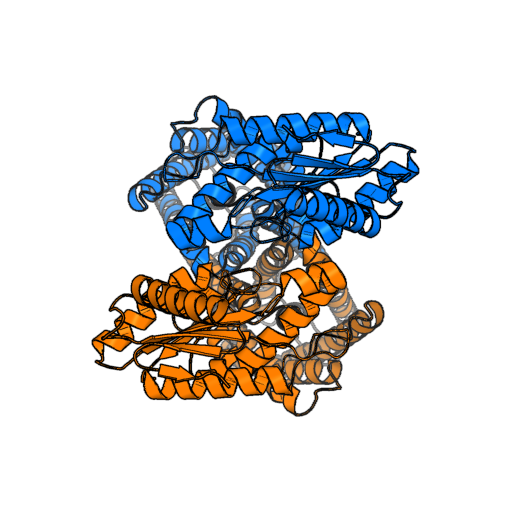2 1 96.44 174 VAL B N 1
ATOM 4691 C CA . VAL B 1 174 ? 24.266 -15.008 4.273 1 96.44 174 VAL B CA 1
ATOM 4692 C C . VAL B 1 174 ? 23.734 -15.742 5.504 1 96.44 174 VAL B C 1
ATOM 4694 O O . VAL B 1 174 ? 23.469 -16.938 5.453 1 96.44 174 VAL B O 1
ATOM 4697 N N . VAL B 1 175 ? 23.531 -15.055 6.547 1 96.75 175 VAL B N 1
ATOM 4698 C CA . VAL B 1 175 ? 23.156 -15.672 7.816 1 96.75 175 VAL B CA 1
ATOM 4699 C C . VAL B 1 175 ? 21.719 -16.172 7.738 1 96.75 175 VAL B C 1
ATOM 4701 O O . VAL B 1 175 ? 21.438 -17.328 8.047 1 96.75 175 VAL B O 1
ATOM 4704 N N . ILE B 1 176 ? 20.812 -15.383 7.316 1 96.12 176 ILE B N 1
ATOM 4705 C CA . ILE B 1 176 ? 19.391 -15.727 7.367 1 96.12 176 ILE B CA 1
ATOM 4706 C C . ILE B 1 176 ? 19.078 -16.797 6.32 1 96.12 176 ILE B C 1
ATOM 4708 O O . ILE B 1 176 ? 18.297 -17.703 6.574 1 96.12 176 ILE B O 1
ATOM 4712 N N . LEU B 1 177 ? 19.688 -16.703 5.125 1 95.06 177 LEU B N 1
ATOM 4713 C CA . LEU B 1 177 ? 19.422 -17.688 4.094 1 95.06 177 LEU B CA 1
ATOM 4714 C C . LEU B 1 177 ? 20.047 -19.031 4.453 1 95.06 177 LEU B C 1
ATOM 4716 O O . LEU B 1 177 ? 19.594 -20.078 3.986 1 95.06 177 LEU B O 1
ATOM 4720 N N . SER B 1 178 ? 21.125 -19 5.227 1 95.62 178 SER B N 1
ATOM 4721 C CA . SER B 1 178 ? 21.672 -20.25 5.734 1 95.62 178 SER B CA 1
ATOM 4722 C C . SER B 1 178 ? 20.703 -20.938 6.676 1 95.62 178 SER B C 1
ATOM 4724 O O . SER B 1 178 ? 20.5 -22.156 6.594 1 95.62 178 SER B O 1
ATOM 4726 N N . PHE B 1 179 ? 20.109 -20.188 7.551 1 94.25 179 PHE B N 1
ATOM 4727 C CA . PHE B 1 179 ? 19.094 -20.75 8.453 1 94.25 179 PHE B CA 1
ATOM 4728 C C . PHE B 1 179 ? 17.875 -21.203 7.672 1 94.25 179 PHE B C 1
ATOM 4730 O O . PHE B 1 179 ? 17.266 -22.234 8.008 1 94.25 179 PHE B O 1
ATOM 4737 N N . ASP B 1 180 ? 17.5 -20.406 6.68 1 93.19 180 ASP B N 1
ATOM 4738 C CA . ASP B 1 180 ? 16.375 -20.781 5.832 1 93.19 180 ASP B CA 1
ATOM 4739 C C . ASP B 1 180 ? 16.609 -22.125 5.152 1 93.19 180 ASP B C 1
ATOM 4741 O O . ASP B 1 180 ? 15.711 -22.969 5.074 1 93.19 180 ASP B O 1
ATOM 4745 N N . GLN B 1 181 ? 17.828 -22.25 4.613 1 91.88 181 GLN B N 1
ATOM 4746 C CA . GLN B 1 181 ? 18.172 -23.5 3.938 1 91.88 181 GLN B CA 1
ATOM 4747 C C . GLN B 1 181 ? 18.125 -24.672 4.902 1 91.88 181 GLN B C 1
ATOM 4749 O O . GLN B 1 181 ? 17.672 -25.766 4.531 1 91.88 181 GLN B O 1
ATOM 4754 N N . ALA B 1 182 ? 18.609 -24.5 6.094 1 93.75 182 ALA B N 1
ATOM 4755 C CA . ALA B 1 182 ? 18.547 -25.547 7.105 1 93.75 182 ALA B CA 1
ATOM 4756 C C . ALA B 1 182 ? 17.094 -25.938 7.406 1 93.75 182 ALA B C 1
ATOM 4758 O O . ALA B 1 182 ? 16.781 -27.125 7.5 1 93.75 182 ALA B O 1
ATOM 4759 N N . GLY B 1 183 ? 16.234 -24.969 7.543 1 91.62 183 GLY B N 1
ATOM 4760 C CA . GLY B 1 183 ? 14.82 -25.219 7.809 1 91.62 183 GLY B CA 1
ATOM 4761 C C . GLY B 1 183 ? 14.109 -25.891 6.648 1 91.62 183 GLY B C 1
ATOM 4762 O O . GLY B 1 183 ? 13.328 -26.812 6.852 1 91.62 183 GLY B O 1
ATOM 4763 N N . PHE B 1 184 ? 14.352 -25.406 5.496 1 87.81 184 PHE B N 1
ATOM 4764 C CA . PHE B 1 184 ? 13.688 -25.953 4.32 1 87.81 184 PHE B CA 1
ATOM 4765 C C . PHE B 1 184 ? 14.141 -27.375 4.059 1 87.81 184 PHE B C 1
ATOM 4767 O O . PHE B 1 184 ? 13.328 -28.25 3.729 1 87.81 184 PHE B O 1
ATOM 4774 N N . TYR B 1 185 ? 15.414 -27.594 4.141 1 88.25 185 TYR B N 1
ATOM 4775 C CA . TYR B 1 185 ? 15.93 -28.938 3.957 1 88.25 185 TYR B CA 1
ATOM 4776 C C . TYR B 1 185 ? 15.352 -29.891 5.004 1 88.25 185 TYR B C 1
ATOM 4778 O O . TYR B 1 185 ? 15.086 -31.062 4.715 1 88.25 185 TYR B O 1
ATOM 4786 N N . GLY B 1 186 ? 15.258 -29.438 6.227 1 88.69 186 GLY B N 1
ATOM 4787 C CA . GLY B 1 186 ? 14.633 -30.266 7.25 1 88.69 186 GLY B CA 1
ATOM 4788 C C . GLY B 1 186 ? 13.289 -30.828 6.828 1 88.69 186 GLY B C 1
ATOM 4789 O O . GLY B 1 186 ? 13 -32 7.051 1 88.69 186 GLY B O 1
ATOM 4790 N N . ALA B 1 187 ? 12.523 -30.016 6.184 1 85.12 187 ALA B N 1
ATOM 4791 C CA . ALA B 1 187 ? 11.219 -30.453 5.691 1 85.12 187 ALA B CA 1
ATOM 4792 C C . ALA B 1 187 ? 11.367 -31.422 4.531 1 85.12 187 ALA B C 1
ATOM 4794 O O . ALA B 1 187 ? 10.617 -32.406 4.434 1 85.12 187 ALA B O 1
ATOM 4795 N N . LEU B 1 188 ? 12.297 -31.172 3.654 1 82.56 188 LEU B N 1
ATOM 4796 C CA . LEU B 1 188 ? 12.523 -32.062 2.514 1 82.56 188 LEU B CA 1
ATOM 4797 C C . LEU B 1 188 ? 13 -33.438 2.975 1 82.56 188 LEU B C 1
ATOM 4799 O O . LEU B 1 188 ? 12.617 -34.438 2.395 1 82.56 188 LEU B O 1
ATOM 4803 N N . ARG B 1 189 ? 13.828 -33.406 3.955 1 87.69 189 ARG B N 1
ATOM 4804 C CA . ARG B 1 189 ? 14.336 -34.688 4.496 1 87.69 189 ARG B CA 1
ATOM 4805 C C . ARG B 1 189 ? 13.219 -35.469 5.164 1 87.69 189 ARG B C 1
ATOM 4807 O O . ARG B 1 189 ? 13.102 -36.688 4.969 1 87.69 189 ARG B O 1
ATOM 4814 N N . LEU B 1 190 ? 12.398 -34.812 5.895 1 85.44 190 LEU B N 1
ATOM 4815 C CA . LEU B 1 190 ? 11.328 -35.469 6.648 1 85.44 190 LEU B CA 1
ATOM 4816 C C . LEU B 1 190 ? 10.234 -35.969 5.711 1 85.44 190 LEU B C 1
ATOM 4818 O O . LEU B 1 190 ? 9.703 -37.062 5.91 1 85.44 190 LEU B O 1
ATOM 4822 N N . LEU B 1 191 ? 9.93 -35.219 4.668 1 77.56 191 LEU B N 1
ATOM 4823 C CA . LEU B 1 191 ? 8.789 -35.531 3.811 1 77.56 191 LEU B CA 1
ATOM 4824 C C . LEU B 1 191 ? 9.219 -36.406 2.635 1 77.56 191 LEU B C 1
ATOM 4826 O O . LEU B 1 191 ? 8.453 -37.281 2.174 1 77.56 191 LEU B O 1
ATOM 4830 N N . PHE B 1 192 ? 10.445 -36.188 2.117 1 77.56 192 PHE B N 1
ATOM 4831 C CA . PHE B 1 192 ? 10.805 -36.812 0.863 1 77.56 192 PHE B CA 1
ATOM 4832 C C . PHE B 1 192 ? 12.109 -37.594 1.009 1 77.56 192 PHE B C 1
ATOM 4834 O O . PHE B 1 192 ? 12.648 -38.125 0.028 1 77.56 192 PHE B O 1
ATOM 4841 N N . ASN B 1 193 ? 12.68 -37.656 2.127 1 84.25 193 ASN B N 1
ATOM 4842 C CA . ASN B 1 193 ? 13.953 -38.312 2.359 1 84.25 193 ASN B CA 1
ATOM 4843 C C . ASN B 1 193 ? 15.031 -37.812 1.403 1 84.25 193 ASN B C 1
ATOM 4845 O O . ASN B 1 193 ? 15.734 -38.625 0.779 1 84.25 193 ASN B O 1
ATOM 4849 N N . ALA B 1 194 ? 15.102 -36.531 1.249 1 82.56 194 ALA B N 1
ATOM 4850 C CA . ALA B 1 194 ? 16.062 -35.906 0.347 1 82.56 194 ALA B CA 1
ATOM 4851 C C . ALA B 1 194 ? 17.5 -36.156 0.816 1 82.56 194 ALA B C 1
ATOM 4853 O O . ALA B 1 194 ? 17.781 -36.125 2.016 1 82.56 194 ALA B O 1
ATOM 4854 N N . PRO B 1 195 ? 18.375 -36.438 -0.078 1 84.94 195 PRO B N 1
ATOM 4855 C CA . PRO B 1 195 ? 19.781 -36.688 0.282 1 84.94 195 PRO B CA 1
ATOM 4856 C C . PRO B 1 195 ? 20.469 -35.406 0.792 1 84.94 195 PRO B C 1
ATOM 4858 O O . PRO B 1 195 ? 19.984 -34.312 0.577 1 84.94 195 PRO B O 1
ATOM 4861 N N . VAL B 1 196 ? 21.531 -35.531 1.505 1 88 196 VAL B N 1
ATOM 4862 C CA . VAL B 1 196 ? 22.266 -34.438 2.146 1 88 196 VAL B CA 1
ATOM 4863 C C . VAL B 1 196 ? 22.875 -33.531 1.084 1 88 196 VAL B C 1
ATOM 4865 O O . VAL B 1 196 ? 23.094 -32.344 1.329 1 88 196 VAL B O 1
ATOM 4868 N N . ASP B 1 197 ? 23.094 -34.031 -0.121 1 85 197 ASP B N 1
ATOM 4869 C CA . ASP B 1 197 ? 23.656 -33.219 -1.21 1 85 197 ASP B CA 1
ATOM 4870 C C . ASP B 1 197 ? 22.719 -32.094 -1.593 1 85 197 ASP B C 1
ATOM 4872 O O . ASP B 1 197 ? 23.156 -31.031 -2.035 1 85 197 ASP B O 1
ATOM 4876 N N . VAL B 1 198 ? 21.484 -32.344 -1.37 1 82.81 198 VAL B N 1
ATOM 4877 C CA . VAL B 1 198 ? 20.5 -31.312 -1.673 1 82.81 198 VAL B CA 1
ATOM 4878 C C . VAL B 1 198 ? 20.688 -30.125 -0.733 1 82.81 198 VAL B C 1
ATOM 4880 O O . VAL B 1 198 ? 20.484 -28.969 -1.131 1 82.81 198 VAL B O 1
ATOM 4883 N N . PHE B 1 199 ? 21.078 -30.422 0.498 1 89.19 199 PHE B N 1
ATOM 4884 C CA . PHE B 1 199 ? 21.328 -29.344 1.452 1 89.19 199 PHE B CA 1
ATOM 4885 C C . PHE B 1 199 ? 22.516 -28.5 1.007 1 89.19 199 PHE B C 1
ATOM 4887 O O . PHE B 1 199 ? 22.406 -27.266 0.919 1 89.19 199 PHE B O 1
ATOM 4894 N N . TYR B 1 200 ? 23.609 -29.125 0.736 1 90.62 200 TYR B N 1
ATOM 4895 C CA . TYR B 1 200 ? 24.828 -28.391 0.409 1 90.62 200 TYR B CA 1
ATOM 4896 C C . TYR B 1 200 ? 24.688 -27.656 -0.913 1 90.62 200 TYR B C 1
ATOM 4898 O O . TYR B 1 200 ? 25.156 -26.516 -1.045 1 90.62 200 TYR B O 1
ATOM 4906 N N . ASP B 1 201 ? 24.016 -28.25 -1.859 1 86.81 201 ASP B N 1
ATOM 4907 C CA . ASP B 1 201 ? 23.844 -27.609 -3.158 1 86.81 201 ASP B CA 1
ATOM 4908 C C . ASP B 1 201 ? 22.906 -26.406 -3.053 1 86.81 201 ASP B C 1
ATOM 4910 O O . ASP B 1 201 ? 23.125 -25.375 -3.689 1 86.81 201 ASP B O 1
ATOM 4914 N N . GLY B 1 202 ? 21.859 -26.641 -2.291 1 87.88 202 GLY B N 1
ATOM 4915 C CA . GLY B 1 202 ? 20.953 -25.516 -2.057 1 87.88 202 GLY B CA 1
ATOM 4916 C C . GLY B 1 202 ? 21.609 -24.375 -1.319 1 87.88 202 GLY B C 1
ATOM 4917 O O . GLY B 1 202 ? 21.359 -23.203 -1.636 1 87.88 202 GLY B O 1
ATOM 4918 N N . TRP B 1 203 ? 22.406 -24.766 -0.37 1 92.25 203 TRP B N 1
ATOM 4919 C CA . TRP B 1 203 ? 23.125 -23.75 0.405 1 92.25 203 TRP B CA 1
ATOM 4920 C C . TRP B 1 203 ? 24.078 -22.969 -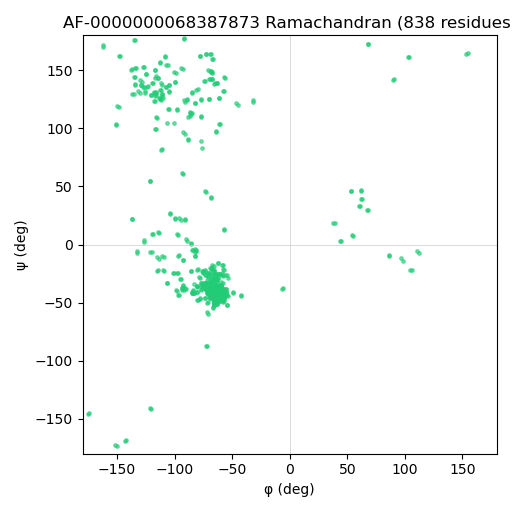0.48 1 92.25 203 TRP B C 1
ATOM 4922 O O . TRP B 1 203 ? 24.125 -21.734 -0.409 1 92.25 203 TRP B O 1
ATOM 4932 N N . LYS B 1 204 ? 24.828 -23.625 -1.304 1 91.44 204 LYS B N 1
ATOM 4933 C CA . LYS B 1 204 ? 25.75 -22.953 -2.213 1 91.44 204 LYS B CA 1
ATOM 4934 C C . LYS B 1 204 ? 25 -22.031 -3.176 1 91.44 204 LYS B C 1
ATOM 4936 O O . LYS B 1 204 ? 25.484 -20.938 -3.482 1 91.44 204 LYS B O 1
ATOM 4941 N N . ALA B 1 205 ? 23.906 -22.516 -3.619 1 88.62 205 ALA B N 1
ATOM 4942 C CA . ALA B 1 205 ? 23.109 -21.703 -4.547 1 88.62 205 ALA B CA 1
ATOM 4943 C C . ALA B 1 205 ? 22.609 -20.438 -3.879 1 88.62 205 ALA B C 1
ATOM 4945 O O . ALA B 1 205 ? 22.641 -19.359 -4.48 1 88.62 205 ALA B O 1
ATOM 4946 N N . LYS B 1 206 ? 22.172 -20.578 -2.699 1 92 206 LYS B N 1
ATOM 4947 C CA . LYS B 1 206 ? 21.656 -19.422 -1.976 1 92 206 LYS B CA 1
ATOM 4948 C C . LYS B 1 206 ? 22.781 -18.453 -1.633 1 92 206 LYS B C 1
ATOM 4950 O O . LYS B 1 206 ? 22.578 -17.234 -1.66 1 92 206 LYS B O 1
ATOM 4955 N N . MET B 1 207 ? 23.984 -18.969 -1.297 1 93.06 207 MET B N 1
ATOM 4956 C CA . MET B 1 207 ? 25.125 -18.109 -1.039 1 93.06 207 MET B CA 1
ATOM 4957 C C . MET B 1 207 ? 25.531 -17.359 -2.301 1 93.06 207 MET B C 1
ATOM 4959 O O . MET B 1 207 ? 25.844 -16.156 -2.24 1 93.06 207 MET B O 1
ATOM 4963 N N . ALA B 1 208 ? 25.469 -18.078 -3.391 1 90.44 208 ALA B N 1
ATOM 4964 C CA . ALA B 1 208 ? 25.75 -17.422 -4.664 1 90.44 208 ALA B CA 1
ATOM 4965 C C . ALA B 1 208 ? 24.734 -16.312 -4.953 1 90.44 208 ALA B C 1
ATOM 4967 O O . ALA B 1 208 ? 25.094 -15.25 -5.449 1 90.44 208 ALA B O 1
ATOM 4968 N N . ALA B 1 209 ? 23.516 -16.625 -4.641 1 92.62 209 ALA B N 1
ATOM 4969 C CA . ALA B 1 209 ? 22.453 -15.648 -4.852 1 92.62 209 ALA B CA 1
ATOM 4970 C C . ALA B 1 209 ? 22.688 -14.391 -4.02 1 92.62 209 ALA B C 1
ATOM 4972 O O . ALA B 1 209 ? 22.484 -13.273 -4.504 1 92.62 209 ALA B O 1
ATOM 4973 N N . VAL B 1 210 ? 23.094 -14.57 -2.791 1 94.94 210 VAL B N 1
ATOM 4974 C CA . VAL B 1 210 ? 23.375 -13.43 -1.925 1 94.94 210 VAL B CA 1
ATOM 4975 C C . VAL B 1 210 ? 24.5 -12.578 -2.533 1 94.94 210 VAL B C 1
ATOM 4977 O O . VAL B 1 210 ? 24.406 -11.352 -2.533 1 94.94 210 VAL B O 1
ATOM 4980 N N . GLY B 1 211 ? 25.531 -13.266 -3.033 1 94.44 211 GLY B N 1
ATOM 4981 C CA . GLY B 1 211 ? 26.609 -12.539 -3.691 1 94.44 211 GLY B CA 1
ATOM 4982 C C . GLY B 1 211 ? 26.125 -11.711 -4.875 1 94.44 211 GLY B C 1
ATOM 4983 O O . GLY B 1 211 ? 26.5 -10.547 -5.008 1 94.44 211 GLY B O 1
ATOM 4984 N N . ILE B 1 212 ? 25.312 -12.297 -5.66 1 93.56 212 ILE B N 1
ATOM 4985 C CA . ILE B 1 212 ? 24.797 -11.641 -6.859 1 93.56 212 ILE B CA 1
ATOM 4986 C C . ILE B 1 212 ? 23.922 -10.453 -6.461 1 93.56 212 ILE B C 1
ATOM 4988 O O . ILE B 1 212 ? 24.125 -9.336 -6.945 1 93.56 212 ILE B O 1
ATOM 4992 N N . TYR B 1 213 ? 22.984 -10.664 -5.586 1 94.56 213 TYR B N 1
ATOM 4993 C CA . TYR B 1 213 ? 22.047 -9.609 -5.195 1 94.56 213 TYR B CA 1
ATOM 4994 C C . TYR B 1 213 ? 22.766 -8.492 -4.445 1 94.56 213 TYR B C 1
ATOM 4996 O O . TYR B 1 213 ? 22.391 -7.324 -4.547 1 94.56 213 TYR B O 1
ATOM 5004 N N . SER B 1 214 ? 23.828 -8.852 -3.652 1 95 214 SER B N 1
ATOM 5005 C CA . SER B 1 214 ? 24.609 -7.82 -2.982 1 95 214 SER B CA 1
ATOM 5006 C C . SER B 1 214 ? 25.359 -6.945 -3.99 1 95 214 SER B C 1
ATOM 5008 O O . SER B 1 214 ? 25.453 -5.73 -3.809 1 95 214 SER B O 1
ATOM 5010 N N . LEU B 1 215 ? 25.859 -7.559 -5.02 1 94.12 215 LEU B N 1
ATOM 5011 C CA . LEU B 1 215 ? 26.516 -6.812 -6.082 1 94.12 215 LEU B CA 1
ATOM 5012 C C . LEU B 1 215 ? 25.531 -5.902 -6.809 1 94.12 215 LEU B C 1
ATOM 5014 O O . LEU B 1 215 ? 25.859 -4.754 -7.121 1 94.12 215 LEU B O 1
ATOM 5018 N N . LEU B 1 216 ? 24.422 -6.438 -7.098 1 94.38 216 LEU B N 1
ATOM 5019 C CA . LEU B 1 216 ? 23.391 -5.648 -7.75 1 94.38 216 LEU B CA 1
ATOM 5020 C C . LEU B 1 216 ? 22.938 -4.488 -6.867 1 94.38 216 LEU B C 1
ATOM 5022 O O . LEU B 1 216 ? 22.703 -3.383 -7.355 1 94.38 216 LEU B O 1
ATOM 5026 N N . PHE B 1 217 ? 22.828 -4.797 -5.605 1 93.44 217 PHE B N 1
ATOM 5027 C CA . PHE B 1 217 ? 22.469 -3.758 -4.645 1 93.44 217 PHE B CA 1
ATOM 5028 C C . PHE B 1 217 ? 23.547 -2.67 -4.609 1 93.44 217 PHE B C 1
ATOM 5030 O O . PHE B 1 217 ? 23.219 -1.479 -4.582 1 93.44 217 PHE B O 1
ATOM 5037 N N . ALA B 1 218 ? 24.766 -3.02 -4.594 1 91.69 218 ALA B N 1
ATOM 5038 C CA . ALA B 1 218 ? 25.875 -2.066 -4.617 1 91.69 218 ALA B CA 1
ATOM 5039 C C . ALA B 1 218 ? 25.828 -1.203 -5.875 1 91.69 218 ALA B C 1
ATOM 5041 O O . ALA B 1 218 ? 26.047 0.008 -5.812 1 91.69 218 ALA B O 1
ATOM 5042 N N . THR B 1 219 ? 25.531 -1.809 -6.945 1 91.44 219 THR B N 1
ATOM 5043 C CA . THR B 1 219 ? 25.422 -1.093 -8.211 1 91.44 219 THR B CA 1
ATOM 5044 C C . THR B 1 219 ? 24.266 -0.102 -8.172 1 91.44 219 THR B C 1
ATOM 5046 O O . THR B 1 219 ? 24.375 1.019 -8.672 1 91.44 219 THR B O 1
ATOM 5049 N N . TYR B 1 220 ? 23.172 -0.611 -7.629 1 88.94 220 TYR B N 1
ATOM 5050 C CA . TYR B 1 220 ? 22 0.252 -7.484 1 88.94 220 TYR B CA 1
ATOM 5051 C C . TYR B 1 220 ? 22.328 1.483 -6.648 1 88.94 220 TYR B C 1
ATOM 5053 O O . TYR B 1 220 ? 21.969 2.604 -7.008 1 88.94 220 TYR B O 1
ATOM 5061 N N . LEU B 1 221 ? 23.031 1.287 -5.504 1 84.44 221 LEU B N 1
ATOM 5062 C CA . LEU B 1 221 ? 23.406 2.395 -4.637 1 84.44 221 LEU B CA 1
ATOM 5063 C C . LEU B 1 221 ? 24.359 3.342 -5.355 1 84.44 221 LEU B C 1
ATOM 5065 O O . LEU B 1 221 ? 24.281 4.559 -5.18 1 84.44 221 LEU B O 1
ATOM 5069 N N . TRP B 1 222 ? 25.156 2.795 -6.066 1 84.25 222 TRP B N 1
ATOM 5070 C CA . TRP B 1 222 ? 26.141 3.582 -6.809 1 84.25 222 TRP B CA 1
ATOM 5071 C C . TRP B 1 222 ? 25.453 4.441 -7.867 1 84.25 222 TRP B C 1
ATOM 5073 O O . TRP B 1 222 ? 25.828 5.602 -8.062 1 84.25 222 TRP B O 1
ATOM 5083 N N . LEU B 1 223 ? 24.484 3.916 -8.469 1 80.81 223 LEU B N 1
ATOM 5084 C CA . LEU B 1 223 ? 23.781 4.609 -9.547 1 80.81 223 LEU B CA 1
ATOM 5085 C C . LEU B 1 223 ? 22.844 5.68 -9 1 80.81 223 LEU B C 1
ATOM 5087 O O . LEU B 1 223 ? 22.625 6.711 -9.641 1 80.81 223 LEU B O 1
ATOM 5091 N N . THR B 1 224 ? 22.281 5.422 -7.918 1 74.31 224 THR B N 1
ATOM 5092 C CA . THR B 1 224 ? 21.25 6.328 -7.41 1 74.31 224 THR B CA 1
ATOM 5093 C C . THR B 1 224 ? 21.844 7.281 -6.371 1 74.31 224 THR B C 1
ATOM 5095 O O . THR B 1 224 ? 21.156 8.211 -5.922 1 74.31 224 THR B O 1
ATOM 5098 N N . ALA B 1 225 ? 23.109 7.344 -6.172 1 58.56 225 ALA B N 1
ATOM 5099 C CA . ALA B 1 225 ? 23.734 8.18 -5.152 1 58.56 225 ALA B CA 1
ATOM 5100 C C . ALA B 1 225 ? 22.906 8.211 -3.875 1 58.56 225 ALA B C 1
ATOM 5102 O O . ALA B 1 225 ? 22.797 9.242 -3.213 1 58.56 225 ALA B O 1
ATOM 5103 N N . ALA B 1 226 ? 22.047 7.277 -3.719 1 54.66 226 ALA B N 1
ATOM 5104 C CA . ALA B 1 226 ? 21.109 7.223 -2.604 1 54.66 226 ALA B CA 1
ATOM 5105 C C . ALA B 1 226 ? 21.828 6.953 -1.287 1 54.66 226 ALA B C 1
ATOM 5107 O O . ALA B 1 226 ? 22.016 5.797 -0.898 1 54.66 226 ALA B O 1
ATOM 5108 N N . LYS B 1 227 ? 22.953 7.488 -0.955 1 49.47 227 LYS B N 1
ATOM 5109 C CA . LYS B 1 227 ? 23.719 7.246 0.263 1 49.47 227 LYS B CA 1
ATOM 5110 C C . LYS B 1 227 ? 22.859 7.461 1.507 1 49.47 227 LYS B C 1
ATOM 5112 O O . LYS B 1 227 ? 23.203 6.98 2.592 1 49.47 227 LYS B O 1
ATOM 5117 N N . GLY B 1 228 ? 21.922 8.242 1.511 1 45.81 228 GLY B N 1
ATOM 5118 C CA . GLY B 1 228 ? 21.516 8.875 2.756 1 45.81 228 GLY B CA 1
ATOM 5119 C C . GLY B 1 228 ? 20.828 7.926 3.715 1 45.81 228 GLY B C 1
ATOM 5120 O O . GLY B 1 228 ? 21.281 7.738 4.844 1 45.81 228 GLY B O 1
ATOM 5121 N N . ARG B 1 229 ? 19.516 7.727 3.643 1 48.75 229 ARG B N 1
ATOM 5122 C CA . ARG B 1 229 ? 18.625 7.613 4.793 1 48.75 229 ARG B CA 1
ATOM 5123 C C . ARG B 1 229 ? 18.484 6.164 5.238 1 48.75 229 ARG B C 1
ATOM 5125 O O . ARG B 1 229 ? 17.531 5.812 5.938 1 48.75 229 ARG B O 1
ATOM 5132 N N . PHE B 1 230 ? 19.469 5.238 4.887 1 55.47 230 PHE B N 1
ATOM 5133 C CA . PHE B 1 230 ? 19.188 3.852 5.23 1 55.47 230 PHE B CA 1
ATOM 5134 C C . PHE B 1 230 ? 19.531 3.574 6.688 1 55.47 230 PHE B C 1
ATOM 5136 O O . PHE B 1 230 ? 19.406 2.443 7.16 1 55.47 230 PHE B O 1
ATOM 5143 N N . LEU B 1 231 ? 20.078 4.531 7.375 1 47.41 231 LEU B N 1
ATOM 5144 C CA . LEU B 1 231 ? 20.516 4.273 8.742 1 47.41 231 LEU B CA 1
ATOM 5145 C C . LEU B 1 231 ? 19.375 4.52 9.727 1 47.41 231 LEU B C 1
ATOM 5147 O O . LEU B 1 231 ? 18.781 5.598 9.742 1 47.41 231 LEU B O 1
ATOM 5151 N N . THR B 1 232 ? 18.656 3.488 9.969 1 53.09 232 THR B N 1
ATOM 5152 C CA . THR B 1 232 ? 17.656 3.705 11.016 1 53.09 232 THR B CA 1
ATOM 5153 C C . THR B 1 232 ? 18.25 3.406 12.391 1 53.09 232 THR B C 1
ATOM 5155 O O . THR B 1 232 ? 18.953 2.404 12.57 1 53.09 232 THR B O 1
ATOM 5158 N N . ARG B 1 233 ? 18.5 4.336 13.266 1 55.78 233 ARG B N 1
ATOM 5159 C CA . ARG B 1 233 ? 18.922 4.176 14.648 1 55.78 233 ARG B CA 1
ATOM 5160 C C . ARG B 1 233 ? 17.781 3.678 15.523 1 55.78 233 ARG B C 1
ATOM 5162 O O . ARG B 1 233 ? 17.719 3.998 16.703 1 55.78 233 ARG B O 1
ATOM 5169 N N . ARG B 1 234 ? 17.094 2.744 15.086 1 63 234 ARG B N 1
ATOM 5170 C CA . ARG B 1 234 ? 15.984 2.264 15.914 1 63 234 ARG B CA 1
ATOM 5171 C C . ARG B 1 234 ? 16.375 1.008 16.688 1 63 234 ARG B C 1
ATOM 5173 O O . ARG B 1 234 ? 17.266 0.26 16.25 1 63 234 ARG B O 1
ATOM 5180 N N . SER B 1 235 ? 15.797 0.84 17.938 1 70.56 235 SER B N 1
ATOM 5181 C CA . SER B 1 235 ? 16.031 -0.368 18.719 1 70.56 235 SER B CA 1
ATOM 5182 C C . SER B 1 235 ? 15.398 -1.587 18.062 1 70.56 235 SER B C 1
ATOM 5184 O O . SER B 1 235 ? 14.352 -1.479 17.422 1 70.56 235 SER B O 1
ATOM 5186 N N . VAL B 1 236 ? 16.078 -2.701 18.141 1 71.06 236 VAL B N 1
ATOM 5187 C CA . VAL B 1 236 ? 15.625 -3.977 17.594 1 71.06 236 VAL B CA 1
ATOM 5188 C C . VAL B 1 236 ? 14.258 -4.332 18.172 1 71.06 236 VAL B C 1
ATOM 5190 O O . VAL B 1 236 ? 13.398 -4.859 17.469 1 71.06 236 VAL B O 1
ATOM 5193 N N . ALA B 1 237 ? 14.141 -4.078 19.422 1 66.75 237 ALA B N 1
ATOM 5194 C CA . ALA B 1 237 ? 12.883 -4.406 20.078 1 66.75 237 ALA B CA 1
ATOM 5195 C C . ALA B 1 237 ? 11.719 -3.623 19.469 1 66.75 237 ALA B C 1
ATOM 5197 O O . ALA B 1 237 ? 10.641 -4.172 19.266 1 66.75 237 ALA B O 1
ATOM 5198 N N . ASP B 1 238 ? 11.969 -2.348 19.188 1 66.5 238 ASP B N 1
ATOM 5199 C CA . ASP B 1 238 ? 10.938 -1.498 18.594 1 66.5 238 ASP B CA 1
ATOM 5200 C C . ASP B 1 238 ? 10.578 -1.978 17.188 1 66.5 238 ASP B C 1
ATOM 5202 O O . ASP B 1 238 ? 9.406 -2.006 16.812 1 66.5 238 ASP B O 1
ATOM 5206 N N . VAL B 1 239 ? 11.578 -2.395 16.516 1 72.75 239 VAL B N 1
ATOM 5207 C CA . VAL B 1 239 ? 11.359 -2.881 15.156 1 72.75 239 VAL B CA 1
ATOM 5208 C C . VAL B 1 239 ? 10.578 -4.195 15.195 1 72.75 239 VAL B C 1
ATOM 5210 O O . VAL B 1 239 ? 9.656 -4.398 14.406 1 72.75 239 VAL B O 1
ATOM 5213 N N . PHE B 1 240 ? 10.961 -5.094 16.141 1 66.44 240 PHE B N 1
ATOM 5214 C CA . PHE B 1 240 ? 10.273 -6.367 16.281 1 66.44 240 PHE B CA 1
ATOM 5215 C C . PHE B 1 240 ? 8.797 -6.156 16.594 1 66.44 240 PHE B C 1
ATOM 5217 O O . PHE B 1 240 ? 7.93 -6.797 16.016 1 66.44 240 PHE B O 1
ATOM 5224 N N . ASN B 1 241 ? 8.508 -5.246 17.438 1 63.22 241 ASN B N 1
ATOM 5225 C CA . ASN B 1 241 ? 7.133 -4.965 17.828 1 63.22 241 ASN B CA 1
ATOM 5226 C C . ASN B 1 241 ? 6.324 -4.418 16.641 1 63.22 241 ASN B C 1
ATOM 5228 O O . ASN B 1 241 ? 5.156 -4.77 16.469 1 63.22 241 ASN B O 1
ATOM 5232 N N . ASP B 1 242 ? 6.965 -3.59 15.938 1 65.31 242 ASP B N 1
ATOM 5233 C CA . ASP B 1 242 ? 6.316 -3.02 14.758 1 65.31 242 ASP B CA 1
ATOM 5234 C C . ASP B 1 242 ? 6.004 -4.098 13.727 1 65.31 242 ASP B C 1
ATOM 5236 O O . ASP B 1 242 ? 4.938 -4.086 13.109 1 65.31 242 ASP B O 1
ATOM 5240 N N . LEU B 1 243 ? 6.949 -5.086 13.672 1 66.44 243 LEU B N 1
ATOM 5241 C CA . LEU B 1 243 ? 6.805 -6.129 12.656 1 66.44 243 LEU B CA 1
ATOM 5242 C C . LEU B 1 243 ? 5.746 -7.145 13.07 1 66.44 243 LEU B C 1
ATOM 5244 O O . LEU B 1 243 ? 5.125 -7.781 12.219 1 66.44 243 LEU B O 1
ATOM 5248 N N . THR B 1 244 ? 5.617 -7.391 14.398 1 62.88 244 THR B N 1
ATOM 5249 C CA . THR B 1 244 ? 4.719 -8.438 14.859 1 62.88 244 THR B CA 1
ATOM 5250 C C . THR B 1 244 ? 3.436 -7.844 15.43 1 62.88 244 THR B C 1
ATOM 5252 O O . THR B 1 244 ? 2.689 -8.523 16.141 1 62.88 244 THR B O 1
ATOM 5255 N N . PHE B 1 245 ? 3.059 -6.715 15.016 1 49.69 245 PHE B N 1
ATOM 5256 C CA . PHE B 1 245 ? 1.853 -6.023 15.453 1 49.69 245 PHE B CA 1
ATOM 5257 C C . PHE B 1 245 ? 1.694 -6.109 16.969 1 49.69 245 PHE B C 1
ATOM 5259 O O . PHE B 1 245 ? 0.578 -6.246 17.469 1 49.69 245 PHE B O 1
ATOM 5266 N N . ARG B 1 246 ? 2.676 -6.703 17.547 1 41.5 246 ARG B N 1
ATOM 5267 C CA . ARG B 1 246 ? 2.6 -6.781 19 1 41.5 246 ARG B CA 1
ATOM 5268 C C . ARG B 1 246 ? 2.521 -5.387 19.625 1 41.5 246 ARG B C 1
ATOM 5270 O O . ARG B 1 246 ? 2.203 -5.246 20.797 1 41.5 246 ARG B O 1
ATOM 5277 N N . GLU B 1 247 ? 3.047 -4.684 18.844 1 46.31 247 GLU B N 1
ATOM 5278 C CA . GLU B 1 247 ? 2.791 -3.377 19.438 1 46.31 247 GLU B CA 1
ATOM 5279 C C . GLU B 1 247 ? 1.294 -3.1 19.531 1 46.31 247 GLU B C 1
ATOM 5281 O O . GLU B 1 247 ? 0.513 -3.562 18.703 1 46.31 247 GLU B O 1
ATOM 5286 N N . ARG B 1 248 ? 0.815 -2.785 20.641 1 35.53 248 ARG B N 1
ATOM 5287 C CA . ARG B 1 248 ? -0.587 -2.654 21.016 1 35.53 248 ARG B CA 1
ATOM 5288 C C . ARG B 1 248 ? -1.433 -2.189 19.844 1 35.53 248 ARG B C 1
ATOM 5290 O O . ARG B 1 248 ? -0.955 -1.445 18.984 1 35.53 248 ARG B O 1
ATOM 5297 N N . TYR B 1 249 ? -2.627 -3 19.328 1 34.06 249 TYR B N 1
ATOM 5298 C CA . TYR B 1 249 ? -3.834 -2.6 18.609 1 34.06 249 TYR B CA 1
ATOM 5299 C C . TYR B 1 249 ? -3.926 -1.083 18.5 1 34.06 249 TYR B C 1
ATOM 5301 O O . TYR B 1 249 ? -4.465 -0.553 17.531 1 34.06 249 TYR B O 1
ATOM 5309 N N . GLU B 1 250 ? -3.553 -0.515 19.5 1 32.97 250 GLU B N 1
ATOM 5310 C CA . GLU B 1 250 ? -3.67 0.913 19.781 1 32.97 250 GLU B CA 1
ATOM 5311 C C . GLU B 1 250 ? -2.766 1.73 18.859 1 32.97 250 GLU B C 1
ATOM 5313 O O . GLU B 1 250 ? -3.145 2.814 18.406 1 32.97 250 GLU B O 1
ATOM 5318 N N . GLU B 1 251 ? -1.523 1.308 18.594 1 34.94 251 GLU B N 1
ATOM 5319 C CA . GLU B 1 251 ? -0.523 2.062 17.844 1 34.94 251 GLU B CA 1
ATOM 5320 C C . GLU B 1 251 ? -0.707 1.877 16.328 1 34.94 251 GLU B C 1
ATOM 5322 O O . GLU B 1 251 ? -0.223 2.688 15.539 1 34.94 251 GLU B O 1
ATOM 5327 N N . LEU B 1 252 ? -0.975 0.68 15.906 1 36.44 252 LEU B N 1
ATOM 5328 C CA . LEU B 1 252 ? -1.28 0.344 14.523 1 36.44 252 LEU B CA 1
ATOM 5329 C C . LEU B 1 252 ? -2.217 1.378 13.906 1 36.44 252 LEU B C 1
ATOM 5331 O O . LEU B 1 252 ? -2.039 1.771 12.75 1 36.44 252 LEU B O 1
ATOM 5335 N N . LEU B 1 253 ? -3.143 1.684 14.68 1 34.31 253 LEU B N 1
ATOM 5336 C CA . LEU B 1 253 ? -4.059 2.768 14.344 1 34.31 253 LEU B CA 1
ATOM 5337 C C . LEU B 1 253 ? -3.312 4.094 14.227 1 34.31 253 LEU B C 1
ATOM 5339 O O . LEU B 1 253 ? -3.867 5.082 13.742 1 34.31 253 LEU B O 1
ATOM 5343 N N . SER B 1 254 ? -2.051 4.223 14.742 1 34.62 254 SER B N 1
ATOM 5344 C CA . SER B 1 254 ? -1.265 5.438 14.93 1 34.62 254 SER B CA 1
ATOM 5345 C C . SER B 1 254 ? -0.61 5.887 13.633 1 34.62 254 SER B C 1
ATOM 5347 O O . SER B 1 254 ? -0.329 7.07 13.445 1 34.62 254 SER B O 1
ATOM 5349 N N . ARG B 1 255 ? 0.108 5.008 12.758 1 39.78 255 ARG B N 1
ATOM 5350 C CA . ARG B 1 255 ? 0.972 5.355 11.633 1 39.78 255 ARG B CA 1
ATOM 5351 C C . ARG B 1 255 ? 0.188 6.078 10.547 1 39.78 255 ARG B C 1
ATOM 5353 O O . ARG B 1 255 ? 0.715 6.977 9.883 1 39.78 255 ARG B O 1
ATOM 5360 N N . SER B 1 256 ? -0.876 5.676 10.211 1 44.5 256 SER B N 1
ATOM 5361 C CA . SER B 1 256 ? -1.824 6.504 9.469 1 44.5 256 SER B CA 1
ATOM 5362 C C . SER B 1 256 ? -2.146 7.785 10.234 1 44.5 256 SER B C 1
ATOM 5364 O O . SER B 1 256 ? -2.842 8.664 9.719 1 44.5 256 SER B O 1
ATOM 5366 N N . GLY B 1 257 ? -1.115 7.91 11.375 1 48.5 257 GLY B N 1
ATOM 5367 C CA . GLY B 1 257 ? -1.423 8.969 12.328 1 48.5 257 GLY B CA 1
ATOM 5368 C C . GLY B 1 257 ? -0.209 9.789 12.719 1 48.5 257 GLY B C 1
ATOM 5369 O O . GLY B 1 257 ? -0.15 10.336 13.82 1 48.5 257 GLY B O 1
ATOM 5370 N N . ARG B 1 258 ? 0.959 9.68 11.594 1 58.41 258 ARG B N 1
ATOM 5371 C CA . ARG B 1 258 ? 2.107 10.516 11.938 1 58.41 258 ARG B CA 1
ATOM 5372 C C . ARG B 1 258 ? 2.18 11.742 11.031 1 58.41 258 ARG B C 1
ATOM 5374 O O . ARG B 1 258 ? 1.824 11.672 9.859 1 58.41 258 ARG B O 1
ATOM 5381 N N . ASP B 1 259 ? 2.83 12.734 11.641 1 67.06 259 ASP B N 1
ATOM 5382 C CA . ASP B 1 259 ? 3.043 13.984 10.914 1 67.06 259 ASP B CA 1
ATOM 5383 C C . ASP B 1 259 ? 4.258 13.891 10 1 67.06 259 ASP B C 1
ATOM 5385 O O . ASP B 1 259 ? 5.359 13.57 10.445 1 67.06 259 ASP B O 1
ATOM 5389 N N . MET B 1 260 ? 4.094 14.086 8.773 1 58.44 260 MET B N 1
ATOM 5390 C CA . MET B 1 260 ? 5.121 13.898 7.758 1 58.44 260 MET B CA 1
ATOM 5391 C C . MET B 1 260 ? 6.289 14.859 7.988 1 58.44 260 MET B C 1
ATOM 5393 O O . MET B 1 260 ? 7.43 14.547 7.633 1 58.44 260 MET B O 1
ATOM 5397 N N . LEU B 1 261 ? 6.102 16 8.508 1 66.06 261 LEU B N 1
ATOM 5398 C CA . LEU B 1 261 ? 7.133 17.016 8.688 1 66.06 261 LEU B CA 1
ATOM 5399 C C . LEU B 1 261 ? 8.031 16.672 9.875 1 66.06 261 LEU B C 1
ATOM 5401 O O . LEU B 1 261 ? 9.258 16.797 9.781 1 66.06 261 LEU B O 1
ATOM 5405 N N . THR B 1 262 ? 7.406 16.172 10.914 1 81.88 262 THR B N 1
ATOM 5406 C CA . THR B 1 262 ? 8.148 16.078 12.164 1 81.88 262 THR B CA 1
ATOM 5407 C C . THR B 1 262 ? 8.359 14.617 12.562 1 81.88 262 THR B C 1
ATOM 5409 O O . THR B 1 262 ? 9.203 14.32 13.406 1 81.88 262 THR B O 1
ATOM 5412 N N . GLY B 1 263 ? 7.48 13.773 12 1 71.56 263 GLY B N 1
ATOM 5413 C CA . GLY B 1 263 ? 7.602 12.359 12.305 1 71.56 263 GLY B CA 1
ATOM 5414 C C . GLY B 1 263 ? 6.875 11.945 13.57 1 71.56 263 GLY B C 1
ATOM 5415 O O . GLY B 1 263 ? 6.797 10.758 13.891 1 71.56 263 GLY B O 1
ATOM 5416 N N . VAL B 1 264 ? 6.41 12.906 14.312 1 82.06 264 VAL B N 1
ATOM 5417 C CA . VAL B 1 264 ? 5.656 12.594 15.523 1 82.06 264 VAL B CA 1
ATOM 5418 C C . VAL B 1 264 ? 4.23 12.18 15.148 1 82.06 264 VAL B C 1
ATOM 5420 O O . VAL B 1 264 ? 3.824 12.312 13.992 1 82.06 264 VAL B O 1
ATOM 5423 N N . SER B 1 265 ? 3.539 11.516 16.109 1 81.25 265 SER B N 1
ATOM 5424 C CA . SER B 1 265 ? 2.156 11.133 15.844 1 81.25 265 SER B CA 1
ATOM 5425 C C . SER B 1 265 ? 1.305 12.344 15.492 1 81.25 265 SER B C 1
ATOM 5427 O O . SER B 1 265 ? 1.493 13.43 16.047 1 81.25 265 SER B O 1
ATOM 5429 N N . ASP B 1 266 ? 0.383 12.156 14.594 1 74.31 266 ASP B N 1
ATOM 5430 C CA . ASP B 1 266 ? -0.438 13.281 14.148 1 74.31 266 ASP B CA 1
ATOM 5431 C C . ASP B 1 266 ? -1.714 13.391 14.984 1 74.31 266 ASP B C 1
ATOM 5433 O O . ASP B 1 266 ? -1.919 12.617 15.922 1 74.31 266 ASP B O 1
ATOM 5437 N N . ARG B 1 267 ? -2.459 14.406 14.672 1 75.25 267 ARG B N 1
ATOM 5438 C CA . ARG B 1 267 ? -3.674 14.703 15.414 1 75.25 267 ARG B CA 1
ATOM 5439 C C . ARG B 1 267 ? -4.664 13.547 15.352 1 75.25 267 ARG B C 1
ATOM 5441 O O . ARG B 1 267 ? -5.332 13.234 16.328 1 75.25 267 ARG B O 1
ATOM 5448 N N . ALA B 1 268 ? -4.75 12.992 14.25 1 65.25 268 ALA B N 1
ATOM 5449 C CA . ALA B 1 268 ? -5.684 11.875 14.094 1 65.25 268 ALA B CA 1
ATOM 5450 C C . ALA B 1 268 ? -5.336 10.727 15.039 1 65.25 268 ALA B C 1
ATOM 5452 O O . ALA B 1 268 ? -6.227 10.125 15.648 1 65.25 268 ALA B O 1
ATOM 5453 N N . ARG B 1 269 ? -4.098 10.508 15.102 1 72.56 269 ARG B N 1
ATOM 5454 C CA . ARG B 1 269 ? -3.631 9.477 16.016 1 72.56 269 ARG B CA 1
ATOM 5455 C C . ARG B 1 269 ? -3.938 9.852 17.469 1 72.56 269 ARG B C 1
ATOM 5457 O O . ARG B 1 269 ? -4.301 8.992 18.281 1 72.56 269 ARG B O 1
ATOM 5464 N N . MET B 1 270 ? -3.766 11.023 17.734 1 83.75 270 MET B N 1
ATOM 5465 C CA . MET B 1 270 ? -4.082 11.508 19.078 1 83.75 270 MET B CA 1
ATOM 5466 C C . MET B 1 270 ? -5.539 11.234 19.422 1 83.75 270 MET B C 1
ATOM 5468 O O . MET B 1 270 ? -5.84 10.727 20.5 1 83.75 270 MET B O 1
ATOM 5472 N N . GLU B 1 271 ? -6.355 11.547 18.5 1 72.38 271 GLU B N 1
ATOM 5473 C CA . GLU B 1 271 ? -7.793 11.406 18.719 1 72.38 271 GLU B CA 1
ATOM 5474 C C . GLU B 1 271 ? -8.188 9.938 18.875 1 72.38 271 GLU B C 1
ATOM 5476 O O . GLU B 1 271 ? -9.148 9.617 19.578 1 72.38 271 GLU B O 1
ATOM 5481 N N . LEU B 1 272 ? -7.41 9.195 18.297 1 66.19 272 LEU B N 1
ATOM 5482 C CA . LEU B 1 272 ? -7.703 7.77 18.312 1 66.19 272 LEU B CA 1
ATOM 5483 C C . LEU B 1 272 ? -7.172 7.121 19.578 1 66.19 272 LEU B C 1
ATOM 5485 O O . LEU B 1 272 ? -7.859 6.309 20.203 1 66.19 272 LEU B O 1
ATOM 5489 N N . ASP B 1 273 ? -5.996 7.52 19.953 1 75.44 273 ASP B N 1
ATOM 5490 C CA . ASP B 1 273 ? -5.301 6.77 21 1 75.44 273 ASP B CA 1
ATOM 5491 C C . ASP B 1 273 ? -5.461 7.445 22.359 1 75.44 273 ASP B C 1
ATOM 5493 O O . ASP B 1 273 ? -5.586 6.773 23.391 1 75.44 273 ASP B O 1
ATOM 5497 N N . ALA B 1 274 ? -5.414 8.664 22.422 1 85.06 274 ALA B N 1
ATOM 5498 C CA . ALA B 1 274 ? -5.27 9.422 23.672 1 85.06 274 ALA B CA 1
ATOM 5499 C C . ALA B 1 274 ? -6.449 9.164 24.609 1 85.06 274 ALA B C 1
ATOM 5501 O O . ALA B 1 274 ? -6.266 8.969 25.812 1 85.06 274 ALA B O 1
ATOM 5502 N N . PRO B 1 275 ? -7.676 9.094 24.047 1 80.31 275 PRO B N 1
ATOM 5503 C CA . PRO B 1 275 ? -8.812 8.859 24.953 1 80.31 275 PRO B CA 1
ATOM 5504 C C . PRO B 1 275 ? -8.719 7.52 25.672 1 80.31 275 PRO B C 1
ATOM 5506 O O . PRO B 1 275 ? -8.969 7.453 26.875 1 80.31 275 PRO B O 1
ATOM 5509 N N . SER B 1 276 ? -8.344 6.527 24.938 1 78.19 276 SER B N 1
ATOM 5510 C CA . SER B 1 276 ? -8.234 5.199 25.547 1 78.19 276 SER B CA 1
ATOM 5511 C C . SER B 1 276 ? -7.121 5.152 26.578 1 78.19 276 SER B C 1
ATOM 5513 O O . SER B 1 276 ? -7.266 4.504 27.625 1 78.19 276 SER B O 1
ATOM 5515 N N . LEU B 1 277 ? -6.047 5.801 26.344 1 82.19 277 LEU B N 1
ATOM 5516 C CA . LEU B 1 277 ? -4.918 5.836 27.266 1 82.19 277 LEU B CA 1
ATOM 5517 C C . LEU B 1 277 ? -5.301 6.535 28.562 1 82.19 277 LEU B C 1
ATOM 5519 O O . LEU B 1 277 ? -4.898 6.098 29.641 1 82.19 277 LEU B O 1
ATOM 5523 N N . VAL B 1 278 ? -6.055 7.539 28.484 1 89.06 278 VAL B N 1
ATOM 5524 C CA . VAL B 1 278 ? -6.504 8.273 29.656 1 89.06 278 VAL B CA 1
ATOM 5525 C C . VAL B 1 278 ? -7.434 7.398 30.484 1 89.06 278 VAL B C 1
ATOM 5527 O O . VAL B 1 278 ? -7.293 7.324 31.719 1 89.06 278 VAL B O 1
ATOM 5530 N N . VAL B 1 279 ? -8.312 6.715 29.812 1 81.69 279 VAL B N 1
ATOM 5531 C CA . VAL B 1 279 ? -9.258 5.848 30.5 1 81.69 279 VAL B CA 1
ATOM 5532 C C . VAL B 1 279 ? -8.508 4.73 31.219 1 81.69 279 VAL B C 1
ATOM 5534 O O . VAL B 1 279 ? -8.836 4.391 32.344 1 81.69 279 VAL B O 1
ATOM 5537 N N . GLU B 1 280 ? -7.578 4.207 30.594 1 81.88 280 GLU B N 1
ATOM 5538 C CA . GLU B 1 280 ? -6.777 3.137 31.172 1 81.88 280 GLU B CA 1
ATOM 5539 C C . GLU B 1 280 ? -6.07 3.604 32.438 1 81.88 280 GLU B C 1
ATOM 5541 O O . GLU B 1 280 ? -6.008 2.869 33.438 1 81.88 280 GLU B O 1
ATOM 5546 N N . CYS B 1 281 ? -5.496 4.734 32.406 1 87.19 281 CYS B N 1
ATOM 5547 C CA . CYS B 1 281 ? -4.809 5.285 33.562 1 87.19 281 CYS B CA 1
ATOM 5548 C C . CYS B 1 281 ? -5.781 5.523 34.719 1 87.19 281 CYS B C 1
ATOM 5550 O O . CYS B 1 281 ? -5.469 5.234 35.875 1 87.19 281 CYS B O 1
ATOM 5552 N N . LEU B 1 282 ? -6.898 5.969 34.375 1 83.44 282 LEU B N 1
ATOM 5553 C CA . LEU B 1 282 ? -7.891 6.301 35.375 1 83.44 282 LEU B CA 1
ATOM 5554 C C . LEU B 1 282 ? -8.445 5.035 36.031 1 83.44 282 LEU B C 1
ATOM 5556 O O . LEU B 1 282 ? -8.727 5.02 37.25 1 83.44 282 LEU B O 1
ATOM 5560 N N . GLU B 1 283 ? -8.617 4.078 35.219 1 80.44 283 GLU B N 1
ATOM 5561 C CA . GLU B 1 283 ? -9.086 2.801 35.75 1 80.44 283 GLU B CA 1
ATOM 5562 C C . GLU B 1 283 ? -8.109 2.232 36.781 1 80.44 283 GLU B C 1
ATOM 5564 O O . GLU B 1 283 ? -8.523 1.597 37.75 1 80.44 283 GLU B O 1
ATOM 5569 N N . LYS B 1 284 ? -6.891 2.477 36.531 1 85.38 284 LYS B N 1
ATOM 5570 C CA . LYS B 1 284 ? -5.852 1.991 37.438 1 85.38 284 LYS B CA 1
ATOM 5571 C C . LYS B 1 284 ? -5.555 3.012 38.531 1 85.38 284 LYS B C 1
ATOM 5573 O O . LYS B 1 284 ? -4.574 2.875 39.281 1 85.38 284 LYS B O 1
ATOM 5578 N N . ARG B 1 285 ? -6.242 4.086 38.625 1 86.62 285 ARG B N 1
ATOM 5579 C CA . ARG B 1 285 ? -6.125 5.168 39.594 1 86.62 285 ARG B CA 1
ATOM 5580 C C . ARG B 1 285 ? -4.742 5.809 39.531 1 86.62 285 ARG B C 1
ATOM 5582 O O . ARG B 1 285 ? -4.141 6.094 40.562 1 86.62 285 ARG B O 1
ATOM 5589 N N . ARG B 1 286 ? -4.184 5.848 38.344 1 89.94 286 ARG B N 1
ATOM 5590 C CA . ARG B 1 286 ? -2.906 6.512 38.094 1 89.94 286 ARG B CA 1
ATOM 5591 C C . ARG B 1 286 ? -3.117 7.887 37.5 1 89.94 286 ARG B C 1
ATOM 5593 O O . ARG B 1 286 ? -4.016 8.07 36.656 1 89.94 286 ARG B O 1
ATOM 5600 N N . PRO B 1 287 ? -2.297 8.812 37.969 1 92.88 287 PRO B N 1
ATOM 5601 C CA . PRO B 1 287 ? -2.426 10.133 37.344 1 92.88 287 PRO B CA 1
ATOM 5602 C C . PRO B 1 287 ? -1.965 10.148 35.875 1 92.88 287 PRO B C 1
ATOM 5604 O O . PRO B 1 287 ? -1.15 9.312 35.5 1 92.88 287 PRO B O 1
ATOM 5607 N N . VAL B 1 288 ? -2.582 10.969 35.188 1 94.69 288 VAL B N 1
ATOM 5608 C CA . VAL B 1 288 ? -2.188 11.195 33.781 1 94.69 288 VAL B CA 1
ATOM 5609 C C . VAL B 1 288 ? -2.201 12.688 33.469 1 94.69 288 VAL B C 1
ATOM 5611 O O . VAL B 1 288 ? -3.148 13.391 33.844 1 94.69 288 VAL B O 1
ATOM 5614 N N . SER B 1 289 ? -1.141 13.188 32.906 1 96.44 289 SER B N 1
ATOM 5615 C CA . SER B 1 289 ? -1.026 14.609 32.594 1 96.44 289 SER B CA 1
ATOM 5616 C C . SER B 1 289 ? -0.959 14.836 31.078 1 96.44 289 SER B C 1
ATOM 5618 O O . SER B 1 289 ? -0.388 14.023 30.344 1 96.44 289 SER B O 1
ATOM 5620 N N . VAL B 1 290 ? -1.594 15.922 30.656 1 96.19 290 VAL B N 1
ATOM 5621 C CA . VAL B 1 290 ? -1.581 16.375 29.266 1 96.19 290 VAL B CA 1
ATOM 5622 C C . VAL B 1 290 ? -0.901 17.734 29.172 1 96.19 290 VAL B C 1
ATOM 5624 O O . VAL B 1 290 ? -1.232 18.656 29.922 1 96.19 290 VAL B O 1
ATOM 5627 N N . LEU B 1 291 ? 0.086 17.844 28.266 1 97.12 291 LEU B N 1
ATOM 5628 C CA . LEU B 1 291 ? 0.773 19.094 27.969 1 97.12 291 LEU B CA 1
ATOM 5629 C C . LEU B 1 291 ? 0.449 19.578 26.547 1 97.12 291 LEU B C 1
ATOM 5631 O O . LEU B 1 291 ? 0.402 18.766 25.609 1 97.12 291 LEU B O 1
ATOM 5635 N N . ILE B 1 292 ? 0.145 20.797 26.438 1 95.56 292 ILE B N 1
ATOM 5636 C CA . ILE B 1 292 ? 0.126 21.406 25.109 1 95.56 292 ILE B CA 1
ATOM 5637 C C . ILE B 1 292 ? 1.252 22.438 25 1 95.56 292 ILE B C 1
ATOM 5639 O O . ILE B 1 292 ? 1.389 23.312 25.875 1 95.56 292 ILE B O 1
ATOM 5643 N N . VAL B 1 293 ? 2.068 22.281 24.031 1 96.44 293 VAL B N 1
ATOM 5644 C CA . VAL B 1 293 ? 3.248 23.109 23.844 1 96.44 293 VAL B CA 1
ATOM 5645 C C . VAL B 1 293 ? 3.121 23.891 22.531 1 96.44 293 VAL B C 1
ATOM 5647 O O . VAL B 1 293 ? 2.752 23.328 21.5 1 96.44 293 VAL B O 1
ATOM 5650 N N . ASP B 1 294 ? 3.342 25.109 22.594 1 94.44 294 ASP B N 1
ATOM 5651 C CA . ASP B 1 294 ? 3.256 25.984 21.422 1 94.44 294 ASP B CA 1
ATOM 5652 C C . ASP B 1 294 ? 4.516 26.828 21.281 1 94.44 294 ASP B C 1
ATOM 5654 O O . ASP B 1 294 ? 5.035 27.359 22.266 1 94.44 294 ASP B O 1
ATOM 5658 N N . ILE B 1 295 ? 5.023 26.953 20.062 1 94.75 295 ILE B N 1
ATOM 5659 C CA . ILE B 1 295 ? 6.18 27.797 19.797 1 94.75 295 ILE B CA 1
ATOM 5660 C C . ILE B 1 295 ? 5.746 29.266 19.781 1 94.75 295 ILE B C 1
ATOM 5662 O O . ILE B 1 295 ? 4.855 29.641 19.016 1 94.75 295 ILE B O 1
ATOM 5666 N N . ASP B 1 296 ? 6.402 30.047 20.594 1 94.06 296 ASP B N 1
ATOM 5667 C CA . ASP B 1 296 ? 6.039 31.453 20.703 1 94.06 296 ASP B CA 1
ATOM 5668 C C . ASP B 1 296 ? 6.414 32.219 19.422 1 94.06 296 ASP B C 1
ATOM 5670 O O . ASP B 1 296 ? 7.551 32.125 18.953 1 94.06 296 ASP B O 1
ATOM 5674 N N . HIS B 1 297 ? 5.414 32.875 18.859 1 90.75 297 HIS B N 1
ATOM 5675 C CA . HIS B 1 297 ? 5.594 33.781 17.719 1 90.75 297 HIS B CA 1
ATOM 5676 C C . HIS B 1 297 ? 6.125 33 16.5 1 90.75 297 HIS B C 1
ATOM 5678 O O . HIS B 1 297 ? 7.004 33.5 15.797 1 90.75 297 HIS B O 1
ATOM 5684 N N . PHE B 1 298 ? 5.652 31.906 16.344 1 89.38 298 PHE B N 1
ATOM 5685 C CA . PHE B 1 298 ? 6.164 31.094 15.258 1 89.38 298 PHE B CA 1
ATOM 5686 C C . PHE B 1 298 ? 5.77 31.672 13.914 1 89.38 298 PHE B C 1
ATOM 5688 O O . PHE B 1 298 ? 6.52 31.562 12.938 1 89.38 298 PHE B O 1
ATOM 5695 N N . LYS B 1 299 ? 4.594 32.219 13.875 1 79.38 299 LYS B N 1
ATOM 5696 C CA . LYS B 1 299 ? 4.164 32.875 12.641 1 79.38 299 LYS B CA 1
ATOM 5697 C C . LYS B 1 299 ? 5.16 33.938 12.211 1 79.38 299 LYS B C 1
ATOM 5699 O O . LYS B 1 299 ? 5.445 34.094 11.016 1 79.38 299 LYS B O 1
ATOM 5704 N N . THR B 1 300 ? 5.613 34.625 13.133 1 83.12 300 THR B N 1
ATOM 5705 C CA . THR B 1 300 ? 6.605 35.656 12.852 1 83.12 300 THR B CA 1
ATOM 5706 C C . THR B 1 300 ? 7.871 35.062 12.258 1 83.12 300 THR B C 1
ATOM 5708 O O . THR B 1 300 ? 8.508 35.656 11.391 1 83.12 300 THR B O 1
ATOM 5711 N N . VAL B 1 301 ? 8.242 33.969 12.734 1 85.56 301 VAL B N 1
ATOM 5712 C CA . VAL B 1 301 ? 9.406 33.25 12.211 1 85.56 301 VAL B CA 1
ATOM 5713 C C . VAL B 1 301 ? 9.172 32.875 10.75 1 85.56 301 VAL B C 1
ATOM 5715 O O . VAL B 1 301 ? 10.039 33.094 9.898 1 85.56 301 VAL B O 1
ATOM 5718 N N . ASN B 1 302 ? 8.031 32.375 10.508 1 79.88 302 ASN B N 1
ATOM 5719 C CA . ASN B 1 302 ? 7.691 32 9.141 1 79.88 302 ASN B CA 1
ATOM 5720 C C . ASN B 1 302 ? 7.668 33.219 8.211 1 79.88 302 ASN B C 1
ATOM 5722 O O . ASN B 1 302 ? 8.141 33.125 7.074 1 79.88 302 ASN B O 1
ATOM 5726 N N . ASP B 1 303 ? 7.094 34.25 8.719 1 73.75 303 ASP B N 1
ATOM 5727 C CA . ASP B 1 303 ? 6.953 35.469 7.93 1 73.75 303 ASP B CA 1
ATOM 5728 C C . ASP B 1 303 ? 8.312 36.094 7.648 1 73.75 303 ASP B C 1
ATOM 5730 O O . ASP B 1 303 ? 8.523 36.688 6.586 1 73.75 303 ASP B O 1
ATOM 5734 N N . THR B 1 304 ? 9.156 36 8.594 1 78.25 304 THR B N 1
ATOM 5735 C CA . THR B 1 304 ? 10.445 36.656 8.516 1 78.25 304 THR B CA 1
ATOM 5736 C C . THR B 1 304 ? 11.445 35.812 7.719 1 78.25 304 THR B C 1
ATOM 5738 O O . THR B 1 304 ? 12.203 36.344 6.906 1 78.25 304 THR B O 1
ATOM 5741 N N . PHE B 1 305 ? 11.484 34.531 7.895 1 78.38 305 PHE B N 1
ATOM 5742 C CA . PHE B 1 305 ? 12.57 33.719 7.359 1 78.38 305 PHE B CA 1
ATOM 5743 C C . PHE B 1 305 ? 12.047 32.75 6.297 1 78.38 305 PHE B C 1
ATOM 5745 O O . PHE B 1 305 ? 12.836 32.094 5.602 1 78.38 305 PHE B O 1
ATOM 5752 N N . GLY B 1 306 ? 10.789 32.656 6.219 1 73.94 306 GLY B N 1
ATOM 5753 C CA . GLY B 1 306 ? 10.203 31.75 5.246 1 73.94 306 GLY B CA 1
ATOM 5754 C C . GLY B 1 306 ? 9.695 30.453 5.863 1 73.94 306 GLY B C 1
ATOM 5755 O O . GLY B 1 306 ? 10.18 30.031 6.918 1 73.94 306 GLY B O 1
ATOM 5756 N N . HIS B 1 307 ? 8.852 29.766 5.18 1 71.94 307 HIS B N 1
ATOM 5757 C CA . HIS B 1 307 ? 8.211 28.547 5.676 1 71.94 307 HIS B CA 1
ATOM 5758 C C . HIS B 1 307 ? 9.195 27.375 5.703 1 71.94 307 HIS B C 1
ATOM 5760 O O . HIS B 1 307 ? 9.07 26.484 6.547 1 71.94 307 HIS B O 1
ATOM 5766 N N . LEU B 1 308 ? 10.047 27.391 4.812 1 68.19 308 LEU B N 1
ATOM 5767 C CA . LEU B 1 308 ? 11.016 26.297 4.797 1 68.19 308 LEU B CA 1
ATOM 5768 C C . LEU B 1 308 ? 11.859 26.312 6.066 1 68.19 308 LEU B C 1
ATOM 5770 O O . LEU B 1 308 ? 12.156 25.25 6.633 1 68.19 308 LEU B O 1
ATOM 5774 N N . GLN B 1 309 ? 12.273 27.531 6.367 1 77.88 309 GLN B N 1
ATOM 5775 C CA . GLN B 1 309 ? 13.023 27.656 7.613 1 77.88 309 GLN B CA 1
ATOM 5776 C C . GLN B 1 309 ? 12.148 27.312 8.82 1 77.88 309 GLN B C 1
ATOM 5778 O O . GLN B 1 309 ? 12.625 26.734 9.789 1 77.88 309 GLN B O 1
ATOM 5783 N N . GLY B 1 310 ? 10.984 27.703 8.742 1 86.06 310 GLY B N 1
ATOM 5784 C CA . GLY B 1 310 ? 10.031 27.312 9.773 1 86.06 310 GLY B CA 1
ATOM 5785 C C . GLY B 1 310 ? 9.898 25.812 9.922 1 86.06 310 GLY B C 1
ATOM 5786 O O . GLY B 1 310 ? 9.844 25.297 11.039 1 86.06 310 GLY B O 1
ATOM 5787 N N . ASP B 1 311 ? 9.938 25.156 8.828 1 79.31 311 ASP B N 1
ATOM 5788 C CA . ASP B 1 311 ? 9.852 23.703 8.836 1 79.31 311 ASP B CA 1
ATOM 5789 C C . ASP B 1 311 ? 11.055 23.094 9.547 1 79.31 311 ASP B C 1
ATOM 5791 O O . ASP B 1 311 ? 10.922 22.094 10.258 1 79.31 311 ASP B O 1
ATOM 5795 N N . GLU B 1 312 ? 12.094 23.656 9.266 1 81.62 312 GLU B N 1
ATOM 5796 C CA . GLU B 1 312 ? 13.305 23.156 9.906 1 81.62 312 GLU B CA 1
ATOM 5797 C C . GLU B 1 312 ? 13.242 23.344 11.422 1 81.62 312 GLU B C 1
ATOM 5799 O O . GLU B 1 312 ? 13.664 22.469 12.172 1 81.62 312 GLU B O 1
ATOM 5804 N N . ILE B 1 313 ? 12.789 24.453 11.789 1 91.06 313 ILE B N 1
ATOM 5805 C CA . ILE B 1 313 ? 12.633 24.734 13.219 1 91.06 313 ILE B CA 1
ATOM 5806 C C . ILE B 1 313 ? 11.641 23.75 13.828 1 91.06 313 ILE B C 1
ATOM 5808 O O . ILE B 1 313 ? 11.867 23.234 14.922 1 91.06 313 ILE B O 1
ATOM 5812 N N . LEU B 1 314 ? 10.617 23.5 13.156 1 91.44 314 LEU B N 1
ATOM 5813 C CA . LEU B 1 314 ? 9.609 22.578 13.641 1 91.44 314 LEU B CA 1
ATOM 5814 C C . LEU B 1 314 ? 10.195 21.172 13.805 1 91.44 314 LEU B C 1
ATOM 5816 O O . LEU B 1 314 ? 9.875 20.469 14.766 1 91.44 314 LEU B O 1
ATOM 5820 N N . ARG B 1 315 ? 10.984 20.797 12.875 1 88.62 315 ARG B N 1
ATOM 5821 C CA . ARG B 1 315 ? 11.633 19.484 12.953 1 88.62 315 ARG B CA 1
ATOM 5822 C C . ARG B 1 315 ? 12.531 19.391 14.18 1 88.62 315 ARG B C 1
ATOM 5824 O O . ARG B 1 315 ? 12.484 18.406 14.914 1 88.62 315 ARG B O 1
ATOM 5831 N N . GLU B 1 316 ? 13.297 20.422 14.297 1 91.69 316 GLU B N 1
ATOM 5832 C CA . GLU B 1 316 ? 14.211 20.453 15.43 1 91.69 316 GLU B CA 1
ATOM 5833 C C . GLU B 1 316 ? 13.453 20.5 16.75 1 91.69 316 GLU B C 1
ATOM 5835 O O . GLU B 1 316 ? 13.828 19.812 17.719 1 91.69 316 GLU B O 1
ATOM 5840 N N . PHE B 1 317 ? 12.453 21.312 16.797 1 94.62 317 PHE B N 1
ATOM 5841 C CA . PHE B 1 317 ? 11.594 21.406 17.984 1 94.62 317 PHE B CA 1
ATOM 5842 C C . PHE B 1 317 ? 10.992 20.047 18.328 1 94.62 317 PHE B C 1
ATOM 5844 O O . PHE B 1 317 ? 11.023 19.625 19.484 1 94.62 317 PHE B O 1
ATOM 5851 N N . ALA B 1 318 ? 10.508 19.406 17.359 1 93.44 318 ALA B N 1
ATOM 5852 C CA . ALA B 1 318 ? 9.898 18.094 17.562 1 93.44 318 ALA B CA 1
ATOM 5853 C C . ALA B 1 318 ? 10.922 17.094 18.094 1 93.44 318 ALA B C 1
ATOM 5855 O O . ALA B 1 318 ? 10.586 16.234 18.922 1 93.44 318 ALA B O 1
ATOM 5856 N N . ALA B 1 319 ? 12.086 17.203 17.625 1 89.94 319 ALA B N 1
ATOM 5857 C CA . ALA B 1 319 ? 13.141 16.297 18.062 1 89.94 319 ALA B CA 1
ATOM 5858 C C . ALA B 1 319 ? 13.438 16.484 19.547 1 89.94 319 ALA B C 1
ATOM 5860 O O . ALA B 1 319 ? 13.641 15.5 20.266 1 89.94 319 ALA B O 1
ATOM 5861 N N . VAL B 1 320 ? 13.539 17.703 19.953 1 93.62 320 VAL B N 1
ATOM 5862 C CA . VAL B 1 320 ? 13.781 18 21.359 1 93.62 320 VAL B CA 1
ATOM 5863 C C . VAL B 1 320 ? 12.633 17.453 22.219 1 93.62 320 VAL B C 1
ATOM 5865 O O . VAL B 1 320 ? 12.867 16.828 23.25 1 93.62 320 VAL B O 1
ATOM 5868 N N . LEU B 1 321 ? 11.445 17.672 21.797 1 95.38 321 LEU B N 1
ATOM 5869 C CA . LEU B 1 321 ? 10.273 17.188 22.516 1 95.38 321 LEU B CA 1
ATOM 5870 C C . LEU B 1 321 ? 10.266 15.656 22.578 1 95.38 321 LEU B C 1
ATOM 5872 O O . LEU B 1 321 ? 9.945 15.07 23.609 1 95.38 321 LEU B O 1
ATOM 5876 N N . LYS B 1 322 ? 10.523 15.141 21.469 1 91.56 322 LYS B N 1
ATOM 5877 C CA . LYS B 1 322 ? 10.508 13.688 21.375 1 91.56 322 LYS B CA 1
ATOM 5878 C C . LYS B 1 322 ? 11.492 13.055 22.344 1 91.56 322 LYS B C 1
ATOM 5880 O O . LYS B 1 322 ? 11.172 12.078 23.016 1 91.56 322 LYS B O 1
ATOM 5885 N N . ARG B 1 323 ? 12.664 13.602 22.406 1 88.69 323 ARG B N 1
ATOM 5886 C CA . ARG B 1 323 ? 13.703 13.109 23.312 1 88.69 323 ARG B CA 1
ATOM 5887 C C . ARG B 1 323 ? 13.242 13.18 24.766 1 88.69 323 ARG B C 1
ATOM 5889 O O . ARG B 1 323 ? 13.531 12.289 25.562 1 88.69 323 ARG B O 1
ATOM 5896 N N . ALA B 1 324 ? 12.562 14.133 25.062 1 92.19 324 ALA B N 1
ATOM 5897 C CA . ALA B 1 324 ? 12.156 14.367 26.438 1 92.19 324 ALA B CA 1
ATOM 5898 C C . ALA B 1 324 ? 10.898 13.57 26.781 1 92.19 324 ALA B C 1
ATOM 5900 O O . ALA B 1 324 ? 10.781 13.023 27.875 1 92.19 324 ALA B O 1
ATOM 5901 N N . VAL B 1 325 ? 9.953 13.477 25.875 1 92.81 325 VAL B N 1
ATOM 5902 C CA . VAL B 1 325 ? 8.609 12.992 26.172 1 92.81 325 VAL B CA 1
ATOM 5903 C C . VAL B 1 325 ? 8.523 11.492 25.891 1 92.81 325 VAL B C 1
ATOM 5905 O O . VAL B 1 325 ? 7.832 10.766 26.594 1 92.81 325 VAL B O 1
ATOM 5908 N N . GLN B 1 326 ? 9.172 11.047 24.875 1 84.56 326 GLN B N 1
ATOM 5909 C CA . GLN B 1 326 ? 8.984 9.703 24.344 1 84.56 326 GLN B CA 1
ATOM 5910 C C . GLN B 1 326 ? 9.242 8.648 25.422 1 84.56 326 GLN B C 1
ATOM 5912 O O . GLN B 1 326 ? 8.523 7.652 25.5 1 84.56 326 GLN B O 1
ATOM 5917 N N . PRO B 1 327 ? 10.266 8.852 26.266 1 81.94 327 PRO B N 1
ATOM 5918 C CA . PRO B 1 327 ? 10.492 7.863 27.328 1 81.94 327 PRO B CA 1
ATOM 5919 C C . PRO B 1 327 ? 9.383 7.848 28.359 1 81.94 327 PRO B C 1
ATOM 5921 O O . PRO B 1 327 ? 9.219 6.863 29.094 1 81.94 327 PRO B O 1
ATOM 5924 N N . LEU B 1 328 ? 8.633 8.875 28.469 1 85.25 328 LEU B N 1
ATOM 5925 C CA . LEU B 1 328 ? 7.699 9.062 29.562 1 85.25 328 LEU B CA 1
ATOM 5926 C C . LEU B 1 328 ? 6.262 8.914 29.094 1 85.25 328 LEU B C 1
ATOM 5928 O O . LEU B 1 328 ? 5.355 8.672 29.891 1 85.25 328 LEU B O 1
ATOM 5932 N N . GLY B 1 329 ? 6.086 9.125 27.781 1 90.75 329 GLY B N 1
ATOM 5933 C CA . GLY B 1 329 ? 4.719 9.117 27.297 1 90.75 329 GLY B CA 1
ATOM 5934 C C . GLY B 1 329 ? 4.625 9.234 25.781 1 90.75 329 GLY B C 1
ATOM 5935 O O . GLY B 1 329 ? 5.422 8.633 25.062 1 90.75 329 GLY B O 1
ATOM 5936 N N . HIS B 1 330 ? 3.512 9.961 25.391 1 91.81 330 HIS B N 1
ATOM 5937 C CA . HIS B 1 330 ? 3.195 10.055 23.984 1 91.81 330 HIS B CA 1
ATOM 5938 C C . HIS B 1 330 ? 3.221 11.508 23.5 1 91.81 330 HIS B C 1
ATOM 5940 O O . HIS B 1 330 ? 2.777 12.406 24.219 1 91.81 330 HIS B O 1
ATOM 5946 N N . LEU B 1 331 ? 3.789 11.703 22.297 1 93.56 331 LEU B N 1
ATOM 5947 C CA . LEU B 1 331 ? 3.887 13.023 21.703 1 93.56 331 LEU B CA 1
ATOM 5948 C C . LEU B 1 331 ? 3.117 13.086 20.391 1 93.56 331 LEU B C 1
ATOM 5950 O O . LEU B 1 331 ? 3.244 12.195 19.547 1 93.56 331 LEU B O 1
ATOM 5954 N N . TYR B 1 332 ? 2.285 14.133 20.234 1 90.94 332 TYR B N 1
ATOM 5955 C CA . TYR B 1 332 ? 1.46 14.336 19.047 1 90.94 332 TYR B CA 1
ATOM 5956 C C . TYR B 1 332 ? 1.638 15.75 18.516 1 90.94 332 TYR B C 1
ATOM 5958 O O . TYR B 1 332 ? 1.771 16.703 19.281 1 90.94 332 TYR B O 1
ATOM 5966 N N . ARG B 1 333 ? 1.665 15.883 17.219 1 89 333 ARG B N 1
ATOM 5967 C CA . ARG B 1 333 ? 1.514 17.203 16.625 1 89 333 ARG B CA 1
ATOM 5968 C C . ARG B 1 333 ? 0.042 17.562 16.438 1 89 333 ARG B C 1
ATOM 5970 O O . ARG B 1 333 ? -0.662 16.922 15.656 1 89 333 ARG B O 1
ATOM 5977 N N . PHE B 1 334 ? -0.393 18.516 17.172 1 83.75 334 PHE B N 1
ATOM 5978 C CA . PHE B 1 334 ? -1.804 18.875 17.297 1 83.75 334 PHE B CA 1
ATOM 5979 C C . PHE B 1 334 ? -2.184 19.922 16.25 1 83.75 334 PHE B C 1
ATOM 5981 O O . PHE B 1 334 ? -3.287 19.891 15.695 1 83.75 334 PHE B O 1
ATOM 5988 N N . GLY B 1 335 ? -1.362 20.797 15.984 1 75.62 335 GLY B N 1
ATOM 5989 C CA . GLY B 1 335 ? -1.52 21.875 15.016 1 75.62 335 GLY B CA 1
ATOM 5990 C C . GLY B 1 335 ? -0.241 22.188 14.266 1 75.62 335 GLY B C 1
ATOM 5991 O O . GLY B 1 335 ? 0.68 21.375 14.219 1 75.62 335 GLY B O 1
ATOM 5992 N N . GLY B 1 336 ? -0.249 23.266 13.578 1 77.62 336 GLY B N 1
ATOM 5993 C CA . GLY B 1 336 ? 0.945 23.672 12.852 1 77.62 336 GLY B CA 1
ATOM 5994 C C . GLY B 1 336 ? 2.176 23.766 13.734 1 77.62 336 GLY B C 1
ATOM 5995 O O . GLY B 1 336 ? 3.201 23.141 13.445 1 77.62 336 GLY B O 1
ATOM 5996 N N . GLU B 1 337 ? 2.053 24.484 14.797 1 89.5 337 GLU B N 1
ATOM 5997 C CA . GLU B 1 337 ? 3.172 24.703 15.711 1 89.5 337 GLU B CA 1
ATOM 5998 C C . GLU B 1 337 ? 2.855 24.172 17.109 1 89.5 337 GLU B C 1
ATOM 6000 O O . GLU B 1 337 ? 3.596 24.438 18.062 1 89.5 337 GLU B O 1
ATOM 6005 N N . GLU B 1 338 ? 1.749 23.453 17.219 1 91.44 338 GLU B N 1
ATOM 6006 C CA . GLU B 1 338 ? 1.305 22.969 18.516 1 91.44 338 GLU B CA 1
ATOM 6007 C C . GLU B 1 338 ? 1.523 21.469 18.641 1 91.44 338 GLU B C 1
ATOM 6009 O O . GLU B 1 338 ? 1.269 20.719 17.703 1 91.44 338 GLU B O 1
ATOM 6014 N N . PHE B 1 339 ? 2.045 21.109 19.797 1 95.44 339 PHE B N 1
ATOM 6015 C CA . PHE B 1 339 ? 2.277 19.703 20.125 1 95.44 339 PHE B CA 1
ATOM 6016 C C . PHE B 1 339 ? 1.595 19.328 21.438 1 95.44 339 PHE B C 1
ATOM 6018 O O . PHE B 1 339 ? 1.469 20.156 22.328 1 95.44 339 PHE B O 1
ATOM 6025 N N . VAL B 1 340 ? 1.146 18.141 21.531 1 95.56 340 VAL B N 1
ATOM 6026 C CA . VAL B 1 340 ? 0.503 17.625 22.734 1 95.56 340 VAL B CA 1
ATOM 6027 C C . VAL B 1 340 ? 1.273 16.422 23.25 1 95.56 340 VAL B C 1
ATOM 6029 O O . VAL B 1 340 ? 1.678 15.555 22.484 1 95.56 340 VAL B O 1
ATOM 6032 N N . ALA B 1 341 ? 1.593 16.438 24.469 1 96.5 341 ALA B N 1
ATOM 6033 C CA . ALA B 1 341 ? 2.205 15.297 25.141 1 96.5 341 ALA B CA 1
ATOM 6034 C C . ALA B 1 341 ? 1.245 14.672 26.141 1 96.5 341 ALA B C 1
ATOM 6036 O O . ALA B 1 341 ? 0.568 15.383 26.891 1 96.5 341 ALA B O 1
ATOM 6037 N N . LEU B 1 342 ? 1.103 13.453 26.047 1 95.19 342 LEU B N 1
ATOM 6038 C CA . LEU B 1 342 ? 0.358 12.664 27.016 1 95.19 342 LEU B CA 1
ATOM 6039 C C . LEU B 1 342 ? 1.305 11.867 27.906 1 95.19 342 LEU B C 1
ATOM 6041 O O . LEU B 1 342 ? 2.055 11.023 27.422 1 95.19 342 LEU B O 1
ATOM 6045 N N . LEU B 1 343 ? 1.316 12.133 29.188 1 95.62 343 LEU B N 1
ATOM 6046 C CA . LEU B 1 343 ? 2.254 11.555 30.141 1 95.62 343 LEU B CA 1
ATOM 6047 C C . LEU B 1 343 ? 1.52 10.711 31.188 1 95.62 343 LEU B C 1
ATOM 6049 O O . LEU B 1 343 ? 1.048 11.234 32.188 1 95.62 343 LEU B O 1
ATOM 6053 N N . PRO B 1 344 ? 1.556 9.43 30.922 1 93.31 344 PRO B N 1
ATOM 6054 C CA . PRO B 1 344 ? 0.918 8.539 31.891 1 93.31 344 PRO B CA 1
ATOM 6055 C C . PRO B 1 344 ? 1.685 8.453 33.219 1 93.31 344 PRO B C 1
ATOM 6057 O O . PRO B 1 344 ? 2.916 8.539 33.219 1 93.31 344 PRO B O 1
ATOM 6060 N N . ALA B 1 345 ? 1.021 8.383 34.281 1 90.25 345 ALA B N 1
ATOM 6061 C CA . ALA B 1 345 ? 1.564 8.172 35.625 1 90.25 345 ALA B CA 1
ATOM 6062 C C . ALA B 1 345 ? 2.387 9.375 36.094 1 90.25 345 ALA B C 1
ATOM 6064 O O . ALA B 1 345 ? 3.428 9.211 36.719 1 90.25 345 ALA B O 1
ATOM 6065 N N . MET B 1 346 ? 1.985 10.523 35.594 1 93.19 346 MET B N 1
ATOM 6066 C CA . MET B 1 346 ? 2.664 11.75 36 1 93.19 346 MET B CA 1
ATOM 6067 C C . MET B 1 346 ? 1.705 12.695 36.719 1 93.19 346 MET B C 1
ATOM 6069 O O . MET B 1 346 ? 0.65 13.039 36.188 1 93.19 346 MET B O 1
ATOM 6073 N N . THR B 1 347 ? 2.131 13.031 37.938 1 93.31 347 THR B N 1
ATOM 6074 C CA . THR B 1 347 ? 1.305 13.93 38.75 1 93.31 347 THR B CA 1
ATOM 6075 C C . THR B 1 347 ? 1.382 15.359 38.188 1 93.31 347 THR B C 1
ATOM 6077 O O . THR B 1 347 ? 2.254 15.672 37.375 1 93.31 347 THR B O 1
ATOM 6080 N N . HIS B 1 348 ? 0.433 16.141 38.625 1 94.25 348 HIS B N 1
ATOM 6081 C CA . HIS B 1 348 ? 0.369 17.531 38.156 1 94.25 348 HIS B CA 1
ATOM 6082 C C . HIS B 1 348 ? 1.66 18.281 38.469 1 94.25 348 HIS B C 1
ATOM 6084 O O . HIS B 1 348 ? 2.195 18.984 37.625 1 94.25 348 HIS B O 1
ATOM 6090 N N . GLU B 1 349 ? 2.17 18.062 39.688 1 92.81 349 GLU B N 1
ATOM 6091 C CA . GLU B 1 349 ? 3.379 18.766 40.125 1 92.81 349 GLU B CA 1
ATOM 6092 C C . GLU B 1 349 ? 4.594 18.312 39.312 1 92.81 349 GLU B C 1
ATOM 6094 O O . GLU B 1 349 ? 5.406 19.141 38.875 1 92.81 349 GLU B O 1
ATOM 6099 N N . THR B 1 350 ? 4.668 17.047 39.125 1 93.56 350 THR B N 1
ATOM 6100 C CA . THR B 1 350 ? 5.785 16.516 38.344 1 93.56 350 THR B CA 1
ATOM 6101 C C . THR B 1 350 ? 5.703 16.984 36.875 1 93.56 350 THR B C 1
ATOM 6103 O O . THR B 1 350 ? 6.727 17.25 36.25 1 93.56 350 THR B O 1
ATOM 6106 N N . ALA B 1 351 ? 4.496 17.078 36.375 1 95.19 351 ALA B N 1
ATOM 6107 C CA . ALA B 1 351 ? 4.293 17.516 35 1 95.19 351 ALA B CA 1
ATOM 6108 C C . ALA B 1 351 ? 4.676 18.984 34.844 1 95.19 351 ALA B C 1
ATOM 6110 O O . ALA B 1 351 ? 5.234 19.375 33.812 1 95.19 351 ALA B O 1
ATOM 6111 N N . LEU B 1 352 ? 4.34 19.75 35.844 1 94.75 352 LEU B N 1
ATOM 6112 C CA . LEU B 1 352 ? 4.719 21.172 35.812 1 94.75 352 LEU B CA 1
ATOM 6113 C C . LEU B 1 352 ? 6.238 21.312 35.812 1 94.75 352 LEU B C 1
ATOM 6115 O O . LEU B 1 352 ? 6.781 22.125 35.062 1 94.75 352 LEU B O 1
ATOM 6119 N N . ALA B 1 353 ? 6.863 20.594 36.688 1 93.81 353 ALA B N 1
ATOM 6120 C CA . ALA B 1 353 ? 8.32 20.625 36.75 1 93.81 353 ALA B CA 1
ATOM 6121 C C . ALA B 1 353 ? 8.945 20.141 35.438 1 93.81 353 ALA B C 1
ATOM 6123 O O . ALA B 1 353 ? 9.922 20.719 34.969 1 93.81 353 ALA B O 1
ATOM 6124 N N . PHE B 1 354 ? 8.375 19.078 34.969 1 94.75 354 PHE B N 1
ATOM 6125 C CA . PHE B 1 354 ? 8.828 18.531 33.688 1 94.75 354 PHE B CA 1
ATOM 6126 C C . PHE B 1 354 ? 8.68 19.562 32.594 1 94.75 354 PHE B C 1
ATOM 6128 O O . PHE B 1 354 ? 9.578 19.719 31.75 1 94.75 354 PHE B O 1
ATOM 6135 N N . SER B 1 355 ? 7.559 20.266 32.531 1 96.25 355 SER B N 1
ATOM 6136 C CA . SER B 1 355 ? 7.293 21.281 31.516 1 96.25 355 SER B CA 1
ATOM 6137 C C . SER B 1 355 ? 8.281 22.438 31.625 1 96.25 355 SER B C 1
ATOM 6139 O O . SER B 1 355 ? 8.719 22.984 30.609 1 96.25 355 SER B O 1
ATOM 6141 N N . ALA B 1 356 ? 8.57 22.781 32.844 1 94.44 356 ALA B N 1
ATOM 6142 C CA . ALA B 1 356 ? 9.562 23.828 33.062 1 94.44 356 ALA B CA 1
ATOM 6143 C C . ALA B 1 356 ? 10.93 23.406 32.5 1 94.44 356 ALA B C 1
ATOM 6145 O O . ALA B 1 356 ? 11.633 24.219 31.891 1 94.44 356 ALA B O 1
ATOM 6146 N N . SER B 1 357 ? 11.281 22.188 32.781 1 94.75 357 SER B N 1
ATOM 6147 C CA . SER B 1 357 ? 12.539 21.672 32.281 1 94.75 357 SER B CA 1
ATOM 6148 C C . SER B 1 357 ? 12.547 21.641 30.75 1 94.75 357 SER B C 1
ATOM 6150 O O . SER B 1 357 ? 13.578 21.891 30.125 1 94.75 357 SER B O 1
ATOM 6152 N N . LEU B 1 358 ? 11.422 21.297 30.266 1 95 358 LEU B N 1
ATOM 6153 C CA . LEU B 1 358 ? 11.281 21.25 28.812 1 95 358 LEU B CA 1
ATOM 6154 C C . LEU B 1 358 ? 11.453 22.641 28.203 1 95 358 LEU B C 1
ATOM 6156 O O . LEU B 1 358 ? 12.117 22.797 27.188 1 95 358 LEU B O 1
ATOM 6160 N N . ARG B 1 359 ? 10.805 23.609 28.781 1 94.75 359 ARG B N 1
ATOM 6161 C CA . ARG B 1 359 ? 10.914 25 28.359 1 94.75 359 ARG B CA 1
ATOM 6162 C C . ARG B 1 359 ? 12.375 25.453 28.344 1 94.75 359 ARG B C 1
ATOM 6164 O O . ARG B 1 359 ? 12.836 26.078 27.375 1 94.75 359 ARG B O 1
ATOM 6171 N N . VAL B 1 360 ? 13.086 25.094 29.359 1 94.06 360 VAL B N 1
ATOM 6172 C CA . VAL B 1 360 ? 14.484 25.469 29.5 1 94.06 360 VAL B CA 1
ATOM 6173 C C . VAL B 1 360 ? 15.328 24.766 28.438 1 94.06 360 VAL B C 1
ATOM 6175 O O . VAL B 1 360 ? 16.266 25.344 27.891 1 94.06 360 VAL B O 1
ATOM 6178 N N . ALA B 1 361 ? 15.008 23.547 28.266 1 94.19 361 ALA B N 1
ATOM 6179 C CA . ALA B 1 361 ? 15.742 22.781 27.25 1 94.19 361 ALA B CA 1
ATOM 6180 C C . ALA B 1 361 ? 15.586 23.406 25.875 1 94.19 361 ALA B C 1
ATOM 6182 O O . ALA B 1 361 ? 16.547 23.5 25.109 1 94.19 361 ALA B O 1
ATOM 6183 N N . VAL B 1 362 ? 14.398 23.797 25.547 1 94.81 362 VAL B N 1
ATOM 6184 C CA . VAL B 1 362 ? 14.141 24.422 24.25 1 94.81 362 VAL B CA 1
ATOM 6185 C C . VAL B 1 362 ? 14.891 25.734 24.141 1 94.81 362 VAL B C 1
ATOM 6187 O O . VAL B 1 362 ? 15.516 26.031 23.125 1 94.81 362 VAL B O 1
ATOM 6190 N N . LEU B 1 363 ? 14.805 26.484 25.188 1 93.12 363 LEU B N 1
ATOM 6191 C CA . LEU B 1 363 ? 15.484 27.781 25.234 1 93.12 363 LEU B CA 1
ATOM 6192 C C . LEU B 1 363 ? 16.984 27.609 25.047 1 93.12 363 LEU B C 1
ATOM 6194 O O . LEU B 1 363 ? 17.641 28.438 24.406 1 93.12 363 LEU B O 1
ATOM 6198 N N . ALA B 1 364 ? 17.531 26.562 25.547 1 92.38 364 ALA B N 1
ATOM 6199 C CA . ALA B 1 364 ? 18.969 26.344 25.547 1 92.38 364 ALA B CA 1
ATOM 6200 C C . ALA B 1 364 ? 19.422 25.75 24.203 1 92.38 364 ALA B C 1
ATOM 6202 O O . ALA B 1 364 ? 20.516 26.062 23.719 1 92.38 364 ALA B O 1
ATOM 6203 N N . GLU B 1 365 ? 18.609 24.953 23.625 1 92.56 365 GLU B N 1
ATOM 6204 C CA . GLU B 1 365 ? 19.094 24.125 22.516 1 92.56 365 GLU B CA 1
ATOM 6205 C C . GLU B 1 365 ? 18.672 24.719 21.172 1 92.56 365 GLU B C 1
ATOM 6207 O O . GLU B 1 365 ? 19.281 24.438 20.141 1 92.56 365 GLU B O 1
ATOM 6212 N N . LEU B 1 366 ? 17.609 25.484 21.172 1 93.25 366 LEU B N 1
ATOM 6213 C CA . LEU B 1 366 ? 17.078 25.922 19.891 1 93.25 366 LEU B CA 1
ATOM 6214 C C . LEU B 1 366 ? 17.172 27.438 19.75 1 93.25 366 LEU B C 1
ATOM 6216 O O . LEU B 1 366 ? 16.984 28.172 20.719 1 93.25 366 LEU B O 1
ATOM 6220 N N . GLN B 1 367 ? 17.438 27.797 18.438 1 92.25 367 GLN B N 1
ATOM 6221 C CA . GLN B 1 367 ? 17.547 29.219 18.109 1 92.25 367 GLN B CA 1
ATOM 6222 C C . GLN B 1 367 ? 16.844 29.531 16.797 1 92.25 367 GLN B C 1
ATOM 6224 O O . GLN B 1 367 ? 16.734 28.656 15.922 1 92.25 367 GLN B O 1
ATOM 6229 N N . ARG B 1 368 ? 16.375 30.703 16.719 1 89.94 368 ARG B N 1
ATOM 6230 C CA . ARG B 1 368 ? 15.867 31.203 15.445 1 89.94 368 ARG B CA 1
ATOM 6231 C C . ARG B 1 368 ? 17 31.406 14.445 1 89.94 368 ARG B C 1
ATOM 6233 O O . ARG B 1 368 ? 18.172 31.406 14.82 1 89.94 368 ARG B O 1
ATOM 6240 N N . PRO B 1 369 ? 16.594 31.531 13.25 1 86.25 369 PRO B N 1
ATOM 6241 C CA . PRO B 1 369 ? 17.641 31.703 12.25 1 86.25 369 PRO B CA 1
ATOM 6242 C C . PRO B 1 369 ? 18.484 32.969 12.484 1 86.25 369 PRO B C 1
ATOM 6244 O O . PRO B 1 369 ? 19.641 33 12.078 1 86.25 369 PRO B O 1
ATOM 6247 N N . ASP B 1 370 ? 18.016 33.969 13.109 1 88.88 370 ASP B N 1
ATOM 6248 C CA . ASP B 1 370 ? 18.734 35.219 13.375 1 88.88 370 ASP B CA 1
ATOM 6249 C C . ASP B 1 370 ? 19.562 35.094 14.656 1 88.88 370 ASP B C 1
ATOM 6251 O O . ASP B 1 370 ? 20.172 36.062 15.086 1 88.88 370 ASP B O 1
ATOM 6255 N N . GLY B 1 371 ? 19.562 34 15.305 1 88.62 371 GLY B N 1
ATOM 6256 C CA . GLY B 1 371 ? 20.359 33.781 16.5 1 88.62 371 GLY B CA 1
ATOM 6257 C C . GLY B 1 371 ? 19.578 34 17.781 1 88.62 371 GLY B C 1
ATOM 6258 O O . GLY B 1 371 ? 20.047 33.656 18.875 1 88.62 371 GLY B O 1
ATOM 6259 N N . SER B 1 372 ? 18.406 34.562 17.672 1 90.94 372 SER B N 1
ATOM 6260 C CA . SER B 1 372 ? 17.578 34.781 18.844 1 90.94 372 SER B CA 1
ATOM 6261 C C . SER B 1 372 ? 17.031 33.469 19.375 1 90.94 372 SER B C 1
ATOM 6263 O O . SER B 1 372 ? 16.859 32.5 18.625 1 90.94 372 SER B O 1
ATOM 6265 N N . PRO B 1 373 ? 16.812 33.438 20.719 1 90.88 373 PRO B N 1
ATOM 6266 C CA . PRO B 1 373 ? 16.328 32.188 21.312 1 90.88 373 PRO B CA 1
ATOM 6267 C C . PRO B 1 373 ? 14.898 31.844 20.875 1 90.88 373 PRO B C 1
ATOM 6269 O O . PRO B 1 373 ? 14.094 32.75 20.625 1 90.88 373 PRO B O 1
ATOM 6272 N N . LEU B 1 374 ? 14.625 30.641 20.797 1 93.44 374 LEU B N 1
ATOM 6273 C CA . LEU B 1 374 ? 13.273 30.141 20.578 1 93.44 374 LEU B CA 1
ATOM 6274 C C . LEU B 1 374 ? 12.578 29.859 21.906 1 93.44 374 LEU B C 1
ATOM 6276 O O . LEU B 1 374 ? 13.141 29.188 22.766 1 93.44 374 LEU B O 1
ATOM 6280 N N . THR B 1 375 ? 11.445 30.453 22.125 1 95.06 375 THR B N 1
ATOM 6281 C CA . THR B 1 375 ? 10.719 30.234 23.359 1 95.06 375 THR B CA 1
ATOM 6282 C C . THR B 1 375 ? 9.414 29.484 23.109 1 95.06 375 THR B C 1
ATOM 6284 O O . THR B 1 375 ? 8.922 29.453 21.984 1 95.06 375 THR B O 1
ATOM 6287 N N . VAL B 1 376 ? 8.953 28.828 24.156 1 96.25 376 VAL B N 1
ATOM 6288 C CA . VAL B 1 376 ? 7.715 28.078 24.047 1 96.25 376 VAL B CA 1
ATOM 6289 C C . VAL B 1 376 ? 6.812 28.359 25.234 1 96.25 376 VAL B C 1
ATOM 6291 O O . VAL B 1 376 ? 7.289 28.75 26.297 1 96.25 376 VAL B O 1
ATOM 6294 N N . SER B 1 377 ? 5.543 28.25 25.078 1 96.31 377 SER B N 1
ATOM 6295 C CA . SER B 1 377 ? 4.527 28.297 26.125 1 96.31 377 SER B CA 1
ATOM 6296 C C . SER B 1 377 ? 3.855 26.938 26.312 1 96.31 377 SER B C 1
ATOM 6298 O O . SER B 1 377 ? 3.602 26.234 25.328 1 96.31 377 SER B O 1
ATOM 6300 N N . ILE B 1 378 ? 3.637 26.609 27.578 1 96.5 378 ILE B N 1
ATOM 6301 C CA . ILE B 1 378 ? 3.137 25.266 27.828 1 96.5 378 ILE B CA 1
ATOM 6302 C C . ILE B 1 378 ? 1.945 25.328 28.781 1 96.5 378 ILE B C 1
ATOM 6304 O O . ILE B 1 378 ? 1.974 26.062 29.766 1 96.5 378 ILE B O 1
ATOM 6308 N N . GLY B 1 379 ? 0.886 24.641 28.422 1 96.5 379 GLY B N 1
ATOM 6309 C CA . GLY B 1 379 ? -0.25 24.406 29.297 1 96.5 379 GLY B CA 1
ATOM 6310 C C . GLY B 1 379 ? -0.311 23 29.844 1 96.5 379 GLY B C 1
ATOM 6311 O O . GLY B 1 379 ? -0.105 22.031 29.094 1 96.5 379 GLY B O 1
ATOM 6312 N N . VAL B 1 380 ? -0.62 22.844 31.125 1 95.94 380 VAL B N 1
ATOM 6313 C CA . VAL B 1 380 ? -0.594 21.531 31.766 1 95.94 380 VAL B CA 1
ATOM 6314 C C . VAL B 1 380 ? -1.938 21.25 32.438 1 95.94 380 VAL B C 1
ATOM 6316 O O . VAL B 1 380 ? -2.5 22.125 33.094 1 95.94 380 VAL B O 1
ATOM 6319 N N . ALA B 1 381 ? -2.465 20.078 32.156 1 95.5 381 ALA B N 1
ATOM 6320 C CA . ALA B 1 381 ? -3.664 19.594 32.844 1 95.5 381 ALA B CA 1
ATOM 6321 C C . ALA B 1 381 ? -3.494 18.141 33.281 1 95.5 381 ALA B C 1
ATOM 6323 O O . ALA B 1 381 ? -2.84 17.344 32.594 1 95.5 381 ALA B O 1
ATOM 6324 N N . THR B 1 382 ? -4.004 17.766 34.375 1 94.94 382 THR B N 1
ATOM 6325 C CA . THR B 1 382 ? -3.828 16.422 34.938 1 94.94 382 THR B CA 1
ATOM 6326 C C . THR B 1 382 ? -5.156 15.867 35.438 1 94.94 382 THR B C 1
ATOM 6328 O O . THR B 1 382 ? -5.953 16.594 36.031 1 94.94 382 THR B O 1
ATOM 6331 N N . ALA B 1 383 ? -5.328 14.664 35.156 1 90.94 383 ALA B N 1
ATOM 6332 C CA . ALA B 1 383 ? -6.457 13.953 35.719 1 90.94 383 ALA B CA 1
ATOM 6333 C C . ALA B 1 383 ? -6.133 13.492 37.156 1 90.94 383 ALA B C 1
ATOM 6335 O O . ALA B 1 383 ? -4.977 13.203 37.469 1 90.94 383 ALA B O 1
ATOM 6336 N N . PHE B 1 384 ? -7.156 13.742 38.219 1 81.94 384 PHE B N 1
ATOM 6337 C CA . PHE B 1 384 ? -8.602 13.789 38.031 1 81.94 384 PHE B CA 1
ATOM 6338 C C . PHE B 1 384 ? -9.125 15.203 38.188 1 81.94 384 PHE B C 1
ATOM 6340 O O . PHE B 1 384 ? -10.25 15.508 37.781 1 81.94 384 PHE B O 1
ATOM 6347 N N . GLU B 1 385 ? -8.297 16.047 38.656 1 85.75 385 GLU B N 1
ATOM 6348 C CA . GLU B 1 385 ? -8.789 17.344 39.062 1 85.75 385 GLU B CA 1
ATOM 6349 C C . GLU B 1 385 ? -9.188 18.203 37.875 1 85.75 385 GLU B C 1
ATOM 6351 O O . GLU B 1 385 ? -10.141 18.984 37.969 1 85.75 385 GLU B O 1
ATOM 6356 N N . ASP B 1 386 ? -8.531 18.047 36.781 1 89.06 386 ASP B N 1
ATOM 6357 C CA . ASP B 1 386 ? -8.766 18.922 35.625 1 89.06 386 ASP B CA 1
ATOM 6358 C C . ASP B 1 386 ? -9.742 18.281 34.656 1 89.06 386 ASP B C 1
ATOM 6360 O O . ASP B 1 386 ? -10.141 18.906 33.656 1 89.06 386 ASP B O 1
ATOM 6364 N N . GLY B 1 387 ? -10.055 17.047 34.875 1 85.75 387 GLY B N 1
ATOM 6365 C CA . GLY B 1 387 ? -10.953 16.328 33.969 1 85.75 387 GLY B CA 1
ATOM 6366 C C . GLY B 1 387 ? -10.727 14.828 34 1 85.75 387 GLY B C 1
ATOM 6367 O O . GLY B 1 387 ? -9.672 14.359 34.438 1 85.75 387 GLY B O 1
ATOM 6368 N N . GLN B 1 388 ? -11.734 14.141 33.438 1 84.19 388 GLN B N 1
ATOM 6369 C CA . GLN B 1 388 ? -11.641 12.688 33.5 1 84.19 388 GLN B CA 1
ATOM 6370 C C . GLN B 1 388 ? -11.648 12.086 32.094 1 84.19 388 GLN B C 1
ATOM 6372 O O . GLN B 1 388 ? -11.523 10.875 31.922 1 84.19 388 GLN B O 1
ATOM 6377 N N . LEU B 1 389 ? -11.859 12.953 31.219 1 84.31 389 LEU B N 1
ATOM 6378 C CA . LEU B 1 389 ? -11.797 12.562 29.828 1 84.31 389 LEU B CA 1
ATOM 6379 C C . LEU B 1 389 ? -10.68 13.297 29.094 1 84.31 389 LEU B C 1
ATOM 6381 O O . LEU B 1 389 ? -10.359 14.438 29.438 1 84.31 389 LEU B O 1
ATOM 6385 N N . PHE B 1 390 ? -10.117 12.688 28.094 1 88.38 390 PHE B N 1
ATOM 6386 C CA . PHE B 1 390 ? -9.016 13.281 27.344 1 88.38 390 PHE B CA 1
ATOM 6387 C C . PHE B 1 390 ? -9.414 14.648 26.797 1 88.38 390 PHE B C 1
ATOM 6389 O O . PHE B 1 390 ? -8.641 15.609 26.891 1 88.38 390 PHE B O 1
ATOM 6396 N N . ARG B 1 391 ? -10.617 14.719 26.312 1 79.88 391 ARG B N 1
ATOM 6397 C CA . ARG B 1 391 ? -11.086 15.969 25.703 1 79.88 391 ARG B CA 1
ATOM 6398 C C . ARG B 1 391 ? -11.148 17.078 26.734 1 79.88 391 ARG B C 1
ATOM 6400 O O . ARG B 1 391 ? -10.844 18.234 26.438 1 79.88 391 ARG B O 1
ATOM 6407 N N . ALA B 1 392 ? -11.57 16.719 27.859 1 83.62 392 ALA B N 1
ATOM 6408 C CA . ALA B 1 392 ? -11.641 17.703 28.938 1 83.62 392 ALA B CA 1
ATOM 6409 C C . ALA B 1 392 ? -10.242 18.141 29.375 1 83.62 392 ALA B C 1
ATOM 6411 O O . ALA B 1 392 ? -10 19.328 29.609 1 83.62 392 ALA B O 1
ATOM 6412 N N . LEU B 1 393 ? -9.359 17.188 29.5 1 91.56 393 LEU B N 1
ATOM 6413 C CA . LEU B 1 393 ? -7.984 17.484 29.875 1 91.56 393 LEU B CA 1
ATOM 6414 C C . LEU B 1 393 ? -7.312 18.359 28.844 1 91.56 393 LEU B C 1
ATOM 6416 O O . LEU B 1 393 ? -6.605 19.312 29.188 1 91.56 393 LEU B O 1
ATOM 6420 N N . LEU B 1 394 ? -7.555 18.047 27.609 1 90.62 394 LEU B N 1
ATOM 6421 C CA . LEU B 1 394 ? -6.98 18.812 26.516 1 90.62 394 LEU B CA 1
ATOM 6422 C C . LEU B 1 394 ? -7.508 20.234 26.516 1 90.62 394 LEU B C 1
ATOM 6424 O O . LEU B 1 394 ? -6.75 21.188 26.281 1 90.62 394 LEU B O 1
ATOM 6428 N N . SER B 1 395 ? -8.766 20.375 26.719 1 85.38 395 SER B N 1
ATOM 6429 C CA . SER B 1 395 ? -9.391 21.688 26.781 1 85.38 395 SER B CA 1
ATOM 6430 C C . SER B 1 395 ? -8.812 22.516 27.938 1 85.38 395 SER B C 1
ATOM 6432 O O . SER B 1 395 ? -8.547 23.703 27.781 1 85.38 395 SER B O 1
ATOM 6434 N N . GLU B 1 396 ? -8.641 21.875 29 1 89.69 396 GLU B N 1
ATOM 6435 C CA . GLU B 1 396 ? -8.07 22.562 30.156 1 89.69 396 GLU B CA 1
ATOM 6436 C C . GLU B 1 396 ? -6.617 22.969 29.891 1 89.69 396 GLU B C 1
ATOM 6438 O O . GLU B 1 396 ? -6.195 24.062 30.25 1 89.69 396 GLU B O 1
ATOM 6443 N N . ALA B 1 397 ? -5.867 22.031 29.391 1 93.56 397 ALA B N 1
ATOM 6444 C CA . ALA B 1 397 ? -4.48 22.344 29.047 1 93.56 397 ALA B CA 1
ATOM 6445 C C . ALA B 1 397 ? -4.398 23.5 28.062 1 93.56 397 ALA B C 1
ATOM 6447 O O . ALA B 1 397 ? -3.502 24.344 28.172 1 93.56 397 ALA B O 1
ATOM 6448 N N . ASP B 1 398 ? -5.293 23.516 27.141 1 87.81 398 ASP B N 1
ATOM 6449 C CA . ASP B 1 398 ? -5.355 24.578 26.141 1 87.81 398 ASP B CA 1
ATOM 6450 C C . ASP B 1 398 ? -5.66 25.938 26.797 1 87.81 398 ASP B C 1
ATOM 6452 O O . ASP B 1 398 ? -5.133 26.969 26.375 1 87.81 398 ASP B O 1
ATOM 6456 N N . ALA B 1 399 ? -6.559 25.891 27.719 1 87.19 399 ALA B N 1
ATOM 6457 C CA . ALA B 1 399 ? -6.875 27.109 28.453 1 87.19 399 ALA B CA 1
ATOM 6458 C C . ALA B 1 399 ? -5.645 27.641 29.188 1 87.19 399 ALA B C 1
ATOM 6460 O O . ALA B 1 399 ? -5.41 28.859 29.234 1 87.19 399 ALA B O 1
ATOM 6461 N N . TRP B 1 400 ? -4.898 26.719 29.766 1 91.69 400 TRP B N 1
ATOM 6462 C CA . TRP B 1 400 ? -3.684 27.125 30.469 1 91.69 400 TRP B CA 1
ATOM 6463 C C . TRP B 1 400 ? -2.633 27.625 29.484 1 91.69 400 TRP B C 1
ATOM 6465 O O . TRP B 1 400 ? -1.863 28.531 29.812 1 91.69 400 TRP B O 1
ATOM 6475 N N . LEU B 1 401 ? -2.59 27.016 28.359 1 92.44 401 LEU B N 1
ATOM 6476 C CA . LEU B 1 401 ? -1.698 27.531 27.328 1 92.44 401 LEU B CA 1
ATOM 6477 C C . LEU B 1 401 ? -2.066 28.953 26.938 1 92.44 401 LEU B C 1
ATOM 6479 O O . LEU B 1 401 ? -1.186 29.812 26.766 1 92.44 401 LEU B O 1
ATOM 6483 N N . TYR B 1 402 ? -3.354 29.172 26.781 1 86.88 402 TYR B N 1
ATOM 6484 C CA . TYR B 1 402 ? -3.84 30.5 26.453 1 86.88 402 TYR B CA 1
ATOM 6485 C C . TYR B 1 402 ? -3.443 31.516 27.516 1 86.88 402 TYR B C 1
ATOM 6487 O O . TYR B 1 402 ? -3.066 32.625 27.203 1 86.88 402 TYR B O 1
ATOM 6495 N N . ALA B 1 403 ? -3.572 31.109 28.703 1 89.19 403 ALA B N 1
ATOM 6496 C CA . ALA B 1 403 ? -3.154 31.953 29.812 1 89.19 403 ALA B CA 1
ATOM 6497 C C . ALA B 1 403 ? -1.66 32.25 29.734 1 89.19 403 ALA B C 1
ATOM 6499 O O . ALA B 1 403 ? -1.241 33.406 29.984 1 89.19 403 ALA B O 1
ATOM 6500 N N . ALA B 1 404 ? -0.893 31.297 29.422 1 92 404 ALA B N 1
ATOM 6501 C CA . ALA B 1 404 ? 0.55 31.484 29.297 1 92 404 ALA B CA 1
ATOM 6502 C C . ALA B 1 404 ? 0.881 32.469 28.172 1 92 404 ALA B C 1
ATOM 6504 O O . ALA B 1 404 ? 1.761 33.312 28.328 1 92 404 ALA B O 1
ATOM 6505 N N . LYS B 1 405 ? 0.206 32.375 27.047 1 88.62 405 LYS B N 1
ATOM 6506 C CA . LYS B 1 405 ? 0.41 33.25 25.922 1 88.62 405 LYS B CA 1
ATOM 6507 C C . LYS B 1 405 ? 0.03 34.688 26.266 1 88.62 405 LYS B C 1
ATOM 6509 O O . LYS B 1 405 ? 0.717 35.625 25.875 1 88.62 405 LYS B O 1
ATOM 6514 N N . ASN B 1 406 ? -1.002 34.875 27.016 1 87.38 406 ASN B N 1
ATOM 6515 C CA . ASN B 1 406 ? -1.52 36.188 27.375 1 87.38 406 ASN B CA 1
ATOM 6516 C C . ASN B 1 406 ? -0.719 36.812 28.5 1 87.38 406 ASN B C 1
ATOM 6518 O O . ASN B 1 406 ? -0.781 38.031 28.703 1 87.38 406 ASN B O 1
ATOM 6522 N N . ASN B 1 407 ? -0.034 35.969 29.234 1 89.75 407 ASN B N 1
ATOM 6523 C CA . ASN B 1 407 ? 0.744 36.5 30.359 1 89.75 407 ASN B CA 1
ATOM 6524 C C . ASN B 1 407 ? 2.203 36.719 29.984 1 89.75 407 ASN B C 1
ATOM 6526 O O . ASN B 1 407 ? 3.09 36.656 30.828 1 89.75 407 ASN B O 1
ATOM 6530 N N . GLY B 1 408 ? 2.512 36.875 28.625 1 89.94 408 GLY B N 1
ATOM 6531 C CA . GLY B 1 408 ? 3.85 37.25 28.219 1 89.94 408 GLY B CA 1
ATOM 6532 C C . GLY B 1 408 ? 4.598 36.156 27.484 1 89.94 408 GLY B C 1
ATOM 6533 O O . GLY B 1 408 ? 5.719 36.375 27.016 1 89.94 408 GLY B O 1
ATOM 6534 N N . ARG B 1 409 ? 4.043 35 27.422 1 92.31 409 ARG B N 1
ATOM 6535 C CA . ARG B 1 409 ? 4.621 33.875 26.688 1 92.31 409 ARG B CA 1
ATOM 6536 C C . ARG B 1 409 ? 5.898 33.406 27.375 1 92.31 409 ARG B C 1
ATOM 6538 O O . ARG B 1 409 ? 6.273 33.875 28.438 1 92.31 409 ARG B O 1
ATOM 6545 N N . ASP B 1 410 ? 6.453 32.344 26.953 1 94.19 410 ASP B N 1
ATOM 6546 C CA . ASP B 1 410 ? 7.656 31.75 27.531 1 94.19 410 ASP B CA 1
ATOM 6547 C C . ASP B 1 410 ? 7.426 31.344 28.984 1 94.19 410 ASP B C 1
ATOM 6549 O O . ASP B 1 410 ? 8.203 31.703 29.875 1 94.19 410 ASP B O 1
ATOM 6553 N N . GLN B 1 411 ? 6.289 30.688 29.203 1 94.81 411 GLN B N 1
ATOM 6554 C CA . GLN B 1 411 ? 5.934 30.281 30.562 1 94.81 411 GLN B CA 1
ATOM 6555 C C . GLN B 1 411 ? 5.148 28.969 30.547 1 94.81 411 GLN B C 1
ATOM 6557 O O . GLN B 1 411 ? 4.672 28.531 29.5 1 94.81 411 GLN B O 1
ATOM 6562 N N . VAL B 1 412 ? 5.125 28.375 31.734 1 95.75 412 VAL B N 1
ATOM 6563 C CA . VAL B 1 412 ? 4.332 27.172 31.984 1 95.75 412 VAL B CA 1
ATOM 6564 C C . VAL B 1 412 ? 3.166 27.5 32.906 1 95.75 412 VAL B C 1
ATOM 6566 O O . VAL B 1 412 ? 3.355 28.125 33.969 1 95.75 412 VAL B O 1
ATOM 6569 N N . HIS B 1 413 ? 1.994 27.141 32.438 1 95.19 413 HIS B N 1
ATOM 6570 C CA . HIS B 1 413 ? 0.827 27.391 33.281 1 95.19 413 HIS B CA 1
ATOM 6571 C C . HIS B 1 413 ? 0.048 26.109 33.562 1 95.19 413 HIS B C 1
ATOM 6573 O O . HIS B 1 413 ? -0.089 25.266 32.656 1 95.19 413 HIS B O 1
ATOM 6579 N N . GLY B 1 414 ? -0.397 25.812 34.688 1 93.38 414 GLY B N 1
ATOM 6580 C CA . GLY B 1 414 ? -1.283 24.75 35.125 1 93.38 414 GLY B CA 1
ATOM 6581 C C . GLY B 1 414 ? -2.098 25.109 36.375 1 93.38 414 GLY B C 1
ATOM 6582 O O . GLY B 1 414 ? -2.082 26.266 36.781 1 93.38 414 GLY B O 1
ATOM 6583 N N . ARG B 1 415 ? -2.756 24.141 36.844 1 86.44 415 ARG B N 1
ATOM 6584 C CA . ARG B 1 415 ? -3.512 24.391 38.062 1 86.44 415 ARG B CA 1
ATOM 6585 C C . ARG B 1 415 ? -2.584 24.75 39.219 1 86.44 415 ARG B C 1
ATOM 6587 O O . ARG B 1 415 ? -1.587 24.078 39.469 1 86.44 415 ARG B O 1
ATOM 6594 N N . HIS B 1 416 ? -2.84 25.688 40.094 1 74 416 HIS B N 1
ATOM 6595 C CA . HIS B 1 416 ? -2.18 26.172 41.312 1 74 416 HIS B CA 1
ATOM 6596 C C . HIS B 1 416 ? -0.737 26.562 41.031 1 74 416 HIS B C 1
ATOM 6598 O O . HIS B 1 416 ? 0.052 26.75 41.938 1 74 416 HIS B O 1
ATOM 6604 N N . GLY B 1 417 ? -0.286 26.562 39.656 1 64.19 417 GLY B N 1
ATOM 6605 C CA . GLY B 1 417 ? 1.123 26.875 39.469 1 64.19 417 GLY B CA 1
ATOM 6606 C C . GLY B 1 417 ? 1.417 27.547 38.156 1 64.19 417 GLY B C 1
ATOM 6607 O O . GLY B 1 417 ? 0.725 27.312 37.156 1 64.19 417 GLY B O 1
ATOM 6608 N N . MET B 1 418 ? 1.937 28.75 38.125 1 65.44 418 MET B N 1
ATOM 6609 C CA . MET B 1 418 ? 2.578 29.422 37 1 65.44 418 MET B CA 1
ATOM 6610 C C . MET B 1 418 ? 4.098 29.359 37.125 1 65.44 418 MET B C 1
ATOM 6612 O O . MET B 1 418 ? 4.645 29.469 38.219 1 65.44 418 MET B O 1
ATOM 6616 N N . TRP B 1 419 ? 4.719 28.469 36.312 1 58.38 419 TRP B N 1
ATOM 6617 C CA . TRP B 1 419 ? 6.168 28.656 36.344 1 58.38 419 TRP B CA 1
ATOM 6618 C C . TRP B 1 419 ? 6.605 29.625 35.25 1 58.38 419 TRP B C 1
ATOM 6620 O O . TRP B 1 419 ? 6.273 29.438 34.062 1 58.38 419 TRP B O 1
ATOM 6630 N N . VAL B 1 420 ? 6.754 30.859 35.531 1 50.06 420 VAL B N 1
ATOM 6631 C CA . VAL B 1 420 ? 7.355 31.906 34.719 1 50.06 420 VAL B CA 1
ATOM 6632 C C . VAL B 1 420 ? 8.875 31.766 34.75 1 50.06 420 VAL B C 1
ATOM 6634 O O . VAL B 1 420 ? 9.492 31.75 35.812 1 50.06 420 VAL B O 1
ATOM 6637 N N . GLY B 1 421 ? 9.492 30.875 33.906 1 42.34 421 GLY B N 1
ATOM 6638 C CA . GLY B 1 421 ? 10.938 31.031 33.938 1 42.34 421 GLY B CA 1
ATOM 6639 C C . GLY B 1 421 ? 11.398 32.438 33.531 1 42.34 421 GLY B C 1
ATOM 6640 O O . GLY B 1 421 ? 10.664 33.188 32.875 1 42.34 421 GLY B O 1
#